Protein AF-0000000070920057 (afdb_homodimer)

Foldseek 3Di:
DLVVLLVVLLVLLLVLLLLQLVLLCLQVVDDLLVQLLVQQPDQVSLLQSLLVQLQRRVALLLLLLSLLVCVVVVSHDLLSSLSSSLSSLLNVLVVLLVLLDLCLVCLVVLLVCLCCQLVPPDRRNSNSVSSNSNSVSSNSVSLVSLLVSLQVCLPPPVVLVVLVVCVVVLVVLLQVLLVVLLVSLHLSSSLSSVSSNVSSVSDFLLSSLSSLLSNQNSNLVSQCVSQVVPLSSNLSSVLSCVLSVVLSVVVNVVSVPDDSVVLPPQDDDSSNSSSVSNSVSSVSSSVCSVVSVVSVVVSCVVRPDDPCPDVLVQLPQRLSLLSQLVSLLVSLLVNVVVLLVLLLVLQVVLLVCLVVLHDDPVNLVVLVSSLVSSLVSLVVSLVSLVSRDLVSDDPLSNLLSVLSNLCSVCSNVSSCLSGPVSNVLSVCCSVVPVVCSVVLSVVLVVLSVLLNVLSVLLSVVSVVDDLVSLVVLLVSLVVLVVVLVVVCVVCVPHDPSSVVNSVSSNVSSVSSNVSSCSSCVVPVVVVVSVD/DLVVLLVVLLVLLLVLLLLQLVLLCLQVVDDLLVQLLVQQPDQVSLLQSLLVQLQRRVALLLLLLSLLVSVVVVSHDLLSSLSSSLSSLLNVLVVLLVLLDLCLVCLVVLLVCLCCQLVPPDRRNSNSVSSNSNSVSSNSVSLVSLLVSLQVCLPPPVVLVVLVVCVVVLVVLLQVLLVVLLVSLHLSSSLSSVSSNVSSVSDFLLSSLSSLLSNQNNNLVSQCVSQVVPLSSNLSSVLSCVLSVVLSVVVNVVSVPDDSVVLPPQDDDSSNSSSVSNSVSSVSSSVCSVVSVVSVVVSCVVRPDDPPPDVLVQLPQRLSLLSQLVSLLVSLLVNVVVLLVLLLVLQVVLLVCLVVLHDDPVNLVVLVSSLVSSLVSLVVSLVSLVSRDLVSDDPLSNLLSVLSNLCSVCSNVSSCLSGPVSNVLSVCCSVVPVPCSVVLSVVLVVLSVLLNVLSVLLSCVSVVNDLVSLVVLLVSLVVLVVVLVVVCVVCVPHDPSSVVNSVSSNVSSVSSNVSSCSSCVVPVVVVVSVD

Structure (mmCIF, N/CA/C/O backbone):
data_AF-0000000070920057-model_v1
#
loop_
_entity.id
_entity.type
_entity.pdbx_description
1 polymer 'Sodium:phosphate symporter'
#
loop_
_atom_site.group_PDB
_atom_site.id
_atom_site.type_symbol
_atom_site.label_atom_id
_atom_site.label_alt_id
_atom_site.label_comp_id
_atom_site.label_asym_id
_atom_site.label_entity_id
_atom_site.label_seq_id
_atom_site.pdbx_PDB_ins_code
_atom_site.Cartn_x
_atom_site.Cartn_y
_atom_site.Cartn_z
_atom_site.occupancy
_atom_site.B_iso_or_equiv
_atom_site.auth_seq_id
_atom_site.auth_comp_id
_atom_site.auth_asym_id
_atom_site.auth_atom_id
_atom_site.pdbx_PDB_model_num
ATOM 1 N N . MET A 1 1 ? 6 -17.719 -24.188 1 81.56 1 MET A N 1
ATOM 2 C CA . MET A 1 1 ? 5.301 -17.578 -22.906 1 81.56 1 MET A CA 1
ATOM 3 C C . MET A 1 1 ? 6.23 -17.906 -21.75 1 81.56 1 MET A C 1
ATOM 5 O O . MET A 1 1 ? 6.188 -17.234 -20.719 1 81.56 1 MET A O 1
ATOM 9 N N . GLU A 1 2 ? 7.281 -18.688 -22.031 1 87.62 2 GLU A N 1
ATOM 10 C CA . GLU A 1 2 ? 8.164 -19.094 -20.938 1 87.62 2 GLU A CA 1
ATOM 11 C C . GLU A 1 2 ? 9.125 -17.969 -20.562 1 87.62 2 GLU A C 1
ATOM 13 O O . GLU A 1 2 ? 9.445 -17.781 -19.391 1 87.62 2 GLU A O 1
ATOM 18 N N . THR A 1 3 ? 9.539 -17.219 -21.578 1 89.19 3 THR A N 1
ATOM 19 C CA . THR A 1 3 ? 10.414 -16.094 -21.297 1 89.19 3 THR A CA 1
ATOM 20 C C . THR A 1 3 ? 9.68 -15.031 -20.484 1 89.19 3 THR A C 1
ATOM 22 O O . THR A 1 3 ? 10.258 -14.445 -19.562 1 89.19 3 THR A O 1
ATOM 25 N N . ILE A 1 4 ? 8.414 -14.906 -20.766 1 92.31 4 ILE A N 1
ATOM 26 C CA . ILE A 1 4 ? 7.605 -13.938 -20.031 1 92.31 4 ILE A CA 1
ATOM 27 C C . ILE A 1 4 ? 7.418 -14.414 -18.594 1 92.31 4 ILE A C 1
ATOM 29 O O . ILE A 1 4 ? 7.461 -13.617 -17.656 1 92.31 4 ILE A O 1
ATOM 33 N N . ASN A 1 5 ? 7.305 -15.695 -18.422 1 92.31 5 ASN A N 1
ATOM 34 C CA . ASN A 1 5 ? 7.137 -16.25 -17.078 1 92.31 5 ASN A CA 1
ATOM 35 C C . ASN A 1 5 ? 8.406 -16.109 -16.25 1 92.31 5 ASN A C 1
ATOM 37 O O . ASN A 1 5 ? 8.328 -15.938 -15.023 1 92.31 5 ASN A O 1
ATOM 41 N N . LEU A 1 6 ? 9.555 -16.172 -17 1 92.5 6 LEU A N 1
ATOM 42 C CA . LEU A 1 6 ? 10.812 -15.922 -16.281 1 92.5 6 LEU A CA 1
ATOM 43 C C . LEU A 1 6 ? 10.859 -14.5 -15.742 1 92.5 6 LEU A C 1
ATOM 45 O O . LEU A 1 6 ? 11.211 -14.297 -14.578 1 92.5 6 LEU A O 1
ATOM 49 N N . VAL A 1 7 ? 10.438 -13.578 -16.594 1 94.06 7 VAL A N 1
ATOM 50 C CA . VAL A 1 7 ? 10.438 -12.18 -16.188 1 94.06 7 VAL A CA 1
ATOM 51 C C . VAL A 1 7 ? 9.414 -11.961 -15.086 1 94.06 7 VAL A C 1
ATOM 53 O O . VAL A 1 7 ? 9.688 -11.258 -14.109 1 94.06 7 VAL A O 1
ATOM 56 N N . ALA A 1 8 ? 8.258 -12.602 -15.219 1 95.81 8 ALA A N 1
ATOM 57 C CA . ALA A 1 8 ? 7.195 -12.484 -14.227 1 95.81 8 ALA A CA 1
ATOM 58 C C . ALA A 1 8 ? 7.656 -13 -12.867 1 95.81 8 ALA A C 1
ATOM 60 O O . ALA A 1 8 ? 7.371 -12.383 -11.836 1 95.81 8 ALA A O 1
ATOM 61 N N . GLY A 1 9 ? 8.359 -14.109 -12.875 1 95.88 9 GLY A N 1
ATOM 62 C CA . GLY A 1 9 ? 8.859 -14.664 -11.625 1 95.88 9 GLY A CA 1
ATOM 63 C C . GLY A 1 9 ? 9.828 -13.742 -10.906 1 95.88 9 GLY A C 1
ATOM 64 O O . GLY A 1 9 ? 9.711 -13.539 -9.695 1 95.88 9 GLY A O 1
ATOM 65 N N . VAL A 1 10 ? 10.734 -13.164 -11.68 1 94.81 10 VAL A N 1
ATOM 66 C CA . VAL A 1 10 ? 11.719 -12.258 -11.102 1 94.81 10 VAL A CA 1
ATOM 67 C C . VAL A 1 10 ? 11.016 -11.039 -10.516 1 94.81 10 VAL A C 1
ATOM 69 O O . VAL A 1 10 ? 11.289 -10.641 -9.375 1 94.81 10 VAL A O 1
ATOM 72 N N . LEU A 1 11 ? 10.117 -10.516 -11.289 1 95.94 11 LEU A N 1
ATOM 73 C CA . LEU A 1 11 ? 9.445 -9.289 -10.867 1 95.94 11 LEU A CA 1
ATOM 74 C C . LEU A 1 11 ? 8.531 -9.555 -9.672 1 95.94 11 LEU A C 1
ATOM 76 O O . LEU A 1 11 ? 8.359 -8.695 -8.812 1 95.94 11 LEU A O 1
ATOM 80 N N . LEU A 1 12 ? 7.957 -10.742 -9.617 1 96.5 12 LEU A N 1
ATOM 81 C CA . LEU A 1 12 ? 7.121 -11.086 -8.477 1 96.5 12 LEU A CA 1
ATOM 82 C C . LEU A 1 12 ? 7.961 -11.227 -7.211 1 96.5 12 LEU A C 1
ATOM 84 O O . LEU A 1 12 ? 7.523 -10.852 -6.125 1 96.5 12 LEU A O 1
ATOM 88 N N . ILE A 1 13 ? 9.141 -11.758 -7.348 1 95 13 ILE A N 1
ATOM 89 C CA . ILE A 1 13 ? 10.062 -11.852 -6.219 1 95 13 ILE A CA 1
ATOM 90 C C . ILE A 1 13 ? 10.438 -10.453 -5.738 1 95 13 ILE A C 1
ATOM 92 O O . ILE A 1 13 ? 10.422 -10.18 -4.535 1 95 13 ILE A O 1
ATOM 96 N N . LEU A 1 14 ? 10.742 -9.602 -6.711 1 93.88 14 LEU A N 1
ATOM 97 C CA . LEU A 1 14 ? 11.094 -8.227 -6.371 1 93.88 14 LEU A CA 1
ATOM 98 C C . LEU A 1 14 ? 9.938 -7.523 -5.668 1 93.88 14 LEU A C 1
ATOM 100 O O . LEU A 1 14 ? 10.141 -6.797 -4.695 1 93.88 14 LEU A O 1
ATOM 104 N N . PHE A 1 15 ? 8.75 -7.777 -6.137 1 94.19 15 PHE A N 1
ATOM 105 C CA . PHE A 1 15 ? 7.57 -7.234 -5.48 1 94.19 15 PHE A CA 1
ATOM 106 C C . PHE A 1 15 ? 7.449 -7.762 -4.055 1 94.19 15 PHE A C 1
ATOM 108 O O . PHE A 1 15 ? 7.176 -6.996 -3.127 1 94.19 15 PHE A O 1
ATOM 115 N N . GLY A 1 16 ? 7.566 -9.062 -3.949 1 94.81 16 GLY A N 1
ATOM 116 C CA . GLY A 1 16 ? 7.531 -9.672 -2.629 1 94.81 16 GLY A CA 1
ATOM 117 C C . GLY A 1 16 ? 8.547 -9.078 -1.671 1 94.81 16 GLY A C 1
ATOM 118 O O . GLY A 1 16 ? 8.234 -8.844 -0.5 1 94.81 16 GLY A O 1
ATOM 119 N N . LEU A 1 17 ? 9.719 -8.805 -2.135 1 91.5 17 LEU A N 1
ATOM 120 C CA . LEU A 1 17 ? 10.773 -8.227 -1.307 1 91.5 17 LEU A CA 1
ATOM 121 C C . LEU A 1 17 ? 10.383 -6.844 -0.808 1 91.5 17 LEU A C 1
ATOM 123 O O . LEU A 1 17 ? 10.555 -6.531 0.371 1 91.5 17 LEU A O 1
ATOM 127 N N . ARG A 1 18 ? 9.859 -6.082 -1.707 1 88.81 18 ARG A N 1
ATOM 128 C CA . ARG A 1 18 ? 9.414 -4.75 -1.309 1 88.81 18 ARG A CA 1
ATOM 129 C C . ARG A 1 18 ? 8.258 -4.832 -0.316 1 88.81 18 ARG A C 1
ATOM 131 O O . ARG A 1 18 ? 8.211 -4.07 0.653 1 88.81 18 ARG A O 1
ATOM 138 N N . PHE A 1 19 ? 7.379 -5.742 -0.635 1 91.62 19 PHE A N 1
ATOM 139 C CA . PHE A 1 19 ? 6.223 -5.938 0.236 1 91.62 19 PHE A CA 1
ATOM 140 C C . PHE A 1 19 ? 6.66 -6.434 1.609 1 91.62 19 PHE A C 1
ATOM 142 O O . PHE A 1 19 ? 6.062 -6.07 2.625 1 91.62 19 PHE A O 1
ATOM 149 N N . LEU A 1 20 ? 7.684 -7.246 1.655 1 91.56 20 LEU A N 1
ATOM 150 C CA . LEU A 1 20 ? 8.25 -7.766 2.896 1 91.56 20 LEU A CA 1
ATOM 151 C C . LEU A 1 20 ? 8.844 -6.641 3.736 1 91.56 20 LEU A C 1
ATOM 153 O O . LEU A 1 20 ? 8.609 -6.57 4.945 1 91.56 20 LEU A O 1
ATOM 157 N N . ARG A 1 21 ? 9.562 -5.801 3.086 1 84.94 21 ARG A N 1
ATOM 158 C CA . ARG A 1 21 ? 10.164 -4.664 3.775 1 84.94 21 ARG A CA 1
ATOM 159 C C . ARG A 1 21 ? 9.102 -3.789 4.43 1 84.94 21 ARG A C 1
ATOM 161 O O . ARG A 1 21 ? 9.258 -3.361 5.574 1 84.94 21 ARG A O 1
ATOM 168 N N . LYS A 1 22 ? 8 -3.609 3.717 1 83.12 22 LYS A N 1
ATOM 169 C CA . LYS A 1 22 ? 6.91 -2.807 4.258 1 83.12 22 LYS A CA 1
ATOM 170 C C . LYS A 1 22 ? 6.246 -3.506 5.441 1 83.12 22 LYS A C 1
ATOM 172 O O . LYS A 1 22 ? 5.855 -2.857 6.41 1 83.12 22 LYS A O 1
ATOM 177 N N . GLY A 1 23 ? 6.117 -4.801 5.301 1 86.88 23 GLY A N 1
ATOM 178 C CA . GLY A 1 23 ? 5.555 -5.566 6.402 1 86.88 23 GLY A CA 1
ATOM 179 C C . GLY A 1 23 ? 6.379 -5.477 7.676 1 86.88 23 GLY A C 1
ATOM 180 O O . GLY A 1 23 ? 5.832 -5.242 8.758 1 86.88 23 GLY A O 1
ATOM 181 N N . PHE A 1 24 ? 7.637 -5.582 7.531 1 84.38 24 PHE A N 1
ATOM 182 C CA . PHE A 1 24 ? 8.508 -5.516 8.695 1 84.38 24 PHE A CA 1
ATOM 183 C C . PHE A 1 24 ? 8.523 -4.109 9.281 1 84.38 24 PHE A C 1
ATOM 185 O O . PHE A 1 24 ? 8.578 -3.941 10.5 1 84.38 24 PHE A O 1
ATOM 192 N N . ALA A 1 25 ? 8.539 -3.145 8.391 1 76.38 25 ALA A N 1
ATOM 193 C CA . ALA A 1 25 ? 8.469 -1.766 8.867 1 76.38 25 ALA A CA 1
ATOM 194 C C . ALA A 1 25 ? 7.211 -1.535 9.695 1 76.38 25 ALA A C 1
ATOM 196 O O . ALA A 1 25 ? 7.254 -0.86 10.727 1 76.38 25 ALA A O 1
ATOM 197 N N . ARG A 1 26 ? 6.133 -2.188 9.266 1 76.56 26 ARG A N 1
ATOM 198 C CA . ARG A 1 26 ? 4.863 -2.066 9.969 1 76.56 26 ARG A CA 1
ATOM 199 C C . ARG A 1 26 ? 4.93 -2.74 11.336 1 76.56 26 ARG A C 1
ATOM 201 O O . ARG A 1 26 ? 4.371 -2.234 12.312 1 76.56 26 ARG A O 1
ATOM 208 N N . VAL A 1 27 ? 5.586 -3.803 11.414 1 80.5 27 VAL A N 1
ATOM 209 C CA . VAL A 1 27 ? 5.707 -4.562 12.656 1 80.5 27 VAL A CA 1
ATOM 210 C C . VAL A 1 27 ? 6.578 -3.799 13.648 1 80.5 27 VAL A C 1
ATOM 212 O O . VAL A 1 27 ? 6.277 -3.754 14.844 1 80.5 27 VAL A O 1
ATOM 215 N N . MET A 1 28 ? 7.59 -3.213 13.133 1 73.69 28 MET A N 1
ATOM 216 C CA . MET A 1 28 ? 8.555 -2.523 13.992 1 73.69 28 MET A CA 1
ATOM 217 C C . MET A 1 28 ? 8 -1.179 14.453 1 73.69 28 MET A C 1
ATOM 219 O O . MET A 1 28 ? 8.367 -0.689 15.523 1 73.69 28 MET A O 1
ATOM 223 N N . GLY A 1 29 ? 6.855 -0.653 13.805 1 58.72 29 GLY A N 1
ATOM 224 C CA . GLY A 1 29 ? 6.16 0.562 14.195 1 58.72 29 GLY A CA 1
ATOM 225 C C . GLY A 1 29 ? 7.047 1.793 14.172 1 58.72 29 GLY A C 1
ATOM 226 O O . GLY A 1 29 ? 6.582 2.904 14.438 1 58.72 29 GLY A O 1
ATOM 227 N N . GLY A 1 30 ? 8.391 1.616 14.023 1 53.91 30 GLY A N 1
ATOM 228 C CA . GLY A 1 30 ? 9.242 2.773 14.234 1 53.91 30 GLY A CA 1
ATOM 229 C C . GLY A 1 30 ? 10.195 3.033 13.086 1 53.91 30 GLY A C 1
ATOM 230 O O . GLY A 1 30 ? 10.086 2.404 12.031 1 53.91 30 GLY A O 1
ATOM 231 N N . ASP A 1 31 ? 10.914 4.145 13.344 1 55.25 31 ASP A N 1
ATOM 232 C CA . ASP A 1 31 ? 11.961 4.57 12.422 1 55.25 31 ASP A CA 1
ATOM 233 C C . ASP A 1 31 ? 13.141 3.6 12.445 1 55.25 31 ASP A C 1
ATOM 235 O O . ASP A 1 31 ? 13.758 3.391 13.492 1 55.25 31 ASP A O 1
ATOM 239 N N . LEU A 1 32 ? 13.219 2.838 11.375 1 63.78 32 LEU A N 1
ATOM 240 C CA . LEU A 1 32 ? 14.312 1.884 11.219 1 63.78 32 LEU A CA 1
ATOM 241 C C . LEU A 1 32 ? 15.648 2.529 11.555 1 63.78 32 LEU A C 1
ATOM 243 O O . LEU A 1 32 ? 16.531 1.882 12.133 1 63.78 32 LEU A O 1
ATOM 247 N N . ILE A 1 33 ? 15.766 3.777 11.305 1 62.44 33 ILE A N 1
ATOM 248 C CA . ILE A 1 33 ? 17.016 4.492 11.562 1 62.44 33 ILE A CA 1
ATOM 249 C C . ILE A 1 33 ? 17.25 4.566 13.07 1 62.44 33 ILE A C 1
ATOM 251 O O . ILE A 1 33 ? 18.375 4.336 13.539 1 62.44 33 ILE A O 1
ATOM 255 N N . ASP A 1 34 ? 16.156 4.836 13.734 1 64.44 34 ASP A N 1
ATOM 256 C CA . ASP A 1 34 ? 16.297 4.941 15.188 1 64.44 34 ASP A CA 1
ATOM 257 C C . ASP A 1 34 ? 16.625 3.584 15.805 1 64.44 34 ASP A C 1
ATOM 259 O O . ASP A 1 34 ? 17.438 3.498 16.734 1 64.44 34 ASP A O 1
ATOM 263 N N . TRP A 1 35 ? 16.047 2.676 15.289 1 73.12 35 TRP A N 1
ATOM 264 C CA . TRP A 1 35 ? 16.281 1.323 15.781 1 73.12 35 TRP A CA 1
ATOM 265 C C . TRP A 1 35 ? 17.734 0.902 15.531 1 73.12 35 TRP A C 1
ATOM 267 O O . TRP A 1 35 ? 18.391 0.353 16.422 1 73.12 35 TRP A O 1
ATOM 277 N N . LEU A 1 36 ? 18.25 1.227 14.406 1 75.75 36 LEU A N 1
ATOM 278 C CA . LEU A 1 36 ? 19.609 0.854 14.023 1 75.75 36 LEU A CA 1
ATOM 279 C C . LEU A 1 36 ? 20.625 1.679 14.789 1 75.75 36 LEU A C 1
ATOM 281 O O . LEU A 1 36 ? 21.703 1.172 15.148 1 75.75 36 LEU A O 1
ATOM 285 N N . GLN A 1 37 ? 20.312 2.896 15.047 1 72.88 37 GLN A N 1
ATOM 286 C CA . GLN A 1 37 ? 21.219 3.793 15.742 1 72.88 37 GLN A CA 1
ATOM 287 C C . GLN A 1 37 ? 21.531 3.285 17.156 1 72.88 37 GLN A C 1
ATOM 289 O O . GLN A 1 37 ? 22.625 3.504 17.672 1 72.88 37 GLN A O 1
ATOM 294 N N . ASP A 1 38 ? 20.609 2.605 17.656 1 76.81 38 ASP A N 1
ATOM 295 C CA . ASP A 1 38 ? 20.812 2.064 19 1 76.81 38 ASP A CA 1
ATOM 296 C C . ASP A 1 38 ? 21.922 1.021 19.016 1 76.81 38 ASP A C 1
ATOM 298 O O . ASP A 1 38 ? 22.516 0.757 20.062 1 76.81 38 ASP A O 1
ATOM 302 N N . PHE A 1 39 ? 22.266 0.567 17.891 1 79.81 39 PHE A N 1
ATOM 303 C CA . PHE A 1 39 ? 23.266 -0.49 17.797 1 79.81 39 PHE A CA 1
ATOM 304 C C . PHE A 1 39 ? 24.609 0.078 17.375 1 79.81 39 PHE A C 1
ATOM 306 O O . PHE A 1 39 ? 25.594 -0.658 17.266 1 79.81 39 PHE A O 1
ATOM 313 N N . THR A 1 40 ? 24.719 1.38 17.203 1 79.81 40 THR A N 1
ATOM 314 C CA . THR A 1 40 ? 25.891 1.899 16.516 1 79.81 40 THR A CA 1
ATOM 315 C C . THR A 1 40 ? 26.891 2.463 17.531 1 79.81 40 THR A C 1
ATOM 317 O O . THR A 1 40 ? 27.828 3.17 17.141 1 79.81 40 THR A O 1
ATOM 320 N N . ARG A 1 41 ? 26.828 2.148 18.75 1 81.19 41 ARG A N 1
ATOM 321 C CA . ARG A 1 41 ? 27.703 2.691 19.781 1 81.19 41 ARG A CA 1
ATOM 322 C C . ARG A 1 41 ? 29.094 2.062 19.703 1 81.19 41 ARG A C 1
ATOM 324 O O . ARG A 1 41 ? 30.094 2.732 19.938 1 81.19 41 ARG A O 1
ATOM 331 N N . THR A 1 42 ? 29.109 0.697 19.438 1 87.75 42 THR A N 1
ATOM 332 C CA . THR A 1 42 ? 30.359 -0.028 19.281 1 87.75 42 THR A CA 1
ATOM 333 C C . THR A 1 42 ? 30.344 -0.818 17.969 1 87.75 42 THR A C 1
ATOM 335 O O . THR A 1 42 ? 29.297 -1.047 17.375 1 87.75 42 THR A O 1
ATOM 338 N N . ARG A 1 43 ? 31.547 -1.258 17.672 1 91.44 43 ARG A N 1
ATOM 339 C CA . ARG A 1 43 ? 31.688 -1.917 16.391 1 91.44 43 ARG A CA 1
ATOM 340 C C . ARG A 1 43 ? 30.969 -3.256 16.375 1 91.44 43 ARG A C 1
ATOM 342 O O . ARG A 1 43 ? 30.188 -3.537 15.453 1 91.44 43 ARG A O 1
ATOM 349 N N . PRO A 1 44 ? 31.078 -4.086 17.359 1 92.38 44 PRO A N 1
ATOM 350 C CA . PRO A 1 44 ? 30.344 -5.355 17.328 1 92.38 44 PRO A CA 1
ATOM 351 C C . PRO A 1 44 ? 28.828 -5.168 17.406 1 92.38 44 PRO A C 1
ATOM 353 O O . PRO A 1 44 ? 28.078 -5.895 16.75 1 92.38 44 PRO A O 1
ATOM 356 N N . ARG A 1 45 ? 28.438 -4.211 18.156 1 92.62 45 ARG A N 1
ATOM 357 C CA . ARG A 1 45 ? 27.016 -3.922 18.25 1 92.62 45 ARG A CA 1
ATOM 358 C C . ARG A 1 45 ? 26.469 -3.408 16.922 1 92.62 45 ARG A C 1
ATOM 360 O O . ARG A 1 45 ? 25.344 -3.738 16.531 1 92.62 45 ARG A O 1
ATOM 367 N N . ALA A 1 46 ? 27.266 -2.584 16.312 1 91.88 46 ALA A N 1
ATOM 368 C CA . ALA A 1 46 ? 26.875 -2.068 15 1 91.88 46 ALA A CA 1
ATOM 369 C C . ALA A 1 46 ? 26.734 -3.197 13.977 1 91.88 46 ALA A C 1
ATOM 371 O O . ALA A 1 46 ? 25.797 -3.213 13.18 1 91.88 46 ALA A O 1
ATOM 372 N N . TRP A 1 47 ? 27.656 -4.117 14.086 1 94.44 47 TRP A N 1
ATOM 373 C CA . TRP A 1 47 ? 27.625 -5.27 13.195 1 94.44 47 TRP A CA 1
ATOM 374 C C . TRP A 1 47 ? 26.375 -6.109 13.445 1 94.44 47 TRP A C 1
ATOM 376 O O . TRP A 1 47 ? 25.688 -6.504 12.5 1 94.44 47 TRP A O 1
ATOM 386 N N . ILE A 1 48 ? 26.031 -6.375 14.672 1 94.81 48 ILE A N 1
ATOM 387 C CA . ILE A 1 48 ? 24.859 -7.156 15.031 1 94.81 48 ILE A CA 1
ATOM 388 C C . ILE A 1 48 ? 23.594 -6.426 14.578 1 94.81 48 ILE A C 1
ATOM 390 O O . ILE A 1 48 ? 22.656 -7.043 14.055 1 94.81 48 ILE A O 1
ATOM 394 N N . GLY A 1 49 ? 23.609 -5.105 14.867 1 90.19 49 GLY A N 1
ATOM 395 C CA . GLY A 1 49 ? 22.5 -4.309 14.375 1 90.19 49 GLY A CA 1
ATOM 396 C C . GLY A 1 49 ? 22.328 -4.371 12.867 1 90.19 49 GLY A C 1
ATOM 397 O O . GLY A 1 49 ? 21.203 -4.445 12.367 1 90.19 49 GLY A O 1
ATOM 398 N N . GLY A 1 50 ? 23.406 -4.352 12.18 1 91.25 50 GLY A N 1
ATOM 399 C CA . GLY A 1 50 ? 23.375 -4.488 10.727 1 91.25 50 GLY A CA 1
ATOM 400 C C . GLY A 1 50 ? 22.812 -5.828 10.273 1 91.25 50 GLY A C 1
ATOM 401 O O . GLY A 1 50 ? 21.984 -5.879 9.367 1 91.25 50 GLY A O 1
ATOM 402 N N . VAL A 1 51 ? 23.281 -6.883 10.953 1 93.94 51 VAL A N 1
ATOM 403 C CA . VAL A 1 51 ? 22.812 -8.219 10.617 1 93.94 51 VAL A CA 1
ATOM 404 C C . VAL A 1 51 ? 21.297 -8.305 10.836 1 93.94 51 VAL A C 1
ATOM 406 O O . VAL A 1 51 ? 20.562 -8.758 9.953 1 93.94 51 VAL A O 1
ATOM 409 N N . ALA A 1 52 ? 20.906 -7.801 11.93 1 91 52 ALA A N 1
ATOM 410 C CA . ALA A 1 52 ? 19.484 -7.809 12.242 1 91 52 ALA A CA 1
ATOM 411 C C . ALA A 1 52 ? 18.688 -6.953 11.25 1 91 52 ALA A C 1
ATOM 413 O O . ALA A 1 52 ? 17.609 -7.34 10.812 1 91 52 ALA A O 1
ATOM 414 N N . GLY A 1 53 ? 19.25 -5.828 10.93 1 86.88 53 GLY A N 1
ATOM 415 C CA . GLY A 1 53 ? 18.609 -4.961 9.945 1 86.88 53 GLY A CA 1
ATOM 416 C C . GLY A 1 53 ? 18.5 -5.598 8.57 1 86.88 53 GLY A C 1
ATOM 417 O O . GLY A 1 53 ? 17.484 -5.453 7.898 1 86.88 53 GLY A O 1
ATOM 418 N N . GLY A 1 54 ? 19.531 -6.332 8.164 1 89.94 54 GLY A N 1
ATOM 419 C CA . GLY A 1 54 ? 19.531 -7.012 6.879 1 89.94 54 GLY A CA 1
ATOM 420 C C . GLY A 1 54 ? 18.516 -8.133 6.797 1 89.94 54 GLY A C 1
ATOM 421 O O . GLY A 1 54 ? 17.984 -8.414 5.723 1 89.94 54 GLY A O 1
ATOM 422 N N . VAL A 1 55 ? 18.266 -8.711 7.934 1 88.62 55 VAL A N 1
ATOM 423 C CA . VAL A 1 55 ? 17.281 -9.789 7.969 1 88.62 55 VAL A CA 1
ATOM 424 C C . VAL A 1 55 ? 15.883 -9.203 7.82 1 88.62 55 VAL A C 1
ATOM 426 O O . VAL A 1 55 ? 15.055 -9.742 7.078 1 88.62 55 VAL A O 1
ATOM 429 N N . VAL A 1 56 ? 15.688 -8.062 8.367 1 83.25 56 VAL A N 1
ATOM 430 C CA . VAL A 1 56 ? 14.359 -7.473 8.438 1 83.25 56 VAL A CA 1
ATOM 431 C C . VAL A 1 56 ? 14.094 -6.641 7.18 1 83.25 56 VAL A C 1
ATOM 433 O O . VAL A 1 56 ? 12.977 -6.609 6.668 1 83.25 56 VAL A O 1
ATOM 436 N N . MET A 1 57 ? 15.125 -6.023 6.758 1 78.81 57 MET A N 1
ATOM 437 C CA . MET A 1 57 ? 15.016 -5.184 5.566 1 78.81 57 MET A CA 1
ATOM 438 C C . MET A 1 57 ? 16.078 -5.559 4.543 1 78.81 57 MET A C 1
ATOM 440 O O . MET A 1 57 ? 17.062 -4.828 4.367 1 78.81 57 MET A O 1
ATOM 444 N N . PRO A 1 58 ? 15.742 -6.551 3.881 1 79.12 58 PRO A N 1
ATOM 445 C CA . PRO A 1 58 ? 16.75 -7.066 2.957 1 79.12 58 PRO A CA 1
ATOM 446 C C . PRO A 1 58 ? 17.047 -6.105 1.803 1 79.12 58 PRO A C 1
ATOM 448 O O . PRO A 1 58 ? 16.719 -6.406 0.651 1 79.12 58 PRO A O 1
ATOM 451 N N . SER A 1 59 ? 17.547 -4.965 2.053 1 76.5 59 SER A N 1
ATOM 452 C CA . SER A 1 59 ? 18 -3.984 1.074 1 76.5 59 SER A CA 1
ATOM 453 C C . SER A 1 59 ? 19.344 -3.381 1.479 1 76.5 59 SER A C 1
ATOM 455 O O . SER A 1 59 ? 19.391 -2.488 2.328 1 76.5 59 SER A O 1
ATOM 457 N N . SER A 1 60 ? 20.25 -3.852 0.812 1 73.19 60 SER A N 1
ATOM 458 C CA . SER A 1 60 ? 21.594 -3.352 1.104 1 73.19 60 SER A CA 1
ATOM 459 C C . SER A 1 60 ? 21.719 -1.88 0.724 1 73.19 60 SER A C 1
ATOM 461 O O . SER A 1 60 ? 22.453 -1.128 1.381 1 73.19 60 SER A O 1
ATOM 463 N N . THR A 1 61 ? 21.031 -1.602 -0.319 1 71.69 61 THR A N 1
ATOM 464 C CA . THR A 1 61 ? 21.062 -0.211 -0.757 1 71.69 61 THR A CA 1
ATOM 465 C C . THR A 1 61 ? 20.422 0.701 0.29 1 71.69 61 THR A C 1
ATOM 467 O O . THR A 1 61 ? 20.953 1.773 0.588 1 71.69 61 THR A O 1
ATOM 470 N N . ALA A 1 62 ? 19.375 0.24 0.839 1 71.62 62 ALA A N 1
ATOM 471 C CA . ALA A 1 62 ? 18.719 1.01 1.897 1 71.62 62 ALA A CA 1
ATOM 472 C C . ALA A 1 62 ? 19.609 1.109 3.131 1 71.62 62 ALA A C 1
ATOM 474 O O . ALA A 1 62 ? 19.734 2.176 3.738 1 71.62 62 ALA A O 1
ATOM 475 N N . ALA A 1 63 ? 20.234 0.02 3.438 1 73.38 63 ALA A N 1
ATOM 476 C CA . ALA A 1 63 ? 21.141 0.016 4.582 1 73.38 63 ALA A CA 1
ATOM 477 C C . ALA A 1 63 ? 22.297 0.983 4.367 1 73.38 63 ALA A C 1
ATOM 479 O O . ALA A 1 63 ? 22.719 1.671 5.297 1 73.38 63 ALA A O 1
ATOM 480 N N . ALA A 1 64 ? 22.75 1.025 3.166 1 73.81 64 ALA A N 1
ATOM 481 C CA . ALA A 1 64 ? 23.844 1.935 2.838 1 73.81 64 ALA A CA 1
ATOM 482 C C . ALA A 1 64 ? 23.406 3.391 2.977 1 73.81 64 ALA A C 1
ATOM 484 O O . ALA A 1 64 ? 24.125 4.203 3.562 1 73.81 64 ALA A O 1
ATOM 485 N N . LEU A 1 65 ? 22.281 3.625 2.498 1 71.38 65 LEU A N 1
ATOM 486 C CA . LEU A 1 65 ? 21.781 4.996 2.551 1 71.38 65 LEU A CA 1
ATOM 487 C C . LEU A 1 65 ? 21.5 5.414 3.99 1 71.38 65 LEU A C 1
ATOM 489 O O . LEU A 1 65 ? 21.781 6.551 4.375 1 71.38 65 LEU A O 1
ATOM 493 N N . LEU A 1 66 ? 21.047 4.445 4.66 1 70.19 66 LEU A N 1
ATOM 494 C CA . LEU A 1 66 ? 20.797 4.711 6.074 1 70.19 66 LEU A CA 1
ATOM 495 C C . LEU A 1 66 ? 22.109 4.93 6.824 1 70.19 66 LEU A C 1
ATOM 497 O O . LEU A 1 66 ? 22.203 5.797 7.695 1 70.19 66 LEU A O 1
ATOM 501 N N . SER A 1 67 ? 23.062 4.211 6.438 1 69.06 67 SER A N 1
ATOM 502 C CA . SER A 1 67 ? 24.375 4.324 7.051 1 69.06 67 SER A CA 1
ATOM 503 C C . SER A 1 67 ? 25 5.688 6.777 1 69.06 67 SER A C 1
ATOM 505 O O . SER A 1 67 ? 25.609 6.293 7.668 1 69.06 67 SER A O 1
ATOM 507 N N . VAL A 1 68 ? 24.797 6.062 5.594 1 68.12 68 VAL A N 1
ATOM 508 C CA . VAL A 1 68 ? 25.312 7.379 5.215 1 68.12 68 VAL A CA 1
ATOM 509 C C . VAL A 1 68 ? 24.594 8.461 6.02 1 68.12 68 VAL A C 1
ATOM 511 O O . VAL A 1 68 ? 25.219 9.422 6.473 1 68.12 68 VAL A O 1
ATOM 514 N N . GLN A 1 69 ? 23.375 8.18 6.246 1 66.81 69 GLN A N 1
ATOM 515 C CA . GLN A 1 69 ? 22.578 9.141 6.996 1 66.81 69 GLN A CA 1
ATOM 516 C C . GLN A 1 69 ? 23.016 9.195 8.461 1 66.81 69 GLN A C 1
ATOM 518 O O . GLN A 1 69 ? 23.031 10.266 9.07 1 66.81 69 GLN A O 1
ATOM 523 N N . MET A 1 70 ? 23.406 8.094 8.938 1 69.81 70 MET A N 1
ATOM 524 C CA . MET A 1 70 ? 23.859 7.996 10.328 1 69.81 70 MET A CA 1
ATOM 525 C C . MET A 1 70 ? 25.156 8.758 10.531 1 69.81 70 MET A C 1
ATOM 527 O O . MET A 1 70 ? 25.375 9.352 11.586 1 69.81 70 MET A O 1
ATOM 531 N N . THR A 1 71 ? 26.031 8.75 9.586 1 66.12 71 THR A N 1
ATOM 532 C CA . THR A 1 71 ? 27.297 9.469 9.672 1 66.12 71 THR A CA 1
ATOM 533 C C . THR A 1 71 ? 27.062 10.977 9.617 1 66.12 71 THR A C 1
ATOM 535 O O . THR A 1 71 ? 27.734 11.742 10.312 1 66.12 71 THR A O 1
ATOM 538 N N . ARG A 1 72 ? 26.125 11.273 8.906 1 61.03 72 ARG A N 1
ATOM 539 C CA . ARG A 1 72 ? 25.844 12.695 8.727 1 61.03 72 ARG A CA 1
ATOM 540 C C . ARG A 1 72 ? 25.266 13.297 10 1 61.03 72 ARG A C 1
ATOM 542 O O . ARG A 1 72 ? 25.547 14.453 10.328 1 61.03 72 ARG A O 1
ATOM 549 N N . ARG A 1 73 ? 24.516 12.492 10.586 1 55.34 73 ARG A N 1
ATOM 550 C CA . ARG A 1 73 ? 23.922 12.977 11.828 1 55.34 73 ARG A CA 1
ATOM 551 C C . ARG A 1 73 ? 24.984 13.117 12.914 1 55.34 73 ARG A C 1
ATOM 553 O O . ARG A 1 73 ? 24.719 13.711 13.969 1 55.34 73 ARG A O 1
ATOM 560 N N . GLY A 1 74 ? 26.234 12.844 12.461 1 58.44 74 GLY A N 1
ATOM 561 C CA . GLY A 1 74 ? 27.375 13.039 13.328 1 58.44 74 GLY A CA 1
ATOM 562 C C . GLY A 1 74 ? 27.406 12.086 14.508 1 58.44 74 GLY A C 1
ATOM 563 O O . GLY A 1 74 ? 28.25 12.219 15.398 1 58.44 74 GLY A O 1
ATOM 564 N N . ASN A 1 75 ? 26.547 11.148 14.547 1 61.69 75 ASN A N 1
ATOM 565 C CA . ASN A 1 75 ? 26.406 10.383 15.781 1 61.69 75 ASN A CA 1
ATOM 566 C C . ASN A 1 75 ? 27.141 9.047 15.688 1 61.69 75 ASN A C 1
ATOM 568 O O . ASN A 1 75 ? 27.344 8.375 16.703 1 61.69 75 ASN A O 1
ATOM 572 N N . VAL A 1 76 ? 27.594 8.711 14.469 1 77.38 76 VAL A N 1
ATOM 573 C CA . VAL A 1 76 ? 28.125 7.355 14.383 1 77.38 76 VAL A C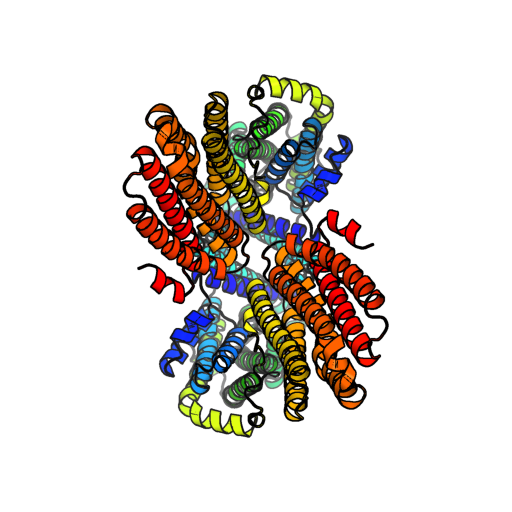A 1
ATOM 574 C C . VAL A 1 76 ? 29.453 7.371 13.641 1 77.38 76 VAL A C 1
ATOM 576 O O . VAL A 1 76 ? 29.594 8.031 12.609 1 77.38 76 VAL A O 1
ATOM 579 N N . ALA A 1 77 ? 30.422 6.824 14.219 1 83.31 77 ALA A N 1
ATOM 580 C CA . ALA A 1 77 ? 31.734 6.715 13.609 1 83.31 77 ALA A CA 1
ATOM 581 C C . ALA A 1 77 ? 31.672 5.953 12.289 1 83.31 77 ALA A C 1
ATOM 583 O O . ALA A 1 77 ? 30.891 5.008 12.148 1 83.31 77 ALA A O 1
ATOM 584 N N . TRP A 1 78 ? 32.469 6.371 11.398 1 84.19 78 TRP A N 1
ATOM 585 C CA . TRP A 1 78 ? 32.5 5.777 10.062 1 84.19 78 TRP A CA 1
ATOM 586 C C . TRP A 1 78 ? 32.719 4.273 10.133 1 84.19 78 TRP A C 1
ATOM 588 O O . TRP A 1 78 ? 32.156 3.506 9.367 1 84.19 78 TRP A O 1
ATOM 598 N N . GLU A 1 79 ? 33.594 3.865 11.062 1 89.75 79 GLU A N 1
ATOM 599 C CA . GLU A 1 79 ? 33.938 2.451 11.227 1 89.75 79 GLU A CA 1
ATOM 600 C C . GLU A 1 79 ? 32.688 1.646 11.625 1 89.75 79 GLU A C 1
ATOM 602 O O . GLU A 1 79 ? 32.531 0.506 11.188 1 89.75 79 GLU A O 1
ATOM 607 N N . ASN A 1 80 ? 31.891 2.285 12.438 1 90.44 80 ASN A N 1
ATOM 608 C CA . ASN A 1 80 ? 30.672 1.618 12.875 1 90.44 80 ASN A CA 1
ATOM 609 C C . ASN A 1 80 ? 29.625 1.564 11.766 1 90.44 80 ASN A C 1
ATOM 611 O O . ASN A 1 80 ? 28.875 0.6 11.664 1 90.44 80 ASN A O 1
ATOM 615 N N . VAL A 1 81 ? 29.656 2.559 10.93 1 87.25 81 VAL A N 1
ATOM 616 C CA . VAL A 1 81 ? 28.734 2.592 9.797 1 87.25 81 VAL A CA 1
ATOM 617 C C . VAL A 1 81 ? 29.109 1.495 8.797 1 87.25 81 VAL A C 1
ATOM 619 O O . VAL A 1 81 ? 28.234 0.835 8.234 1 87.25 81 VAL A O 1
ATOM 622 N N . LEU A 1 82 ? 30.375 1.337 8.625 1 90.69 82 LEU A N 1
ATOM 623 C CA . LEU A 1 82 ? 30.859 0.257 7.762 1 90.69 82 LEU A CA 1
ATOM 624 C C . LEU A 1 82 ? 30.438 -1.102 8.32 1 90.69 82 LEU A C 1
ATOM 626 O O . LEU A 1 82 ? 30.047 -1.992 7.562 1 90.69 82 LEU A O 1
ATOM 630 N N . ALA A 1 83 ? 30.547 -1.263 9.617 1 93.31 83 ALA A N 1
ATOM 631 C CA . ALA A 1 83 ? 30.156 -2.508 10.273 1 93.31 83 ALA A CA 1
ATOM 632 C C . ALA A 1 83 ? 28.656 -2.783 10.062 1 93.31 83 ALA A C 1
ATOM 634 O O . ALA A 1 83 ? 28.266 -3.93 9.844 1 93.31 83 ALA A O 1
ATOM 635 N N . VAL A 1 84 ? 27.844 -1.729 10.141 1 90.44 84 VAL A N 1
ATOM 636 C CA . VAL A 1 84 ? 26.422 -1.867 9.906 1 90.44 84 VAL A CA 1
ATOM 637 C C . VAL A 1 84 ? 26.172 -2.324 8.469 1 90.44 84 VAL A C 1
ATOM 639 O O . VAL A 1 84 ? 25.359 -3.225 8.234 1 90.44 84 VAL A O 1
ATOM 642 N N . LEU A 1 85 ? 26.844 -1.75 7.516 1 90.69 85 LEU A N 1
ATOM 643 C CA . LEU A 1 85 ? 26.641 -2.064 6.105 1 90.69 85 LEU A CA 1
ATOM 644 C C . LEU A 1 85 ? 27.016 -3.514 5.812 1 90.69 85 LEU A C 1
ATOM 646 O O . LEU A 1 85 ? 26.234 -4.246 5.195 1 90.69 85 LEU A O 1
ATOM 650 N N . LEU A 1 86 ? 28.203 -3.92 6.258 1 94.25 86 LEU A N 1
ATOM 651 C CA . LEU A 1 86 ? 28.656 -5.289 6.031 1 94.25 86 LEU A CA 1
ATOM 652 C C . LEU A 1 86 ? 27.766 -6.281 6.77 1 94.25 86 LEU A C 1
ATOM 654 O O . LEU A 1 86 ? 27.469 -7.363 6.254 1 94.25 86 LEU A O 1
ATOM 658 N N . GLY A 1 87 ? 27.375 -5.891 7.945 1 94.12 87 GLY A N 1
ATOM 659 C CA . GLY A 1 87 ? 26.438 -6.715 8.68 1 94.12 87 GLY A CA 1
ATOM 660 C C . GLY A 1 87 ? 25.094 -6.871 7.969 1 94.12 87 GLY A C 1
ATOM 661 O O . GLY A 1 87 ? 24.547 -7.969 7.906 1 94.12 87 GLY A O 1
ATOM 662 N N . ALA A 1 88 ? 24.609 -5.758 7.465 1 92.38 88 ALA A N 1
ATOM 663 C CA . ALA A 1 88 ? 23.344 -5.789 6.734 1 92.38 88 ALA A CA 1
ATOM 664 C C . ALA A 1 88 ? 23.438 -6.715 5.527 1 92.38 88 ALA A C 1
ATOM 666 O O . ALA A 1 88 ? 22.484 -7.453 5.23 1 92.38 88 ALA A O 1
ATOM 667 N N . GLN A 1 89 ? 24.516 -6.695 4.836 1 94.38 89 GLN A N 1
ATOM 668 C CA . GLN A 1 89 ? 24.703 -7.551 3.67 1 94.38 89 GLN A CA 1
ATOM 669 C C . GLN A 1 89 ? 24.766 -9.023 4.074 1 94.38 89 GLN A C 1
ATOM 671 O O . GLN A 1 89 ? 24.281 -9.891 3.342 1 94.38 89 GLN A O 1
ATOM 676 N N . LEU A 1 90 ? 25.312 -9.273 5.223 1 95.38 90 LEU A N 1
ATOM 677 C CA . LEU A 1 90 ? 25.297 -10.633 5.754 1 95.38 90 LEU A CA 1
ATOM 678 C C . LEU A 1 90 ? 23.875 -11.039 6.145 1 95.38 90 LEU A C 1
ATOM 680 O O . LEU A 1 90 ? 23.453 -12.172 5.875 1 95.38 90 LEU A O 1
ATOM 684 N N . GLY A 1 91 ? 23.203 -10.164 6.723 1 94.5 91 GLY A N 1
ATOM 685 C CA . GLY A 1 91 ? 21.828 -10.438 7.137 1 94.5 91 GLY A CA 1
ATOM 686 C C . GLY A 1 91 ? 20.922 -10.789 5.977 1 94.5 91 GLY A C 1
ATOM 687 O O . GLY A 1 91 ? 20.062 -11.664 6.105 1 94.5 91 GLY A O 1
ATOM 688 N N . THR A 1 92 ? 21.078 -10.156 4.84 1 91.88 92 THR A N 1
ATOM 689 C CA . THR A 1 92 ? 20.219 -10.375 3.68 1 91.88 92 THR A CA 1
ATOM 690 C C . THR A 1 92 ? 20.359 -11.805 3.162 1 91.88 92 THR A C 1
ATOM 692 O O . THR A 1 92 ? 19.484 -12.289 2.432 1 91.88 92 THR A O 1
ATOM 695 N N . THR A 1 93 ? 21.469 -12.492 3.561 1 95.12 93 THR A N 1
ATOM 696 C CA . THR A 1 93 ? 21.688 -13.852 3.082 1 95.12 93 THR A CA 1
ATOM 697 C C . THR A 1 93 ? 20.703 -14.82 3.742 1 95.12 93 THR A C 1
ATOM 699 O O . THR A 1 93 ? 20.5 -15.93 3.254 1 95.12 93 THR A O 1
ATOM 702 N N . ALA A 1 94 ? 20.141 -14.375 4.871 1 94.69 94 ALA A N 1
ATOM 703 C CA . ALA A 1 94 ? 19.203 -15.234 5.578 1 94.69 94 ALA A CA 1
ATOM 704 C C . ALA A 1 94 ? 18 -15.578 4.699 1 94.69 94 ALA A C 1
ATOM 706 O O . ALA A 1 94 ? 17.516 -16.703 4.715 1 94.69 94 ALA A O 1
ATOM 707 N N . LEU A 1 95 ? 17.547 -14.617 3.965 1 93.62 95 LEU A N 1
ATOM 708 C CA . LEU A 1 95 ? 16.391 -14.844 3.105 1 93.62 95 LEU A CA 1
ATOM 709 C C . LEU A 1 95 ? 16.719 -15.852 2.006 1 93.62 95 LEU A C 1
ATOM 711 O O . LEU A 1 95 ? 15.883 -16.688 1.653 1 93.62 95 LEU A O 1
ATOM 715 N N . ILE A 1 96 ? 17.906 -15.766 1.472 1 94.31 96 ILE A N 1
ATOM 716 C CA . ILE A 1 96 ? 18.328 -16.703 0.43 1 94.31 96 ILE A CA 1
ATOM 717 C C . ILE A 1 96 ? 18.438 -18.109 1.009 1 94.31 96 ILE A C 1
ATOM 719 O O . ILE A 1 96 ? 18.109 -19.094 0.333 1 94.31 96 ILE A O 1
ATOM 723 N N . GLN A 1 97 ? 18.891 -18.219 2.246 1 94.69 97 GLN A N 1
ATOM 724 C CA . GLN A 1 97 ? 18.938 -19.516 2.914 1 94.69 97 GLN A CA 1
ATOM 725 C C . GLN A 1 97 ? 17.547 -20.125 2.988 1 94.69 97 GLN A C 1
ATOM 727 O O . GLN A 1 97 ? 17.359 -21.312 2.697 1 94.69 97 GLN A O 1
ATOM 732 N N . VAL A 1 98 ? 16.609 -19.359 3.26 1 93.44 98 VAL A N 1
ATOM 733 C CA . VAL A 1 98 ? 15.234 -19.844 3.375 1 93.44 98 VAL A CA 1
ATOM 734 C C . VAL A 1 98 ? 14.711 -20.234 1.995 1 93.44 98 VAL A C 1
ATOM 736 O O . VAL A 1 98 ? 14.094 -21.281 1.833 1 93.44 98 VAL A O 1
ATOM 739 N N . LEU A 1 99 ? 14.984 -19.422 0.968 1 92.81 99 LEU A N 1
ATOM 740 C CA . LEU A 1 99 ? 14.477 -19.641 -0.38 1 92.81 99 LEU A CA 1
ATOM 741 C C . LEU A 1 99 ? 15.164 -20.828 -1.039 1 92.81 99 LEU A C 1
ATOM 743 O O . LEU A 1 99 ? 14.672 -21.359 -2.043 1 92.81 99 LEU A O 1
ATOM 747 N N . SER A 1 100 ? 16.344 -21.219 -0.483 1 94.12 100 SER A N 1
ATOM 748 C CA . SER A 1 100 ? 17.078 -22.328 -1.078 1 94.12 100 SER A CA 1
ATOM 749 C C . SER A 1 100 ? 16.438 -23.672 -0.743 1 94.12 100 SER A C 1
ATOM 751 O O . SER A 1 100 ? 16.703 -24.672 -1.394 1 94.12 100 SER A O 1
ATOM 753 N N . PHE A 1 101 ? 15.562 -23.578 0.269 1 92 101 PHE A N 1
ATOM 754 C CA . PHE A 1 101 ? 14.781 -24.781 0.572 1 92 101 PHE A CA 1
ATOM 755 C C . PHE A 1 101 ? 13.602 -24.922 -0.385 1 92 101 PHE A C 1
ATOM 757 O O . PHE A 1 101 ? 13.109 -23.922 -0.918 1 92 101 PHE A O 1
ATOM 764 N N . ASP A 1 102 ? 13.281 -26.094 -0.712 1 88.62 102 ASP A N 1
ATOM 765 C CA . ASP A 1 102 ? 12.117 -26.312 -1.569 1 88.62 102 ASP A CA 1
ATOM 766 C C . ASP A 1 102 ? 10.82 -26.109 -0.796 1 88.62 102 ASP A C 1
ATOM 768 O O . ASP A 1 102 ? 10.188 -27.078 -0.358 1 88.62 102 ASP A O 1
ATOM 772 N N . LEU A 1 103 ? 10.445 -24.828 -0.655 1 90.25 103 LEU A N 1
ATOM 773 C CA . LEU A 1 103 ? 9.281 -24.5 0.153 1 90.25 103 LEU A CA 1
ATOM 774 C C . LEU A 1 103 ? 8.086 -24.172 -0.732 1 90.25 103 LEU A C 1
ATOM 776 O O . LEU A 1 103 ? 7.098 -23.594 -0.264 1 90.25 103 LEU A O 1
ATOM 780 N N . GLN A 1 104 ? 8.172 -24.5 -1.968 1 86.56 104 GLN A N 1
ATOM 781 C CA . GLN A 1 104 ? 7.117 -24.141 -2.914 1 86.56 104 GLN A CA 1
ATOM 782 C C . GLN A 1 104 ? 5.785 -24.766 -2.518 1 86.56 104 GLN A C 1
ATOM 784 O O . GLN A 1 104 ? 4.727 -24.172 -2.732 1 86.56 104 GLN A O 1
ATOM 789 N N . ALA A 1 105 ? 5.875 -26 -1.923 1 86.62 105 ALA A N 1
ATOM 790 C CA . ALA A 1 105 ? 4.668 -26.703 -1.504 1 86.62 105 ALA A CA 1
ATOM 791 C C . ALA A 1 105 ? 3.943 -25.953 -0.397 1 86.62 105 ALA A C 1
ATOM 793 O O . ALA A 1 105 ? 2.74 -26.125 -0.195 1 86.62 105 ALA A O 1
ATOM 794 N N . PHE A 1 106 ? 4.684 -25 0.211 1 91.44 106 PHE A N 1
ATOM 795 C CA . PHE A 1 106 ? 4.098 -24.297 1.343 1 91.44 106 PHE A CA 1
ATOM 796 C C . PHE A 1 106 ? 3.674 -22.891 0.94 1 91.44 106 PHE A C 1
ATOM 798 O O . PHE A 1 106 ? 3.242 -22.094 1.782 1 91.44 106 PHE A O 1
ATOM 805 N N . ALA A 1 107 ? 3.791 -22.531 -0.333 1 93.44 107 ALA A N 1
ATOM 806 C CA . ALA A 1 107 ? 3.422 -21.203 -0.798 1 93.44 107 ALA A CA 1
ATOM 807 C C . ALA A 1 107 ? 1.979 -20.875 -0.427 1 93.44 107 ALA A C 1
ATOM 809 O O . ALA A 1 107 ? 1.69 -19.766 0.057 1 93.44 107 ALA A O 1
ATOM 810 N N . GLY A 1 108 ? 1.071 -21.859 -0.549 1 94.38 108 GLY A N 1
ATOM 811 C CA . GLY A 1 108 ? -0.331 -21.656 -0.224 1 94.38 108 GLY A CA 1
ATOM 812 C C . GLY A 1 108 ? -0.563 -21.312 1.237 1 94.38 108 GLY A C 1
ATOM 813 O O . GLY A 1 108 ? -1.399 -20.469 1.562 1 94.38 108 GLY A O 1
ATOM 814 N N . ALA A 1 109 ? 0.204 -21.984 2.105 1 95.88 109 ALA A N 1
ATOM 815 C CA . ALA A 1 109 ? 0.058 -21.75 3.541 1 95.88 109 ALA A CA 1
ATOM 816 C C . ALA A 1 109 ? 0.467 -20.328 3.912 1 95.88 109 ALA A C 1
ATOM 818 O O . ALA A 1 109 ? -0.199 -19.672 4.719 1 95.88 109 ALA A O 1
ATOM 819 N N . PHE A 1 110 ? 1.535 -19.875 3.314 1 96.5 110 PHE A N 1
ATOM 820 C CA . PHE A 1 110 ? 1.996 -18.516 3.586 1 96.5 110 PHE A CA 1
ATOM 821 C C . PHE A 1 110 ? 1.009 -17.5 3.045 1 96.5 110 PHE A C 1
ATOM 823 O O . PHE A 1 110 ? 0.716 -16.5 3.707 1 96.5 110 PHE A O 1
ATOM 830 N N . ILE A 1 111 ? 0.472 -17.781 1.853 1 96.94 111 ILE A N 1
ATOM 831 C CA . ILE A 1 111 ? -0.489 -16.859 1.243 1 96.94 111 ILE A CA 1
ATOM 832 C C . ILE A 1 111 ? -1.768 -16.828 2.076 1 96.94 111 ILE A C 1
ATOM 834 O O . ILE A 1 111 ? -2.295 -15.75 2.371 1 96.94 111 ILE A O 1
ATOM 838 N N . ALA A 1 112 ? -2.238 -18 2.543 1 96.62 112 ALA A N 1
ATOM 839 C CA . ALA A 1 112 ? -3.473 -18.078 3.32 1 96.62 112 ALA A CA 1
ATOM 840 C C . ALA A 1 112 ? -3.334 -17.344 4.645 1 96.62 112 ALA A C 1
ATOM 842 O O . ALA A 1 112 ? -4.145 -16.469 4.961 1 96.62 112 ALA A O 1
ATOM 843 N N . ALA A 1 113 ? -2.277 -17.656 5.328 1 96.56 113 ALA A N 1
ATOM 844 C CA . ALA A 1 113 ? -2.07 -17.031 6.633 1 96.56 113 ALA A CA 1
ATOM 845 C C . ALA A 1 113 ? -1.789 -15.531 6.488 1 96.56 113 ALA A C 1
ATOM 847 O O . ALA A 1 113 ? -2.326 -14.719 7.242 1 96.56 113 ALA A O 1
ATOM 848 N N . GLY A 1 114 ? -0.924 -15.219 5.539 1 96.94 114 GLY A N 1
ATOM 849 C CA . GLY A 1 114 ? -0.564 -13.828 5.32 1 96.94 114 GLY A CA 1
ATOM 850 C C . GLY A 1 114 ? -1.735 -12.969 4.875 1 96.94 114 GLY A C 1
ATOM 851 O O . GLY A 1 114 ? -1.982 -11.906 5.445 1 96.94 114 GLY A O 1
ATOM 852 N N . ALA A 1 115 ? -2.463 -13.461 3.869 1 95.94 115 ALA A N 1
ATOM 853 C CA . ALA A 1 115 ? -3.594 -12.695 3.348 1 95.94 115 ALA A CA 1
ATOM 854 C C . ALA A 1 115 ? -4.695 -12.562 4.395 1 95.94 115 ALA A C 1
ATOM 856 O O . ALA A 1 115 ? -5.309 -11.5 4.523 1 95.94 115 ALA A O 1
ATOM 857 N N . ALA A 1 116 ? -4.941 -13.609 5.168 1 94.81 116 ALA A N 1
ATOM 858 C CA . ALA A 1 116 ? -5.965 -13.562 6.207 1 94.81 116 ALA A CA 1
ATOM 859 C C . ALA A 1 116 ? -5.656 -12.477 7.23 1 94.81 116 ALA A C 1
ATOM 861 O O . ALA A 1 116 ? -6.52 -11.656 7.559 1 94.81 116 ALA A O 1
ATOM 862 N N . LEU A 1 117 ? -4.453 -12.422 7.645 1 93.06 117 LEU A N 1
ATOM 863 C CA . LEU A 1 117 ? -4.055 -11.43 8.641 1 93.06 117 LEU A CA 1
ATOM 864 C C . LEU A 1 117 ? -4.02 -10.031 8.031 1 93.06 117 LEU A C 1
ATOM 866 O O . LEU A 1 117 ? -4.484 -9.07 8.641 1 93.06 117 LEU A O 1
ATOM 870 N N . PHE A 1 118 ? -3.533 -9.977 6.855 1 92.62 118 PHE A N 1
ATOM 871 C CA . PHE A 1 118 ? -3.332 -8.688 6.211 1 92.62 118 PHE A CA 1
ATOM 872 C C . PHE A 1 118 ? -4.668 -8.047 5.844 1 92.62 118 PHE A C 1
ATOM 874 O O . PHE A 1 118 ? -4.832 -6.832 5.957 1 92.62 118 PHE A O 1
ATOM 881 N N . LEU A 1 119 ? -5.602 -8.852 5.441 1 89.25 119 LEU A N 1
ATOM 882 C CA . LEU A 1 119 ? -6.863 -8.328 4.922 1 89.25 119 LEU A CA 1
ATOM 883 C C . LEU A 1 119 ? -7.855 -8.086 6.055 1 89.25 119 LEU A C 1
ATOM 885 O O . LEU A 1 119 ? -8.688 -7.176 5.969 1 89.25 119 LEU A O 1
ATOM 889 N N . TYR A 1 120 ? -7.754 -8.852 7.129 1 87.12 120 TYR A N 1
ATOM 890 C CA . TYR A 1 120 ? -8.875 -8.836 8.062 1 87.12 120 TYR A CA 1
ATOM 891 C C . TYR A 1 120 ? -8.445 -8.289 9.422 1 87.12 120 TYR A C 1
ATOM 893 O O . TYR A 1 120 ? -9.289 -8.016 10.273 1 87.12 120 TYR A O 1
ATOM 901 N N . VAL A 1 121 ? -7.164 -8.227 9.617 1 81.12 121 VAL A N 1
ATOM 902 C CA . VAL A 1 121 ? -6.699 -7.688 10.891 1 81.12 121 VAL A CA 1
ATOM 903 C C . VAL A 1 121 ? -6.246 -6.238 10.703 1 81.12 121 VAL A C 1
ATOM 905 O O . VAL A 1 121 ? -5.484 -5.934 9.781 1 81.12 121 VAL A O 1
ATOM 908 N N . GLU A 1 122 ? -6.594 -5.461 11.586 1 69.12 122 GLU A N 1
ATOM 909 C CA . GLU A 1 122 ? -6.324 -4.035 11.414 1 69.12 122 GLU A CA 1
ATOM 910 C C . GLU A 1 122 ? -5.145 -3.59 12.273 1 69.12 122 GLU A C 1
ATOM 912 O O . GLU A 1 122 ? -4.48 -2.6 11.953 1 69.12 122 GLU A O 1
ATOM 917 N N . ALA A 1 123 ? -4.914 -4.289 13.328 1 70.44 123 ALA A N 1
ATOM 918 C CA . ALA A 1 123 ? -3.799 -3.93 14.203 1 70.44 123 ALA A CA 1
ATOM 919 C C . ALA A 1 123 ? -2.479 -3.93 13.438 1 70.44 123 ALA A C 1
ATOM 921 O O . ALA A 1 123 ? -2.219 -4.836 12.641 1 70.44 123 ALA A O 1
ATOM 922 N N . PRO A 1 124 ? -1.677 -2.957 13.641 1 70.88 124 PRO A N 1
ATOM 923 C CA . PRO A 1 124 ? -0.482 -2.77 12.812 1 70.88 124 PRO A CA 1
ATOM 924 C C . PRO A 1 124 ? 0.478 -3.955 12.891 1 70.88 124 PRO A C 1
ATOM 926 O O . PRO A 1 124 ? 0.984 -4.41 11.859 1 70.88 124 PRO A O 1
ATOM 929 N N . ARG A 1 125 ? 0.753 -4.41 14.094 1 85.38 125 ARG A N 1
ATOM 930 C CA . ARG A 1 125 ? 1.762 -5.457 14.211 1 85.38 125 ARG A CA 1
ATOM 931 C C . ARG A 1 125 ? 1.289 -6.75 13.555 1 85.38 125 ARG A C 1
ATOM 933 O O . ARG A 1 125 ? 1.979 -7.305 12.703 1 85.38 125 ARG A O 1
ATOM 940 N N . PRO A 1 126 ? 0.034 -7.207 13.898 1 88.25 126 PRO A N 1
ATOM 941 C CA . PRO A 1 126 ? -0.417 -8.422 13.211 1 88.25 126 PRO A CA 1
ATOM 942 C C . PRO A 1 126 ? -0.595 -8.211 11.711 1 88.25 126 PRO A C 1
ATOM 944 O O . PRO A 1 126 ? -0.331 -9.125 10.922 1 88.25 126 PRO A O 1
ATOM 947 N N . ARG A 1 127 ? -1.009 -7.102 11.305 1 89.94 127 ARG A N 1
ATOM 948 C CA . ARG A 1 127 ? -1.139 -6.82 9.883 1 89.94 127 ARG A CA 1
ATOM 949 C C . ARG A 1 127 ? 0.222 -6.844 9.195 1 89.94 127 ARG A C 1
ATOM 951 O O . ARG A 1 127 ? 0.343 -7.332 8.062 1 89.94 127 ARG A O 1
ATOM 958 N N . GLY A 1 128 ? 1.183 -6.289 9.938 1 90.06 128 GLY A N 1
ATOM 959 C CA . GLY A 1 128 ? 2.541 -6.336 9.414 1 90.06 128 GLY A CA 1
ATOM 960 C C . GLY A 1 128 ? 3.074 -7.746 9.258 1 90.06 128 GLY A C 1
ATOM 961 O O . GLY A 1 128 ? 3.742 -8.055 8.273 1 90.06 128 GLY A O 1
ATOM 962 N N . ILE A 1 129 ? 2.754 -8.57 10.18 1 93.56 129 ILE A N 1
ATOM 963 C CA . ILE A 1 129 ? 3.143 -9.977 10.102 1 93.56 129 ILE A CA 1
ATOM 964 C C . ILE A 1 129 ? 2.451 -10.633 8.906 1 93.56 129 ILE A C 1
ATOM 966 O O . ILE A 1 129 ? 3.076 -11.391 8.156 1 93.56 129 ILE A O 1
ATOM 970 N N . GLY A 1 130 ? 1.181 -10.32 8.781 1 95.94 130 GLY A N 1
ATOM 971 C CA . GLY A 1 130 ? 0.46 -10.828 7.625 1 95.94 130 GLY A CA 1
ATOM 972 C C . GLY A 1 130 ? 1.063 -10.391 6.301 1 95.94 130 GLY A C 1
ATOM 973 O O . GLY A 1 130 ? 1.199 -11.195 5.379 1 95.94 130 GLY A O 1
ATOM 974 N N . GLN A 1 131 ? 1.446 -9.156 6.262 1 94.44 131 GLN A N 1
ATOM 975 C CA . GLN A 1 131 ? 2.07 -8.617 5.059 1 94.44 131 GLN A CA 1
ATOM 976 C C . GLN A 1 131 ? 3.391 -9.32 4.758 1 94.44 131 GLN A C 1
ATOM 978 O O . GLN A 1 131 ? 3.684 -9.633 3.604 1 94.44 131 GLN A O 1
ATOM 983 N N . ALA A 1 132 ? 4.164 -9.578 5.789 1 94.62 132 ALA A N 1
ATOM 984 C CA . ALA A 1 132 ? 5.441 -10.273 5.629 1 94.62 132 ALA A CA 1
ATOM 985 C C . ALA A 1 132 ? 5.23 -11.703 5.148 1 94.62 132 ALA A C 1
ATOM 987 O O . ALA A 1 132 ? 5.93 -12.172 4.25 1 94.62 132 ALA A O 1
ATOM 988 N N . LEU A 1 133 ? 4.27 -12.367 5.699 1 96.38 133 LEU A N 1
ATOM 989 C CA . LEU A 1 133 ? 3.969 -13.734 5.297 1 96.38 133 LEU A CA 1
ATOM 990 C C . LEU A 1 133 ? 3.482 -13.781 3.854 1 96.38 133 LEU A C 1
ATOM 992 O O . LEU A 1 133 ? 3.889 -14.656 3.084 1 96.38 133 LEU A O 1
ATOM 996 N N . LEU A 1 134 ? 2.604 -12.852 3.555 1 97.06 134 LEU A N 1
ATOM 997 C CA . LEU A 1 134 ? 2.094 -12.766 2.189 1 97.06 134 LEU A CA 1
ATOM 998 C C . LEU A 1 134 ? 3.225 -12.492 1.203 1 97.06 134 LEU A C 1
ATOM 1000 O O . LEU A 1 134 ? 3.26 -13.078 0.117 1 97.06 134 LEU A O 1
ATOM 1004 N N . ALA A 1 135 ? 4.117 -11.602 1.621 1 96.19 135 ALA A N 1
ATOM 1005 C CA . ALA A 1 135 ? 5.285 -11.289 0.8 1 96.19 135 ALA A CA 1
ATOM 1006 C C . ALA A 1 135 ? 6.113 -12.547 0.535 1 96.19 135 ALA A C 1
ATOM 1008 O O . ALA A 1 135 ? 6.543 -12.781 -0.597 1 96.19 135 ALA A O 1
ATOM 1009 N N . PHE A 1 136 ? 6.285 -13.305 1.562 1 95.44 136 PHE A N 1
ATOM 1010 C CA . PHE A 1 136 ? 7.012 -14.562 1.408 1 95.44 136 PHE A CA 1
ATOM 1011 C C . PHE A 1 136 ? 6.273 -15.5 0.458 1 95.44 136 PHE A C 1
ATOM 1013 O O . PHE A 1 136 ? 6.898 -16.172 -0.361 1 95.44 136 PHE A O 1
ATOM 1020 N N . GLY A 1 137 ? 5.016 -15.531 0.589 1 96.38 137 GLY A N 1
ATOM 1021 C CA . GLY A 1 137 ? 4.211 -16.312 -0.341 1 96.38 137 GLY A CA 1
ATOM 1022 C C . GLY A 1 137 ? 4.383 -15.875 -1.784 1 96.38 137 GLY A C 1
ATOM 1023 O O . GLY A 1 137 ? 4.5 -16.703 -2.682 1 96.38 137 GLY A O 1
ATOM 1024 N N . PHE A 1 138 ? 4.434 -14.57 -2.004 1 96.81 138 PHE A N 1
ATOM 1025 C CA . PHE A 1 138 ? 4.641 -14.047 -3.348 1 96.81 138 PHE A CA 1
ATOM 1026 C C . PHE A 1 138 ? 6 -14.477 -3.893 1 96.81 138 PHE A C 1
ATOM 1028 O O . PHE A 1 138 ? 6.117 -14.836 -5.062 1 96.81 138 PHE A O 1
ATOM 1035 N N . MET A 1 139 ? 7 -14.445 -3.043 1 95.75 139 MET A N 1
ATOM 1036 C CA . MET A 1 139 ? 8.336 -14.844 -3.477 1 95.75 139 MET A CA 1
ATOM 1037 C C . MET A 1 139 ? 8.367 -16.328 -3.852 1 95.75 139 MET A C 1
ATOM 1039 O O . MET A 1 139 ? 8.969 -16.703 -4.859 1 95.75 139 MET A O 1
ATOM 1043 N N . LEU A 1 140 ? 7.652 -17.078 -3.043 1 95.31 140 LEU A N 1
ATOM 1044 C CA . LEU A 1 140 ? 7.613 -18.5 -3.342 1 95.31 140 LEU A CA 1
ATOM 1045 C C . LEU A 1 140 ? 6.855 -18.766 -4.641 1 95.31 140 LEU A C 1
ATOM 1047 O O . LEU A 1 140 ? 7.254 -19.625 -5.43 1 95.31 140 LEU A O 1
ATOM 1051 N N . LEU A 1 141 ? 5.758 -18.016 -4.836 1 94.62 141 LEU A N 1
ATOM 1052 C CA . LEU A 1 141 ? 5.047 -18.141 -6.102 1 94.62 141 LEU A CA 1
ATOM 1053 C C . LEU A 1 141 ? 5.93 -17.703 -7.27 1 94.62 141 LEU A C 1
ATOM 1055 O O . LEU A 1 141 ? 5.898 -18.328 -8.336 1 94.62 141 LEU A O 1
ATOM 1059 N N . GLY A 1 142 ? 6.684 -16.672 -7.055 1 95 142 GLY A N 1
ATOM 1060 C CA . GLY A 1 142 ? 7.641 -16.25 -8.062 1 95 142 GLY A CA 1
ATOM 1061 C C . GLY A 1 142 ? 8.68 -17.297 -8.383 1 95 142 GLY A C 1
ATOM 1062 O O . GLY A 1 142 ? 8.984 -17.547 -9.547 1 95 142 GLY A O 1
ATOM 1063 N N . MET A 1 143 ? 9.172 -17.969 -7.297 1 93.31 143 MET A N 1
ATOM 1064 C CA . MET A 1 143 ? 10.125 -19.062 -7.473 1 93.31 143 MET A CA 1
ATOM 1065 C C . MET A 1 143 ? 9.5 -20.203 -8.273 1 93.31 143 MET A C 1
ATOM 1067 O O . MET A 1 143 ? 10.18 -20.828 -9.078 1 93.31 143 MET A O 1
ATOM 1071 N N . GLY A 1 144 ? 8.266 -20.422 -8.023 1 92 144 GLY A N 1
ATOM 1072 C CA . GLY A 1 144 ? 7.562 -21.453 -8.781 1 92 144 GLY A CA 1
ATOM 1073 C C . GLY A 1 144 ? 7.449 -21.125 -10.258 1 92 144 GLY A C 1
ATOM 1074 O O . GLY A 1 144 ? 7.707 -21.984 -11.102 1 92 144 GLY A O 1
ATOM 1075 N N . LEU A 1 145 ? 7.098 -19.906 -10.57 1 92.44 145 LEU A N 1
ATOM 1076 C CA . LEU A 1 145 ? 7.016 -19.469 -11.961 1 92.44 145 LEU A CA 1
ATOM 1077 C C . LEU A 1 145 ? 8.367 -19.609 -12.656 1 92.44 145 LEU A C 1
ATOM 1079 O O . LEU A 1 145 ? 8.445 -20.078 -13.789 1 92.44 145 LEU A O 1
ATOM 1083 N N . LEU A 1 146 ? 9.414 -19.266 -11.914 1 93.81 146 LEU A N 1
ATOM 1084 C CA . LEU A 1 146 ? 10.766 -19.359 -12.453 1 93.81 146 LEU A CA 1
ATOM 1085 C C . LEU A 1 146 ? 11.156 -20.812 -12.695 1 93.81 146 LEU A C 1
ATOM 1087 O O . LEU A 1 146 ? 11.688 -21.141 -13.758 1 93.81 146 LEU A O 1
ATOM 1091 N N . GLY A 1 147 ? 10.891 -21.609 -11.68 1 92.56 147 GLY A N 1
ATOM 1092 C CA . GLY A 1 147 ? 11.211 -23.016 -11.805 1 92.56 147 GLY A CA 1
ATOM 1093 C C . GLY A 1 147 ? 10.5 -23.688 -12.953 1 92.56 147 GLY A C 1
ATOM 1094 O O . GLY A 1 147 ? 11.109 -24.453 -13.719 1 92.56 147 GLY A O 1
ATOM 1095 N N . ASP A 1 148 ? 9.195 -23.422 -13.141 1 90.94 148 ASP A N 1
ATOM 1096 C CA . ASP A 1 148 ? 8.406 -24 -14.219 1 90.94 148 ASP A CA 1
ATOM 1097 C C . ASP A 1 148 ? 8.93 -23.547 -15.586 1 90.94 148 ASP A C 1
ATOM 1099 O O . ASP A 1 148 ? 9.047 -24.344 -16.516 1 90.94 148 ASP A O 1
ATOM 1103 N N . ALA A 1 149 ? 9.219 -22.312 -15.656 1 92.5 149 ALA A N 1
ATOM 1104 C CA . ALA A 1 149 ? 9.758 -21.781 -16.906 1 92.5 149 ALA A CA 1
ATOM 1105 C C . ALA A 1 149 ? 11.133 -22.375 -17.203 1 92.5 149 ALA A C 1
ATOM 1107 O O . ALA A 1 149 ? 11.422 -22.703 -18.359 1 92.5 149 ALA A O 1
ATOM 1108 N N . ALA A 1 150 ? 11.961 -22.531 -16.172 1 92.94 150 ALA A N 1
ATOM 1109 C CA . ALA A 1 150 ? 13.289 -23.109 -16.328 1 92.94 150 ALA A CA 1
ATOM 1110 C C . ALA A 1 150 ? 13.203 -24.547 -16.812 1 92.94 150 ALA A C 1
ATOM 1112 O O . ALA A 1 150 ? 13.961 -24.953 -17.703 1 92.94 150 ALA A O 1
ATOM 1113 N N . ARG A 1 151 ? 12.32 -25.297 -16.266 1 93 151 ARG A N 1
ATOM 1114 C CA . ARG A 1 151 ? 12.141 -26.688 -16.688 1 93 151 ARG A CA 1
ATOM 1115 C C . ARG A 1 151 ? 11.719 -26.781 -18.141 1 93 151 ARG A C 1
ATOM 1117 O O . ARG A 1 151 ? 12.227 -27.625 -18.891 1 93 151 ARG A O 1
ATOM 1124 N N . ALA A 1 152 ? 10.805 -25.875 -18.516 1 91.81 152 ALA A N 1
ATOM 1125 C CA . ALA A 1 152 ? 10.297 -25.875 -19.891 1 91.81 152 ALA A CA 1
ATOM 1126 C C . ALA A 1 152 ? 11.391 -25.453 -20.875 1 91.81 152 ALA A C 1
ATOM 1128 O O . ALA A 1 152 ? 11.523 -26.047 -21.953 1 91.81 152 ALA A O 1
ATOM 1129 N N . LEU A 1 153 ? 12.203 -24.547 -20.438 1 90.75 153 LEU A N 1
ATOM 1130 C CA . LEU A 1 153 ? 13.25 -24.016 -21.312 1 90.75 153 LEU A CA 1
ATOM 1131 C C . LEU A 1 153 ? 14.477 -24.922 -21.297 1 90.75 153 LEU A C 1
ATOM 1133 O O . LEU A 1 153 ? 15.289 -24.891 -22.234 1 90.75 153 LEU A O 1
ATOM 1137 N N . GLY A 1 154 ? 14.641 -25.656 -20.172 1 91.06 154 GLY A N 1
ATOM 1138 C CA . GLY A 1 154 ? 15.805 -26.5 -20 1 91.06 154 GLY A CA 1
ATOM 1139 C C . GLY A 1 154 ? 15.914 -27.594 -21.062 1 91.06 154 GLY A C 1
ATOM 1140 O O . GLY A 1 154 ? 17 -28.109 -21.312 1 91.06 154 GLY A O 1
ATOM 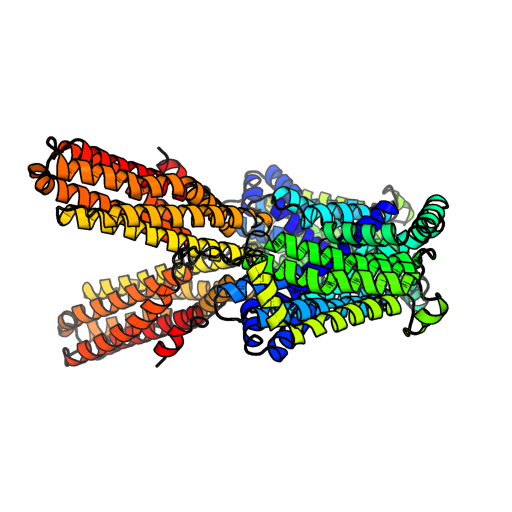1141 N N . ASN A 1 155 ? 14.797 -27.859 -21.703 1 90 155 ASN A N 1
ATOM 1142 C CA . ASN A 1 155 ? 14.797 -28.906 -22.719 1 90 155 ASN A CA 1
ATOM 1143 C C . ASN A 1 155 ? 14.914 -28.328 -24.125 1 90 155 ASN A C 1
ATOM 1145 O O . ASN A 1 155 ? 14.992 -29.078 -25.094 1 90 155 ASN A O 1
ATOM 1149 N N . ASP A 1 156 ? 15.016 -27.062 -24.203 1 91.81 156 ASP A N 1
ATOM 1150 C CA . ASP A 1 156 ? 15.195 -26.375 -25.484 1 91.81 156 ASP A CA 1
ATOM 1151 C C . ASP A 1 156 ? 16.656 -26.375 -25.906 1 91.81 156 ASP A C 1
ATOM 1153 O O . ASP A 1 156 ? 17.531 -25.953 -25.156 1 91.81 156 ASP A O 1
ATOM 1157 N N . PRO A 1 157 ? 16.953 -26.859 -27.078 1 92.75 157 PRO A N 1
ATOM 1158 C CA . PRO A 1 157 ? 18.328 -26.938 -27.547 1 92.75 157 PRO A CA 1
ATOM 1159 C C . PRO A 1 157 ? 19.047 -25.594 -27.516 1 92.75 157 PRO A C 1
ATOM 1161 O O . PRO A 1 157 ? 20.25 -25.531 -27.234 1 92.75 157 PRO A O 1
ATOM 1164 N N . ALA A 1 158 ? 18.312 -24.547 -27.859 1 90.94 158 ALA A N 1
ATOM 1165 C CA . ALA A 1 158 ? 18.906 -23.219 -27.828 1 90.94 158 ALA A CA 1
ATOM 1166 C C . ALA A 1 158 ? 19.375 -22.859 -26.422 1 90.94 158 ALA A C 1
ATOM 1168 O O . ALA A 1 158 ? 20.453 -22.281 -26.234 1 90.94 158 ALA A O 1
ATOM 1169 N N . VAL A 1 159 ? 18.641 -23.234 -25.484 1 89.5 159 VAL A N 1
ATOM 1170 C CA . VAL A 1 159 ? 18.953 -22.922 -24.078 1 89.5 159 VAL A CA 1
ATOM 1171 C C . VAL A 1 159 ? 20.078 -23.828 -23.594 1 89.5 159 VAL A C 1
ATOM 1173 O O . VAL A 1 159 ? 20.984 -23.375 -22.906 1 89.5 159 VAL A O 1
ATOM 1176 N N . ILE A 1 160 ? 20.047 -25.062 -23.984 1 90.38 160 ILE A N 1
ATOM 1177 C CA . ILE A 1 160 ? 21.094 -26 -23.625 1 90.38 160 ILE A CA 1
ATOM 1178 C C . ILE A 1 160 ? 22.438 -25.5 -24.172 1 90.38 160 ILE A C 1
ATOM 1180 O O . ILE A 1 160 ? 23.438 -25.453 -23.453 1 90.38 160 ILE A O 1
ATOM 1184 N N . ASN A 1 161 ? 22.406 -25.031 -25.375 1 91.31 161 ASN A N 1
ATOM 1185 C CA . ASN A 1 161 ? 23.625 -24.531 -26 1 91.31 161 ASN A CA 1
ATOM 1186 C C . ASN A 1 161 ? 24.109 -23.25 -25.344 1 91.31 161 ASN A C 1
ATOM 1188 O O . ASN A 1 161 ? 25.312 -23.016 -25.219 1 91.31 161 ASN A O 1
ATOM 1192 N N . LEU A 1 162 ? 23.203 -22.422 -24.984 1 88.5 162 LEU A N 1
ATOM 1193 C CA . LEU A 1 162 ? 23.547 -21.172 -24.328 1 88.5 162 LEU A CA 1
ATOM 1194 C C . LEU A 1 162 ? 24.266 -21.438 -23 1 88.5 162 LEU A C 1
ATOM 1196 O O . LEU A 1 162 ? 25.312 -20.859 -22.734 1 88.5 162 LEU A O 1
ATOM 1200 N N . PHE A 1 163 ? 23.734 -22.359 -22.266 1 87.38 163 PHE A N 1
ATOM 1201 C CA . PHE A 1 163 ? 24.328 -22.641 -20.953 1 87.38 163 PHE A CA 1
ATOM 1202 C C . PHE A 1 163 ? 25.641 -23.391 -21.109 1 87.38 163 PHE A C 1
ATOM 1204 O O . PHE A 1 163 ? 26.562 -23.203 -20.312 1 87.38 163 PHE A O 1
ATOM 1211 N N . ALA A 1 164 ? 25.703 -24.156 -22.125 1 88.81 164 ALA A N 1
ATOM 1212 C CA . ALA A 1 164 ? 26.969 -24.812 -22.422 1 88.81 164 ALA A CA 1
ATOM 1213 C C . ALA A 1 164 ? 28.047 -23.797 -22.781 1 88.81 164 ALA A C 1
ATOM 1215 O O . ALA A 1 164 ? 29.188 -23.906 -22.328 1 88.81 164 ALA A O 1
ATOM 1216 N N . ALA A 1 165 ? 27.672 -22.828 -23.531 1 90.06 165 ALA A N 1
ATOM 1217 C CA . ALA A 1 165 ? 28.594 -21.766 -23.922 1 90.06 165 ALA A CA 1
ATOM 1218 C C . ALA A 1 165 ? 29.016 -20.922 -22.719 1 90.06 165 ALA A C 1
ATOM 1220 O O . ALA A 1 165 ? 30.188 -20.578 -22.562 1 90.06 165 ALA A O 1
ATOM 1221 N N . LEU A 1 166 ? 28.062 -20.672 -21.906 1 87.88 166 LEU A N 1
ATOM 1222 C CA . LEU A 1 166 ? 28.328 -19.859 -20.719 1 87.88 166 LEU A CA 1
ATOM 1223 C C . LEU A 1 166 ? 29.188 -20.625 -19.719 1 87.88 166 LEU A C 1
ATOM 1225 O O . LEU A 1 166 ? 29.984 -20.031 -18.984 1 87.88 166 LEU A O 1
ATOM 1229 N N . GLY A 1 167 ? 29.016 -21.922 -19.766 1 86.5 167 GLY A N 1
ATOM 1230 C CA . GLY A 1 167 ? 29.859 -22.766 -18.922 1 86.5 167 GLY A CA 1
ATOM 1231 C C . GLY A 1 167 ? 31.328 -22.703 -19.297 1 86.5 167 GLY A C 1
ATOM 1232 O O . GLY A 1 167 ? 32.188 -22.859 -18.438 1 86.5 167 GLY A O 1
ATOM 1233 N N . GLN A 1 168 ? 31.547 -22.359 -20.562 1 89.94 168 GLN A N 1
ATOM 1234 C CA . GLN A 1 168 ? 32.906 -22.297 -21.062 1 89.94 168 GLN A CA 1
ATOM 1235 C C . GLN A 1 168 ? 33.5 -20.906 -20.859 1 89.94 168 GLN A C 1
ATOM 1237 O O . GLN A 1 168 ? 34.719 -20.703 -21 1 89.94 168 GLN A O 1
ATOM 1242 N N . LEU A 1 169 ? 32.656 -19.984 -20.516 1 92.94 169 LEU A N 1
ATOM 1243 C CA . LEU A 1 169 ? 33.094 -18.609 -20.281 1 92.94 169 LEU A CA 1
ATOM 1244 C C . LEU A 1 169 ? 32.688 -18.156 -18.891 1 92.94 169 LEU A C 1
ATOM 1246 O O . LEU A 1 169 ? 31.859 -17.25 -18.734 1 92.94 169 LEU A O 1
ATOM 1250 N N . PRO A 1 170 ? 33.375 -18.688 -17.906 1 92.06 170 PRO A N 1
ATOM 1251 C CA . PRO A 1 170 ? 32.969 -18.438 -16.516 1 92.06 170 PRO A CA 1
ATOM 1252 C C . PRO A 1 170 ? 33.031 -16.969 -16.125 1 92.06 170 PRO A C 1
ATOM 1254 O O . PRO A 1 170 ? 32.188 -16.484 -15.359 1 92.06 170 PRO A O 1
ATOM 1257 N N . VAL A 1 171 ? 34 -16.25 -16.625 1 93.06 171 VAL A N 1
ATOM 1258 C CA . VAL A 1 171 ? 34.125 -14.836 -16.281 1 93.06 171 VAL A CA 1
ATOM 1259 C C . VAL A 1 171 ? 32.969 -14.031 -16.875 1 93.06 171 VAL A C 1
ATOM 1261 O O . VAL A 1 171 ? 32.469 -13.125 -16.219 1 93.06 171 VAL A O 1
ATOM 1264 N N . LEU A 1 172 ? 32.625 -14.383 -18.047 1 93.5 172 LEU A N 1
ATOM 1265 C CA . LEU A 1 172 ? 31.5 -13.711 -18.672 1 93.5 172 LEU A CA 1
ATOM 1266 C C . LEU A 1 172 ? 30.203 -14.008 -17.906 1 93.5 172 LEU A C 1
ATOM 1268 O O . LEU A 1 172 ? 29.344 -13.133 -17.781 1 93.5 172 LEU A O 1
ATOM 1272 N N . PHE A 1 173 ? 30.109 -15.234 -17.453 1 94.75 173 PHE A N 1
ATOM 1273 C CA . PHE A 1 173 ? 28.953 -15.625 -16.672 1 94.75 173 PHE A CA 1
ATOM 1274 C C . PHE A 1 173 ? 28.891 -14.805 -15.383 1 94.75 173 PHE A C 1
ATOM 1276 O O . PHE A 1 173 ? 27.812 -14.312 -15.008 1 94.75 173 PHE A O 1
ATOM 1283 N N . LEU A 1 174 ? 30 -14.625 -14.734 1 96.5 174 LEU A N 1
ATOM 1284 C CA . LEU A 1 174 ? 30.094 -13.828 -13.516 1 96.5 174 LEU A CA 1
ATOM 1285 C C . LEU A 1 174 ? 29.719 -12.375 -13.789 1 96.5 174 LEU A C 1
ATOM 1287 O O . LEU A 1 174 ? 28.953 -11.773 -13.031 1 96.5 174 LEU A O 1
ATOM 1291 N N . ILE A 1 175 ? 30.188 -11.797 -14.867 1 96.31 175 ILE A N 1
ATOM 1292 C CA . ILE A 1 175 ? 29.906 -10.414 -15.234 1 96.31 175 ILE A CA 1
ATOM 1293 C C . ILE A 1 175 ? 28.422 -10.266 -15.57 1 96.31 175 ILE A C 1
ATOM 1295 O O . ILE A 1 175 ? 27.797 -9.266 -15.203 1 96.31 175 ILE A O 1
ATOM 1299 N N . GLY A 1 176 ? 27.922 -11.266 -16.312 1 95.5 176 GLY A N 1
ATOM 1300 C CA . GLY A 1 176 ? 26.5 -11.25 -16.594 1 95.5 176 GLY A CA 1
ATOM 1301 C C . GLY A 1 176 ? 25.641 -11.211 -15.336 1 95.5 176 GLY A C 1
ATOM 1302 O O . GLY A 1 176 ? 24.656 -10.461 -15.273 1 95.5 176 GLY A O 1
ATOM 1303 N N . ALA A 1 177 ? 26.016 -12.039 -14.352 1 96.56 177 ALA A N 1
ATOM 1304 C CA . ALA A 1 177 ? 25.297 -12.062 -13.078 1 96.56 177 ALA A CA 1
ATOM 1305 C C . ALA A 1 177 ? 25.391 -10.711 -12.375 1 96.56 177 ALA A C 1
ATOM 1307 O O . ALA A 1 177 ? 24.406 -10.234 -11.789 1 96.56 177 ALA A O 1
ATOM 1308 N N . ALA A 1 178 ? 26.562 -10.094 -12.445 1 96.94 178 ALA A N 1
ATOM 1309 C CA . ALA A 1 178 ? 26.75 -8.781 -11.828 1 96.94 178 ALA A CA 1
ATOM 1310 C C . ALA A 1 178 ? 25.875 -7.727 -12.484 1 96.94 178 ALA A C 1
ATOM 1312 O O . ALA A 1 178 ? 25.219 -6.938 -11.797 1 96.94 178 ALA A O 1
ATOM 1313 N N . LEU A 1 179 ? 25.812 -7.742 -13.781 1 96 179 LEU A N 1
ATOM 1314 C CA . LEU A 1 179 ? 25.031 -6.77 -14.531 1 96 179 LEU A CA 1
ATOM 1315 C C . LEU A 1 179 ? 23.547 -6.965 -14.281 1 96 179 LEU A C 1
ATOM 1317 O O . LEU A 1 179 ? 22.797 -5.992 -14.156 1 96 179 LEU A O 1
ATOM 1321 N N . LEU A 1 180 ? 23.172 -8.227 -14.242 1 94.62 180 LEU A N 1
ATOM 1322 C CA . LEU A 1 180 ? 21.766 -8.516 -13.961 1 94.62 180 LEU A CA 1
ATOM 1323 C C . LEU A 1 180 ? 21.375 -8.023 -12.57 1 94.62 180 LEU A C 1
ATOM 1325 O O . LEU A 1 180 ? 20.297 -7.465 -12.391 1 94.62 180 LEU A O 1
ATOM 1329 N N . THR A 1 181 ? 22.234 -8.242 -11.633 1 94.25 181 THR A N 1
ATOM 1330 C CA . THR A 1 181 ? 21.984 -7.785 -10.273 1 94.25 181 THR A CA 1
ATOM 1331 C C . THR A 1 181 ? 21.922 -6.262 -10.219 1 94.25 181 THR A C 1
ATOM 1333 O O . THR A 1 181 ? 21.078 -5.695 -9.516 1 94.25 181 THR A O 1
ATOM 1336 N N . LEU A 1 182 ? 22.812 -5.609 -10.961 1 91.19 182 LEU A N 1
ATOM 1337 C CA . LEU A 1 182 ? 22.812 -4.152 -11.039 1 91.19 182 LEU A CA 1
ATOM 1338 C C . LEU A 1 182 ? 21.484 -3.648 -11.609 1 91.19 182 LEU A C 1
ATOM 1340 O O . LEU A 1 182 ? 20.953 -2.643 -11.148 1 91.19 182 LEU A O 1
ATOM 1344 N N . LEU A 1 183 ? 20.969 -4.352 -12.539 1 88.69 183 LEU A N 1
ATOM 1345 C CA . LEU A 1 183 ? 19.719 -3.979 -13.164 1 88.69 183 LEU A CA 1
ATOM 1346 C C . LEU A 1 183 ? 18.547 -4.176 -12.211 1 88.69 183 LEU A C 1
ATOM 1348 O O . LEU A 1 183 ? 17.656 -3.33 -12.133 1 88.69 183 LEU A O 1
ATOM 1352 N N . MET A 1 184 ? 18.594 -5.281 -11.461 1 88.62 184 MET A N 1
ATOM 1353 C CA . MET A 1 184 ? 17.516 -5.609 -10.531 1 88.62 184 MET A CA 1
ATOM 1354 C C . MET A 1 184 ? 17.672 -4.824 -9.227 1 88.62 184 MET A C 1
ATOM 1356 O O . MET A 1 184 ? 16.734 -4.75 -8.438 1 88.62 184 MET A O 1
ATOM 1360 N N . GLN A 1 185 ? 18.859 -4.355 -8.984 1 86.5 185 GLN A N 1
ATOM 1361 C CA . GLN A 1 185 ? 19.203 -3.633 -7.766 1 86.5 185 GLN A CA 1
ATOM 1362 C C . GLN A 1 185 ? 18.906 -4.473 -6.527 1 86.5 185 GLN A C 1
ATOM 1364 O O . GLN A 1 185 ? 18.438 -3.951 -5.516 1 86.5 185 GLN A O 1
ATOM 1369 N N . SER A 1 186 ? 19.062 -5.781 -6.668 1 89.06 186 SER A N 1
ATOM 1370 C CA . SER A 1 186 ? 18.828 -6.723 -5.574 1 89.06 186 SER A CA 1
ATOM 1371 C C . SER A 1 186 ? 19.625 -8.008 -5.781 1 89.06 186 SER A C 1
ATOM 1373 O O . SER A 1 186 ? 19.344 -8.773 -6.711 1 89.06 186 SER A O 1
ATOM 1375 N N . ALA A 1 187 ? 20.516 -8.242 -4.883 1 92.69 187 ALA A N 1
ATOM 1376 C CA . ALA A 1 187 ? 21.266 -9.5 -4.961 1 92.69 187 ALA A CA 1
ATOM 1377 C C . ALA A 1 187 ? 20.359 -10.68 -4.625 1 92.69 187 ALA A C 1
ATOM 1379 O O . ALA A 1 187 ? 20.516 -11.766 -5.188 1 92.69 187 ALA A O 1
ATOM 1380 N N . THR A 1 188 ? 19.422 -10.414 -3.729 1 90.56 188 THR A N 1
ATOM 1381 C CA . THR A 1 188 ? 18.5 -11.469 -3.309 1 90.56 188 THR A CA 1
ATOM 1382 C C . THR A 1 188 ? 17.656 -11.953 -4.484 1 90.56 188 THR A C 1
ATOM 1384 O O . THR A 1 188 ? 17.547 -13.156 -4.727 1 90.56 188 THR A O 1
ATOM 1387 N N . ALA A 1 189 ? 17.062 -11.008 -5.227 1 91.75 189 ALA A N 1
ATOM 1388 C CA . ALA A 1 189 ? 16.266 -11.375 -6.387 1 91.75 189 ALA A CA 1
ATOM 1389 C C . ALA A 1 189 ? 17.109 -12.062 -7.449 1 91.75 189 ALA A C 1
ATOM 1391 O O . ALA A 1 189 ? 16.672 -13.039 -8.062 1 91.75 189 ALA A O 1
ATOM 1392 N N . SER A 1 190 ? 18.312 -11.586 -7.609 1 94.62 190 SER A N 1
ATOM 1393 C CA . SER A 1 190 ? 19.203 -12.148 -8.609 1 94.62 190 SER A CA 1
ATOM 1394 C C . SER A 1 190 ? 19.594 -13.578 -8.258 1 94.62 190 SER A C 1
ATOM 1396 O O . SER A 1 190 ? 19.516 -14.477 -9.109 1 94.62 190 SER A O 1
ATOM 1398 N N . ILE A 1 191 ? 19.953 -13.789 -7.059 1 95.31 191 ILE A N 1
ATOM 1399 C CA . ILE A 1 191 ? 20.391 -15.125 -6.637 1 95.31 191 ILE A CA 1
ATOM 1400 C C . ILE A 1 191 ? 19.188 -16.062 -6.613 1 95.31 191 ILE A C 1
ATOM 1402 O O . ILE A 1 191 ? 19.297 -17.234 -6.98 1 95.31 191 ILE A O 1
ATOM 1406 N N . ALA A 1 192 ? 18.031 -15.547 -6.223 1 92.69 192 ALA A N 1
ATOM 1407 C CA . ALA A 1 192 ? 16.828 -16.359 -6.273 1 92.69 192 ALA A CA 1
ATOM 1408 C C . ALA A 1 192 ? 16.547 -16.859 -7.691 1 92.69 192 ALA A C 1
ATOM 1410 O O . ALA A 1 192 ? 16.156 -18.016 -7.891 1 92.69 192 ALA A O 1
ATOM 1411 N N . LEU A 1 193 ? 16.766 -15.992 -8.648 1 93.69 193 LEU A N 1
ATOM 1412 C CA . LEU A 1 193 ? 16.641 -16.375 -10.047 1 93.69 193 LEU A CA 1
ATOM 1413 C C . LEU A 1 193 ? 17.594 -17.516 -10.391 1 93.69 193 LEU A C 1
ATOM 1415 O O . LEU A 1 193 ? 17.203 -18.5 -11.023 1 93.69 193 LEU A O 1
ATOM 1419 N N . ALA A 1 194 ? 18.781 -17.422 -9.945 1 94.94 194 ALA A N 1
ATOM 1420 C CA . ALA A 1 194 ? 19.781 -18.438 -10.211 1 94.94 194 ALA A CA 1
ATOM 1421 C C . ALA A 1 194 ? 19.391 -19.781 -9.586 1 94.94 194 ALA A C 1
ATOM 1423 O O . ALA A 1 194 ? 19.547 -20.828 -10.203 1 94.94 194 ALA A O 1
ATOM 1424 N N . LEU A 1 195 ? 18.891 -19.703 -8.359 1 94.5 195 LEU A N 1
ATOM 1425 C CA . LEU A 1 195 ? 18.453 -20.906 -7.672 1 94.5 195 LEU A CA 1
ATOM 1426 C C . LEU A 1 195 ? 17.328 -21.594 -8.438 1 94.5 195 LEU A C 1
ATOM 1428 O O . LEU A 1 195 ? 17.297 -22.828 -8.555 1 94.5 195 LEU A O 1
ATOM 1432 N N . ALA A 1 196 ? 16.422 -20.781 -8.969 1 91 196 ALA A N 1
ATOM 1433 C CA . ALA A 1 196 ? 15.273 -21.328 -9.688 1 91 196 ALA A CA 1
ATOM 1434 C C . ALA A 1 196 ? 15.703 -21.969 -11.008 1 91 196 ALA A C 1
ATOM 1436 O O . ALA A 1 196 ? 15.094 -22.938 -11.453 1 91 196 ALA A O 1
ATOM 1437 N N . LEU A 1 197 ? 16.797 -21.469 -11.609 1 91.81 197 LEU A N 1
ATOM 1438 C CA . LEU A 1 197 ? 17.266 -21.953 -12.898 1 91.81 197 LEU A CA 1
ATOM 1439 C C . LEU A 1 197 ? 17.906 -23.328 -12.766 1 91.81 197 LEU A C 1
ATOM 1441 O O . LEU A 1 197 ? 18.109 -24.016 -13.773 1 91.81 197 LEU A O 1
ATOM 1445 N N . VAL A 1 198 ? 18.203 -23.781 -11.531 1 91.81 198 VAL A N 1
ATOM 1446 C CA . VAL A 1 198 ? 18.719 -25.125 -11.297 1 91.81 198 VAL A CA 1
ATOM 1447 C C . VAL A 1 198 ? 17.734 -26.156 -11.82 1 91.81 198 VAL A C 1
ATOM 1449 O O . VAL A 1 198 ? 18.125 -27.219 -12.289 1 91.81 198 VAL A O 1
ATOM 1452 N N . ALA A 1 199 ? 16.422 -25.781 -11.844 1 89.56 199 ALA A N 1
ATOM 1453 C CA . ALA A 1 199 ? 15.367 -26.688 -12.281 1 89.56 199 ALA A CA 1
ATOM 1454 C C . ALA A 1 199 ? 15.5 -27 -13.773 1 89.56 199 ALA A C 1
ATOM 1456 O O . ALA A 1 199 ? 14.922 -27.969 -14.258 1 89.56 199 ALA A O 1
ATOM 1457 N N . SER A 1 200 ? 16.219 -26.141 -14.5 1 89.56 200 SER A N 1
ATOM 1458 C CA . SER A 1 200 ? 16.422 -26.391 -15.922 1 89.56 200 SER A CA 1
ATOM 1459 C C . SER A 1 200 ? 17.281 -27.625 -16.141 1 89.56 200 SER A C 1
ATOM 1461 O O . SER A 1 200 ? 17.266 -28.219 -17.234 1 89.56 200 SER A O 1
ATOM 1463 N N . GLY A 1 201 ? 18.125 -27.938 -15.133 1 91.31 201 GLY A N 1
ATOM 1464 C CA . GLY A 1 201 ? 19.062 -29.047 -15.234 1 91.31 201 GLY A CA 1
ATOM 1465 C C . GLY A 1 201 ? 20.375 -28.672 -15.898 1 91.31 201 GLY A C 1
ATOM 1466 O O . GLY A 1 201 ? 21.281 -29.5 -16.016 1 91.31 201 GLY A O 1
ATOM 1467 N N . GLN A 1 202 ? 20.547 -27.422 -16.266 1 90.94 202 GLN A N 1
ATOM 1468 C CA . GLN A 1 202 ? 21.703 -27 -17.047 1 90.94 202 GLN A CA 1
ATOM 1469 C C . GLN A 1 202 ? 22.688 -26.203 -16.188 1 90.94 202 GLN A C 1
ATOM 1471 O O . GLN A 1 202 ? 23.766 -25.828 -16.672 1 90.94 202 GLN A O 1
ATOM 1476 N N . VAL A 1 203 ? 22.344 -25.969 -14.984 1 91.5 203 VAL A N 1
ATOM 1477 C CA . VAL A 1 203 ? 23.156 -25.141 -14.109 1 91.5 203 VAL A CA 1
ATOM 1478 C C . VAL A 1 203 ? 23.906 -26.016 -13.117 1 91.5 203 VAL A C 1
ATOM 1480 O O . VAL A 1 203 ? 23.297 -26.828 -12.406 1 91.5 203 VAL A O 1
ATOM 1483 N N . ASN A 1 204 ? 25.203 -25.922 -13.094 1 89.44 204 ASN A N 1
ATOM 1484 C CA . ASN A 1 204 ? 26 -26.688 -12.133 1 89.44 204 ASN A CA 1
ATOM 1485 C C . ASN A 1 204 ? 26.453 -25.812 -10.977 1 89.44 204 ASN A C 1
ATOM 1487 O O . ASN A 1 204 ? 26.156 -24.609 -10.938 1 89.44 204 ASN A O 1
ATOM 1491 N N . LEU A 1 205 ? 27.125 -26.375 -10.039 1 90.19 205 LEU A N 1
ATOM 1492 C CA . LEU A 1 205 ? 27.5 -25.688 -8.805 1 90.19 205 LEU A CA 1
ATOM 1493 C C . LEU A 1 205 ? 28.453 -24.531 -9.086 1 90.19 205 LEU A C 1
ATOM 1495 O O . LEU A 1 205 ? 28.312 -23.453 -8.5 1 90.19 205 LEU A O 1
ATOM 1499 N N . THR A 1 206 ? 29.453 -24.766 -9.961 1 90.25 206 THR A N 1
ATOM 1500 C CA . THR A 1 206 ? 30.422 -23.719 -10.297 1 90.25 206 THR A CA 1
ATOM 1501 C C . THR A 1 206 ? 29.719 -22.484 -10.859 1 90.25 206 THR A C 1
ATOM 1503 O O . THR A 1 206 ? 30.031 -21.359 -10.469 1 90.25 206 THR A O 1
ATOM 1506 N N . MET A 1 207 ? 28.766 -22.734 -11.727 1 91.38 207 MET A N 1
ATOM 1507 C CA . MET A 1 207 ? 28 -21.641 -12.312 1 91.38 207 MET A CA 1
ATOM 1508 C C . MET A 1 207 ? 27.219 -20.891 -11.234 1 91.38 207 MET A C 1
ATOM 1510 O O . MET A 1 207 ? 27.188 -19.656 -11.227 1 91.38 207 MET A O 1
ATOM 1514 N N . LEU A 1 208 ? 26.625 -21.609 -10.336 1 93.75 208 LEU A N 1
ATOM 1515 C CA . LEU A 1 208 ? 25.812 -21 -9.281 1 93.75 208 LEU A CA 1
ATOM 1516 C C . LEU A 1 208 ? 26.672 -20.141 -8.367 1 93.75 208 LEU A C 1
ATOM 1518 O O . LEU A 1 208 ? 26.281 -19.031 -7.996 1 93.75 208 LEU A O 1
ATOM 1522 N N . LEU A 1 209 ? 27.812 -20.672 -8.016 1 93.88 209 LEU A N 1
ATOM 1523 C CA . LEU A 1 209 ? 28.703 -19.938 -7.117 1 93.88 209 LEU A CA 1
ATOM 1524 C C . LEU A 1 209 ? 29.266 -18.703 -7.812 1 93.88 209 LEU A C 1
ATOM 1526 O O . LEU A 1 209 ? 29.453 -17.656 -7.184 1 93.88 209 LEU A O 1
ATOM 1530 N N . LEU A 1 210 ? 29.578 -18.828 -9.086 1 95 210 LEU A N 1
ATOM 1531 C CA . LEU A 1 210 ? 30.016 -17.672 -9.852 1 95 210 LEU A CA 1
ATOM 1532 C C . LEU A 1 210 ? 28.922 -16.609 -9.922 1 95 210 LEU A C 1
ATOM 1534 O O . LEU A 1 210 ? 29.203 -15.414 -9.883 1 95 210 LEU A O 1
ATOM 1538 N N . TRP A 1 211 ? 27.688 -17.078 -10.07 1 96.62 211 TRP A N 1
ATOM 1539 C CA . TRP A 1 211 ? 26.547 -16.172 -10.062 1 96.62 211 TRP A CA 1
ATOM 1540 C C . TRP A 1 211 ? 26.469 -15.422 -8.734 1 96.62 211 TRP A C 1
ATOM 1542 O O . TRP A 1 211 ? 26.25 -14.203 -8.711 1 96.62 211 TRP A O 1
ATOM 1552 N N . VAL A 1 212 ? 26.625 -16.156 -7.66 1 97 212 VAL A N 1
ATOM 1553 C CA . VAL A 1 212 ? 26.578 -15.555 -6.328 1 97 212 VAL A CA 1
ATOM 1554 C C . VAL A 1 212 ? 27.656 -14.477 -6.203 1 97 212 VAL A C 1
ATOM 1556 O O . VAL A 1 212 ? 27.375 -13.383 -5.707 1 97 212 VAL A O 1
ATOM 1559 N N . LEU A 1 213 ? 28.859 -14.789 -6.66 1 97.38 213 LEU A N 1
ATOM 1560 C CA . LEU A 1 213 ? 29.953 -13.82 -6.629 1 97.38 213 LEU A CA 1
ATOM 1561 C C . LEU A 1 213 ? 29.609 -12.594 -7.469 1 97.38 213 LEU A C 1
ATOM 1563 O O . LEU A 1 213 ? 29.812 -11.453 -7.031 1 97.38 213 LEU A O 1
ATOM 1567 N N . GLY A 1 214 ? 29.094 -12.836 -8.641 1 97.5 214 GLY A N 1
ATOM 1568 C CA . GLY A 1 214 ? 28.672 -11.734 -9.492 1 97.5 214 GLY A CA 1
ATOM 1569 C C . GLY A 1 214 ? 27.594 -10.875 -8.859 1 97.5 214 GLY A C 1
ATOM 1570 O O . GLY A 1 214 ? 27.625 -9.648 -8.969 1 97.5 214 GLY A O 1
ATOM 1571 N N . ALA A 1 215 ? 26.641 -11.531 -8.227 1 96.81 215 ALA A N 1
ATOM 1572 C CA . ALA A 1 215 ? 25.547 -10.828 -7.574 1 96.81 215 ALA A CA 1
ATOM 1573 C C . ALA A 1 215 ? 26.062 -9.906 -6.473 1 96.81 215 ALA A C 1
ATOM 1575 O O . ALA A 1 215 ? 25.562 -8.789 -6.297 1 96.81 215 ALA A O 1
ATOM 1576 N N . ASN A 1 216 ? 27.062 -10.336 -5.773 1 95.81 216 ASN A N 1
ATOM 1577 C CA . ASN A 1 216 ? 27.641 -9.516 -4.719 1 95.81 216 ASN A CA 1
ATOM 1578 C C . ASN A 1 216 ? 28.328 -8.281 -5.293 1 95.81 216 ASN A C 1
ATOM 1580 O O . ASN A 1 216 ? 28.234 -7.188 -4.73 1 95.81 216 ASN A O 1
ATOM 1584 N N . ILE A 1 217 ? 28.969 -8.445 -6.395 1 95.44 217 ILE A N 1
ATOM 1585 C CA . ILE A 1 217 ? 29.609 -7.309 -7.051 1 95.44 217 ILE A CA 1
ATOM 1586 C C . ILE A 1 217 ? 28.531 -6.332 -7.539 1 95.44 217 ILE A C 1
ATOM 1588 O O . ILE A 1 217 ? 28.688 -5.117 -7.414 1 95.44 217 ILE A O 1
ATOM 1592 N N . GLY A 1 218 ? 27.562 -6.91 -8.188 1 94.62 218 GLY A N 1
ATOM 1593 C CA . GLY A 1 218 ? 26.469 -6.062 -8.641 1 94.62 218 GLY A CA 1
ATOM 1594 C C . GLY A 1 218 ? 25.875 -5.211 -7.531 1 94.62 218 GLY A C 1
ATOM 1595 O O . GLY A 1 218 ? 25.609 -4.023 -7.73 1 94.62 218 GLY A O 1
ATOM 1596 N N . LEU A 1 219 ? 25.688 -5.82 -6.43 1 91.25 219 LEU A N 1
ATOM 1597 C CA . LEU A 1 219 ? 25.094 -5.125 -5.289 1 91.25 219 LEU A CA 1
ATOM 1598 C C . LEU A 1 219 ? 26.031 -4.016 -4.797 1 91.25 219 LEU A C 1
ATOM 1600 O O . LEU A 1 219 ? 25.562 -2.928 -4.445 1 91.25 219 LEU A O 1
ATOM 1604 N N . VAL A 1 220 ? 27.281 -4.273 -4.727 1 92.56 220 VAL A N 1
ATOM 1605 C CA . VAL A 1 220 ? 28.281 -3.283 -4.312 1 92.56 220 VAL A CA 1
ATOM 1606 C C . VAL A 1 220 ? 28.234 -2.084 -5.258 1 92.56 220 VAL A C 1
ATOM 1608 O O . VAL A 1 220 ? 28.312 -0.935 -4.812 1 92.56 220 VAL A O 1
ATOM 1611 N N . LEU A 1 221 ? 28.094 -2.373 -6.48 1 92.31 221 LEU A N 1
ATOM 1612 C CA . LEU A 1 221 ? 28.016 -1.301 -7.469 1 92.31 221 LEU A CA 1
ATOM 1613 C C . LEU A 1 221 ? 26.75 -0.464 -7.27 1 92.31 221 LEU A C 1
ATOM 1615 O O . LEU A 1 221 ? 26.781 0.757 -7.441 1 92.31 221 LEU A O 1
ATOM 1619 N N . THR A 1 222 ? 25.719 -1.138 -6.898 1 88.25 222 THR A N 1
ATOM 1620 C CA . THR A 1 222 ? 24.484 -0.41 -6.637 1 88.25 222 THR A CA 1
ATOM 1621 C C . THR A 1 222 ? 24.656 0.54 -5.453 1 88.25 222 THR A C 1
ATOM 1623 O O . THR A 1 222 ? 24.188 1.676 -5.488 1 88.25 222 THR A O 1
ATOM 1626 N N . VAL A 1 223 ? 25.312 0.094 -4.414 1 86.31 223 VAL A N 1
ATOM 1627 C CA . VAL A 1 223 ? 25.562 0.909 -3.232 1 86.31 223 VAL A CA 1
ATOM 1628 C C . VAL A 1 223 ? 26.453 2.092 -3.605 1 86.31 223 VAL A C 1
ATOM 1630 O O . VAL A 1 223 ? 26.203 3.223 -3.18 1 86.31 223 VAL A O 1
ATOM 1633 N N . LEU A 1 224 ? 27.453 1.814 -4.387 1 88.25 224 LEU A N 1
ATOM 1634 C CA . LEU A 1 224 ? 28.375 2.854 -4.82 1 88.25 224 LEU A CA 1
ATOM 1635 C C . LEU A 1 224 ? 27.656 3.914 -5.645 1 88.25 224 LEU A C 1
ATOM 1637 O O . LEU A 1 224 ? 27.859 5.113 -5.434 1 88.25 224 LEU A O 1
ATOM 1641 N N . LEU A 1 225 ? 26.828 3.471 -6.5 1 85.69 225 LEU A N 1
ATOM 1642 C CA . LEU A 1 225 ? 26.094 4.391 -7.355 1 85.69 225 LEU A CA 1
ATOM 1643 C C . LEU A 1 225 ? 25.109 5.219 -6.535 1 85.69 225 LEU A C 1
ATOM 1645 O O . LEU A 1 225 ? 24.969 6.426 -6.754 1 85.69 225 LEU A O 1
ATOM 1649 N N . ALA A 1 226 ? 24.469 4.613 -5.613 1 77.06 226 ALA A N 1
ATOM 1650 C CA . ALA A 1 226 ? 23.484 5.293 -4.777 1 77.06 226 ALA A CA 1
ATOM 1651 C C . ALA A 1 226 ? 24.141 6.344 -3.889 1 77.06 226 ALA A C 1
ATOM 1653 O O . ALA A 1 226 ? 23.547 7.383 -3.594 1 77.06 226 ALA A O 1
ATOM 1654 N N . GLY A 1 227 ? 25.375 6.113 -3.492 1 75.81 227 GLY A N 1
ATOM 1655 C CA . GLY A 1 227 ? 26.094 7.012 -2.59 1 75.81 227 GLY A CA 1
ATOM 1656 C C . GLY A 1 227 ? 27.047 7.949 -3.305 1 75.81 227 GLY A C 1
ATOM 1657 O O . GLY A 1 227 ? 27.703 8.773 -2.67 1 75.81 227 GLY A O 1
ATOM 1658 N N . TRP A 1 228 ? 27.109 7.875 -4.59 1 79.19 228 TRP A N 1
ATOM 1659 C CA . TRP A 1 228 ? 28.156 8.555 -5.348 1 79.19 228 TRP A CA 1
ATOM 1660 C C . TRP A 1 228 ? 28.062 10.062 -5.16 1 79.19 228 TRP A C 1
ATOM 1662 O O . TRP A 1 228 ? 29.094 10.758 -5.172 1 79.19 228 TRP A O 1
ATOM 1672 N N . GLY A 1 229 ? 26.891 10.57 -4.891 1 71.88 229 GLY A N 1
ATOM 1673 C CA . GLY A 1 229 ? 26.688 12.008 -4.777 1 71.88 229 GLY A CA 1
ATOM 1674 C C . GLY A 1 229 ? 27.156 12.57 -3.449 1 71.88 229 GLY A C 1
ATOM 1675 O O . GLY A 1 229 ? 27.375 13.773 -3.322 1 71.88 229 GLY A O 1
ATOM 1676 N N . ASP A 1 230 ? 27.359 11.742 -2.502 1 68.62 230 ASP A N 1
ATOM 1677 C CA . ASP A 1 230 ? 27.781 12.125 -1.157 1 68.62 230 ASP A CA 1
ATOM 1678 C C . ASP A 1 230 ? 29.156 11.555 -0.827 1 68.62 230 ASP A C 1
ATOM 1680 O O . ASP A 1 230 ? 29.422 10.375 -1.062 1 68.62 230 ASP A O 1
ATOM 1684 N N . PRO A 1 231 ? 30.016 12.484 -0.38 1 77 231 PRO A N 1
ATOM 1685 C CA . PRO A 1 231 ? 31.375 12.008 -0.078 1 77 231 PRO A CA 1
ATOM 1686 C C . PRO A 1 231 ? 31.375 10.82 0.886 1 77 231 PRO A C 1
ATOM 1688 O O . PRO A 1 231 ? 32.156 9.891 0.723 1 77 231 PRO A O 1
ATOM 1691 N N . GLN A 1 232 ? 30.516 10.883 1.903 1 77.5 232 GLN A N 1
ATOM 1692 C CA . GLN A 1 232 ? 30.453 9.773 2.852 1 77.5 232 GLN A CA 1
ATOM 1693 C C . GLN A 1 232 ? 29.906 8.516 2.191 1 77.5 232 GLN A C 1
ATOM 1695 O O . GLN A 1 232 ? 30.344 7.406 2.49 1 77.5 232 GLN A O 1
ATOM 1700 N N . GLY A 1 233 ? 28.938 8.75 1.328 1 82.5 233 GLY A N 1
ATOM 1701 C CA . GLY A 1 233 ? 28.391 7.629 0.574 1 82.5 233 GLY A CA 1
ATOM 1702 C C . GLY A 1 233 ? 29.391 7.016 -0.391 1 82.5 233 GLY A C 1
ATOM 1703 O O . GLY A 1 233 ? 29.469 5.793 -0.521 1 82.5 233 GLY A O 1
ATOM 1704 N N . ARG A 1 234 ? 30.172 7.887 -0.985 1 87.19 234 ARG A N 1
ATOM 1705 C CA . ARG A 1 234 ? 31.188 7.414 -1.908 1 87.19 234 ARG A CA 1
ATOM 1706 C C . ARG A 1 234 ? 32.25 6.617 -1.173 1 87.19 234 ARG A C 1
ATOM 1708 O O . ARG A 1 234 ? 32.75 5.598 -1.677 1 87.19 234 ARG A O 1
ATOM 1715 N N . ARG A 1 235 ? 32.594 7.137 0.001 1 88.56 235 ARG A N 1
ATOM 1716 C CA . ARG A 1 235 ? 33.594 6.434 0.802 1 88.56 235 ARG A CA 1
ATOM 1717 C C . ARG A 1 235 ? 33.094 5.051 1.208 1 88.56 235 ARG A C 1
ATOM 1719 O O . ARG A 1 235 ? 33.844 4.074 1.157 1 88.56 235 ARG A O 1
ATOM 1726 N N . LEU A 1 236 ? 31.859 5.004 1.585 1 88.19 236 LEU A N 1
ATOM 1727 C CA . LEU A 1 236 ? 31.281 3.732 2.012 1 88.19 236 LEU A CA 1
ATOM 1728 C C . LEU A 1 236 ? 31.172 2.76 0.841 1 88.19 236 LEU A C 1
ATOM 1730 O O . LEU A 1 236 ? 31.469 1.571 0.989 1 88.19 236 LEU A O 1
ATOM 1734 N N . GLY A 1 237 ? 30.734 3.26 -0.325 1 90.81 237 GLY A N 1
ATOM 1735 C CA . GLY A 1 237 ? 30.656 2.428 -1.516 1 90.81 237 GLY A CA 1
ATOM 1736 C C . GLY A 1 237 ? 32 1.899 -1.97 1 90.81 237 GLY A C 1
ATOM 1737 O O . GLY A 1 237 ? 32.125 0.718 -2.301 1 90.81 237 GLY A O 1
ATOM 1738 N N . LEU A 1 238 ? 32.938 2.789 -1.927 1 92.88 238 LEU A N 1
ATOM 1739 C CA . LEU A 1 238 ? 34.281 2.398 -2.342 1 92.88 238 LEU A CA 1
ATOM 1740 C C . LEU A 1 238 ? 34.906 1.409 -1.353 1 92.88 238 LEU A C 1
ATOM 1742 O O . LEU A 1 238 ? 35.625 0.492 -1.749 1 92.88 238 LEU A O 1
ATOM 1746 N N . ALA A 1 239 ? 34.656 1.679 -0.11 1 93.06 239 ALA A N 1
ATOM 1747 C CA . ALA A 1 239 ? 35.125 0.737 0.901 1 93.06 239 ALA A CA 1
ATOM 1748 C C . ALA A 1 239 ? 34.5 -0.646 0.69 1 93.06 239 ALA A C 1
ATOM 1750 O O . ALA A 1 239 ? 35.219 -1.66 0.797 1 93.06 239 ALA A O 1
ATOM 1751 N N . ASN A 1 240 ? 33.219 -0.696 0.426 1 94.06 240 ASN A N 1
ATOM 1752 C CA . ASN A 1 240 ? 32.531 -1.953 0.145 1 94.06 240 ASN A CA 1
ATOM 1753 C C . ASN A 1 240 ? 33.156 -2.67 -1.055 1 94.06 240 ASN A C 1
ATOM 1755 O O . ASN A 1 240 ? 33.344 -3.889 -1.031 1 94.06 240 ASN A O 1
ATOM 1759 N N . LEU A 1 241 ? 33.5 -1.888 -2.049 1 95.25 241 LEU A N 1
ATOM 1760 C CA . LEU A 1 241 ? 34.094 -2.441 -3.252 1 95.25 241 LEU A CA 1
ATOM 1761 C C . LEU A 1 241 ? 35.5 -2.973 -2.959 1 95.25 241 LEU A C 1
ATOM 1763 O O . LEU A 1 241 ? 35.906 -4.02 -3.48 1 95.25 241 LEU A O 1
ATOM 1767 N N . LEU A 1 242 ? 36.219 -2.238 -2.186 1 95.69 242 LEU A N 1
ATOM 1768 C CA . LEU A 1 242 ? 37.594 -2.631 -1.858 1 95.69 242 LEU A CA 1
ATOM 1769 C C . LEU A 1 242 ? 37.594 -3.91 -1.026 1 95.69 242 LEU A C 1
ATOM 1771 O O . LEU A 1 242 ? 38.531 -4.688 -1.092 1 95.69 242 LEU A O 1
ATOM 1775 N N . VAL A 1 243 ? 36.594 -4.102 -0.23 1 95.69 243 VAL A N 1
ATOM 1776 C CA . VAL A 1 243 ? 36.5 -5.285 0.615 1 95.69 243 VAL A CA 1
ATOM 1777 C C . VAL A 1 243 ? 36.031 -6.477 -0.214 1 95.69 243 VAL A C 1
ATOM 1779 O O . VAL A 1 243 ? 36.656 -7.539 -0.2 1 95.69 243 VAL A O 1
ATOM 1782 N N . LYS A 1 244 ? 35.031 -6.34 -1.042 1 96.94 244 LYS A N 1
ATOM 1783 C CA . LYS A 1 244 ? 34.375 -7.469 -1.704 1 96.94 244 LYS A CA 1
ATOM 1784 C C . LYS A 1 244 ? 34.969 -7.727 -3.078 1 96.94 244 LYS A C 1
ATOM 1786 O O . LYS A 1 244 ? 35 -8.859 -3.557 1 96.94 244 LYS A O 1
ATOM 1791 N N . GLY A 1 245 ? 35.531 -6.695 -3.68 1 96.5 245 GLY A N 1
ATOM 1792 C CA . GLY A 1 245 ? 36.156 -6.859 -4.992 1 96.5 245 GLY A CA 1
ATOM 1793 C C . GLY A 1 245 ? 37.25 -7.891 -5.012 1 96.5 245 GLY A C 1
ATOM 1794 O O . GLY A 1 245 ? 37.156 -8.898 -5.719 1 96.5 245 GLY A O 1
ATOM 1795 N N . PRO A 1 246 ? 38.281 -7.652 -4.195 1 96.38 246 PRO A N 1
ATOM 1796 C CA . PRO A 1 246 ? 39.375 -8.633 -4.145 1 96.38 246 PRO A CA 1
ATOM 1797 C C . PRO A 1 246 ? 38.906 -10.016 -3.703 1 96.38 246 PRO A C 1
ATOM 1799 O O . PRO A 1 246 ? 39.438 -11.031 -4.172 1 96.38 246 PRO A O 1
ATOM 1802 N N . LEU A 1 247 ? 37.938 -10.039 -2.807 1 96.44 247 LEU A N 1
ATOM 1803 C CA . LEU A 1 247 ? 37.438 -11.312 -2.336 1 96.44 247 LEU A CA 1
ATOM 1804 C C . LEU A 1 247 ? 36.781 -12.086 -3.477 1 96.44 247 LEU A C 1
ATOM 1806 O O . LEU A 1 247 ? 36.938 -13.305 -3.582 1 96.44 247 LEU A O 1
ATOM 1810 N N . VAL A 1 248 ? 36 -11.43 -4.363 1 97.38 248 VAL A N 1
ATOM 1811 C CA . VAL A 1 248 ? 35.344 -12.047 -5.512 1 97.38 248 VAL A CA 1
ATOM 1812 C C . VAL A 1 248 ? 36.406 -12.578 -6.484 1 97.38 248 VAL A C 1
ATOM 1814 O O . VAL A 1 248 ? 36.281 -13.695 -6.992 1 97.38 248 VAL A O 1
ATOM 1817 N N . ILE A 1 249 ? 37.438 -11.773 -6.699 1 96.31 249 ILE A N 1
ATOM 1818 C CA . ILE A 1 249 ? 38.5 -12.172 -7.621 1 96.31 249 ILE A CA 1
ATOM 1819 C C . ILE A 1 249 ? 39.219 -13.406 -7.078 1 96.31 249 ILE A C 1
ATOM 1821 O O . ILE A 1 249 ? 39.438 -14.375 -7.812 1 96.31 249 ILE A O 1
ATOM 1825 N N . ALA A 1 250 ? 39.5 -13.406 -5.797 1 95.12 250 ALA A N 1
ATOM 1826 C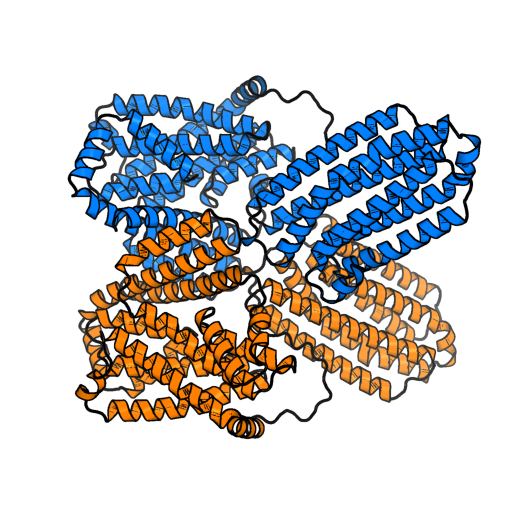 CA . ALA A 1 250 ? 40.219 -14.516 -5.168 1 95.12 250 ALA A CA 1
ATOM 1827 C C . ALA A 1 250 ? 39.375 -15.797 -5.199 1 95.12 250 ALA A C 1
ATOM 1829 O O . ALA A 1 250 ? 39.875 -16.859 -5.562 1 95.12 250 ALA A O 1
ATOM 1830 N N . LEU A 1 251 ? 38.125 -15.688 -4.824 1 93.88 251 LEU A N 1
ATOM 1831 C CA . LEU A 1 251 ? 37.25 -16.859 -4.75 1 93.88 251 LEU A CA 1
ATOM 1832 C C . LEU A 1 251 ? 36.938 -17.375 -6.148 1 93.88 251 LEU A C 1
ATOM 1834 O O . LEU A 1 251 ? 36.781 -18.594 -6.352 1 93.88 251 LEU A O 1
ATOM 1838 N N . ALA A 1 252 ? 36.719 -16.453 -7.121 1 94.31 252 ALA A N 1
ATOM 1839 C CA . ALA A 1 252 ? 36.5 -16.875 -8.5 1 94.31 252 ALA A CA 1
ATOM 1840 C C . ALA A 1 252 ? 37.688 -17.656 -9.039 1 94.31 252 ALA A C 1
ATOM 1842 O O . ALA A 1 252 ? 37.531 -18.688 -9.695 1 94.31 252 ALA A O 1
ATOM 1843 N N . ALA A 1 253 ? 38.906 -17.156 -8.727 1 93.25 253 ALA A N 1
ATOM 1844 C CA . ALA A 1 253 ? 40.125 -17.844 -9.156 1 93.25 253 ALA A CA 1
ATOM 1845 C C . ALA A 1 253 ? 40.219 -19.219 -8.516 1 93.25 253 ALA A C 1
ATOM 1847 O O . ALA A 1 253 ? 40.625 -20.188 -9.172 1 93.25 253 ALA A O 1
ATOM 1848 N N . LEU A 1 254 ? 39.844 -19.266 -7.277 1 89.94 254 LEU A N 1
ATOM 1849 C CA . LEU A 1 254 ? 39.906 -20.531 -6.566 1 89.94 254 LEU A CA 1
ATOM 1850 C C . LEU A 1 254 ? 38.906 -21.516 -7.148 1 89.94 254 LEU A C 1
ATOM 1852 O O . LEU A 1 254 ? 39.188 -22.703 -7.312 1 89.94 254 LEU A O 1
ATOM 1856 N N . LEU A 1 255 ? 37.688 -21.062 -7.473 1 88.69 255 LEU A N 1
ATOM 1857 C CA . LEU A 1 255 ? 36.625 -21.906 -8.016 1 88.69 255 LEU A CA 1
ATOM 1858 C C . LEU A 1 255 ? 37.031 -22.453 -9.391 1 88.69 255 LEU A C 1
ATOM 1860 O O . LEU A 1 255 ? 36.688 -23.578 -9.734 1 88.69 255 LEU A O 1
ATOM 1864 N N . LEU A 1 256 ? 37.688 -21.656 -10.156 1 88 256 LEU A N 1
ATOM 1865 C CA . LEU A 1 256 ? 38.031 -22.031 -11.516 1 88 256 LEU A CA 1
ATOM 1866 C C . LEU A 1 256 ? 39.281 -22.938 -11.523 1 88 256 LEU A C 1
ATOM 1868 O O . LEU A 1 256 ? 39.5 -23.672 -12.484 1 88 256 LEU A O 1
ATOM 1872 N N . SER A 1 257 ? 40.031 -22.906 -10.391 1 86 257 SER A N 1
ATOM 1873 C CA . SER A 1 257 ? 41.25 -23.703 -10.312 1 86 257 SER A CA 1
ATOM 1874 C C . SER A 1 257 ? 41 -25.031 -9.602 1 86 257 SER A C 1
ATOM 1876 O O . SER A 1 257 ? 41.75 -26 -9.781 1 86 257 SER A O 1
ATOM 1878 N N . LEU A 1 258 ? 40 -24.969 -8.688 1 75.94 258 LEU A N 1
ATOM 1879 C CA . LEU A 1 258 ? 39.719 -26.156 -7.887 1 75.94 258 LEU A CA 1
ATOM 1880 C C . LEU A 1 25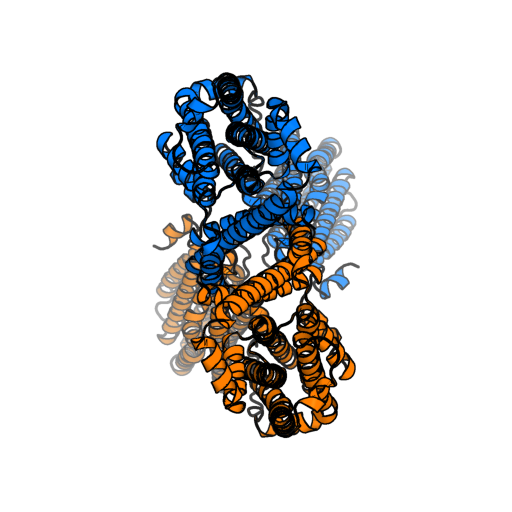8 ? 38.875 -27.156 -8.672 1 75.94 258 LEU A C 1
ATOM 1882 O O . LEU A 1 258 ? 37.969 -26.781 -9.383 1 75.94 258 LEU A O 1
ATOM 1886 N N . PRO A 1 259 ? 39.312 -28.469 -8.609 1 66.81 259 PRO A N 1
ATOM 1887 C CA . PRO A 1 259 ? 38.5 -29.5 -9.234 1 66.81 259 PRO A CA 1
ATOM 1888 C C . PRO A 1 259 ? 37.094 -29.562 -8.633 1 66.81 259 PRO A C 1
ATOM 1890 O O . PRO A 1 259 ? 36.906 -29.234 -7.465 1 66.81 259 PRO A O 1
ATOM 1893 N N . LEU A 1 260 ? 35.969 -29.734 -9.391 1 60.12 260 LEU A N 1
ATOM 1894 C CA . LEU A 1 260 ? 34.531 -29.766 -9.062 1 60.12 260 LEU A CA 1
ATOM 1895 C C . LEU A 1 260 ? 34.281 -30.594 -7.816 1 60.12 260 LEU A C 1
ATOM 1897 O O . LEU A 1 260 ? 33.406 -30.266 -7.012 1 60.12 260 LEU A O 1
ATOM 1901 N N . ALA A 1 261 ? 35 -31.734 -7.586 1 57.78 261 ALA A N 1
ATOM 1902 C CA . ALA A 1 261 ? 34.812 -32.688 -6.484 1 57.78 261 ALA A CA 1
ATOM 1903 C C . ALA A 1 261 ? 34.969 -31.969 -5.137 1 57.78 261 ALA A C 1
ATOM 1905 O O . ALA A 1 261 ? 34.344 -32.344 -4.148 1 57.78 261 ALA A O 1
ATOM 1906 N N . SER A 1 262 ? 35.688 -30.953 -5.039 1 56.28 262 SER A N 1
ATOM 1907 C CA . SER A 1 262 ? 36.031 -30.25 -3.805 1 56.28 262 SER A CA 1
ATOM 1908 C C . SER A 1 262 ? 34.875 -29.344 -3.359 1 56.28 262 SER A C 1
ATOM 1910 O O . SER A 1 262 ? 34.688 -29.125 -2.162 1 56.28 262 SER A O 1
ATOM 1912 N N . LEU A 1 263 ? 34 -28.969 -4.273 1 59.69 263 LEU A N 1
ATOM 1913 C CA . LEU A 1 263 ? 32.938 -28.031 -3.953 1 59.69 263 LEU A CA 1
ATOM 1914 C C . LEU A 1 263 ? 31.734 -28.766 -3.369 1 59.69 263 LEU A C 1
ATOM 1916 O O . LEU A 1 263 ? 30.844 -28.141 -2.785 1 59.69 263 LEU A O 1
ATOM 1920 N N . GLU A 1 264 ? 31.828 -30.141 -3.461 1 64.25 264 GLU A N 1
ATOM 1921 C CA . GLU A 1 264 ? 30.75 -30.953 -2.9 1 64.25 264 GLU A CA 1
ATOM 1922 C C . GLU A 1 264 ? 30.812 -30.969 -1.376 1 64.25 264 GLU A C 1
ATOM 1924 O O . GLU A 1 264 ? 30.016 -31.641 -0.727 1 64.25 264 GLU A O 1
ATOM 1929 N N . MET A 1 265 ? 31.688 -30.141 -0.896 1 68.19 265 MET A N 1
ATOM 1930 C CA . MET A 1 265 ? 31.844 -30.109 0.555 1 68.19 265 MET A CA 1
ATOM 1931 C C . MET A 1 265 ? 30.719 -29.328 1.22 1 68.19 265 MET A C 1
ATOM 1933 O O . MET A 1 265 ? 30.516 -29.438 2.43 1 68.19 265 MET A O 1
ATOM 1937 N N . LEU A 1 266 ? 30.016 -28.562 0.458 1 78 266 LEU A N 1
ATOM 1938 C CA . LEU A 1 266 ? 28.906 -27.844 1.068 1 78 266 LEU A CA 1
ATOM 1939 C C . LEU A 1 266 ? 27.672 -28.734 1.139 1 78 266 LEU A C 1
ATOM 1941 O O . LEU A 1 266 ? 27.297 -29.375 0.151 1 78 266 LEU A O 1
ATOM 1945 N N . PRO A 1 267 ? 27.188 -28.891 2.271 1 84.25 267 PRO A N 1
ATOM 1946 C CA . PRO A 1 267 ? 26.062 -29.828 2.465 1 84.25 267 PRO A CA 1
ATOM 1947 C C . PRO A 1 267 ? 24.781 -29.375 1.768 1 84.25 267 PRO A C 1
ATOM 1949 O O . PRO A 1 267 ? 24.594 -28.172 1.553 1 84.25 267 PRO A O 1
ATOM 1952 N N . GLY A 1 268 ? 24 -30.344 1.297 1 89.06 268 GLY A N 1
ATOM 1953 C CA . GLY A 1 268 ? 22.656 -30.078 0.812 1 89.06 268 GLY A CA 1
ATOM 1954 C C . GLY A 1 268 ? 22.547 -30.109 -0.702 1 89.06 268 GLY A C 1
ATOM 1955 O O . GLY A 1 268 ? 23.453 -30.594 -1.384 1 89.06 268 GLY A O 1
ATOM 1956 N N . THR A 1 269 ? 21.422 -29.641 -1.18 1 91.62 269 THR A N 1
ATOM 1957 C CA . THR A 1 269 ? 21.156 -29.594 -2.611 1 91.62 269 THR A CA 1
ATOM 1958 C C . THR A 1 269 ? 21.922 -28.453 -3.268 1 91.62 269 THR A C 1
ATOM 1960 O O . THR A 1 269 ? 22.531 -27.641 -2.578 1 91.62 269 THR A O 1
ATOM 1963 N N . LEU A 1 270 ? 21.953 -28.422 -4.52 1 92.19 270 LEU A N 1
ATOM 1964 C CA . LEU A 1 270 ? 22.688 -27.422 -5.27 1 92.19 270 LEU A CA 1
ATOM 1965 C C . LEU A 1 270 ? 22.281 -26.016 -4.844 1 92.19 270 LEU A C 1
ATOM 1967 O O . LEU A 1 270 ? 23.125 -25.172 -4.551 1 92.19 270 LEU A O 1
ATOM 1971 N N . PRO A 1 271 ? 20.938 -25.688 -4.73 1 93.69 271 PRO A N 1
ATOM 1972 C CA . PRO A 1 271 ? 20.531 -24.359 -4.277 1 93.69 271 PRO A CA 1
ATOM 1973 C C . PRO A 1 271 ? 21.016 -24.047 -2.865 1 93.69 271 PRO A C 1
ATOM 1975 O O . PRO A 1 271 ? 21.422 -22.906 -2.586 1 93.69 271 PRO A O 1
ATOM 1978 N N . GLN A 1 272 ? 21.047 -25.047 -2.023 1 94.19 272 GLN A N 1
ATOM 1979 C CA . GLN A 1 272 ? 21.5 -24.828 -0.649 1 94.19 272 GLN A CA 1
ATOM 1980 C C . GLN A 1 272 ? 22.984 -24.547 -0.598 1 94.19 272 GLN A C 1
ATOM 1982 O O . GLN A 1 272 ? 23.453 -23.734 0.203 1 94.19 272 GLN A O 1
ATOM 1987 N N . GLN A 1 273 ? 23.719 -25.266 -1.418 1 93.5 273 GLN A N 1
ATOM 1988 C CA . GLN A 1 273 ? 25.156 -25.031 -1.477 1 93.5 273 GLN A CA 1
ATOM 1989 C C . GLN A 1 273 ? 25.469 -23.609 -1.932 1 93.5 273 GLN A C 1
ATOM 1991 O O . GLN A 1 273 ? 26.391 -22.984 -1.409 1 93.5 273 GLN A O 1
ATOM 1996 N N . ALA A 1 274 ? 24.719 -23.125 -2.881 1 93.81 274 ALA A N 1
ATOM 1997 C CA . ALA A 1 274 ? 24.875 -21.75 -3.332 1 93.81 274 ALA A CA 1
ATOM 1998 C C . ALA A 1 274 ? 24.562 -20.75 -2.215 1 93.81 274 ALA A C 1
ATOM 2000 O O . ALA A 1 274 ? 25.234 -19.734 -2.059 1 93.81 274 ALA A O 1
ATOM 2001 N N . ALA A 1 275 ? 23.484 -21.062 -1.459 1 95.25 275 ALA A N 1
ATOM 2002 C CA . ALA A 1 275 ? 23.094 -20.203 -0.34 1 95.25 275 ALA A CA 1
ATOM 2003 C C . ALA A 1 275 ? 24.203 -20.141 0.713 1 95.25 275 ALA A C 1
ATOM 2005 O O . ALA A 1 275 ? 24.5 -19.062 1.235 1 95.25 275 ALA A O 1
ATOM 2006 N N . TRP A 1 276 ? 24.828 -21.281 0.948 1 94.31 276 TRP A N 1
ATOM 2007 C CA . TRP A 1 276 ? 25.938 -21.312 1.887 1 94.31 276 TRP A CA 1
ATOM 2008 C C . TRP A 1 276 ? 27.125 -20.5 1.36 1 94.31 276 TRP A C 1
ATOM 2010 O O . TRP A 1 276 ? 27.797 -19.812 2.127 1 94.31 276 TRP A O 1
ATOM 2020 N N . GLY A 1 277 ? 27.375 -20.656 0.092 1 94.12 277 GLY A N 1
ATOM 2021 C CA . GLY A 1 277 ? 28.422 -19.844 -0.512 1 94.12 277 GLY A CA 1
ATOM 2022 C C . GLY A 1 277 ? 28.188 -18.344 -0.352 1 94.12 277 GLY A C 1
ATOM 2023 O O . GLY A 1 277 ? 29.125 -17.594 -0.06 1 94.12 277 GLY A O 1
ATOM 2024 N N . HIS A 1 278 ? 26.938 -18 -0.562 1 95.62 278 HIS A N 1
ATOM 2025 C CA . HIS A 1 278 ? 26.547 -16.594 -0.413 1 95.62 278 HIS A CA 1
ATOM 2026 C C . HIS A 1 278 ? 26.781 -16.109 1.017 1 95.62 278 HIS A C 1
ATOM 2028 O O . HIS A 1 278 ? 27.344 -15.031 1.23 1 95.62 278 HIS A O 1
ATOM 2034 N N . THR A 1 279 ? 26.375 -16.922 1.983 1 96.12 279 THR A N 1
ATOM 2035 C CA . THR A 1 279 ? 26.5 -16.578 3.395 1 96.12 279 THR A CA 1
ATOM 2036 C C . THR A 1 279 ? 27.969 -16.516 3.801 1 96.12 279 THR A C 1
ATOM 2038 O O . THR A 1 279 ? 28.406 -15.586 4.477 1 96.12 279 THR A O 1
ATOM 2041 N N . LEU A 1 280 ? 28.734 -17.484 3.375 1 95.12 280 LEU A N 1
ATOM 2042 C CA . LEU A 1 280 ? 30.141 -17.547 3.723 1 95.12 280 LEU A CA 1
ATOM 2043 C C . LEU A 1 280 ? 30.906 -16.375 3.125 1 95.12 280 LEU A C 1
ATOM 2045 O O . LEU A 1 280 ? 31.781 -15.797 3.777 1 95.12 280 LEU A O 1
ATOM 2049 N N . PHE A 1 281 ? 30.609 -16.047 1.904 1 96.31 281 PHE A N 1
ATOM 2050 C CA . PHE A 1 281 ? 31.234 -14.898 1.257 1 96.31 281 PHE A CA 1
ATOM 2051 C C . PHE A 1 281 ? 31.031 -13.641 2.092 1 96.31 281 PHE A C 1
ATOM 2053 O O . PHE A 1 281 ? 32 -12.914 2.363 1 96.31 281 PHE A O 1
ATOM 2060 N N . ASN A 1 282 ? 29.797 -13.422 2.482 1 96.75 282 ASN A N 1
ATOM 2061 C CA . ASN A 1 282 ? 29.5 -12.195 3.221 1 96.75 282 ASN A CA 1
ATOM 2062 C C . ASN A 1 282 ? 30.031 -12.258 4.648 1 96.75 282 ASN A C 1
ATOM 2064 O O . ASN A 1 282 ? 30.406 -11.234 5.219 1 96.75 282 ASN A O 1
ATOM 2068 N N . LEU A 1 283 ? 30.109 -13.445 5.188 1 96.81 283 LEU A N 1
ATOM 2069 C CA . LEU A 1 283 ? 30.703 -13.602 6.508 1 96.81 283 LEU A CA 1
ATOM 2070 C C . LEU A 1 283 ? 32.188 -13.25 6.477 1 96.81 283 LEU A C 1
ATOM 2072 O O . LEU A 1 283 ? 32.688 -12.555 7.363 1 96.81 283 LEU A O 1
ATOM 2076 N N . VAL A 1 284 ? 32.906 -13.719 5.465 1 96.88 284 VAL A N 1
ATOM 2077 C CA . VAL A 1 284 ? 34.312 -13.414 5.301 1 96.88 284 VAL A CA 1
ATOM 2078 C C . VAL A 1 284 ? 34.5 -11.914 5.066 1 96.88 284 VAL A C 1
ATOM 2080 O O . VAL A 1 284 ? 35.438 -11.297 5.602 1 96.88 284 VAL A O 1
ATOM 2083 N N . ALA A 1 285 ? 33.625 -11.367 4.27 1 96.75 285 ALA A N 1
ATOM 2084 C CA . ALA A 1 285 ? 33.688 -9.93 4.008 1 96.75 285 ALA A CA 1
ATOM 2085 C C . ALA A 1 285 ? 33.562 -9.133 5.301 1 96.75 285 ALA A C 1
ATOM 2087 O O . ALA A 1 285 ? 34.125 -8.055 5.434 1 96.75 285 ALA A O 1
ATOM 2088 N N . CYS A 1 286 ? 32.781 -9.664 6.254 1 96.44 286 CYS A N 1
ATOM 2089 C CA . CYS A 1 286 ? 32.594 -9 7.543 1 96.44 286 CYS A CA 1
ATOM 2090 C C . CYS A 1 286 ? 33.938 -8.961 8.312 1 96.44 286 CYS A C 1
ATOM 2092 O O . CYS A 1 286 ? 34.094 -8.133 9.211 1 96.44 286 CYS A O 1
ATOM 2094 N N . GLY A 1 287 ? 34.875 -9.812 8.008 1 95.81 287 GLY A N 1
ATOM 2095 C CA . GLY A 1 287 ? 36.188 -9.766 8.617 1 95.81 287 GLY A CA 1
ATOM 2096 C C . GLY A 1 287 ? 36.906 -8.445 8.414 1 95.81 287 GLY A C 1
ATOM 2097 O O . GLY A 1 287 ? 37.781 -8.062 9.203 1 95.81 287 GLY A O 1
ATOM 2098 N N . ALA A 1 288 ? 36.531 -7.699 7.422 1 94.44 288 ALA A N 1
ATOM 2099 C CA . ALA A 1 288 ? 37.125 -6.402 7.117 1 94.44 288 ALA A CA 1
ATOM 2100 C C . ALA A 1 288 ? 36.844 -5.395 8.227 1 94.44 288 ALA A C 1
ATOM 2102 O O . ALA A 1 288 ? 37.5 -4.371 8.328 1 94.44 288 ALA A O 1
ATOM 2103 N N . ILE A 1 289 ? 35.812 -5.711 9.016 1 94.5 289 ILE A N 1
ATOM 2104 C CA . ILE A 1 289 ? 35.469 -4.828 10.125 1 94.5 289 ILE A CA 1
ATOM 2105 C C . ILE A 1 289 ? 36.688 -4.699 11.07 1 94.5 289 ILE A C 1
ATOM 2107 O O . ILE A 1 289 ? 36.906 -3.631 11.641 1 94.5 289 ILE A O 1
ATOM 2111 N N . LEU A 1 290 ? 37.469 -5.773 11.195 1 92.94 290 LEU A N 1
ATOM 2112 C CA . LEU A 1 290 ? 38.656 -5.773 12.047 1 92.94 290 LEU A CA 1
ATOM 2113 C C . LEU A 1 290 ? 39.688 -4.766 11.539 1 92.94 290 LEU A C 1
ATOM 2115 O O . LEU A 1 290 ? 40.531 -4.289 12.312 1 92.94 290 LEU A O 1
ATOM 2119 N N . PHE A 1 291 ? 39.625 -4.375 10.25 1 93.12 291 PHE A N 1
ATOM 2120 C CA . PHE A 1 291 ? 40.562 -3.445 9.633 1 93.12 291 PHE A CA 1
ATOM 2121 C C . PHE A 1 291 ? 39.875 -2.15 9.242 1 93.12 291 PHE A C 1
ATOM 2123 O O . PHE A 1 291 ? 40.281 -1.459 8.312 1 93.12 291 PHE A O 1
ATOM 2130 N N . ALA A 1 292 ? 38.781 -1.898 9.883 1 92.44 292 ALA A N 1
ATOM 2131 C CA . ALA A 1 292 ? 37.938 -0.76 9.516 1 92.44 292 ALA A CA 1
ATOM 2132 C C . ALA A 1 292 ? 38.719 0.55 9.625 1 92.44 292 ALA A C 1
ATOM 2134 O O . ALA A 1 292 ? 38.531 1.458 8.812 1 92.44 292 ALA A O 1
ATOM 2135 N N . ALA A 1 293 ? 39.562 0.689 10.602 1 90.06 293 ALA A N 1
ATOM 2136 C CA . ALA A 1 293 ? 40.312 1.917 10.812 1 90.06 293 ALA A CA 1
ATOM 2137 C C . ALA A 1 293 ? 41.281 2.184 9.648 1 90.06 293 ALA A C 1
ATOM 2139 O O . ALA A 1 293 ? 41.406 3.324 9.195 1 90.06 293 ALA A O 1
ATOM 2140 N N . VAL A 1 294 ? 41.938 1.146 9.195 1 92.69 294 VAL A N 1
ATOM 2141 C CA . VAL A 1 294 ? 42.844 1.26 8.078 1 92.69 294 VAL A CA 1
ATOM 2142 C C . VAL A 1 294 ? 42.094 1.61 6.805 1 92.69 294 VAL A C 1
ATOM 2144 O O . VAL A 1 294 ? 42.531 2.465 6.027 1 92.69 294 VAL A O 1
ATOM 2147 N N . LEU A 1 295 ? 40.969 0.956 6.605 1 93.56 295 LEU A N 1
ATOM 2148 C CA . LEU A 1 295 ? 40.125 1.231 5.445 1 93.56 295 LEU A CA 1
ATOM 2149 C C . LEU A 1 295 ? 39.656 2.676 5.457 1 93.56 295 LEU A C 1
ATOM 2151 O O . LEU A 1 295 ? 39.594 3.322 4.41 1 93.56 295 LEU A O 1
ATOM 2155 N N . GLY A 1 296 ? 39.312 3.105 6.641 1 89.75 296 GLY A N 1
ATOM 2156 C CA . GLY A 1 296 ? 38.875 4.488 6.781 1 89.75 296 GLY A CA 1
ATOM 2157 C C . GLY A 1 296 ? 39.938 5.488 6.359 1 89.75 296 GLY A C 1
ATOM 2158 O O . GLY A 1 296 ? 39.625 6.469 5.676 1 89.75 296 GLY A O 1
ATOM 2159 N N . ARG A 1 297 ? 41.125 5.246 6.758 1 89.25 297 ARG A N 1
ATOM 2160 C CA . ARG A 1 297 ? 42.219 6.121 6.383 1 89.25 297 ARG A CA 1
ATOM 2161 C C . ARG A 1 297 ? 42.438 6.125 4.875 1 89.25 297 ARG A C 1
ATOM 2163 O O . ARG A 1 297 ? 42.656 7.176 4.273 1 89.25 297 ARG A O 1
ATOM 2170 N N . TRP A 1 298 ? 42.375 4.957 4.301 1 92.44 298 TRP A N 1
ATOM 2171 C CA . TRP A 1 298 ? 42.531 4.84 2.855 1 92.44 298 TRP A CA 1
ATOM 2172 C C . TRP A 1 298 ? 41.438 5.602 2.123 1 92.44 298 TRP A C 1
ATOM 2174 O O . TRP A 1 298 ? 41.688 6.234 1.096 1 92.44 298 TRP A O 1
ATOM 2184 N N . MET A 1 299 ? 40.188 5.512 2.674 1 91 299 MET A N 1
ATOM 2185 C CA . MET A 1 299 ? 39.062 6.156 2.025 1 91 299 MET A CA 1
ATOM 2186 C C . MET A 1 299 ? 39.156 7.676 2.125 1 91 299 MET A C 1
ATOM 2188 O O . MET A 1 299 ? 38.75 8.391 1.215 1 91 299 MET A O 1
ATOM 2192 N N . ARG A 1 300 ? 39.688 8.133 3.197 1 85.88 300 ARG A N 1
ATOM 2193 C CA . ARG A 1 300 ? 39.875 9.57 3.352 1 85.88 300 ARG A CA 1
ATOM 2194 C C . ARG A 1 300 ? 40.875 10.102 2.332 1 85.88 300 ARG A C 1
ATOM 2196 O O . ARG A 1 300 ? 40.781 11.242 1.879 1 85.88 300 ARG A O 1
ATOM 2203 N N . ILE A 1 301 ? 41.812 9.273 2.02 1 89.94 301 ILE A N 1
ATOM 2204 C CA . ILE A 1 301 ? 42.812 9.648 1.035 1 89.94 301 ILE A CA 1
ATOM 2205 C C . ILE A 1 301 ? 42.188 9.625 -0.364 1 89.94 301 ILE A C 1
ATOM 2207 O O . ILE A 1 301 ? 42.438 10.523 -1.172 1 89.94 301 ILE A O 1
ATOM 2211 N N . LEU A 1 302 ? 41.469 8.633 -0.627 1 90.62 302 LEU A N 1
ATOM 2212 C CA . LEU A 1 302 ? 40.875 8.445 -1.952 1 90.62 302 LEU A CA 1
ATOM 2213 C C . LEU A 1 302 ? 39.75 9.461 -2.201 1 90.62 302 LEU A C 1
ATOM 2215 O O . LEU A 1 302 ? 39.562 9.914 -3.332 1 90.62 302 LEU A O 1
ATOM 2219 N N . VAL A 1 303 ? 38.969 9.633 -1.168 1 88.31 303 VAL A N 1
ATOM 2220 C CA . VAL A 1 303 ? 37.906 10.609 -1.245 1 88.31 303 VAL A CA 1
ATOM 2221 C C . VAL A 1 303 ? 38.094 11.688 -0.182 1 88.31 303 VAL A C 1
ATOM 2223 O O . VAL A 1 303 ? 37.531 11.602 0.913 1 88.31 303 VAL A O 1
ATOM 2226 N N . PRO A 1 304 ? 38.938 12.609 -0.513 1 76.5 304 PRO A N 1
ATOM 2227 C CA . PRO A 1 304 ? 39.281 13.648 0.472 1 76.5 304 PRO A CA 1
ATOM 2228 C C . PRO A 1 304 ? 38.062 14.492 0.847 1 76.5 304 PRO A C 1
ATOM 2230 O O . PRO A 1 304 ? 37.094 14.609 0.062 1 76.5 304 PRO A O 1
ATOM 2233 N N . GLU A 1 305 ? 37.969 14.555 2.199 1 60.31 305 GLU A N 1
ATOM 2234 C CA . GLU A 1 305 ? 36.938 15.445 2.695 1 60.31 305 GLU A CA 1
ATOM 2235 C C . GLU A 1 305 ? 37 16.828 2.041 1 60.31 305 GLU A C 1
ATOM 2237 O O . GLU A 1 305 ? 38.094 17.359 1.877 1 60.31 305 GLU A O 1
ATOM 2242 N N . PRO A 1 306 ? 36.062 17.094 1.232 1 48.22 306 PRO A N 1
ATOM 2243 C CA . PRO A 1 306 ? 36.219 18.469 0.758 1 48.22 306 PRO A CA 1
ATOM 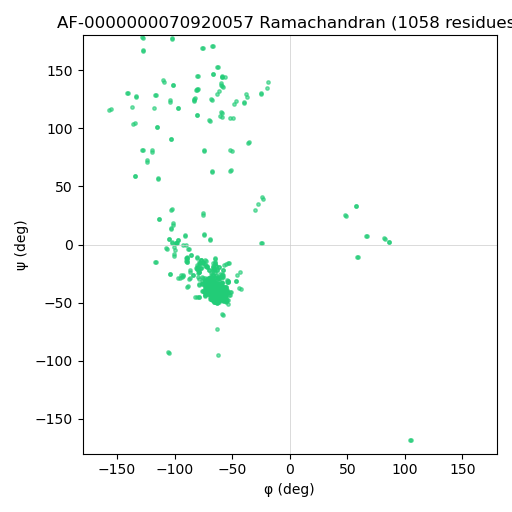2244 C C . PRO A 1 306 ? 36.656 19.438 1.858 1 48.22 306 PRO A C 1
ATOM 2246 O O . PRO A 1 306 ? 36.375 19.203 3.037 1 48.22 306 PRO A O 1
ATOM 2249 N N . ALA A 1 307 ? 37.781 20.141 1.729 1 42.88 307 ALA A N 1
ATOM 2250 C CA . ALA A 1 307 ? 38.219 21.156 2.674 1 42.88 307 ALA A CA 1
ATOM 2251 C C . ALA A 1 307 ? 37.062 21.641 3.551 1 42.88 307 ALA A C 1
ATOM 2253 O O . ALA A 1 307 ? 35.906 21.609 3.137 1 42.88 307 ALA A O 1
ATOM 2254 N N . ALA A 1 308 ? 37.406 21.844 4.859 1 39.72 308 ALA A N 1
ATOM 2255 C CA . ALA A 1 308 ? 36.5 22.359 5.879 1 39.72 308 ALA A CA 1
ATOM 2256 C C . ALA A 1 308 ? 35.469 23.281 5.266 1 39.72 308 ALA A C 1
ATOM 2258 O O . ALA A 1 308 ? 35.719 24.469 5.051 1 39.72 308 ALA A O 1
ATOM 2259 N N . ALA A 1 309 ? 35 23.25 4.152 1 36.28 309 ALA A N 1
ATOM 2260 C CA . ALA A 1 309 ? 34 24.297 4.066 1 36.28 309 ALA A CA 1
ATOM 2261 C C . ALA A 1 309 ? 33.219 24.438 5.383 1 36.28 309 ALA A C 1
ATOM 2263 O O . ALA A 1 309 ? 33.125 23.484 6.152 1 36.28 309 ALA A O 1
ATOM 2264 N N . GLU A 1 310 ? 33.125 25.578 5.969 1 32.88 310 GLU A N 1
ATOM 2265 C CA . GLU A 1 310 ? 32.281 25.922 7.105 1 32.88 310 GLU A CA 1
ATOM 2266 C C . GLU A 1 310 ? 31.062 25 7.184 1 32.88 310 GLU A C 1
ATOM 2268 O O . GLU A 1 310 ? 30.609 24.484 6.164 1 32.88 310 GLU A O 1
ATOM 2273 N N . PRO A 1 311 ? 30.797 24.422 8.375 1 34.66 311 PRO A N 1
ATOM 2274 C CA . PRO A 1 311 ? 29.594 23.641 8.648 1 34.66 311 PRO A CA 1
ATOM 2275 C C . PRO A 1 311 ? 28.438 24 7.734 1 34.66 311 PRO A C 1
ATOM 2277 O O . PRO A 1 311 ? 27.906 25.109 7.82 1 34.66 311 PRO A O 1
ATOM 2280 N N . SER A 1 312 ? 28.625 24.234 6.453 1 34.72 312 SER A N 1
ATOM 2281 C CA . SER A 1 312 ? 27.438 24.562 5.652 1 34.72 312 SER A CA 1
ATOM 2282 C C . SER A 1 312 ? 26.219 23.766 6.121 1 34.72 312 SER A C 1
ATOM 2284 O O . SER A 1 312 ? 26.297 22.562 6.301 1 34.72 312 SER A O 1
ATOM 2286 N N . GLY A 1 313 ? 25.516 24.234 7.043 1 36.53 313 GLY A N 1
ATOM 2287 C CA . GLY A 1 313 ? 24.219 23.891 7.586 1 36.53 313 GLY A CA 1
ATOM 2288 C C . GLY A 1 313 ? 23.328 23.172 6.582 1 36.53 313 GLY A C 1
ATOM 2289 O O . GLY A 1 313 ? 22.109 23.312 6.637 1 36.53 313 GLY A O 1
ATOM 2290 N N . ALA A 1 314 ? 23.797 22.953 5.504 1 39.19 314 ALA A N 1
ATOM 2291 C CA . ALA A 1 314 ? 22.938 22.375 4.469 1 39.19 314 ALA A CA 1
ATOM 2292 C C . ALA A 1 314 ? 22.141 21.203 5.012 1 39.19 314 ALA A C 1
ATOM 2294 O O . ALA A 1 314 ? 22.641 20.438 5.855 1 39.19 314 ALA A O 1
ATOM 2295 N N . THR A 1 315 ? 20.812 21.266 4.91 1 45.16 315 THR A N 1
ATOM 2296 C CA . THR A 1 315 ? 19.703 20.406 5.285 1 45.16 315 THR A CA 1
ATOM 2297 C C . THR A 1 315 ? 19.906 18.984 4.746 1 45.16 315 THR A C 1
ATOM 2299 O O . THR A 1 315 ? 20.016 18.797 3.535 1 45.16 315 THR A O 1
ATOM 2302 N N . SER A 1 316 ? 20.891 18.312 5.156 1 48.03 316 SER A N 1
ATOM 2303 C CA . SER A 1 316 ? 21.125 16.953 4.664 1 48.03 316 SER A CA 1
ATOM 2304 C C . SER A 1 316 ? 19.859 16.109 4.77 1 48.03 316 SER A C 1
ATOM 2306 O O . SER A 1 316 ? 19.469 15.711 5.867 1 48.03 316 SER A O 1
ATOM 2308 N N . LEU A 1 317 ? 18.984 16.266 3.834 1 52.47 317 LEU A N 1
ATOM 2309 C CA . LEU A 1 317 ? 17.844 15.352 3.799 1 52.47 317 LEU A CA 1
ATOM 2310 C C . LEU A 1 317 ? 18.312 13.906 3.645 1 52.47 317 LEU A C 1
ATOM 2312 O O . LEU A 1 317 ? 19.156 13.609 2.789 1 52.47 317 LEU A O 1
ATOM 2316 N N . ASP A 1 318 ? 18.125 13.125 4.543 1 48.72 318 ASP A N 1
ATOM 2317 C CA . ASP A 1 318 ? 18.469 11.703 4.57 1 48.72 318 ASP A CA 1
ATOM 2318 C C . ASP A 1 318 ? 17.75 10.953 3.453 1 48.72 318 ASP A C 1
ATOM 2320 O O . ASP A 1 318 ? 16.516 10.969 3.375 1 48.72 318 ASP A O 1
ATOM 2324 N N . PRO A 1 319 ? 18.422 10.5 2.471 1 51.62 319 PRO A N 1
ATOM 2325 C CA . PRO A 1 319 ? 17.781 9.766 1.379 1 51.62 319 PRO A CA 1
ATOM 2326 C C . PRO A 1 319 ? 16.938 8.594 1.873 1 51.62 319 PRO A C 1
ATOM 2328 O O . PRO A 1 319 ? 16.016 8.156 1.183 1 51.62 319 PRO A O 1
ATOM 2331 N N . LEU A 1 320 ? 17.109 8.188 3.064 1 46.22 320 LEU A N 1
ATOM 2332 C CA . LEU A 1 320 ? 16.344 7.074 3.604 1 46.22 320 LEU A CA 1
ATOM 2333 C C . LEU A 1 320 ? 14.883 7.465 3.807 1 46.22 320 LEU A C 1
ATOM 2335 O O . LEU A 1 320 ? 14 6.605 3.832 1 46.22 320 LEU A O 1
ATOM 2339 N N . LEU A 1 321 ? 14.797 8.734 3.887 1 56.22 321 LEU A N 1
ATOM 2340 C CA . LEU A 1 321 ? 13.438 9.227 4.09 1 56.22 321 LEU A CA 1
ATOM 2341 C C . LEU A 1 321 ? 12.562 8.922 2.881 1 56.22 321 LEU A C 1
ATOM 2343 O O . LEU A 1 321 ? 11.336 8.898 2.988 1 56.22 321 LEU A O 1
ATOM 2347 N N . LEU A 1 322 ? 13.25 8.531 1.841 1 54.44 322 LEU A N 1
ATOM 2348 C CA . LEU A 1 322 ? 12.516 8.312 0.599 1 54.44 322 LEU A CA 1
ATOM 2349 C C . LEU A 1 322 ? 11.758 6.988 0.643 1 54.44 322 LEU A C 1
ATOM 2351 O O . LEU A 1 322 ? 10.82 6.781 -0.129 1 54.44 322 LEU A O 1
ATOM 2355 N N . GLN A 1 323 ? 12.133 6.133 1.458 1 51.91 323 GLN A N 1
ATOM 2356 C CA . GLN A 1 323 ? 11.438 4.855 1.582 1 51.91 323 GLN A CA 1
ATOM 2357 C C . GLN A 1 323 ? 10.016 5.055 2.094 1 51.91 323 GLN A C 1
ATOM 2359 O O . GLN A 1 323 ? 9.141 4.219 1.848 1 51.91 323 GLN A O 1
ATOM 2364 N N . ASN A 1 324 ? 9.859 6.094 2.842 1 49.94 324 ASN A N 1
ATOM 2365 C CA . ASN A 1 324 ? 8.547 6.562 3.268 1 49.94 324 ASN A CA 1
ATOM 2366 C C . ASN A 1 324 ? 8.234 7.941 2.688 1 49.94 324 ASN A C 1
ATOM 2368 O O . ASN A 1 324 ? 8.727 8.953 3.178 1 49.94 324 ASN A O 1
ATOM 2372 N N . PRO A 1 325 ? 7.48 7.785 1.722 1 62.06 325 PRO A N 1
ATOM 2373 C CA . PRO A 1 325 ? 7.23 9.031 0.995 1 62.06 325 PRO A CA 1
ATOM 2374 C C . PRO A 1 325 ? 6.719 10.148 1.9 1 62.06 325 PRO A C 1
ATOM 2376 O O . PRO A 1 325 ? 7.09 11.312 1.723 1 62.06 325 PRO A O 1
ATOM 2379 N N . THR A 1 326 ? 6.027 9.844 2.855 1 59.91 326 THR A N 1
ATOM 2380 C CA . THR A 1 326 ? 5.492 10.859 3.756 1 59.91 326 THR A CA 1
ATOM 2381 C C . THR A 1 326 ? 6.598 11.445 4.633 1 59.91 326 THR A C 1
ATOM 2383 O O . THR A 1 326 ? 6.676 12.664 4.816 1 59.91 326 THR A O 1
ATOM 2386 N N . LEU A 1 327 ? 7.469 10.641 4.988 1 57.97 327 LEU A N 1
ATOM 2387 C CA . LEU A 1 327 ? 8.594 11.117 5.785 1 57.97 327 LEU A CA 1
ATOM 2388 C C . LEU A 1 327 ? 9.562 11.922 4.93 1 57.97 327 LEU A C 1
ATOM 2390 O O . LEU A 1 327 ? 10.117 12.922 5.395 1 57.97 327 LEU A O 1
ATOM 2394 N N . ALA A 1 328 ? 9.672 11.359 3.871 1 67.88 328 ALA A N 1
ATOM 2395 C CA . ALA A 1 328 ? 10.539 12.078 2.934 1 67.88 328 ALA A CA 1
ATOM 2396 C C . ALA A 1 328 ? 10.016 13.484 2.676 1 67.88 328 ALA A C 1
ATOM 2398 O O . ALA A 1 328 ? 10.781 14.453 2.695 1 67.88 328 ALA A O 1
ATOM 2399 N N . LEU A 1 329 ? 8.758 13.547 2.568 1 72.88 329 LEU A N 1
ATOM 2400 C CA . LEU A 1 329 ? 8.125 14.836 2.32 1 72.88 329 LEU A CA 1
ATOM 2401 C C . LEU A 1 329 ? 8.242 15.75 3.537 1 72.88 329 LEU A C 1
ATOM 2403 O O . LEU A 1 329 ? 8.492 16.953 3.4 1 72.88 329 LEU A O 1
ATOM 2407 N N . ASN A 1 330 ? 8.188 15.203 4.629 1 65.69 330 ASN A N 1
ATOM 2408 C CA . ASN A 1 330 ? 8.328 15.977 5.859 1 65.69 330 ASN A CA 1
ATOM 2409 C C . ASN A 1 330 ? 9.758 16.469 6.055 1 65.69 330 ASN A C 1
ATOM 2411 O O . ASN A 1 330 ? 9.969 17.578 6.562 1 65.69 330 ASN A O 1
ATOM 2415 N N . ALA A 1 331 ? 10.594 15.688 5.641 1 68.44 331 ALA A N 1
ATOM 2416 C CA . ALA A 1 331 ? 11.984 16.109 5.715 1 68.44 331 ALA A CA 1
ATOM 2417 C C . ALA A 1 331 ? 12.258 17.281 4.789 1 68.44 331 ALA A C 1
ATOM 2419 O O . ALA A 1 331 ? 12.945 18.234 5.164 1 68.44 331 ALA A O 1
ATOM 2420 N N . VAL A 1 332 ? 11.672 17.094 3.701 1 77.94 332 VAL A N 1
ATOM 2421 C CA . VAL A 1 332 ? 11.797 18.188 2.748 1 77.94 332 VAL A CA 1
ATOM 2422 C C . VAL A 1 332 ? 11.148 19.453 3.32 1 77.94 332 VAL A C 1
ATOM 2424 O O . VAL A 1 332 ? 11.703 20.547 3.203 1 77.94 332 VAL A O 1
ATOM 2427 N N . LEU A 1 333 ? 10.062 19.234 3.936 1 75.69 333 LEU A N 1
ATOM 2428 C CA . LEU A 1 333 ? 9.352 20.359 4.559 1 75.69 333 LEU A CA 1
ATOM 2429 C C . LEU A 1 333 ? 10.211 21 5.637 1 75.69 333 LEU A C 1
ATOM 2431 O O . LEU A 1 333 ? 10.32 22.234 5.691 1 75.69 333 LEU A O 1
ATOM 2435 N N . ARG A 1 334 ? 10.805 20.234 6.379 1 70.25 334 ARG A N 1
ATOM 2436 C CA . ARG A 1 334 ? 11.656 20.75 7.449 1 70.25 334 ARG A CA 1
ATOM 2437 C C . ARG A 1 334 ? 12.828 21.547 6.887 1 70.25 334 ARG A C 1
ATOM 2439 O O . ARG A 1 334 ? 13.156 22.609 7.398 1 70.25 334 ARG A O 1
ATOM 2446 N N . GLU A 1 335 ? 13.375 20.922 5.965 1 73.94 335 GLU A N 1
ATOM 2447 C CA . GLU A 1 335 ? 14.492 21.625 5.336 1 73.94 335 GLU A CA 1
ATOM 2448 C C . GLU A 1 335 ? 14.031 22.922 4.672 1 73.94 335 GLU A C 1
ATOM 2450 O O . GLU A 1 335 ? 14.75 23.922 4.688 1 73.94 335 GLU A O 1
ATOM 2455 N N . THR A 1 336 ? 12.836 22.781 4.156 1 81.06 336 THR A N 1
ATOM 2456 C CA . THR A 1 336 ? 12.266 23.969 3.539 1 81.06 336 THR A CA 1
ATOM 2457 C C . THR A 1 336 ? 12.031 25.062 4.582 1 81.06 336 THR A C 1
ATOM 2459 O O . THR A 1 336 ? 12.289 26.234 4.324 1 81.06 336 THR A O 1
ATOM 2462 N N . LEU A 1 337 ? 11.664 24.688 5.711 1 74.31 337 LEU A N 1
ATOM 2463 C CA . LEU A 1 337 ? 11.438 25.656 6.773 1 74.31 337 LEU A CA 1
ATOM 2464 C C . LEU A 1 337 ? 12.75 26.266 7.246 1 74.31 337 LEU A C 1
ATOM 2466 O O . LEU A 1 337 ? 12.805 27.453 7.594 1 74.31 337 LEU A O 1
ATOM 2470 N N . GLN A 1 338 ? 13.758 25.484 7.195 1 75.56 338 GLN A N 1
ATOM 2471 C CA . GLN A 1 338 ? 15.078 26.031 7.496 1 75.56 338 GLN A CA 1
ATOM 2472 C C . GLN A 1 338 ? 15.508 27.062 6.457 1 75.56 338 GLN A C 1
ATOM 2474 O O . GLN A 1 338 ? 16.125 28.062 6.793 1 75.56 338 GLN A O 1
ATOM 2479 N N . VAL A 1 339 ? 15.188 26.703 5.281 1 81.44 339 VAL A N 1
ATOM 2480 C CA . VAL A 1 339 ? 15.453 27.656 4.211 1 81.44 339 VAL A CA 1
ATOM 2481 C C . VAL A 1 339 ? 14.742 28.969 4.5 1 81.44 339 VAL A C 1
ATOM 2483 O O . VAL A 1 339 ? 15.312 30.047 4.324 1 81.44 339 VAL A O 1
ATOM 2486 N N . PHE A 1 340 ? 13.5 28.859 5.02 1 81.19 340 PHE A N 1
ATOM 2487 C CA . PHE A 1 340 ? 12.758 30.047 5.387 1 81.19 340 PHE A CA 1
ATOM 2488 C C . PHE A 1 340 ? 13.492 30.844 6.465 1 81.19 340 PHE A C 1
ATOM 2490 O O . PHE A 1 340 ? 13.523 32.062 6.43 1 81.19 340 PHE A O 1
ATOM 2497 N N . ASP A 1 341 ? 14.078 30.172 7.32 1 77.44 341 ASP A N 1
ATOM 2498 C CA . ASP A 1 341 ? 14.836 30.828 8.383 1 77.44 341 ASP A CA 1
ATOM 2499 C C . ASP A 1 341 ? 16.016 31.609 7.805 1 77.44 341 ASP A C 1
ATOM 2501 O O . ASP A 1 341 ? 16.281 32.75 8.219 1 77.44 341 ASP A O 1
ATOM 2505 N N . HIS A 1 342 ? 16.641 30.969 6.941 1 79.94 342 HIS A N 1
ATOM 2506 C CA . HIS A 1 342 ? 17.781 31.641 6.305 1 79.94 342 HIS A CA 1
ATOM 2507 C C . HIS A 1 342 ? 17.328 32.875 5.527 1 79.94 342 HIS A C 1
ATOM 2509 O O . HIS A 1 342 ? 18 33.906 5.551 1 79.94 342 HIS A O 1
ATOM 2515 N N . LEU A 1 343 ? 16.203 32.688 4.914 1 85.25 343 LEU A N 1
ATOM 2516 C CA . LEU A 1 343 ? 15.664 33.812 4.168 1 85.25 343 LEU A CA 1
ATOM 2517 C C . LEU A 1 343 ? 15.32 34.969 5.105 1 85.25 343 LEU A C 1
ATOM 2519 O O . LEU A 1 343 ? 15.609 36.156 4.797 1 85.25 343 LEU A O 1
ATOM 2523 N N . HIS A 1 344 ? 14.758 34.656 6.238 1 82.06 344 HIS A N 1
ATOM 2524 C CA . HIS A 1 344 ? 14.445 35.656 7.246 1 82.06 344 HIS A CA 1
ATOM 2525 C C . HIS A 1 344 ? 15.703 36.344 7.746 1 82.06 344 HIS A C 1
ATOM 2527 O O . HIS A 1 344 ? 15.719 37.594 7.898 1 82.06 344 HIS A O 1
ATOM 2533 N N . LEU A 1 345 ? 16.656 35.625 7.93 1 80.62 345 LEU A N 1
ATOM 2534 C CA . LEU A 1 345 ? 17.906 36.156 8.438 1 80.62 345 LEU A CA 1
ATOM 2535 C C . LEU A 1 345 ? 18.562 37.094 7.418 1 80.62 345 LEU A C 1
ATOM 2537 O O . LEU A 1 345 ? 19.078 38.156 7.773 1 80.62 345 LEU A O 1
ATOM 2541 N N . MET A 1 346 ? 18.547 36.688 6.227 1 81.88 346 MET A N 1
ATOM 2542 C CA . MET A 1 346 ? 19.109 37.531 5.164 1 81.88 346 MET A CA 1
ATOM 2543 C C . MET A 1 346 ? 18.406 38.875 5.094 1 81.88 346 MET A C 1
ATOM 2545 O O . MET A 1 346 ? 19.062 39.906 5.051 1 81.88 346 MET A O 1
ATOM 2549 N N . ARG A 1 347 ? 17.141 38.719 5.113 1 83.06 347 ARG A N 1
ATOM 2550 C CA . ARG A 1 347 ? 16.328 39.938 5.09 1 83.06 347 ARG A CA 1
ATOM 2551 C C . ARG A 1 347 ? 16.609 40.812 6.312 1 83.06 347 ARG A C 1
ATOM 2553 O O . ARG A 1 347 ? 16.828 42.031 6.191 1 83.06 347 ARG A O 1
ATOM 2560 N N . GLU A 1 348 ? 16.656 40.281 7.453 1 80.69 348 GLU A N 1
ATOM 2561 C CA . GLU A 1 348 ? 16.797 40.969 8.719 1 80.69 348 GLU A CA 1
ATOM 2562 C C . GLU A 1 348 ? 18.172 41.656 8.82 1 80.69 348 GLU A C 1
ATOM 2564 O O . GLU A 1 348 ? 18.266 42.812 9.234 1 80.69 348 GLU A O 1
ATOM 2569 N N . LYS A 1 349 ? 19.141 41 8.438 1 82.06 349 LYS A N 1
ATOM 2570 C CA . LYS A 1 349 ? 20.484 41.562 8.531 1 82.06 349 LYS A CA 1
ATOM 2571 C C . LYS A 1 349 ? 20.672 42.75 7.594 1 82.06 349 LYS A C 1
ATOM 2573 O O . LYS A 1 349 ? 21.297 43.75 7.957 1 82.06 349 LYS A O 1
ATOM 2578 N N . THR A 1 350 ? 20.156 42.594 6.461 1 84.5 350 THR A N 1
ATOM 2579 C CA . THR A 1 350 ? 20.25 43.688 5.512 1 84.5 350 THR A CA 1
ATOM 2580 C C . THR A 1 350 ? 19.453 44.906 6.004 1 84.5 350 THR A C 1
ATOM 2582 O O . THR A 1 350 ? 19.922 46.031 5.934 1 84.5 350 THR A O 1
ATOM 2585 N N . MET A 1 351 ? 18.281 44.625 6.574 1 82.12 351 MET A N 1
ATOM 2586 C CA . MET A 1 351 ? 17.422 45.688 7.07 1 82.12 351 MET A CA 1
ATOM 2587 C C . MET A 1 351 ? 18.047 46.344 8.297 1 82.12 351 MET A C 1
ATOM 2589 O O . MET A 1 351 ? 17.969 47.562 8.453 1 82.12 351 MET A O 1
ATOM 2593 N N . LEU A 1 352 ? 18.672 45.594 9.086 1 81 352 LEU A N 1
ATOM 2594 C CA . LEU A 1 352 ? 19.359 46.125 10.258 1 81 352 LEU A CA 1
ATOM 2595 C C . LEU A 1 352 ? 20.547 46.969 9.836 1 81 352 LEU A C 1
ATOM 2597 O O . LEU A 1 352 ? 20.781 48.062 10.398 1 81 352 LEU A O 1
ATOM 2601 N N . ALA A 1 353 ? 21.25 46.531 8.922 1 82.12 353 ALA A N 1
ATOM 2602 C CA . ALA A 1 353 ? 22.375 47.281 8.414 1 82.12 353 ALA A CA 1
ATOM 2603 C C . ALA A 1 353 ? 21.922 48.625 7.812 1 82.12 353 ALA A C 1
ATOM 2605 O O . ALA A 1 353 ? 22.594 49.656 7.984 1 82.12 353 ALA A O 1
ATOM 2606 N N . LEU A 1 354 ? 20.828 48.594 7.145 1 81.94 354 LEU A N 1
ATOM 2607 C CA . LEU A 1 354 ? 20.25 49.812 6.574 1 81.94 354 LEU A CA 1
ATOM 2608 C C . LEU A 1 354 ? 19.844 50.781 7.672 1 81.94 354 LEU A C 1
ATOM 2610 O O . LEU A 1 354 ? 20.031 51.969 7.539 1 81.94 354 LEU A O 1
ATOM 2614 N N . SER A 1 355 ? 19.297 50.188 8.719 1 78.75 355 SER A N 1
ATOM 2615 C CA . SER A 1 355 ? 18.875 51.031 9.852 1 78.75 355 SER A CA 1
ATOM 2616 C C . SER A 1 355 ? 20.078 51.625 10.562 1 78.75 355 SER A C 1
ATOM 2618 O O . SER A 1 355 ? 20 52.75 11.047 1 78.75 355 SER A O 1
ATOM 2620 N N . ASP A 1 356 ? 21.156 50.906 10.57 1 79.06 356 ASP A N 1
ATOM 2621 C CA . ASP A 1 356 ? 22.375 51.375 11.227 1 79.06 356 ASP A CA 1
ATOM 2622 C C . ASP A 1 356 ? 23.125 52.344 10.344 1 79.06 356 ASP A C 1
ATOM 2624 O O . ASP A 1 356 ? 24.062 53.031 10.805 1 79.06 356 ASP A O 1
ATOM 2628 N N . GLY A 1 357 ? 22.75 52.438 9.117 1 79.06 357 GLY A N 1
ATOM 2629 C CA . GLY A 1 357 ? 23.328 53.406 8.203 1 79.06 357 GLY A CA 1
ATOM 2630 C C . GLY A 1 357 ? 24.641 52.969 7.594 1 79.06 357 GLY A C 1
ATOM 2631 O O . GLY A 1 357 ? 25.359 53.75 6.98 1 79.06 357 GLY A O 1
ATOM 2632 N N . ALA A 1 358 ? 25.062 51.719 7.867 1 81.69 358 ALA A N 1
ATOM 2633 C CA . ALA A 1 358 ? 26.312 51.219 7.301 1 81.69 358 ALA A CA 1
ATOM 2634 C C . ALA A 1 358 ? 26.156 49.75 6.902 1 81.69 358 ALA A C 1
ATOM 2636 O O . ALA A 1 358 ? 25.516 48.969 7.617 1 81.69 358 ALA A O 1
ATOM 2637 N N . LEU A 1 359 ? 26.578 49.5 5.676 1 82.19 359 LEU A N 1
ATOM 2638 C CA . LEU A 1 359 ? 26.578 48.125 5.18 1 82.19 359 LEU A CA 1
ATOM 2639 C C . LEU A 1 359 ? 28 47.531 5.191 1 82.19 359 LEU A C 1
ATOM 2641 O O . LEU A 1 359 ? 28.766 47.781 4.262 1 82.19 359 LEU A O 1
ATOM 2645 N N . PRO A 1 360 ? 28.359 46.906 6.266 1 80.44 360 PRO A N 1
ATOM 2646 C CA . PRO A 1 360 ? 29.719 46.312 6.336 1 80.44 360 PRO A CA 1
ATOM 2647 C C . PRO A 1 360 ? 29.984 45.344 5.211 1 80.44 360 PRO A C 1
ATOM 2649 O O . PRO A 1 360 ? 29.078 44.656 4.746 1 80.44 360 PRO A O 1
ATOM 2652 N N . ALA A 1 361 ? 31.156 45.281 4.707 1 80.5 361 ALA A N 1
ATOM 2653 C CA . ALA A 1 361 ? 31.609 44.375 3.656 1 80.5 361 ALA A CA 1
ATOM 2654 C C . ALA A 1 361 ? 31.438 42.938 4.086 1 80.5 361 ALA A C 1
ATOM 2656 O O . ALA A 1 361 ? 31.188 42.062 3.254 1 80.5 361 ALA A O 1
ATOM 2657 N N . GLU A 1 362 ? 31.469 42.719 5.355 1 82.12 362 GLU A N 1
ATOM 2658 C CA . GLU A 1 362 ? 31.312 41.375 5.891 1 82.12 362 GLU A CA 1
ATOM 2659 C C . GLU A 1 362 ? 29.891 40.844 5.645 1 82.12 362 GLU A C 1
ATOM 2661 O O . GLU A 1 362 ? 29.703 39.625 5.469 1 82.12 362 GLU A O 1
ATOM 2666 N N . LEU A 1 363 ? 29.016 41.75 5.625 1 85.25 363 LEU A N 1
ATOM 2667 C CA . LEU A 1 363 ? 27.625 41.375 5.398 1 85.25 363 LEU A CA 1
ATOM 2668 C C . LEU A 1 363 ? 27.438 40.844 3.98 1 85.25 363 LEU A C 1
ATOM 2670 O O . LEU A 1 363 ? 26.688 39.906 3.764 1 85.25 363 LEU A O 1
ATOM 2674 N N . LYS A 1 364 ? 28.094 41.438 3.031 1 83 364 LYS A N 1
ATOM 2675 C CA . LYS A 1 364 ? 28.016 41 1.647 1 83 364 LYS A CA 1
ATOM 2676 C C . LYS A 1 364 ? 28.516 39.562 1.521 1 83 364 LYS A C 1
ATOM 2678 O O . LYS A 1 364 ? 27.875 38.719 0.861 1 83 364 LYS A O 1
ATOM 2683 N N . ALA A 1 365 ? 29.578 39.344 2.117 1 82.62 365 ALA A N 1
ATOM 2684 C CA . ALA A 1 365 ? 30.156 38 2.08 1 82.62 365 ALA A CA 1
ATOM 2685 C C . ALA A 1 365 ? 29.25 37 2.76 1 82.62 365 ALA A C 1
ATOM 2687 O O . ALA A 1 365 ? 29.078 35.875 2.277 1 82.62 365 ALA A O 1
ATOM 2688 N N . GLU A 1 366 ? 28.719 37.406 3.793 1 81.25 366 GLU A N 1
ATOM 2689 C CA . GLU A 1 366 ? 27.797 36.531 4.52 1 81.25 366 GLU A CA 1
ATOM 2690 C C . GLU A 1 366 ? 26.547 36.25 3.689 1 81.25 366 GLU A C 1
ATOM 2692 O O . GLU A 1 366 ? 26.062 35.094 3.682 1 81.25 366 GLU A O 1
ATOM 2697 N N . MET A 1 367 ? 26.031 37.25 3.059 1 82.38 367 MET A N 1
ATOM 2698 C CA . MET A 1 367 ? 24.859 37.094 2.213 1 82.38 367 MET A CA 1
ATOM 2699 C C . MET A 1 367 ? 25.141 36.125 1.067 1 82.38 367 MET A C 1
ATOM 2701 O O . MET A 1 367 ? 24.312 35.281 0.738 1 82.38 367 MET A O 1
ATOM 2705 N N . GLU A 1 368 ? 26.281 36.219 0.546 1 81.81 368 GLU A N 1
ATOM 2706 C CA . GLU A 1 368 ? 26.672 35.344 -0.549 1 81.81 368 GLU A CA 1
ATOM 2707 C C . GLU A 1 368 ? 26.844 33.906 -0.062 1 81.81 368 GLU A C 1
ATOM 2709 O O . GLU A 1 368 ? 26.453 32.969 -0.749 1 81.81 368 GLU A O 1
ATOM 2714 N N . ARG A 1 369 ? 27.375 33.812 1.062 1 80 369 ARG A N 1
ATOM 2715 C CA . ARG A 1 369 ? 27.516 32.469 1.649 1 80 369 ARG A CA 1
ATOM 2716 C C . ARG A 1 369 ? 26.156 31.828 1.896 1 80 369 ARG A C 1
ATOM 2718 O O . ARG A 1 369 ? 25.953 30.656 1.568 1 80 369 ARG A O 1
ATOM 2725 N N . ARG A 1 370 ? 25.328 32.594 2.443 1 80.5 370 ARG A N 1
ATOM 2726 C CA . ARG A 1 370 ? 24 32.062 2.742 1 80.5 370 ARG A CA 1
ATOM 2727 C C . ARG A 1 370 ? 23.219 31.766 1.461 1 80.5 370 ARG A C 1
ATOM 2729 O O . ARG A 1 370 ? 22.484 30.781 1.396 1 80.5 370 ARG A O 1
ATOM 2736 N N . ARG A 1 371 ? 23.344 32.625 0.539 1 84.5 371 ARG A N 1
ATOM 2737 C CA . ARG A 1 371 ? 22.734 32.406 -0.764 1 84.5 371 ARG A CA 1
ATOM 2738 C C . ARG A 1 371 ? 23.203 31.062 -1.351 1 84.5 371 ARG A C 1
ATOM 2740 O O . ARG A 1 371 ? 22.391 30.266 -1.811 1 84.5 371 ARG A O 1
ATOM 2747 N N . ARG A 1 372 ? 24.438 30.875 -1.317 1 79.31 372 ARG A N 1
ATOM 2748 C CA . ARG A 1 372 ? 25 29.625 -1.842 1 79.31 372 ARG A CA 1
ATOM 2749 C C . ARG A 1 372 ? 24.469 28.422 -1.06 1 79.31 372 ARG A C 1
ATOM 2751 O O . ARG A 1 372 ? 24.125 27.406 -1.647 1 79.31 372 ARG A O 1
ATOM 2758 N N . HIS A 1 373 ? 24.391 28.656 0.176 1 78.31 373 HIS A N 1
ATOM 2759 C CA . HIS A 1 373 ? 23.875 27.594 1.032 1 78.31 373 HIS A CA 1
ATOM 2760 C C . HIS A 1 373 ? 22.438 27.25 0.664 1 78.31 373 HIS A C 1
ATOM 2762 O O . HIS A 1 373 ? 22.094 26.078 0.552 1 78.31 373 HIS A O 1
ATOM 2768 N N . ILE A 1 374 ? 21.625 28.203 0.528 1 82.56 374 ILE A N 1
ATOM 2769 C CA . ILE A 1 374 ? 20.219 28.016 0.214 1 82.56 374 ILE A CA 1
ATOM 2770 C C . ILE A 1 374 ? 20.078 27.391 -1.166 1 82.56 374 ILE A C 1
ATOM 2772 O O . ILE A 1 374 ? 19.25 26.484 -1.355 1 82.56 374 ILE A O 1
ATOM 2776 N N . LEU A 1 375 ? 20.859 27.828 -2.113 1 80.19 375 LEU A N 1
ATOM 2777 C CA . LEU A 1 375 ? 20.781 27.281 -3.463 1 80.19 375 LEU A CA 1
ATOM 2778 C C . LEU A 1 375 ? 21.219 25.828 -3.484 1 80.19 375 LEU A C 1
ATOM 2780 O O . LEU A 1 375 ? 20.625 25 -4.176 1 80.19 375 LEU A O 1
ATOM 2784 N N . ASP A 1 376 ? 22.125 25.562 -2.691 1 76.19 376 ASP A N 1
ATOM 2785 C CA . ASP A 1 376 ? 22.547 24.172 -2.561 1 76.19 376 ASP A CA 1
ATOM 2786 C C . ASP A 1 376 ? 21.453 23.328 -1.942 1 76.19 376 ASP A C 1
ATOM 2788 O O . ASP A 1 376 ? 21.172 22.219 -2.412 1 76.19 376 ASP A O 1
ATOM 2792 N N . ALA A 1 377 ? 20.953 23.891 -0.894 1 76.5 377 ALA A N 1
ATOM 2793 C CA . ALA A 1 377 ? 19.828 23.203 -0.25 1 76.5 377 ALA A CA 1
ATOM 2794 C C . ALA A 1 377 ? 18.672 23.016 -1.219 1 76.5 377 ALA A C 1
ATOM 2796 O O . ALA A 1 377 ? 18.031 21.969 -1.234 1 76.5 377 ALA A O 1
ATOM 2797 N N . CYS A 1 378 ? 18.344 24.031 -1.974 1 80.06 378 CYS A N 1
ATOM 2798 C CA . CYS A 1 378 ? 17.281 23.969 -2.971 1 80.06 378 CYS A CA 1
ATOM 2799 C C . CYS A 1 378 ? 17.516 22.844 -3.961 1 80.06 378 CYS A C 1
ATOM 2801 O O . CYS A 1 378 ? 16.609 22.047 -4.227 1 80.06 378 CYS A O 1
ATOM 2803 N N . ASP A 1 379 ? 18.719 22.75 -4.43 1 75.31 379 ASP A N 1
ATOM 2804 C CA . ASP A 1 379 ? 19.062 21.703 -5.387 1 75.31 379 ASP A CA 1
ATOM 2805 C C . ASP A 1 379 ? 18.891 20.312 -4.773 1 75.31 379 ASP A C 1
ATOM 2807 O O . ASP A 1 379 ? 18.328 19.422 -5.406 1 75.31 379 ASP A O 1
ATOM 2811 N N . GLU A 1 380 ? 19.266 20.234 -3.604 1 72.31 380 GLU A N 1
ATOM 2812 C CA . GLU A 1 380 ? 19.125 18.969 -2.9 1 72.31 380 GLU A CA 1
ATOM 2813 C C . GLU A 1 380 ? 17.656 18.609 -2.672 1 72.31 380 GLU A C 1
ATOM 2815 O O . GLU A 1 380 ? 17.25 17.469 -2.828 1 72.31 380 GLU A O 1
ATOM 2820 N N . LEU A 1 381 ? 16.922 19.578 -2.262 1 78.44 381 LEU A N 1
ATOM 2821 C CA . LEU A 1 381 ? 15.516 19.359 -1.965 1 78.44 381 LEU A CA 1
ATOM 2822 C C . LEU A 1 381 ? 14.742 19 -3.229 1 78.44 381 LEU A C 1
ATOM 2824 O O . LEU A 1 381 ? 13.883 18.109 -3.201 1 78.44 381 LEU A O 1
ATOM 2828 N N . VAL A 1 382 ? 15.055 19.703 -4.324 1 73.88 382 VAL A N 1
ATOM 2829 C CA . VAL A 1 382 ? 14.406 19.406 -5.598 1 73.88 382 VAL A CA 1
ATOM 2830 C C . VAL A 1 382 ? 14.727 17.969 -6.02 1 73.88 382 VAL A C 1
ATOM 2832 O O . VAL A 1 382 ? 13.836 17.219 -6.418 1 73.88 382 VAL A O 1
ATOM 2835 N N . GLU A 1 383 ? 15.945 17.656 -5.848 1 67.31 383 GLU A N 1
ATOM 2836 C CA . GLU A 1 383 ? 16.359 16.297 -6.184 1 67.31 383 GLU A CA 1
ATOM 2837 C C . GLU A 1 383 ? 15.656 15.266 -5.309 1 67.31 383 GLU A C 1
ATOM 2839 O O . GLU A 1 383 ? 15.188 14.234 -5.805 1 67.31 383 GLU A O 1
ATOM 2844 N N . PHE A 1 384 ? 15.617 15.547 -4.074 1 71.5 384 PHE A N 1
ATOM 2845 C CA . PHE A 1 384 ? 14.977 14.648 -3.123 1 71.5 384 PHE A CA 1
ATOM 2846 C C . PHE A 1 384 ? 13.492 14.5 -3.436 1 71.5 384 PHE A C 1
ATOM 2848 O O . PHE A 1 384 ? 12.945 13.398 -3.396 1 71.5 384 PHE A O 1
ATOM 2855 N N . LEU A 1 385 ? 12.844 15.594 -3.723 1 75.12 385 LEU A N 1
ATOM 2856 C CA . LEU A 1 385 ? 11.43 15.594 -4.059 1 75.12 385 LEU A CA 1
ATOM 2857 C C . LEU A 1 385 ? 11.164 14.766 -5.312 1 75.12 385 LEU A C 1
ATOM 2859 O O . LEU A 1 385 ? 10.156 14.062 -5.395 1 75.12 385 LEU A O 1
ATOM 2863 N N . ASP A 1 386 ? 12.078 14.812 -6.203 1 66 386 ASP A N 1
ATOM 2864 C CA . ASP A 1 386 ? 11.953 14.078 -7.457 1 66 386 ASP A CA 1
ATOM 2865 C C . ASP A 1 386 ? 11.992 12.57 -7.219 1 66 386 ASP A C 1
ATOM 2867 O O . ASP A 1 386 ? 11.438 11.797 -8 1 66 386 ASP A O 1
ATOM 2871 N N . TRP A 1 387 ? 12.555 12.234 -6.113 1 61.62 387 TRP A N 1
ATOM 2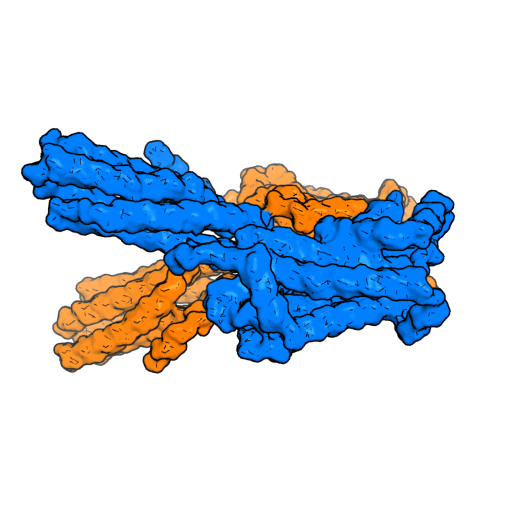872 C CA . TRP A 1 387 ? 12.711 10.82 -5.801 1 61.62 387 TRP A CA 1
ATOM 2873 C C . TRP A 1 387 ? 11.484 10.289 -5.059 1 61.62 387 TRP A C 1
ATOM 2875 O O . TRP A 1 387 ? 11.352 9.078 -4.844 1 61.62 387 TRP A O 1
ATOM 2885 N N . ILE A 1 388 ? 10.75 11.195 -4.613 1 64.69 388 ILE A N 1
ATOM 2886 C CA . ILE A 1 388 ? 9.531 10.758 -3.939 1 64.69 388 ILE A CA 1
ATOM 2887 C C . ILE A 1 388 ? 8.461 10.43 -4.977 1 64.69 388 ILE A C 1
ATOM 2889 O O . ILE A 1 388 ? 7.98 11.312 -5.684 1 64.69 388 ILE A O 1
ATOM 2893 N N . PRO A 1 389 ? 8.164 9.227 -5.078 1 52.59 389 PRO A N 1
ATOM 2894 C CA . PRO A 1 389 ? 7.164 8.883 -6.09 1 52.59 389 PRO A CA 1
ATOM 2895 C C . PRO A 1 389 ? 5.777 9.422 -5.758 1 52.59 389 PRO A C 1
ATOM 2897 O O . PRO A 1 389 ? 5.332 9.32 -4.609 1 52.59 389 PRO A O 1
ATOM 2900 N N . ASP A 1 390 ? 5.184 10.203 -6.691 1 57.62 390 ASP A N 1
ATOM 2901 C CA . ASP A 1 390 ? 3.871 10.82 -6.504 1 57.62 390 ASP A CA 1
ATOM 2902 C C . ASP A 1 390 ? 2.822 9.766 -6.141 1 57.62 390 ASP A C 1
ATOM 2904 O O . ASP A 1 390 ? 1.92 10.039 -5.344 1 57.62 390 ASP A O 1
ATOM 2908 N N . ASP A 1 391 ? 3.059 8.625 -6.645 1 48.56 391 ASP A N 1
ATOM 2909 C CA . ASP A 1 391 ? 2.066 7.57 -6.48 1 48.56 391 ASP A CA 1
ATOM 2910 C C . ASP A 1 391 ? 2.119 6.98 -5.07 1 48.56 391 ASP A C 1
ATOM 2912 O O . ASP A 1 391 ? 1.193 6.285 -4.648 1 48.56 391 ASP A O 1
ATOM 2916 N N . ALA A 1 392 ? 3.113 7.258 -4.336 1 49.25 392 ALA A N 1
ATOM 2917 C CA . ALA A 1 392 ? 3.271 6.77 -2.969 1 49.25 392 ALA A CA 1
ATOM 2918 C C . ALA A 1 392 ? 2.713 7.766 -1.958 1 49.25 392 ALA A C 1
ATOM 2920 O O . ALA A 1 392 ? 2.689 7.496 -0.755 1 49.25 392 ALA A O 1
ATOM 2921 N N . LEU A 1 393 ? 2.242 8.789 -2.527 1 56.41 393 LEU A N 1
ATOM 2922 C CA . LEU A 1 393 ? 1.787 9.859 -1.648 1 56.41 393 LEU A CA 1
ATOM 2923 C C . LEU A 1 393 ? 0.266 9.977 -1.674 1 56.41 393 LEU A C 1
ATOM 2925 O O . LEU A 1 393 ? -0.367 9.68 -2.689 1 56.41 393 LEU A O 1
ATOM 2929 N N . ASP A 1 394 ? -0.264 10.219 -0.602 1 53.31 394 ASP A N 1
ATOM 2930 C CA . ASP A 1 394 ? -1.683 10.562 -0.603 1 53.31 394 ASP A CA 1
ATOM 2931 C C . ASP A 1 394 ? -1.919 11.906 -1.281 1 53.31 394 ASP A C 1
ATOM 2933 O O . ASP A 1 394 ? -0.967 12.617 -1.613 1 53.31 394 ASP A O 1
ATOM 2937 N N . ASP A 1 395 ? -3.125 12.266 -1.529 1 55.31 395 ASP A N 1
ATOM 2938 C CA . ASP A 1 395 ? -3.484 13.477 -2.262 1 55.31 395 ASP A CA 1
ATOM 2939 C C . ASP A 1 395 ? -2.916 14.719 -1.582 1 55.31 395 ASP A C 1
ATOM 2941 O O . ASP A 1 395 ? -2.387 15.609 -2.248 1 55.31 395 ASP A O 1
ATOM 2945 N N . GLU A 1 396 ? -2.92 14.75 -0.397 1 59.28 396 GLU A N 1
ATOM 2946 C CA . GLU A 1 396 ? -2.441 15.914 0.342 1 59.28 396 GLU A CA 1
ATOM 2947 C C . GLU A 1 396 ? -0.923 16.047 0.249 1 59.28 396 GLU A C 1
ATOM 2949 O O . GLU A 1 396 ? -0.396 17.141 0.074 1 59.28 396 GLU A O 1
ATOM 2954 N N . ASP A 1 397 ? -0.333 14.852 0.258 1 65.62 397 ASP A N 1
ATOM 2955 C CA . ASP A 1 397 ? 1.123 14.867 0.167 1 65.62 397 ASP A CA 1
ATOM 2956 C C . ASP A 1 397 ? 1.581 15.18 -1.255 1 65.62 397 ASP A C 1
ATOM 2958 O O . ASP A 1 397 ? 2.635 15.789 -1.454 1 65.62 397 ASP A O 1
ATOM 2962 N N . GLU A 1 398 ? 0.721 14.773 -1.998 1 66.25 398 GLU A N 1
ATOM 2963 C CA . GLU A 1 398 ? 1.049 15.078 -3.387 1 66.25 398 GLU A CA 1
ATOM 2964 C C . GLU A 1 398 ? 0.966 16.578 -3.654 1 66.25 398 GLU A C 1
ATOM 2966 O O . GLU A 1 398 ? 1.835 17.141 -4.32 1 66.25 398 GLU A O 1
ATOM 2971 N N . ILE A 1 399 ? -0.078 17.188 -3.109 1 69 399 ILE A N 1
ATOM 2972 C CA . ILE A 1 399 ? -0.233 18.625 -3.24 1 69 399 ILE A CA 1
ATOM 2973 C C . ILE A 1 399 ? 0.928 19.344 -2.545 1 69 399 ILE A C 1
ATOM 2975 O O . ILE A 1 399 ? 1.474 20.312 -3.072 1 69 399 ILE A O 1
ATOM 2979 N N . LEU A 1 400 ? 1.292 18.906 -1.458 1 73.12 400 LEU A N 1
ATOM 2980 C CA . LEU A 1 400 ? 2.416 19.484 -0.736 1 73.12 400 LEU A CA 1
ATOM 2981 C C . LEU A 1 400 ? 3.711 19.328 -1.524 1 73.12 400 LEU A C 1
ATOM 2983 O O . LEU A 1 400 ? 4.512 20.266 -1.604 1 73.12 400 LEU A O 1
ATOM 2987 N N . LYS A 1 401 ? 3.797 18.172 -2.008 1 77.06 401 LYS A N 1
ATOM 2988 C CA . LYS A 1 401 ? 4.984 17.938 -2.824 1 77.06 401 LYS A CA 1
ATOM 2989 C C . LYS A 1 401 ? 5.047 18.922 -3.994 1 77.06 401 LYS A C 1
ATOM 2991 O O . LYS A 1 401 ? 6.094 19.5 -4.266 1 77.06 401 LYS A O 1
ATOM 2996 N N . GLU A 1 402 ? 3.871 18.953 -4.602 1 74.88 402 GLU A N 1
ATOM 2997 C CA . GLU A 1 402 ? 3.795 19.875 -5.73 1 74.88 402 GLU A CA 1
ATOM 2998 C C . GLU A 1 402 ? 4.07 21.312 -5.289 1 74.88 402 GLU A C 1
ATOM 3000 O O . GLU A 1 402 ? 4.742 22.062 -5.992 1 74.88 402 GLU A O 1
ATOM 3005 N N . THR A 1 403 ? 3.529 21.703 -4.195 1 77.56 403 THR A N 1
ATOM 3006 C CA . THR A 1 403 ? 3.725 23.047 -3.65 1 77.56 403 THR A CA 1
ATOM 3007 C C . THR A 1 403 ? 5.191 23.281 -3.297 1 77.56 403 THR A C 1
ATOM 3009 O O . THR A 1 403 ? 5.742 24.344 -3.578 1 77.56 403 THR A O 1
ATOM 3012 N N . LEU A 1 404 ? 5.762 22.266 -2.74 1 81 404 LEU A N 1
ATOM 3013 C CA . LEU A 1 404 ? 7.176 22.359 -2.385 1 81 404 LEU A CA 1
ATOM 3014 C C . LEU A 1 404 ? 8.047 22.469 -3.635 1 81 404 LEU A C 1
ATOM 3016 O O . LEU A 1 404 ? 9 23.234 -3.668 1 81 404 LEU A O 1
ATOM 3020 N N . ASP A 1 405 ? 7.617 21.688 -4.559 1 77.81 405 ASP A N 1
ATOM 3021 C CA . ASP A 1 405 ? 8.32 21.766 -5.836 1 77.81 405 ASP A CA 1
ATOM 3022 C C . ASP A 1 405 ? 8.242 23.156 -6.434 1 77.81 405 ASP A C 1
ATOM 3024 O O . ASP A 1 405 ? 9.242 23.688 -6.922 1 77.81 405 ASP A O 1
ATOM 3028 N N . ASP A 1 406 ? 7.016 23.703 -6.387 1 77.69 406 ASP A N 1
ATOM 3029 C CA . ASP A 1 406 ? 6.809 25.062 -6.906 1 77.69 406 ASP A CA 1
ATOM 3030 C C . ASP A 1 406 ? 7.625 26.078 -6.121 1 77.69 406 ASP A C 1
ATOM 3032 O O . ASP A 1 406 ? 8.211 27 -6.703 1 77.69 406 ASP A O 1
ATOM 3036 N N . PHE A 1 407 ? 7.703 25.906 -4.855 1 85.25 407 PHE A N 1
ATOM 3037 C CA . PHE A 1 407 ? 8.477 26.812 -4.016 1 85.25 407 PHE A CA 1
ATOM 3038 C C . PHE A 1 407 ? 9.961 26.719 -4.344 1 85.25 407 PHE A C 1
ATOM 3040 O O . PHE A 1 407 ? 10.656 27.734 -4.441 1 85.25 407 PHE A O 1
ATOM 3047 N N . MET A 1 408 ? 10.414 25.516 -4.562 1 80.25 408 MET A N 1
ATOM 3048 C CA . MET A 1 408 ? 11.828 25.312 -4.863 1 80.25 408 MET A CA 1
ATOM 3049 C C . MET A 1 408 ? 12.195 25.953 -6.191 1 80.25 408 MET A C 1
ATOM 3051 O O . MET A 1 408 ? 13.312 26.453 -6.359 1 80.25 408 MET A O 1
ATOM 3055 N N . ARG A 1 409 ? 11.273 25.953 -7.066 1 75.94 409 ARG A N 1
ATOM 3056 C CA . ARG A 1 409 ? 11.516 26.562 -8.367 1 75.94 409 ARG A CA 1
ATOM 3057 C C . ARG A 1 409 ? 11.625 28.078 -8.25 1 75.94 409 ARG A C 1
ATOM 3059 O O . ARG A 1 409 ? 12.352 28.719 -9.016 1 75.94 409 ARG A O 1
ATOM 3066 N N . GLU A 1 410 ? 10.945 28.672 -7.293 1 79.94 410 GLU A N 1
ATOM 3067 C CA . GLU A 1 410 ? 10.945 30.109 -7.098 1 79.94 410 GLU A CA 1
ATOM 3068 C C . GLU A 1 410 ? 12.078 30.547 -6.172 1 79.94 410 GLU A C 1
ATOM 3070 O O . GLU A 1 410 ? 12.453 31.719 -6.148 1 79.94 410 GLU A O 1
ATOM 3075 N N . LEU A 1 411 ? 12.664 29.594 -5.5 1 84.88 411 LEU A N 1
ATOM 3076 C CA . LEU A 1 411 ? 13.594 29.875 -4.418 1 84.88 411 LEU A CA 1
ATOM 3077 C C . LEU A 1 411 ? 14.836 30.578 -4.941 1 84.88 411 LEU A C 1
ATOM 3079 O O . LEU A 1 411 ? 15.328 31.531 -4.316 1 84.88 411 LEU A O 1
ATOM 3083 N N . PRO A 1 412 ? 15.398 30.203 -6.113 1 80.06 412 PRO A N 1
ATOM 3084 C CA . PRO A 1 412 ? 16.578 30.906 -6.598 1 80.06 412 PRO A CA 1
ATOM 3085 C C . PRO A 1 412 ? 16.344 32.406 -6.805 1 80.06 412 PRO A C 1
ATOM 3087 O O . PRO A 1 412 ? 17.203 33.219 -6.477 1 80.06 412 PRO A O 1
ATOM 3090 N N . ILE A 1 413 ? 15.156 32.719 -7.34 1 78.88 413 ILE A N 1
ATOM 3091 C CA . ILE A 1 413 ? 14.82 34.125 -7.559 1 78.88 413 ILE A CA 1
ATOM 3092 C C . ILE A 1 413 ? 14.609 34.812 -6.215 1 78.88 413 ILE A C 1
ATOM 3094 O O . ILE A 1 413 ? 15.023 35.969 -6.031 1 78.88 413 ILE A O 1
ATOM 3098 N N . ILE A 1 414 ? 14.047 34.156 -5.285 1 85.56 414 ILE A N 1
ATOM 3099 C CA . ILE A 1 414 ? 13.773 34.719 -3.969 1 85.56 414 ILE A CA 1
ATOM 3100 C C . ILE A 1 414 ? 15.086 35 -3.248 1 85.56 414 ILE A C 1
ATOM 3102 O O . ILE A 1 414 ? 15.273 36.094 -2.699 1 85.56 414 ILE A O 1
ATOM 3106 N N . VAL A 1 415 ? 15.992 34.094 -3.303 1 86.88 415 VAL A N 1
ATOM 3107 C CA . VAL A 1 415 ? 17.266 34.25 -2.605 1 86.88 415 VAL A CA 1
ATOM 3108 C C . VAL A 1 415 ? 18.109 35.312 -3.273 1 86.88 415 VAL A C 1
ATOM 3110 O O . VAL A 1 415 ? 18.797 36.094 -2.596 1 86.88 415 VAL A O 1
ATOM 3113 N N . ARG A 1 416 ? 18.031 35.344 -4.547 1 82.25 416 ARG A N 1
ATOM 3114 C CA . ARG A 1 416 ? 18.766 36.406 -5.27 1 82.25 416 ARG A CA 1
ATOM 3115 C C . ARG A 1 416 ? 18.234 37.781 -4.898 1 82.25 416 ARG A C 1
ATOM 3117 O O . ARG A 1 416 ? 19.031 38.719 -4.672 1 82.25 416 ARG A O 1
ATOM 3124 N N . THR A 1 417 ? 16.938 37.875 -4.84 1 83.75 417 THR A N 1
ATOM 3125 C CA . THR A 1 417 ? 16.297 39.156 -4.539 1 83.75 417 THR A CA 1
ATOM 3126 C C . THR A 1 417 ? 16.594 39.562 -3.105 1 83.75 417 THR A C 1
ATOM 3128 O O . THR A 1 417 ? 16.922 40.75 -2.855 1 83.75 417 THR A O 1
ATOM 3131 N N . LEU A 1 418 ? 16.656 38.656 -2.154 1 86.56 418 LEU A N 1
ATOM 3132 C CA . LEU A 1 418 ? 16.844 38.969 -0.741 1 86.56 418 LEU A CA 1
ATOM 3133 C C . LEU A 1 418 ? 18.312 39.031 -0.389 1 86.56 418 LEU A C 1
ATOM 3135 O O . LEU A 1 418 ? 18.688 39.594 0.654 1 86.56 418 LEU A O 1
ATOM 3139 N N . GLY A 1 419 ? 19.156 38.594 -1.283 1 84.81 419 GLY A N 1
ATOM 3140 C CA . GLY A 1 419 ? 20.594 38.594 -1.016 1 84.81 419 GLY A CA 1
ATOM 3141 C C . GLY A 1 419 ? 21.344 39.688 -1.745 1 84.81 419 GLY A C 1
ATOM 3142 O O . GLY A 1 419 ? 21.438 40.812 -1.261 1 84.81 419 GLY A O 1
ATOM 3143 N N . PRO A 1 420 ? 21.844 39.312 -2.914 1 81.44 420 PRO A N 1
ATOM 3144 C CA . PRO A 1 420 ? 22.703 40.281 -3.613 1 81.44 420 PRO A CA 1
ATOM 3145 C C . PRO A 1 420 ? 21.922 41.531 -4.09 1 81.44 420 PRO A C 1
ATOM 3147 O O . PRO A 1 420 ? 22.438 42.625 -4.043 1 81.44 420 PRO A O 1
ATOM 3150 N N . ASP A 1 421 ? 20.703 41.344 -4.547 1 83.44 421 ASP A N 1
ATOM 3151 C CA . ASP A 1 421 ? 19.953 42.469 -5.078 1 83.44 421 ASP A CA 1
ATOM 3152 C C . ASP A 1 421 ? 19.594 43.469 -3.969 1 83.44 421 ASP A C 1
ATOM 3154 O O . ASP A 1 421 ? 19.797 44.656 -4.113 1 83.44 421 ASP A O 1
ATOM 3158 N N . LEU A 1 422 ? 19.109 42.938 -2.902 1 86.81 422 LEU A N 1
ATOM 3159 C CA . LEU A 1 422 ? 18.734 43.781 -1.778 1 86.81 422 LEU A CA 1
ATOM 3160 C C . LEU A 1 422 ? 19.969 44.469 -1.19 1 86.81 422 LEU A C 1
ATOM 3162 O O . LEU A 1 422 ? 19.906 45.656 -0.864 1 86.81 422 LEU A O 1
ATOM 3166 N N . TYR A 1 423 ? 21.016 43.812 -1.103 1 86.12 423 TYR A N 1
ATOM 3167 C CA . TYR A 1 423 ? 22.266 44.375 -0.604 1 86.12 423 TYR A CA 1
ATOM 3168 C C . TYR A 1 423 ? 22.75 45.5 -1.521 1 86.12 423 TYR A C 1
ATOM 3170 O O . TYR A 1 423 ? 23.125 46.562 -1.055 1 86.12 423 TYR A O 1
ATOM 3178 N N . GLY A 1 424 ? 22.781 45.188 -2.771 1 86.06 424 GLY A N 1
ATOM 3179 C CA . GLY A 1 424 ? 23.234 46.156 -3.742 1 86.06 424 GLY A CA 1
ATOM 3180 C C . GLY A 1 424 ? 22.391 47.438 -3.73 1 86.06 424 GLY A C 1
ATOM 3181 O O . GLY A 1 424 ? 22.922 48.531 -3.791 1 86.06 424 GLY A O 1
ATOM 3182 N N . GLU A 1 425 ? 21.109 47.219 -3.67 1 86.62 425 GLU A N 1
ATOM 3183 C CA . GLU A 1 425 ? 20.203 48.375 -3.645 1 86.62 425 GLU A CA 1
ATOM 3184 C C . GLU A 1 425 ? 20.344 49.156 -2.35 1 86.62 425 GLU A C 1
ATOM 3186 O O . GLU A 1 425 ? 20.312 50.406 -2.363 1 86.62 425 GLU A O 1
ATOM 3191 N N . ALA A 1 426 ? 20.547 48.5 -1.252 1 88.06 426 ALA A N 1
ATOM 3192 C CA . ALA A 1 426 ? 20.766 49.156 0.036 1 88.06 426 ALA A CA 1
ATOM 3193 C C . ALA A 1 426 ? 22.078 49.906 0.041 1 88.06 426 ALA A C 1
ATOM 3195 O O . ALA A 1 426 ? 22.156 51.031 0.577 1 88.06 426 ALA A O 1
ATOM 3196 N N . GLU A 1 427 ? 23.031 49.344 -0.586 1 87.56 427 GLU A N 1
ATOM 3197 C CA . GLU A 1 427 ? 24.328 50 -0.697 1 87.56 427 GLU A CA 1
ATOM 3198 C C . GLU A 1 427 ? 24.234 51.281 -1.521 1 87.56 427 GLU A C 1
ATOM 3200 O O . GLU A 1 427 ? 24.797 52.312 -1.137 1 87.56 427 GLU A O 1
ATOM 3205 N N . ARG A 1 428 ? 23.516 51.219 -2.625 1 84.94 428 ARG A N 1
ATOM 3206 C CA . ARG A 1 428 ? 23.328 52.375 -3.486 1 84.94 428 ARG A CA 1
ATOM 3207 C C . ARG A 1 428 ? 22.547 53.469 -2.771 1 84.94 428 ARG A C 1
ATOM 3209 O O . ARG A 1 428 ? 22.859 54.656 -2.908 1 84.94 428 ARG A O 1
ATOM 3216 N N . LEU A 1 429 ? 21.562 53 -1.94 1 87.81 429 LEU A N 1
ATOM 3217 C CA . LEU A 1 429 ? 20.734 53.969 -1.192 1 87.81 429 LEU A CA 1
ATOM 3218 C C . LEU A 1 429 ? 21.578 54.688 -0.157 1 87.81 429 LEU A C 1
ATOM 3220 O O . LEU A 1 429 ? 21.484 55.938 -0.039 1 87.81 429 LEU A O 1
ATOM 3224 N N . LEU A 1 430 ? 22.453 54.031 0.517 1 87.81 430 LEU A N 1
ATOM 3225 C CA . LEU A 1 430 ? 23.281 54.625 1.567 1 87.81 430 LEU A CA 1
ATOM 3226 C C . LEU A 1 430 ? 24.406 55.469 0.97 1 87.81 430 LEU A C 1
ATOM 3228 O O . LEU A 1 430 ? 24.766 56.5 1.529 1 87.81 430 LEU A O 1
ATOM 3232 N N . ARG A 1 431 ? 24.891 55.062 -0.161 1 86.62 431 ARG A N 1
ATOM 3233 C CA . ARG A 1 431 ? 26.016 55.75 -0.802 1 86.62 431 ARG A CA 1
ATOM 3234 C C . ARG A 1 431 ? 25.547 57 -1.547 1 86.62 431 ARG A C 1
ATOM 3236 O O . ARG A 1 431 ? 26.109 58.062 -1.388 1 86.62 431 ARG A O 1
ATOM 3243 N N . ASP A 1 432 ? 24.422 56.812 -2.305 1 85 432 ASP A N 1
ATOM 3244 C CA . ASP A 1 432 ? 24.031 57.875 -3.236 1 85 432 ASP A CA 1
ATOM 3245 C C . ASP A 1 432 ? 23.031 58.844 -2.588 1 85 432 ASP A C 1
ATOM 3247 O O . ASP A 1 432 ? 22.953 60 -2.98 1 85 432 ASP A O 1
ATOM 3251 N N . TYR A 1 433 ? 22.266 58.344 -1.61 1 84.06 433 TYR A N 1
ATOM 3252 C CA . TYR A 1 433 ? 21.234 59.188 -1.021 1 84.06 433 TYR A CA 1
ATOM 3253 C C . TYR A 1 433 ? 21.25 59.094 0.5 1 84.06 433 TYR A C 1
ATOM 3255 O O . TYR A 1 433 ? 20.234 58.75 1.121 1 84.06 433 TYR A O 1
ATOM 3263 N N . PRO A 1 434 ? 22.297 59.406 1.189 1 82.81 434 PRO A N 1
ATOM 3264 C CA . PRO A 1 434 ? 22.391 59.25 2.641 1 82.81 434 PRO A CA 1
ATOM 3265 C C . PRO A 1 434 ? 21.359 60.094 3.402 1 82.81 434 PRO A C 1
ATOM 3267 O O . PRO A 1 434 ? 20.859 59.656 4.445 1 82.81 434 PRO A O 1
ATOM 3270 N N . ASP A 1 435 ? 20.938 61.25 2.871 1 82.88 435 ASP A N 1
ATOM 3271 C CA . ASP A 1 435 ? 20.031 62.188 3.551 1 82.88 435 ASP A CA 1
ATOM 3272 C C . ASP A 1 435 ? 18.594 61.688 3.461 1 82.88 435 ASP A C 1
ATOM 3274 O O . ASP A 1 435 ? 17.75 62.094 4.277 1 82.88 435 ASP A O 1
ATOM 3278 N N . LYS A 1 436 ? 18.328 60.781 2.477 1 82.12 436 LYS A N 1
ATOM 3279 C CA . LYS A 1 436 ? 16.969 60.344 2.238 1 82.12 436 LYS A CA 1
ATOM 3280 C C . LYS A 1 436 ? 16.719 58.969 2.873 1 82.12 436 LYS A C 1
ATOM 3282 O O . LYS A 1 436 ? 15.594 58.469 2.836 1 82.12 436 LYS A O 1
ATOM 3287 N N . VAL A 1 437 ? 17.766 58.438 3.455 1 83.25 437 VAL A N 1
ATOM 3288 C CA . VAL A 1 437 ? 17.641 57.094 4.066 1 83.25 437 VAL A CA 1
ATOM 3289 C C . VAL A 1 437 ? 16.688 57.156 5.246 1 83.25 437 VAL A C 1
ATOM 3291 O O . VAL A 1 437 ? 15.859 56.281 5.434 1 83.25 437 VAL A O 1
ATOM 3294 N N . ALA A 1 438 ? 16.734 58.219 5.973 1 80.94 438 ALA A N 1
ATOM 3295 C CA . ALA A 1 438 ? 15.891 58.375 7.16 1 80.94 438 ALA A CA 1
ATOM 3296 C C . ALA A 1 438 ? 14.414 58.469 6.781 1 80.94 438 ALA A C 1
ATOM 3298 O O . ALA A 1 438 ? 13.555 57.938 7.484 1 80.94 438 ALA A O 1
ATOM 3299 N N . SER A 1 439 ? 14.156 59.094 5.641 1 81 439 SER A N 1
ATOM 3300 C CA . SER A 1 439 ? 12.781 59.281 5.191 1 81 439 SER A CA 1
ATOM 3301 C C . SER A 1 439 ? 12.234 58 4.57 1 81 439 SER A C 1
ATOM 3303 O O . SER A 1 439 ? 11.047 57.688 4.672 1 81 439 SER A O 1
ATOM 3305 N N . ALA A 1 440 ? 13.156 57.25 4.008 1 83.75 440 ALA A N 1
ATOM 3306 C CA . ALA A 1 440 ? 12.75 56.031 3.311 1 83.75 440 ALA A CA 1
ATOM 3307 C C . ALA A 1 440 ? 12.656 54.844 4.273 1 83.75 440 ALA A C 1
ATOM 3309 O O . ALA A 1 440 ? 11.93 53.875 4.012 1 83.75 440 ALA A O 1
ATOM 3310 N N . ARG A 1 441 ? 13.312 54.938 5.336 1 83.19 441 ARG A N 1
ATOM 3311 C CA . ARG A 1 441 ? 13.516 53.812 6.254 1 83.19 441 ARG A CA 1
ATOM 3312 C C . ARG A 1 441 ? 12.18 53.281 6.77 1 83.19 441 ARG A C 1
ATOM 3314 O O . ARG A 1 441 ? 11.945 52.062 6.754 1 83.19 441 ARG A O 1
ATOM 3321 N N . PRO A 1 442 ? 11.297 54.125 7.172 1 82.56 442 PRO A N 1
ATOM 3322 C CA . PRO A 1 442 ? 10.039 53.594 7.703 1 82.56 442 PRO A CA 1
ATOM 3323 C C . PRO A 1 442 ? 9.258 52.781 6.668 1 82.56 442 PRO A C 1
ATOM 3325 O O . PRO A 1 442 ? 8.648 51.781 7.008 1 82.56 442 PRO A O 1
ATOM 3328 N N . LEU A 1 443 ? 9.328 53.156 5.453 1 84.94 443 LEU A N 1
ATOM 3329 C CA . LEU A 1 443 ? 8.617 52.469 4.383 1 84.94 443 LEU A CA 1
ATOM 3330 C C . LEU A 1 443 ? 9.281 51.156 4.062 1 84.94 443 LEU A C 1
ATOM 3332 O O . LEU A 1 443 ? 8.602 50.125 3.859 1 84.94 443 LEU A O 1
ATOM 3336 N N . LEU A 1 444 ? 10.539 51.188 4.027 1 86.38 444 LEU A N 1
ATOM 3337 C CA . LEU A 1 444 ? 11.289 49.969 3.723 1 86.38 444 LEU A CA 1
ATOM 3338 C C . LEU A 1 444 ? 11.133 48.938 4.832 1 86.38 444 LEU A C 1
ATOM 3340 O O . LEU A 1 444 ? 10.977 47.75 4.562 1 86.38 444 LEU A O 1
ATOM 3344 N N . VAL A 1 445 ? 11.102 49.375 6.016 1 82.88 445 VAL A N 1
ATOM 3345 C CA . VAL A 1 445 ? 10.953 48.5 7.164 1 82.88 445 VAL A CA 1
ATOM 3346 C C . VAL A 1 445 ? 9.555 47.875 7.164 1 82.88 445 VAL A C 1
ATOM 3348 O O . VAL A 1 445 ? 9.391 46.688 7.441 1 82.88 445 VAL A O 1
ATOM 3351 N N . GLU A 1 446 ? 8.594 48.656 6.859 1 85.44 446 GLU A N 1
ATOM 3352 C CA . GLU A 1 446 ? 7.23 48.156 6.781 1 85.44 446 GLU A CA 1
ATOM 3353 C C . GLU A 1 446 ? 7.086 47.125 5.668 1 85.44 446 GLU A C 1
ATOM 3355 O O . GLU A 1 446 ? 6.43 46.094 5.844 1 85.44 446 GLU A O 1
ATOM 3360 N N . ALA A 1 447 ? 7.633 47.406 4.539 1 85.44 447 ALA A N 1
ATOM 3361 C CA . ALA A 1 447 ? 7.586 46.469 3.422 1 85.44 447 ALA A CA 1
ATOM 3362 C C . ALA A 1 447 ? 8.266 45.156 3.785 1 85.44 447 ALA A C 1
ATOM 3364 O O . ALA A 1 447 ? 7.754 44.094 3.461 1 85.44 447 ALA A O 1
ATOM 3365 N N . ALA A 1 448 ? 9.375 45.312 4.418 1 84.75 448 ALA A N 1
ATOM 3366 C CA . ALA A 1 448 ? 10.094 44.125 4.863 1 84.75 448 ALA A CA 1
ATOM 3367 C C . ALA A 1 448 ? 9.266 43.312 5.859 1 84.75 448 ALA A C 1
ATOM 3369 O O . ALA A 1 448 ? 9.266 42.094 5.82 1 84.75 448 ALA A O 1
ATOM 3370 N N . ALA A 1 449 ? 8.633 44 6.703 1 81.94 449 ALA A N 1
ATOM 3371 C CA . ALA A 1 449 ? 7.781 43.344 7.699 1 81.94 449 ALA A CA 1
ATOM 3372 C C . ALA A 1 449 ? 6.625 42.594 7.035 1 81.94 449 ALA A C 1
ATOM 3374 O O . ALA A 1 449 ? 6.281 41.5 7.438 1 81.94 449 ALA A O 1
ATOM 3375 N N . ARG A 1 450 ? 6.059 43.188 6.098 1 82.25 450 ARG A N 1
ATOM 3376 C CA . ARG A 1 450 ? 4.965 42.562 5.359 1 82.25 450 ARG A CA 1
ATOM 3377 C C . ARG A 1 450 ? 5.445 41.312 4.625 1 82.25 450 ARG A C 1
ATOM 3379 O O . ARG A 1 450 ? 4.734 40.312 4.566 1 82.25 450 ARG A O 1
ATOM 3386 N N . LEU A 1 451 ? 6.555 41.438 4.031 1 85.56 451 LEU A N 1
ATOM 3387 C CA . LEU A 1 451 ? 7.148 40.25 3.385 1 85.56 451 LEU A CA 1
ATOM 3388 C C . LEU A 1 451 ? 7.387 39.156 4.391 1 85.56 451 LEU A C 1
ATOM 3390 O O . LEU A 1 451 ? 7.109 37.969 4.102 1 85.56 451 LEU A O 1
ATOM 3394 N N . SER A 1 452 ? 7.906 39.5 5.516 1 82.06 452 SER A N 1
ATOM 3395 C CA . SER A 1 452 ? 8.133 38.531 6.574 1 82.06 452 SER A CA 1
ATOM 3396 C C . SER A 1 452 ? 6.836 37.812 6.973 1 82.06 452 SER A C 1
ATOM 3398 O O . SER A 1 452 ? 6.812 36.625 7.176 1 82.06 452 SER A O 1
ATOM 3400 N N . GLN A 1 453 ? 5.875 38.594 7.039 1 81.31 453 GLN A N 1
ATOM 3401 C CA . GLN A 1 453 ? 4.57 38.031 7.379 1 81.31 453 GLN A CA 1
ATOM 3402 C C . GLN A 1 453 ? 4.094 37.062 6.309 1 81.31 453 GLN A C 1
ATOM 3404 O O . GLN A 1 453 ? 3.549 36 6.629 1 81.31 453 GLN A O 1
ATOM 3409 N N . GLN A 1 454 ? 4.234 37.406 5.145 1 82.06 454 GLN A N 1
ATOM 3410 C CA . GLN A 1 454 ? 3.842 36.531 4.039 1 82.06 454 GLN A CA 1
ATOM 3411 C C . GLN A 1 454 ? 4.648 35.25 4.047 1 82.06 454 GLN A C 1
ATOM 3413 O O . GLN A 1 454 ? 4.094 34.156 3.857 1 82.06 454 GLN A O 1
ATOM 3418 N N . MET A 1 455 ? 5.918 35.406 4.199 1 80.94 455 MET A N 1
ATOM 3419 C CA . MET A 1 455 ? 6.797 34.25 4.254 1 80.94 455 MET A CA 1
ATOM 3420 C C . MET A 1 455 ? 6.395 33.312 5.387 1 80.94 455 MET A C 1
ATOM 3422 O O . MET A 1 455 ? 6.367 32.094 5.211 1 80.94 455 MET A O 1
ATOM 3426 N N . ASN A 1 456 ? 6.086 33.875 6.445 1 76.81 456 ASN A N 1
ATOM 3427 C CA . ASN A 1 456 ? 5.652 33.094 7.602 1 76.81 456 ASN A CA 1
ATOM 3428 C C . ASN A 1 456 ? 4.348 32.375 7.32 1 76.81 456 ASN A C 1
ATOM 3430 O O . ASN A 1 456 ? 4.184 31.203 7.715 1 76.81 456 ASN A O 1
ATOM 3434 N N . THR A 1 457 ? 3.521 33.031 6.68 1 78.12 457 THR A N 1
ATOM 3435 C CA . THR A 1 457 ? 2.24 32.406 6.344 1 78.12 457 THR A CA 1
ATOM 3436 C C . THR A 1 457 ? 2.432 31.266 5.359 1 78.12 457 THR A C 1
ATOM 3438 O O . THR A 1 457 ? 1.771 30.234 5.473 1 78.12 457 THR A O 1
ATOM 3441 N N . VAL A 1 458 ? 3.256 31.438 4.406 1 79.75 458 VAL A N 1
ATOM 3442 C CA . VAL A 1 458 ? 3.555 30.375 3.455 1 79.75 458 VAL A CA 1
ATOM 3443 C C . VAL A 1 458 ? 4.172 29.188 4.188 1 79.75 458 VAL A C 1
ATOM 3445 O O . VAL A 1 458 ? 3.809 28.031 3.934 1 79.75 458 VAL A O 1
ATOM 3448 N N . ALA A 1 459 ? 5.145 29.5 5.023 1 74.88 459 ALA A N 1
ATOM 3449 C CA . ALA A 1 459 ? 5.777 28.438 5.812 1 74.88 459 ALA A CA 1
ATOM 3450 C C . ALA A 1 459 ? 4.738 27.672 6.621 1 74.88 459 ALA A C 1
ATOM 3452 O O . ALA A 1 459 ? 4.785 26.438 6.688 1 74.88 459 ALA A O 1
ATOM 3453 N N . ARG A 1 460 ? 3.852 28.406 7.027 1 66.44 460 ARG A N 1
ATOM 3454 C CA . ARG A 1 460 ? 2.783 27.797 7.812 1 66.44 460 ARG A CA 1
ATOM 3455 C C . ARG A 1 460 ? 1.869 26.953 6.93 1 66.44 460 ARG A C 1
ATOM 3457 O O . ARG A 1 460 ? 1.385 25.906 7.355 1 66.44 460 ARG A O 1
ATOM 3464 N N . MET A 1 461 ? 1.584 27.469 5.844 1 72.69 461 MET A N 1
ATOM 3465 C CA . MET A 1 461 ? 0.79 26.719 4.871 1 72.69 461 MET A CA 1
ATOM 3466 C C . MET A 1 461 ? 1.458 25.391 4.531 1 72.69 461 MET A C 1
ATOM 3468 O O . MET A 1 461 ? 0.798 24.359 4.484 1 72.69 461 MET A O 1
ATOM 3472 N N . LEU A 1 462 ? 2.697 25.422 4.25 1 73.44 462 LEU A N 1
ATOM 3473 C CA . LEU A 1 462 ? 3.457 24.219 3.9 1 73.44 462 LEU A CA 1
ATOM 3474 C C . LEU A 1 462 ? 3.441 23.203 5.043 1 73.44 462 LEU A C 1
ATOM 3476 O O . LEU A 1 462 ? 3.457 22 4.812 1 73.44 462 LEU A O 1
ATOM 3480 N N . MET A 1 463 ? 3.486 23.688 6.094 1 57.56 463 MET A N 1
ATOM 3481 C CA . MET A 1 463 ? 3.463 22.828 7.277 1 57.56 463 MET A CA 1
ATOM 3482 C C . MET A 1 463 ? 2.062 22.281 7.527 1 57.56 463 MET A C 1
ATOM 3484 O O . MET A 1 463 ? 1.82 21.625 8.539 1 57.56 463 MET A O 1
ATOM 3488 N N . ARG A 1 464 ? 1.231 22.172 6.277 1 54.59 464 ARG A N 1
ATOM 3489 C CA . ARG A 1 464 ? -0.104 21.594 6.164 1 54.59 464 ARG A CA 1
ATOM 3490 C C . ARG A 1 464 ? -1.024 22.125 7.258 1 54.59 464 ARG A C 1
ATOM 3492 O O . ARG A 1 464 ? -1.934 21.422 7.707 1 54.59 464 ARG A O 1
ATOM 3499 N N . GLU A 1 465 ? -0.794 23.172 7.742 1 43.88 465 GLU A N 1
ATOM 3500 C CA . GLU A 1 465 ? -1.715 23.656 8.766 1 43.88 465 GLU A CA 1
ATOM 3501 C C . GLU A 1 465 ? -3.119 23.859 8.195 1 43.88 465 GLU A C 1
ATOM 3503 O O . GLU A 1 465 ? -3.801 22.891 7.871 1 43.88 465 GLU A O 1
ATOM 3508 N N . ARG A 1 466 ? -3.65 25.141 7.691 1 45.09 466 ARG A N 1
ATOM 3509 C CA . ARG A 1 466 ? -4.984 25.547 7.266 1 45.09 466 ARG A CA 1
ATOM 3510 C C . ARG A 1 466 ? -4.988 25.953 5.793 1 45.09 466 ARG A C 1
ATOM 3512 O O . ARG A 1 466 ? -4.121 26.719 5.352 1 45.09 466 ARG A O 1
ATOM 3519 N N . PRO A 1 467 ? -5.797 25.141 5.035 1 49.56 467 PRO A N 1
ATOM 3520 C CA . PRO A 1 467 ? -6 25.703 3.695 1 49.56 467 PRO A CA 1
ATOM 3521 C C . PRO A 1 467 ? -6.258 27.203 3.717 1 49.56 467 PRO A C 1
ATOM 3523 O O . PRO A 1 467 ? -6.047 27.891 2.709 1 49.56 467 PRO A O 1
ATOM 3526 N N . GLU A 1 468 ? -6.719 27.688 4.805 1 57.03 468 GLU A N 1
ATOM 3527 C CA . GLU A 1 468 ? -7.016 29.109 4.957 1 57.03 468 GLU A CA 1
ATOM 3528 C C . GLU A 1 468 ? -5.762 29.969 4.754 1 57.03 468 GLU A C 1
ATOM 3530 O O . GLU A 1 468 ? -5.848 31.109 4.324 1 57.03 468 GLU A O 1
ATOM 3535 N N . PHE A 1 469 ? -4.648 29.312 5.012 1 61.06 469 PHE A N 1
ATOM 3536 C CA . PHE A 1 469 ? -3.436 30.109 4.84 1 61.06 469 PHE A CA 1
ATOM 3537 C C . PHE A 1 469 ? -3.191 30.422 3.367 1 61.06 469 PHE A C 1
ATOM 3539 O O . PHE A 1 469 ? -2.666 31.484 3.025 1 61.06 469 PHE A O 1
ATOM 3546 N N . GLY A 1 470 ? -3.742 29.438 2.684 1 64.56 470 GLY A N 1
ATOM 3547 C CA . GLY A 1 470 ? -3.65 29.766 1.267 1 64.56 470 GLY A CA 1
ATOM 3548 C C . GLY A 1 470 ? -4.461 30.984 0.875 1 64.56 470 GLY A C 1
ATOM 3549 O O . GLY A 1 470 ? -3.979 31.844 0.134 1 64.56 470 GLY A O 1
ATOM 3550 N N . ARG A 1 471 ? -5.559 31.078 1.456 1 64.94 471 ARG A N 1
ATOM 3551 C CA . ARG A 1 471 ? -6.422 32.219 1.207 1 64.94 471 ARG A CA 1
ATOM 3552 C C . ARG A 1 471 ? -5.816 33.5 1.787 1 64.94 471 ARG A C 1
ATOM 3554 O O . ARG A 1 471 ? -5.855 34.562 1.152 1 64.94 471 ARG A O 1
ATOM 3561 N N . LYS A 1 472 ? -5.352 33.531 2.926 1 71.31 472 LYS A N 1
ATOM 3562 C CA . LYS A 1 472 ? -4.742 34.688 3.568 1 71.31 472 LYS A CA 1
ATOM 3563 C C . LYS A 1 472 ? -3.562 35.219 2.754 1 71.31 472 LYS A C 1
ATOM 3565 O O . LYS A 1 472 ? -3.373 36.438 2.633 1 71.31 472 LYS A O 1
ATOM 3570 N N . ILE A 1 473 ? -2.967 34.219 2.283 1 74.19 473 ILE A N 1
ATOM 3571 C CA . ILE A 1 473 ? -1.812 34.594 1.471 1 74.19 473 ILE A CA 1
ATOM 3572 C C . ILE A 1 473 ? -2.277 35.344 0.232 1 74.19 473 ILE A C 1
ATOM 3574 O O . ILE A 1 473 ? -1.699 36.375 -0.126 1 74.19 473 ILE A O 1
ATOM 3578 N N . LEU A 1 474 ? -3.385 34.875 -0.298 1 71.62 474 LEU A N 1
ATOM 3579 C CA . LEU A 1 474 ? -3.883 35.5 -1.518 1 71.62 474 LEU A CA 1
ATOM 3580 C C . LEU A 1 474 ? -4.535 36.844 -1.213 1 71.62 474 LEU A C 1
ATOM 3582 O O . LEU A 1 474 ? -4.395 37.781 -1.985 1 71.62 474 LEU A O 1
ATOM 3586 N N . GLU A 1 475 ? -5.152 37 -0.136 1 74.12 475 GLU A N 1
ATOM 3587 C CA . GLU A 1 475 ? -5.723 38.281 0.289 1 74.12 475 GLU A CA 1
ATOM 3588 C C . GLU A 1 475 ? -4.629 39.281 0.607 1 74.12 475 GLU A C 1
ATOM 3590 O O . GLU A 1 475 ? -4.734 40.469 0.23 1 74.12 475 GLU A O 1
ATOM 3595 N N . ARG A 1 476 ? -3.627 38.844 1.24 1 76.38 476 ARG A N 1
ATOM 3596 C CA . ARG A 1 476 ? -2.527 39.75 1.592 1 76.38 476 ARG A CA 1
ATOM 3597 C C . ARG A 1 476 ? -1.785 40.219 0.347 1 76.38 476 ARG A C 1
ATOM 3599 O O . ARG A 1 476 ? -1.234 41.312 0.328 1 76.38 476 ARG A O 1
ATOM 3606 N N . LYS A 1 477 ? -1.879 39.312 -0.535 1 76.94 477 LYS A N 1
ATOM 3607 C CA . LYS A 1 477 ? -1.275 39.688 -1.802 1 76.94 477 LYS A CA 1
ATOM 3608 C C . LYS A 1 477 ? -1.892 41 -2.316 1 76.94 477 LYS A C 1
ATOM 3610 O O . LYS A 1 477 ? -1.173 41.938 -2.678 1 76.94 477 LYS A O 1
ATOM 3615 N N . HIS A 1 478 ? -3.205 41.031 -2.193 1 72.94 478 HIS A N 1
ATOM 3616 C CA . HIS A 1 478 ? -3.912 42.188 -2.691 1 72.94 478 HIS A CA 1
ATOM 3617 C C . HIS A 1 478 ? -3.709 43.406 -1.771 1 72.94 478 HIS A C 1
ATOM 3619 O O . HIS A 1 478 ? -3.492 44.5 -2.238 1 72.94 478 HIS A O 1
ATOM 3625 N N . GLU A 1 479 ? -3.664 43.219 -0.596 1 78.62 479 GLU A N 1
ATOM 3626 C CA . GLU A 1 479 ? -3.467 44.281 0.376 1 78.62 479 GLU A CA 1
ATOM 3627 C C . GLU A 1 479 ? -2.066 44.875 0.267 1 78.62 479 GLU A C 1
ATOM 3629 O O . GLU A 1 479 ? -1.896 46.094 0.331 1 78.62 479 GLU A O 1
ATOM 3634 N N . ASN A 1 480 ? -1.161 44 0.116 1 79.5 480 ASN A N 1
ATOM 3635 C CA . ASN A 1 480 ? 0.216 44.469 0.003 1 79.5 480 ASN A CA 1
ATOM 3636 C C . ASN A 1 480 ? 0.43 45.25 -1.272 1 79.5 480 ASN A C 1
ATOM 3638 O O . ASN A 1 480 ? 1.15 46.25 -1.264 1 79.5 480 ASN A O 1
ATOM 3642 N N . SER A 1 481 ? -0.253 44.812 -2.289 1 76.12 481 SER A N 1
ATOM 3643 C CA . SER A 1 481 ? -0.154 45.531 -3.543 1 76.12 481 SER A CA 1
ATOM 3644 C C . SER A 1 481 ? -0.776 46.938 -3.418 1 76.12 481 SER A C 1
ATOM 3646 O O . SER A 1 481 ? -0.198 47.906 -3.873 1 76.12 481 SER A O 1
ATOM 3648 N N . ARG A 1 482 ? -1.89 47.031 -2.773 1 76.12 482 ARG A N 1
ATOM 3649 C CA . ARG A 1 482 ? -2.561 48.281 -2.557 1 76.12 482 ARG A CA 1
ATOM 3650 C C . ARG A 1 482 ? -1.729 49.219 -1.657 1 76.12 482 ARG A C 1
ATOM 3652 O O . ARG A 1 482 ? -1.6 50.406 -1.924 1 76.12 482 ARG A O 1
ATOM 3659 N N . TRP A 1 483 ? -1.23 48.656 -0.662 1 80.75 483 TRP A N 1
ATOM 3660 C CA . TRP A 1 483 ? -0.401 49.406 0.268 1 80.75 483 TRP A CA 1
ATOM 3661 C C . TRP A 1 483 ? 0.812 50 -0.442 1 80.75 483 TRP A C 1
ATOM 3663 O O . TRP A 1 483 ? 1.16 51.156 -0.229 1 80.75 483 TRP A O 1
ATOM 3673 N N . LEU A 1 484 ? 1.358 49.219 -1.268 1 76.06 484 LEU A N 1
ATOM 3674 C CA . LEU A 1 484 ? 2.564 49.656 -1.956 1 76.06 484 LEU A CA 1
ATOM 3675 C C . LEU A 1 484 ? 2.25 50.812 -2.902 1 76.06 484 LEU A C 1
ATOM 3677 O O . LEU A 1 484 ? 3.021 51.781 -3 1 76.06 484 LEU A O 1
ATOM 3681 N N . ILE A 1 485 ? 1.119 50.688 -3.533 1 71.81 485 ILE A N 1
ATOM 3682 C CA . ILE A 1 485 ? 0.702 51.719 -4.453 1 71.81 485 ILE A CA 1
ATOM 3683 C C . ILE A 1 485 ? 0.457 53.031 -3.682 1 71.81 485 ILE A C 1
ATOM 3685 O O . ILE A 1 485 ? 0.914 54.094 -4.09 1 71.81 485 ILE A O 1
ATOM 3689 N N . GLN A 1 486 ? -0.146 52.938 -2.572 1 77.06 486 GLN A N 1
ATOM 3690 C CA . GLN A 1 486 ? -0.435 54.125 -1.746 1 77.06 486 GLN A CA 1
ATOM 3691 C C . GLN A 1 486 ? 0.842 54.688 -1.143 1 77.06 486 GLN A C 1
ATOM 3693 O O . GLN A 1 486 ? 1.007 55.906 -1.075 1 77.06 486 GLN A O 1
ATOM 3698 N N . ALA A 1 487 ? 1.72 53.781 -0.706 1 76.31 487 ALA A N 1
ATOM 3699 C C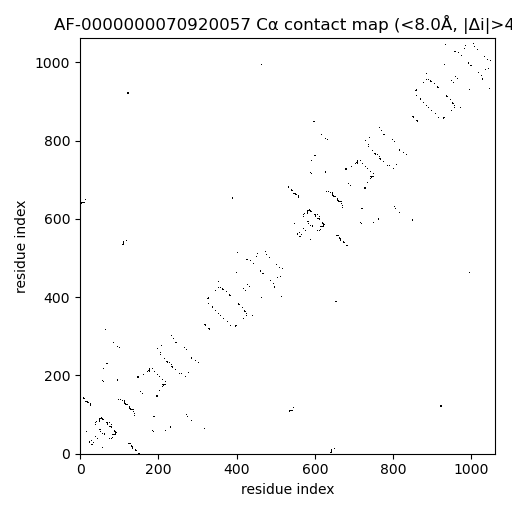A . ALA A 1 487 ? 2.984 54.219 -0.114 1 76.31 487 ALA A CA 1
ATOM 3700 C C . ALA A 1 487 ? 3.844 54.969 -1.135 1 76.31 487 ALA A C 1
ATOM 3702 O O . ALA A 1 487 ? 4.469 55.969 -0.812 1 76.31 487 ALA A O 1
ATOM 3703 N N . LYS A 1 488 ? 3.803 54.531 -2.314 1 69.75 488 LYS A N 1
ATOM 3704 C CA . LYS A 1 488 ? 4.566 55.156 -3.387 1 69.75 488 LYS A CA 1
ATOM 3705 C C . LYS A 1 488 ? 4.004 56.531 -3.73 1 69.75 488 LYS A C 1
ATOM 3707 O O . LYS A 1 488 ? 4.758 57.469 -4.027 1 69.75 488 LYS A O 1
ATOM 3712 N N . ARG A 1 489 ? 2.701 56.625 -3.623 1 68.88 489 ARG A N 1
ATOM 3713 C CA . ARG A 1 489 ? 2.045 57.906 -3.932 1 68.88 489 ARG A CA 1
ATOM 3714 C C . ARG A 1 489 ? 2.309 58.938 -2.842 1 68.88 489 ARG A C 1
ATOM 3716 O O . ARG A 1 489 ? 2.514 60.125 -3.133 1 68.88 489 ARG A O 1
ATOM 3723 N N . ASN A 1 490 ? 2.312 58.5 -1.615 1 74.81 490 ASN A N 1
ATOM 3724 C CA . ASN A 1 490 ? 2.467 59.406 -0.482 1 74.81 490 ASN A CA 1
ATOM 3725 C C . ASN A 1 490 ? 3.924 59.812 -0.288 1 74.81 490 ASN A C 1
ATOM 3727 O O . ASN A 1 490 ? 4.207 60.812 0.385 1 74.81 490 ASN A O 1
ATOM 3731 N N . HIS A 1 491 ? 4.801 59.031 -0.754 1 72.56 491 HIS A N 1
ATOM 3732 C CA . HIS A 1 491 ? 6.223 59.312 -0.614 1 72.56 491 HIS A CA 1
ATOM 3733 C C . HIS A 1 491 ? 6.871 59.562 -1.972 1 72.56 491 HIS A C 1
ATOM 3735 O O . HIS A 1 491 ? 7.723 58.781 -2.41 1 72.56 491 HIS A O 1
ATOM 3741 N N . SER A 1 492 ? 6.383 60.5 -2.732 1 62.81 492 SER A N 1
ATOM 3742 C CA . SER A 1 492 ? 6.805 60.812 -4.094 1 62.81 492 SER A CA 1
ATOM 3743 C C . SER A 1 492 ? 8.297 61.125 -4.148 1 62.81 492 SER A C 1
ATOM 3745 O O . SER A 1 492 ? 8.938 60.938 -5.184 1 62.81 492 SER A O 1
ATOM 3747 N N . GLY A 1 493 ? 9.055 61.438 -3.098 1 69.94 493 GLY A N 1
ATOM 3748 C CA . GLY A 1 493 ? 10.453 61.812 -3.158 1 69.94 493 GLY A CA 1
ATOM 3749 C C . GLY A 1 493 ? 11.391 60.688 -2.754 1 69.94 493 GLY A C 1
ATOM 3750 O O . GLY A 1 493 ? 12.516 60.938 -2.328 1 69.94 493 GLY A O 1
ATOM 3751 N N . LEU A 1 494 ? 11.039 59.438 -2.979 1 77.69 494 LEU A N 1
ATOM 3752 C CA . LEU A 1 494 ? 11.867 58.281 -2.607 1 77.69 494 LEU A CA 1
ATOM 3753 C C . LEU A 1 494 ? 12.961 58.062 -3.646 1 77.69 494 LEU A C 1
ATOM 3755 O O . LEU A 1 494 ? 12.703 58.125 -4.852 1 77.69 494 LEU A O 1
ATOM 3759 N N . PRO A 1 495 ? 14.094 57.875 -3.246 1 80.31 495 PRO A N 1
ATOM 3760 C CA . PRO A 1 495 ? 15.18 57.594 -4.184 1 80.31 495 PRO A CA 1
ATOM 3761 C C . PRO A 1 495 ? 14.953 56.281 -4.953 1 80.31 495 PRO A C 1
ATOM 3763 O O . PRO A 1 495 ? 14.258 55.406 -4.473 1 80.31 495 PRO A O 1
ATOM 3766 N N . TYR A 1 496 ? 15.5 56.188 -6.133 1 78 496 TYR A N 1
ATOM 3767 C CA . TYR A 1 496 ? 15.297 55.062 -7.047 1 78 496 TYR A CA 1
ATOM 3768 C C . TYR A 1 496 ? 15.648 53.75 -6.379 1 78 496 TYR A C 1
ATOM 3770 O O . TYR A 1 496 ? 14.883 52.781 -6.441 1 78 496 TYR A O 1
ATOM 3778 N N . PRO A 1 497 ? 16.812 53.75 -5.652 1 82.5 497 PRO A N 1
ATOM 3779 C CA . PRO A 1 497 ? 17.125 52.469 -5.023 1 82.5 497 PRO A CA 1
ATOM 3780 C C . PRO A 1 497 ? 16.078 52 -4.004 1 82.5 497 PRO A C 1
ATOM 3782 O O . PRO A 1 497 ? 15.82 50.812 -3.857 1 82.5 497 PRO A O 1
ATOM 3785 N N . ALA A 1 498 ? 15.484 52.875 -3.312 1 86.19 498 ALA A N 1
ATOM 3786 C CA . ALA A 1 498 ? 14.422 52.562 -2.363 1 86.19 498 ALA A CA 1
ATOM 3787 C C . ALA A 1 498 ? 13.188 52.031 -3.084 1 86.19 498 ALA A C 1
ATOM 3789 O O . ALA A 1 498 ? 12.539 51.094 -2.607 1 86.19 498 ALA A O 1
ATOM 3790 N N . TRP A 1 499 ? 12.945 52.562 -4.234 1 79.88 499 TRP A N 1
ATOM 3791 C CA . TRP A 1 499 ? 11.852 52.094 -5.074 1 79.88 499 TRP A CA 1
ATOM 3792 C C . TRP A 1 499 ? 12.109 50.656 -5.551 1 79.88 499 TRP A C 1
ATOM 3794 O O . TRP A 1 499 ? 11.188 49.844 -5.586 1 79.88 499 TRP A O 1
ATOM 3804 N N . GLU A 1 500 ? 13.281 50.438 -5.895 1 80.31 500 GLU A N 1
ATOM 3805 C CA . GLU A 1 500 ? 13.648 49.094 -6.359 1 80.31 500 GLU A CA 1
ATOM 3806 C C . GLU A 1 500 ? 13.477 48.062 -5.258 1 80.31 500 GLU A C 1
ATOM 3808 O O . GLU A 1 500 ? 12.992 46.938 -5.512 1 80.31 500 GLU A O 1
ATOM 3813 N N . ILE A 1 501 ? 13.836 48.438 -4.066 1 86.5 501 ILE A N 1
ATOM 3814 C CA . ILE A 1 501 ? 13.695 47.531 -2.936 1 86.5 501 ILE A CA 1
ATOM 3815 C C . ILE A 1 501 ? 12.211 47.25 -2.701 1 86.5 501 ILE A C 1
ATOM 3817 O O . ILE A 1 501 ? 11.828 46.094 -2.504 1 86.5 501 ILE A O 1
ATOM 3821 N N . LEU A 1 502 ? 11.391 48.25 -2.727 1 84.19 502 LEU A N 1
ATOM 3822 C CA . LEU A 1 502 ? 9.953 48.094 -2.545 1 84.19 502 LEU A CA 1
ATOM 3823 C C . LEU A 1 502 ? 9.367 47.219 -3.641 1 84.19 502 LEU A C 1
ATOM 3825 O O . LEU A 1 502 ? 8.531 46.375 -3.365 1 84.19 502 LEU A O 1
ATOM 3829 N N . ASP A 1 503 ? 9.805 47.344 -4.84 1 79.06 503 ASP A N 1
ATOM 3830 C CA . ASP A 1 503 ? 9.344 46.531 -5.961 1 79.06 503 ASP A CA 1
ATOM 3831 C C . ASP A 1 503 ? 9.766 45.094 -5.797 1 79.06 503 ASP A C 1
ATOM 3833 O O . ASP A 1 503 ? 9 44.156 -6.109 1 79.06 503 ASP A O 1
ATOM 3837 N N . ASP A 1 504 ? 10.938 44.969 -5.367 1 82.75 504 ASP A N 1
ATOM 3838 C CA . ASP A 1 504 ? 11.438 43.625 -5.137 1 82.75 504 ASP A CA 1
ATOM 3839 C C . ASP A 1 504 ? 10.609 42.906 -4.082 1 82.75 504 ASP A C 1
ATOM 3841 O O . ASP A 1 504 ? 10.266 41.719 -4.25 1 82.75 504 ASP A O 1
ATOM 3845 N N . PHE A 1 505 ? 10.336 43.656 -3.023 1 86.06 505 PHE A N 1
ATOM 3846 C CA . PHE A 1 505 ? 9.523 43.031 -1.976 1 86.06 505 PHE A CA 1
ATOM 3847 C C . PHE A 1 505 ? 8.125 42.688 -2.494 1 86.06 505 PHE A C 1
ATOM 3849 O O . PHE A 1 505 ? 7.551 41.688 -2.129 1 86.06 505 PHE A O 1
ATOM 3856 N N . GLN A 1 506 ? 7.645 43.469 -3.355 1 80.31 506 GLN A N 1
ATOM 3857 C CA . GLN A 1 506 ? 6.355 43.188 -3.984 1 80.31 506 GLN A CA 1
ATOM 3858 C C . GLN A 1 506 ? 6.43 41.969 -4.879 1 80.31 506 GLN A C 1
ATOM 3860 O O . GLN A 1 506 ? 5.523 41.125 -4.871 1 80.31 506 GLN A O 1
ATOM 3865 N N . GLN A 1 507 ? 7.418 41.906 -5.641 1 79.19 507 GLN A N 1
ATOM 3866 C CA . GLN A 1 507 ? 7.609 40.75 -6.512 1 79.19 507 GLN A CA 1
ATOM 3867 C C . GLN A 1 507 ? 7.738 39.469 -5.699 1 79.19 507 GLN A C 1
ATOM 3869 O O . GLN A 1 507 ? 7.195 38.438 -6.082 1 79.19 507 GLN A O 1
ATOM 3874 N N . LEU A 1 508 ? 8.438 39.625 -4.656 1 85.19 508 LEU A N 1
ATOM 3875 C CA . LEU A 1 508 ? 8.594 38.469 -3.787 1 85.19 508 LEU A CA 1
ATOM 3876 C C . LEU A 1 508 ? 7.254 38.031 -3.197 1 85.19 508 LEU A C 1
ATOM 3878 O O . LEU A 1 508 ? 6.953 36.844 -3.123 1 85.19 508 LEU A O 1
ATOM 3882 N N . ASN A 1 509 ? 6.469 39 -2.797 1 81.94 509 ASN A N 1
ATOM 3883 C CA . ASN A 1 509 ? 5.125 38.688 -2.295 1 81.94 509 ASN A CA 1
ATOM 3884 C C . ASN A 1 509 ? 4.27 38 -3.352 1 81.94 509 ASN A C 1
ATOM 3886 O O . ASN A 1 509 ? 3.516 37.094 -3.037 1 81.94 509 ASN A O 1
ATOM 3890 N N . ARG A 1 510 ? 4.398 38.375 -4.539 1 76.19 510 ARG A N 1
ATOM 3891 C CA . ARG A 1 510 ? 3.666 37.781 -5.641 1 76.19 510 ARG A CA 1
ATOM 3892 C C . ARG A 1 510 ? 4.117 36.344 -5.867 1 76.19 510 ARG A C 1
ATOM 3894 O O . ARG A 1 510 ? 3.287 35.438 -6.078 1 76.19 510 ARG A O 1
ATOM 3901 N N . ARG A 1 511 ? 5.312 36.188 -5.84 1 77.94 511 ARG A N 1
ATOM 3902 C CA . ARG A 1 511 ? 5.859 34.844 -6.078 1 77.94 511 ARG A CA 1
ATOM 3903 C C . ARG A 1 511 ? 5.465 33.906 -4.961 1 77.94 511 ARG A C 1
ATOM 3905 O O . ARG A 1 511 ? 5.113 32.75 -5.223 1 77.94 511 ARG A O 1
ATOM 3912 N N . LEU A 1 512 ? 5.535 34.375 -3.764 1 81.88 512 LEU A N 1
ATOM 3913 C CA . LEU A 1 512 ? 5.121 33.562 -2.623 1 81.88 512 LEU A CA 1
ATOM 3914 C C . LEU A 1 512 ? 3.631 33.25 -2.699 1 81.88 512 LEU A C 1
ATOM 3916 O O . LEU A 1 512 ? 3.211 32.156 -2.336 1 81.88 512 LEU A O 1
ATOM 3920 N N . SER A 1 513 ? 2.852 34.156 -3.178 1 76.88 513 SER A N 1
ATOM 3921 C CA . SER A 1 513 ? 1.423 33.938 -3.367 1 76.88 513 SER A CA 1
ATOM 3922 C C . SER A 1 513 ? 1.165 32.906 -4.461 1 76.88 513 SER A C 1
ATOM 3924 O O . SER A 1 513 ? 0.179 32.156 -4.406 1 76.88 513 SER A O 1
ATOM 3926 N N . GLY A 1 514 ? 1.975 32.812 -5.457 1 72.94 514 GLY A N 1
ATOM 3927 C CA . GLY A 1 514 ? 1.877 31.797 -6.504 1 72.94 514 GLY A CA 1
ATOM 3928 C C . GLY A 1 514 ? 2.01 30.375 -5.98 1 72.94 514 GLY A C 1
ATOM 3929 O O . GLY A 1 514 ? 1.285 29.484 -6.414 1 72.94 514 GLY A O 1
ATOM 3930 N N . VAL A 1 515 ? 2.877 30.203 -5.074 1 73.88 515 VAL A N 1
ATOM 3931 C CA . VAL A 1 515 ? 3.094 28.906 -4.461 1 73.88 515 VAL A CA 1
ATOM 3932 C C . VAL A 1 515 ? 1.847 28.484 -3.689 1 73.88 515 VAL A C 1
ATOM 3934 O O . VAL A 1 515 ? 1.472 27.297 -3.695 1 73.88 515 VAL A O 1
ATOM 3937 N N . ALA A 1 516 ? 1.255 29.406 -3.094 1 71.25 516 ALA A N 1
ATOM 3938 C CA . ALA A 1 516 ? 0.032 29.141 -2.342 1 71.25 516 ALA A CA 1
ATOM 3939 C C . ALA A 1 516 ? -1.103 28.719 -3.271 1 71.25 516 ALA A C 1
ATOM 3941 O O . ALA A 1 516 ? -1.961 27.922 -2.891 1 71.25 516 ALA A O 1
ATOM 3942 N N . TYR A 1 517 ? -1.117 29.203 -4.492 1 62.16 517 TYR A N 1
ATOM 3943 C CA . TYR A 1 517 ? -2.133 28.859 -5.48 1 62.16 517 TYR A CA 1
ATOM 3944 C C . TYR A 1 517 ? -2.08 27.375 -5.816 1 62.16 517 TYR A C 1
ATOM 3946 O O . TYR A 1 517 ? -3.119 26.719 -5.965 1 62.16 517 TYR A O 1
ATOM 3954 N N . VAL A 1 518 ? -0.935 26.859 -5.922 1 62.53 518 VAL A N 1
ATOM 3955 C CA . VAL A 1 518 ? -0.759 25.453 -6.25 1 62.53 518 VAL A CA 1
ATOM 3956 C C . VAL A 1 518 ? -1.325 24.578 -5.129 1 62.53 518 VAL A C 1
ATOM 3958 O O . VAL A 1 518 ? -1.958 23.547 -5.387 1 62.53 518 VAL A O 1
ATOM 3961 N N . TYR A 1 519 ? -1.135 25.062 -4.027 1 64.62 519 TYR A N 1
ATOM 3962 C CA . TYR A 1 519 ? -1.601 24.328 -2.859 1 64.62 519 TYR A CA 1
ATOM 3963 C C . TYR A 1 519 ? -3.121 24.359 -2.764 1 64.62 519 TYR A C 1
ATOM 3965 O O . TYR A 1 519 ? -3.744 23.375 -2.352 1 64.62 519 TYR A O 1
ATOM 3973 N N . CYS A 1 520 ? -3.707 25.516 -3.191 1 59.72 520 CYS A N 1
ATOM 3974 C CA . CYS A 1 520 ? -5.145 25.734 -3.053 1 59.72 520 CYS A CA 1
ATOM 3975 C C . CYS A 1 520 ? -5.871 25.391 -4.348 1 59.72 520 CYS A C 1
ATOM 3977 O O . CYS A 1 520 ? -7.031 25.766 -4.531 1 59.72 520 CYS A O 1
ATOM 3979 N N . ARG A 1 521 ? -5.242 24.922 -5.297 1 55.81 521 ARG A N 1
ATOM 3980 C CA . ARG A 1 521 ? -5.805 24.75 -6.633 1 55.81 521 ARG A CA 1
ATOM 3981 C C . ARG A 1 521 ? -7.105 23.953 -6.586 1 55.81 521 ARG A C 1
ATOM 3983 O O . ARG A 1 521 ? -8.008 24.188 -7.391 1 55.81 521 ARG A O 1
ATOM 3990 N N . ASN A 1 522 ? -7.195 23.094 -5.715 1 50.81 522 ASN A N 1
ATOM 3991 C CA . ASN A 1 522 ? -8.398 22.281 -5.75 1 50.81 522 ASN A CA 1
ATOM 3992 C C . ASN A 1 522 ? -9.516 22.875 -4.906 1 50.81 522 ASN A C 1
ATOM 3994 O O . ASN A 1 522 ? -10.578 22.281 -4.746 1 50.81 522 ASN A O 1
ATOM 3998 N N . GLU A 1 523 ? -9.273 24.109 -4.434 1 48.91 523 GLU A N 1
ATOM 3999 C CA . GLU A 1 523 ? -10.336 24.781 -3.688 1 48.91 523 GLU A CA 1
ATOM 4000 C C . GLU A 1 523 ? -11.125 25.719 -4.582 1 48.91 523 GLU A C 1
ATOM 4002 O O . GLU A 1 523 ? -10.539 26.547 -5.289 1 48.91 523 GLU A O 1
ATOM 4007 N N . PRO A 1 524 ? -12.336 25.562 -4.805 1 46.75 524 PRO A N 1
ATOM 4008 C CA . PRO A 1 524 ? -13.164 26.344 -5.719 1 46.75 524 PRO A CA 1
ATOM 4009 C C . PRO A 1 524 ? -13.047 27.859 -5.477 1 46.75 524 PRO A C 1
ATOM 4011 O O . PRO A 1 524 ? -13.094 28.641 -6.422 1 46.75 524 PRO A O 1
ATOM 4014 N N . GLU A 1 525 ? -13 28.344 -4.348 1 46.66 525 GLU A N 1
ATOM 4015 C CA . GLU A 1 525 ? -13.062 29.781 -4.121 1 46.66 525 GLU A CA 1
ATOM 4016 C C . GLU A 1 525 ? -11.758 30.453 -4.516 1 46.66 525 GLU A C 1
ATOM 4018 O O . GLU A 1 525 ? -11.719 31.672 -4.715 1 46.66 525 GLU A O 1
ATOM 4023 N N . VAL A 1 526 ? -10.82 29.844 -4.652 1 49.22 526 VAL A N 1
ATOM 4024 C CA . VAL A 1 526 ? -9.523 30.453 -4.926 1 49.22 526 VAL A CA 1
ATOM 4025 C C . VAL A 1 526 ? -9.422 30.812 -6.406 1 49.22 526 VAL A C 1
ATOM 4027 O O . VAL A 1 526 ? -8.617 31.672 -6.789 1 49.22 526 VAL A O 1
ATOM 4030 N N . GLU A 1 527 ? -10.148 30.156 -7.215 1 46.56 527 GLU A N 1
ATOM 4031 C CA . GLU A 1 527 ? -10.102 30.609 -8.609 1 46.56 527 GLU A CA 1
ATOM 4032 C C . GLU A 1 527 ? -10.461 32.094 -8.727 1 46.56 527 GLU A C 1
ATOM 4034 O O . GLU A 1 527 ? -9.922 32.781 -9.586 1 46.56 527 GLU A O 1
ATOM 4039 N N . ALA A 1 528 ? -11.336 32.625 -7.988 1 44.66 528 ALA A N 1
ATOM 4040 C CA . ALA A 1 528 ? -11.781 34 -8.094 1 44.66 528 ALA A CA 1
ATOM 4041 C C . ALA A 1 528 ? -10.672 34.969 -7.68 1 44.66 528 ALA A C 1
ATOM 4043 O O . ALA A 1 528 ? -10.711 36.156 -8.016 1 44.66 528 ALA A O 1
ATOM 4044 N N . LEU A 1 529 ? -9.805 34.594 -6.945 1 40.03 529 LEU A N 1
ATOM 4045 C CA . LEU A 1 529 ? -8.758 35.469 -6.461 1 40.03 529 LEU A CA 1
ATOM 4046 C C . LEU A 1 529 ? -7.574 35.5 -7.422 1 40.03 529 LEU A C 1
ATOM 4048 O O . LEU A 1 529 ? -6.57 36.156 -7.156 1 40.03 529 LEU A O 1
ATOM 4052 N N . GLN A 1 530 ? -7.621 34.719 -8.438 1 39.62 530 GLN A N 1
ATOM 4053 C CA . GLN A 1 530 ? -6.586 34.75 -9.469 1 39.62 530 GLN A CA 1
ATOM 4054 C C . GLN A 1 530 ? -6.574 36.125 -10.18 1 39.62 530 GLN A C 1
ATOM 4056 O O . GLN A 1 530 ? -5.613 36.438 -10.875 1 39.62 530 GLN A O 1
ATOM 4061 N N . GLY A 1 531 ? -7.758 36.75 -10.305 1 32.53 531 GLY A N 1
ATOM 4062 C CA . GLY A 1 531 ? -7.734 38 -11.07 1 32.53 531 GLY A CA 1
ATOM 4063 C C . GLY A 1 531 ? -6.984 39.125 -10.375 1 32.53 531 GLY A C 1
ATOM 4064 O O . GLY A 1 531 ? -6.934 39.188 -9.148 1 32.53 531 GLY A O 1
ATOM 4065 N N . MET B 1 1 ? -2.848 -30.281 2.459 1 81.81 1 MET B N 1
ATOM 4066 C CA . MET B 1 1 ? -2.225 -29.156 1.749 1 81.81 1 MET B CA 1
ATOM 4067 C C . MET B 1 1 ? -3.174 -28.578 0.703 1 81.81 1 MET B C 1
ATOM 4069 O O . MET B 1 1 ? -3.234 -27.359 0.518 1 81.81 1 MET B O 1
ATOM 4073 N N . GLU B 1 2 ? -4.133 -29.422 0.261 1 87.75 2 GLU B N 1
ATOM 4074 C CA . GLU B 1 2 ? -5.02 -28.953 -0.8 1 87.75 2 GLU B CA 1
ATOM 4075 C C . GLU B 1 2 ? -6.102 -28.031 -0.249 1 87.75 2 GLU B C 1
ATOM 4077 O O . GLU B 1 2 ? -6.48 -27.047 -0.898 1 87.75 2 GLU B O 1
ATOM 4082 N N . THR B 1 3 ? -6.531 -28.328 0.972 1 89.38 3 THR B N 1
ATOM 4083 C CA . THR B 1 3 ? -7.52 -27.469 1.594 1 89.38 3 THR B CA 1
ATOM 4084 C C . THR B 1 3 ? -6.93 -26.078 1.869 1 89.38 3 THR B C 1
ATOM 4086 O O . THR B 1 3 ? -7.598 -25.062 1.681 1 89.38 3 THR B O 1
ATOM 4089 N N . ILE B 1 4 ? -5.668 -26.094 2.201 1 92.44 4 ILE B N 1
ATOM 4090 C CA . ILE B 1 4 ? -4.984 -24.844 2.469 1 92.44 4 ILE B CA 1
ATOM 4091 C C . ILE B 1 4 ? -4.812 -24.062 1.167 1 92.44 4 ILE B C 1
ATOM 4093 O O . ILE B 1 4 ? -4.973 -22.828 1.145 1 92.44 4 ILE B O 1
ATOM 4097 N N . ASN B 1 5 ? -4.586 -24.75 0.107 1 92.31 5 ASN B N 1
ATOM 4098 C CA . ASN B 1 5 ? -4.426 -24.109 -1.192 1 92.31 5 ASN B CA 1
ATOM 4099 C C . ASN B 1 5 ? -5.738 -23.5 -1.684 1 92.31 5 ASN B C 1
ATOM 4101 O O . ASN B 1 5 ? -5.734 -22.469 -2.359 1 92.31 5 ASN B O 1
ATOM 4105 N N . LEU B 1 6 ? -6.852 -24.203 -1.28 1 92.5 6 LEU B N 1
ATOM 4106 C CA . LEU B 1 6 ? -8.156 -23.641 -1.618 1 92.5 6 LEU B CA 1
ATOM 4107 C C . LEU B 1 6 ? -8.359 -22.297 -0.918 1 92.5 6 LEU B C 1
ATOM 4109 O O . LEU B 1 6 ? -8.773 -21.328 -1.547 1 92.5 6 LEU B O 1
ATOM 4113 N N . VAL B 1 7 ? -7.992 -22.297 0.355 1 94.12 7 VAL B N 1
ATOM 4114 C CA . VAL B 1 7 ? -8.148 -21.078 1.138 1 94.12 7 VAL B CA 1
ATOM 4115 C C . VAL B 1 7 ? -7.195 -20.016 0.617 1 94.12 7 VAL B C 1
ATOM 4117 O O . VAL B 1 7 ? -7.578 -18.844 0.479 1 94.12 7 VAL B O 1
ATOM 4120 N N . ALA B 1 8 ? -5.977 -20.422 0.275 1 95.88 8 ALA B N 1
ATOM 4121 C CA . ALA B 1 8 ? -4.969 -19.5 -0.252 1 95.88 8 ALA B CA 1
ATOM 4122 C C . ALA B 1 8 ? -5.441 -18.859 -1.556 1 95.88 8 ALA B C 1
ATOM 4124 O O . ALA B 1 8 ? -5.262 -17.656 -1.765 1 95.88 8 ALA B O 1
ATOM 4125 N N . GLY B 1 9 ? -6.047 -19.672 -2.412 1 95.94 9 GLY B N 1
ATOM 4126 C CA . GLY B 1 9 ? -6.543 -19.141 -3.676 1 95.94 9 GLY B CA 1
ATOM 4127 C C . GLY B 1 9 ? -7.625 -18.094 -3.504 1 95.94 9 GLY B C 1
ATOM 4128 O O . GLY B 1 9 ? -7.578 -17.047 -4.141 1 95.94 9 GLY B O 1
ATOM 4129 N N . VAL B 1 10 ? -8.539 -18.375 -2.602 1 94.88 10 VAL B N 1
ATOM 4130 C CA . VAL B 1 10 ? -9.633 -17.438 -2.342 1 94.88 10 VAL B CA 1
ATOM 4131 C C . VAL B 1 10 ? -9.07 -16.125 -1.788 1 94.88 10 VAL B C 1
ATOM 4133 O O . VAL B 1 10 ? -9.43 -15.047 -2.256 1 94.88 10 VAL B O 1
ATOM 4136 N N . LEU B 1 11 ? -8.203 -16.281 -0.842 1 96 11 LEU B N 1
ATOM 4137 C CA . LEU B 1 11 ? -7.668 -15.102 -0.178 1 96 11 LEU B CA 1
ATOM 4138 C C . LEU B 1 11 ? -6.781 -14.297 -1.126 1 96 11 LEU B C 1
ATOM 4140 O O . LEU B 1 11 ? -6.734 -13.07 -1.047 1 96 11 LEU B O 1
ATOM 4144 N N . LEU B 1 12 ? -6.098 -14.977 -2.027 1 96.5 12 LEU B N 1
ATOM 4145 C CA . LEU B 1 12 ? -5.281 -14.266 -3.008 1 96.5 12 LEU B CA 1
ATOM 4146 C C . LEU B 1 12 ? -6.156 -13.492 -3.988 1 96.5 12 LEU B C 1
ATOM 4148 O O . LEU B 1 12 ? -5.805 -12.391 -4.406 1 96.5 12 LEU B O 1
ATOM 4152 N N . ILE B 1 13 ? -7.277 -14.055 -4.344 1 95.06 13 ILE B N 1
ATOM 4153 C CA . ILE B 1 13 ? -8.234 -13.359 -5.203 1 95.06 13 ILE B CA 1
ATOM 4154 C C . ILE B 1 13 ? -8.766 -12.117 -4.484 1 95.06 13 ILE B C 1
ATOM 4156 O O . ILE B 1 13 ? -8.828 -11.039 -5.07 1 95.06 13 ILE B O 1
ATOM 4160 N N . LEU B 1 14 ? -9.094 -12.312 -3.221 1 93.94 14 LEU B N 1
ATOM 4161 C CA . LEU B 1 14 ? -9.594 -11.195 -2.432 1 93.94 14 LEU B CA 1
ATOM 4162 C C . LEU B 1 14 ? -8.539 -10.094 -2.32 1 93.94 14 LEU B C 1
ATOM 4164 O O . LEU B 1 14 ? -8.859 -8.906 -2.428 1 93.94 14 LEU B O 1
ATOM 4168 N N . PHE B 1 15 ? -7.316 -10.508 -2.145 1 94.19 15 PHE B N 1
ATOM 4169 C CA . PHE B 1 15 ? -6.219 -9.547 -2.121 1 94.19 15 PHE B CA 1
ATOM 4170 C C . PHE B 1 15 ? -6.113 -8.812 -3.451 1 94.19 15 PHE B C 1
ATOM 4172 O O . PHE B 1 15 ? -5.953 -7.59 -3.48 1 94.19 15 PHE B O 1
ATOM 4179 N N . GLY B 1 16 ? -6.113 -9.594 -4.504 1 94.81 16 GLY B N 1
ATOM 4180 C CA . GLY B 1 16 ? -6.074 -9 -5.832 1 94.81 16 GLY B CA 1
ATOM 4181 C C . GLY B 1 16 ? -7.184 -7.984 -6.062 1 94.81 16 GLY B C 1
ATOM 4182 O O . GLY B 1 16 ? -6.949 -6.926 -6.648 1 94.81 16 GLY B O 1
ATOM 4183 N N . LEU B 1 17 ? -8.359 -8.273 -5.602 1 91.5 17 LEU B N 1
ATOM 4184 C CA . LEU B 1 17 ? -9.5 -7.375 -5.766 1 91.5 17 LEU B CA 1
ATOM 4185 C C . LEU B 1 17 ? -9.266 -6.059 -5.039 1 91.5 17 LEU B C 1
ATOM 4187 O O . LEU B 1 17 ? -9.516 -4.984 -5.594 1 91.5 17 LEU B O 1
ATOM 4191 N N . ARG B 1 18 ? -8.773 -6.18 -3.855 1 88.94 18 ARG B N 1
ATOM 4192 C CA . ARG B 1 18 ? -8.477 -4.965 -3.102 1 88.94 18 ARG B CA 1
ATOM 4193 C C . ARG B 1 18 ? -7.367 -4.168 -3.768 1 88.94 18 ARG B C 1
ATOM 4195 O O . ARG B 1 18 ? -7.434 -2.938 -3.836 1 88.94 18 ARG B O 1
ATOM 4202 N N . PHE B 1 19 ? -6.379 -4.914 -4.199 1 91.69 19 PHE B N 1
ATOM 4203 C CA . PHE B 1 19 ? -5.254 -4.281 -4.871 1 91.69 19 PHE B CA 1
ATOM 4204 C C . PHE B 1 19 ? -5.699 -3.619 -6.168 1 91.69 19 PHE B C 1
ATOM 4206 O O . PHE B 1 19 ? -5.188 -2.561 -6.539 1 91.69 19 PHE B O 1
ATOM 4213 N N . LEU B 1 20 ? -6.641 -4.215 -6.852 1 91.56 20 LEU B N 1
ATOM 4214 C CA . LEU B 1 20 ? -7.211 -3.682 -8.086 1 91.56 20 LEU B CA 1
ATOM 4215 C C . LEU B 1 20 ? -7.945 -2.371 -7.824 1 91.56 20 LEU B C 1
ATOM 4217 O O . LEU B 1 20 ? -7.77 -1.399 -8.562 1 91.56 20 LEU B O 1
ATOM 4221 N N . ARG B 1 21 ? -8.703 -2.375 -6.801 1 84.94 21 ARG B N 1
ATOM 4222 C CA . ARG B 1 21 ? -9.445 -1.173 -6.438 1 84.94 21 ARG B CA 1
ATOM 4223 C C . ARG B 1 21 ? -8.5 -0.008 -6.164 1 84.94 21 ARG B C 1
ATOM 4225 O O . ARG B 1 21 ? -8.75 1.114 -6.609 1 84.94 21 ARG B O 1
ATOM 4232 N N . LYS B 1 22 ? -7.398 -0.314 -5.508 1 83.19 22 LYS B N 1
ATOM 4233 C CA . LYS B 1 22 ? -6.41 0.72 -5.215 1 83.19 22 LYS B CA 1
ATOM 4234 C C . LYS B 1 22 ? -5.734 1.211 -6.492 1 83.19 22 LYS B C 1
ATOM 4236 O O . LYS B 1 22 ? -5.445 2.4 -6.629 1 83.19 22 LYS B O 1
ATOM 4241 N N . GLY B 1 23 ? -5.48 0.263 -7.359 1 87.12 23 GLY B N 1
ATOM 4242 C CA . GLY B 1 23 ? -4.895 0.639 -8.633 1 87.12 23 GLY B CA 1
ATOM 4243 C C . GLY B 1 23 ? -5.773 1.575 -9.445 1 87.12 23 GLY B C 1
ATOM 4244 O O . GLY B 1 23 ? -5.297 2.59 -9.961 1 87.12 23 GLY B O 1
ATOM 4245 N N . PHE B 1 24 ? -7 1.292 -9.484 1 84.5 24 PHE B N 1
ATOM 4246 C CA . PHE B 1 24 ? -7.926 2.125 -10.242 1 84.5 24 PHE B CA 1
ATOM 4247 C C . PHE B 1 24 ? -8.102 3.486 -9.578 1 84.5 24 PHE B C 1
ATOM 4249 O O . PHE B 1 24 ? -8.219 4.504 -10.266 1 84.5 24 PHE B O 1
ATOM 4256 N N . ALA B 1 25 ? -8.172 3.445 -8.266 1 76.44 25 ALA B N 1
ATOM 4257 C CA . ALA B 1 25 ? -8.258 4.715 -7.551 1 76.44 25 ALA B CA 1
ATOM 4258 C C . ALA B 1 25 ? -7.059 5.609 -7.871 1 76.44 25 ALA B C 1
ATOM 4260 O O . ALA B 1 25 ? -7.211 6.82 -8.047 1 76.44 25 ALA B O 1
ATOM 4261 N N . ARG B 1 26 ? -5.91 4.961 -8.023 1 76.62 26 ARG B N 1
ATOM 4262 C CA . ARG B 1 26 ? -4.688 5.691 -8.344 1 76.62 26 ARG B CA 1
ATOM 4263 C C . ARG B 1 26 ? -4.754 6.27 -9.758 1 76.62 26 ARG B C 1
ATOM 4265 O O . ARG B 1 26 ? -4.285 7.383 -10 1 76.62 26 ARG B O 1
ATOM 4272 N N . VAL B 1 27 ? -5.301 5.566 -10.641 1 80.5 27 VAL B N 1
ATOM 4273 C CA . VAL B 1 27 ? -5.402 5.98 -12.039 1 80.5 27 VAL B CA 1
ATOM 4274 C C . VAL B 1 27 ? -6.387 7.145 -12.156 1 80.5 27 VAL B C 1
ATOM 4276 O O . VAL B 1 27 ? -6.141 8.094 -12.906 1 80.5 27 VAL B O 1
ATOM 4279 N N . MET B 1 28 ? -7.418 7.047 -11.422 1 73.69 28 MET B N 1
ATOM 4280 C CA . MET B 1 28 ? -8.477 8.047 -11.516 1 73.69 28 MET B CA 1
ATOM 4281 C C . MET B 1 28 ? -8.078 9.328 -10.789 1 73.69 28 MET B C 1
ATOM 4283 O O . MET B 1 28 ? -8.539 10.414 -11.141 1 73.69 28 MET B O 1
ATOM 4287 N N . GLY B 1 29 ? -6.957 9.305 -9.914 1 58.91 29 GLY B N 1
ATOM 4288 C CA . GLY B 1 29 ? -6.398 10.461 -9.234 1 58.91 29 GLY B CA 1
ATOM 4289 C C . GLY B 1 29 ? -7.395 11.156 -8.328 1 58.91 29 GLY B C 1
ATOM 4290 O O . GLY B 1 29 ? -7.051 12.125 -7.648 1 58.91 29 GLY B O 1
ATOM 4291 N N . GLY B 1 30 ? -8.703 10.781 -8.414 1 54.06 30 GLY B N 1
ATOM 4292 C CA . GLY B 1 30 ? -9.672 11.617 -7.723 1 54.06 30 GLY B CA 1
ATOM 4293 C C . GLY B 1 30 ? -10.586 10.828 -6.805 1 54.06 30 GLY B C 1
ATOM 4294 O O . GLY B 1 30 ? -10.375 9.641 -6.578 1 54.06 30 GLY B O 1
ATOM 4295 N N . ASP B 1 31 ? -11.43 11.695 -6.176 1 55.53 31 ASP B N 1
ATOM 4296 C CA . ASP B 1 31 ? -12.469 11.18 -5.289 1 55.53 31 ASP B CA 1
ATOM 4297 C C . ASP B 1 31 ? -13.555 10.453 -6.082 1 55.53 31 ASP B C 1
ATOM 4299 O O . ASP B 1 31 ? -14.195 11.039 -6.961 1 55.53 31 ASP B O 1
ATOM 4303 N N . LEU B 1 32 ? -13.523 9.141 -5.941 1 63.78 32 LEU B N 1
ATOM 4304 C CA . LEU B 1 32 ? -14.508 8.297 -6.598 1 63.78 32 LEU B CA 1
ATOM 4305 C C . LEU B 1 32 ? -15.914 8.852 -6.395 1 63.78 32 LEU B C 1
ATOM 4307 O O . LEU B 1 32 ? -16.75 8.773 -7.297 1 63.78 32 LEU B O 1
ATOM 4311 N N . ILE B 1 33 ? -16.141 9.477 -5.305 1 62.62 33 ILE B N 1
ATOM 4312 C CA . ILE B 1 33 ? -17.453 10.031 -4.992 1 62.62 33 ILE B CA 1
ATOM 4313 C C . ILE B 1 33 ? -17.766 11.18 -5.941 1 62.62 33 ILE B C 1
ATOM 4315 O O . ILE B 1 33 ? -18.875 11.273 -6.469 1 62.62 33 ILE B O 1
ATOM 4319 N N . ASP B 1 34 ? -16.734 11.961 -6.137 1 64.69 34 ASP B N 1
ATOM 4320 C CA . ASP B 1 34 ? -16.938 13.102 -7.023 1 64.69 34 ASP B CA 1
ATOM 4321 C C . ASP B 1 34 ? -17.156 12.641 -8.461 1 64.69 34 ASP B C 1
ATOM 4323 O O . ASP B 1 34 ? -18 13.195 -9.172 1 64.69 34 ASP B O 1
ATOM 4327 N N . TRP B 1 35 ? -16.469 11.711 -8.766 1 73.25 35 TRP B N 1
ATOM 4328 C CA . TRP B 1 35 ? -16.609 11.164 -10.117 1 73.25 35 TRP B CA 1
ATOM 4329 C C . TRP B 1 35 ? -18 10.57 -10.328 1 73.25 35 TRP B C 1
ATOM 4331 O O . TRP B 1 35 ? -18.625 10.812 -11.352 1 73.25 35 TRP B O 1
ATOM 4341 N N . LEU B 1 36 ? -18.484 9.891 -9.359 1 75.75 36 LEU B N 1
ATOM 4342 C CA . LEU B 1 36 ? -19.781 9.227 -9.445 1 75.75 36 LEU B CA 1
ATOM 4343 C C . LEU B 1 36 ? -20.922 10.25 -9.383 1 75.75 36 LEU B C 1
ATOM 4345 O O . LEU B 1 36 ? -21.938 10.086 -10.047 1 75.75 36 LEU B O 1
ATOM 4349 N N . GLN B 1 37 ? -20.734 11.266 -8.625 1 72.88 37 GLN B N 1
ATOM 4350 C CA . GLN B 1 37 ? -21.75 12.289 -8.453 1 72.88 37 GLN B CA 1
ATOM 4351 C C . GLN B 1 37 ? -22.062 12.984 -9.781 1 72.88 37 GLN B C 1
ATOM 4353 O O . GLN B 1 37 ? -23.188 13.414 -10.008 1 72.88 37 GLN B O 1
ATOM 4358 N N . ASP B 1 38 ? -21.109 13.016 -10.57 1 76.75 38 ASP B N 1
ATOM 4359 C CA . ASP B 1 38 ? -21.297 13.648 -11.875 1 76.75 38 ASP B CA 1
ATOM 4360 C C . ASP B 1 38 ? -22.312 12.867 -12.719 1 76.75 38 ASP B C 1
ATOM 4362 O O . ASP B 1 38 ? -22.922 13.422 -13.633 1 76.75 38 ASP B O 1
ATOM 4366 N N . PHE B 1 39 ? -22.562 11.695 -12.336 1 79.94 39 PHE B N 1
ATOM 4367 C CA . PHE B 1 39 ? -23.453 10.836 -13.109 1 79.94 39 PHE B CA 1
ATOM 4368 C C . PHE B 1 39 ? -24.828 10.766 -12.469 1 79.94 39 PHE B C 1
ATOM 4370 O O . PHE B 1 39 ? -25.734 10.125 -13 1 79.94 39 PHE B O 1
ATOM 4377 N N . THR B 1 40 ? -25.047 11.469 -11.375 1 79.75 40 THR B N 1
ATOM 4378 C CA . THR B 1 40 ? -26.25 11.188 -10.586 1 79.75 40 THR B CA 1
ATOM 4379 C C . THR B 1 40 ? -27.328 12.219 -10.867 1 79.75 40 THR B C 1
ATOM 4381 O O . THR B 1 40 ? -28.312 12.32 -10.125 1 79.75 40 THR B O 1
ATOM 4384 N N . ARG B 1 41 ? -27.234 12.938 -11.891 1 80.88 41 ARG B N 1
ATOM 4385 C CA . ARG B 1 41 ? -28.203 13.984 -12.203 1 80.88 41 ARG B CA 1
ATOM 4386 C C . ARG B 1 41 ? -29.516 13.383 -12.688 1 80.88 41 ARG B C 1
ATOM 4388 O O . ARG B 1 41 ? -30.594 13.914 -12.391 1 80.88 41 ARG B O 1
ATOM 4395 N N . THR B 1 42 ? -29.422 12.289 -13.547 1 87.75 42 THR B N 1
ATOM 4396 C CA . THR B 1 42 ? -30.609 11.57 -14.039 1 87.75 42 THR B CA 1
ATOM 4397 C C . THR B 1 42 ? -30.469 10.078 -13.773 1 87.75 42 THR B C 1
ATOM 4399 O O . THR B 1 42 ? -29.375 9.586 -13.508 1 87.75 42 THR B O 1
ATOM 4402 N N . ARG B 1 43 ? -31.609 9.469 -13.945 1 91.38 43 ARG B N 1
ATOM 4403 C CA . ARG B 1 43 ? -31.625 8.055 -13.594 1 91.38 43 ARG B CA 1
ATOM 4404 C C . ARG B 1 43 ? -30.781 7.234 -14.562 1 91.38 43 ARG B C 1
ATOM 4406 O O . ARG B 1 43 ? -29.938 6.438 -14.133 1 91.38 43 ARG B O 1
ATOM 4413 N N . PRO B 1 44 ? -30.859 7.434 -15.844 1 92.44 44 PRO B N 1
ATOM 4414 C CA . PRO B 1 44 ? -30.016 6.648 -16.75 1 92.44 44 PRO B CA 1
ATOM 4415 C C . PRO B 1 44 ? -28.531 6.961 -16.594 1 92.44 44 PRO B C 1
ATOM 4417 O O . PRO B 1 44 ? -27.703 6.059 -16.672 1 92.44 44 PRO B O 1
ATOM 4420 N N . ARG B 1 45 ? -28.25 8.188 -16.359 1 92.69 45 ARG B N 1
ATOM 4421 C CA . ARG B 1 45 ? -26.859 8.57 -16.141 1 92.69 45 ARG B CA 1
ATOM 4422 C C . ARG B 1 45 ? -26.312 7.957 -14.859 1 92.69 45 ARG B C 1
ATOM 4424 O O . ARG B 1 45 ? -25.156 7.547 -14.805 1 92.69 45 ARG B O 1
ATOM 4431 N N . ALA B 1 46 ? -27.156 7.969 -13.875 1 91.81 46 ALA B N 1
ATOM 4432 C CA . ALA B 1 46 ? -26.766 7.359 -12.602 1 91.81 46 ALA B CA 1
ATOM 4433 C C . ALA B 1 46 ? -26.484 5.871 -12.773 1 91.81 46 ALA B C 1
ATOM 4435 O O . ALA B 1 46 ? -25.516 5.348 -12.219 1 91.81 46 ALA B O 1
ATOM 4436 N N . TRP B 1 47 ? -27.312 5.262 -13.57 1 94.5 47 TRP B N 1
ATOM 4437 C CA . TRP B 1 47 ? -27.141 3.84 -13.844 1 94.5 47 TRP B CA 1
ATOM 4438 C C . TRP B 1 47 ? -25.828 3.592 -14.586 1 94.5 47 TRP B C 1
ATOM 4440 O O . TRP B 1 47 ? -25.062 2.688 -14.234 1 94.5 47 TRP B O 1
ATOM 4450 N N . ILE B 1 48 ? -25.516 4.367 -15.586 1 94.88 48 ILE B N 1
ATOM 4451 C CA . ILE B 1 48 ? -24.297 4.234 -16.359 1 94.88 48 ILE B CA 1
ATOM 4452 C C . ILE B 1 48 ? -23.078 4.492 -15.461 1 94.88 48 ILE B C 1
ATOM 4454 O O . ILE B 1 48 ? -22.078 3.779 -15.539 1 94.88 48 ILE B O 1
ATOM 4458 N N . GLY B 1 49 ? -23.234 5.57 -14.664 1 90.25 49 GLY B N 1
ATOM 4459 C CA . GLY B 1 49 ? -22.172 5.828 -13.695 1 90.25 49 GLY B CA 1
ATOM 4460 C C . GLY B 1 49 ? -21.953 4.672 -12.742 1 90.25 49 GLY B C 1
ATOM 4461 O O . GLY B 1 49 ? -20.797 4.348 -12.414 1 90.25 49 GLY B O 1
ATOM 4462 N N . GLY B 1 50 ? -22.984 4.066 -12.312 1 91.31 50 GLY B N 1
ATOM 4463 C CA . GLY B 1 50 ? -22.875 2.893 -11.453 1 91.31 50 GLY B CA 1
ATOM 4464 C C . GLY B 1 50 ? -22.188 1.725 -12.133 1 91.31 50 GLY B C 1
ATOM 4465 O O . GLY B 1 50 ? -21.312 1.093 -11.547 1 91.31 50 GLY B O 1
ATOM 4466 N N . VAL B 1 51 ? -22.578 1.497 -13.391 1 93.94 51 VAL B N 1
ATOM 4467 C CA . VAL B 1 51 ? -21.969 0.412 -14.148 1 93.94 51 VAL B CA 1
ATOM 4468 C C . VAL B 1 51 ? -20.469 0.663 -14.297 1 93.94 51 VAL B C 1
ATOM 4470 O O . VAL B 1 51 ? -19.656 -0.225 -14.023 1 93.94 51 VAL B O 1
ATOM 4473 N N . ALA B 1 52 ? -20.156 1.858 -14.625 1 91 52 ALA B N 1
ATOM 4474 C CA . ALA B 1 52 ? -18.75 2.223 -14.773 1 91 52 ALA B CA 1
ATOM 4475 C C . ALA B 1 52 ? -18.016 2.111 -13.445 1 91 52 ALA B C 1
ATOM 4477 O O . ALA B 1 52 ? -16.875 1.63 -13.406 1 91 52 ALA B O 1
ATOM 4478 N N . GLY B 1 53 ? -18.672 2.559 -12.406 1 86.88 53 GLY B N 1
ATOM 4479 C CA . GLY B 1 53 ? -18.078 2.447 -11.086 1 86.88 53 GLY B CA 1
ATOM 4480 C C . GLY B 1 53 ? -17.844 1.01 -10.656 1 86.88 53 GLY B C 1
ATOM 4481 O O . GLY B 1 53 ? -16.812 0.692 -10.062 1 86.88 53 GLY B O 1
ATOM 4482 N N . GLY B 1 54 ? -18.781 0.123 -10.984 1 89.94 54 GLY B N 1
ATOM 4483 C CA . GLY B 1 54 ? -18.656 -1.286 -10.648 1 89.94 54 GLY B CA 1
ATOM 4484 C C . GLY B 1 54 ? -17.531 -1.987 -11.391 1 89.94 54 GLY B C 1
ATOM 4485 O O . GLY B 1 54 ? -16.938 -2.926 -10.867 1 89.94 54 GLY B O 1
ATOM 4486 N N . VAL B 1 55 ? -17.281 -1.489 -12.555 1 88.69 55 VAL B N 1
ATOM 4487 C CA . VAL B 1 55 ? -16.203 -2.072 -13.352 1 88.69 55 VAL B CA 1
ATOM 4488 C C . VAL B 1 55 ? -14.859 -1.675 -12.75 1 88.69 55 VAL B C 1
ATOM 4490 O O . VAL B 1 55 ? -13.953 -2.508 -12.633 1 88.69 55 VAL B O 1
ATOM 4493 N N . VAL B 1 56 ? -14.805 -0.491 -12.258 1 83.31 56 VAL B N 1
ATOM 4494 C CA . VAL B 1 56 ? -13.531 0.067 -11.805 1 83.31 56 VAL B CA 1
ATOM 4495 C C . VAL B 1 56 ? -13.305 -0.301 -10.336 1 83.31 56 VAL B C 1
ATOM 4497 O O . VAL B 1 56 ? -12.172 -0.559 -9.93 1 83.31 56 VAL B O 1
ATOM 4500 N N . MET B 1 57 ? -14.367 -0.321 -9.633 1 78.81 57 MET B N 1
ATOM 4501 C CA . MET B 1 57 ? -14.297 -0.653 -8.211 1 78.81 57 MET B CA 1
ATOM 4502 C C . MET B 1 57 ? -15.281 -1.763 -7.863 1 78.81 57 MET B C 1
ATOM 4504 O O . MET B 1 57 ? -16.312 -1.507 -7.246 1 78.81 57 MET B O 1
ATOM 4508 N N . PRO B 1 58 ? -14.82 -2.881 -8.156 1 79.06 58 PRO B N 1
ATOM 4509 C CA . PRO B 1 58 ? -15.742 -4.004 -7.973 1 79.06 58 PRO B CA 1
ATOM 4510 C C . PRO B 1 58 ? -16.078 -4.266 -6.504 1 79.06 58 PRO B C 1
ATOM 4512 O O . PRO B 1 58 ? -15.672 -5.293 -5.953 1 79.06 58 PRO B O 1
ATOM 4515 N N . SER B 1 59 ? -16.672 -3.371 -5.844 1 76.5 59 SER B N 1
ATOM 4516 C CA . SER B 1 59 ? -17.188 -3.504 -4.48 1 76.5 59 SER B CA 1
ATOM 4517 C C . SER B 1 59 ? -18.594 -2.932 -4.352 1 76.5 59 SER B C 1
ATOM 4519 O O . SER B 1 59 ? -18.766 -1.716 -4.242 1 76.5 59 SER B O 1
ATOM 4521 N N . SER B 1 60 ? -19.438 -3.83 -4.297 1 73.19 60 SER B N 1
ATOM 4522 C CA . SER B 1 60 ? -20.828 -3.41 -4.172 1 73.19 60 SER B CA 1
ATOM 4523 C C . SER B 1 60 ? -21.078 -2.744 -2.824 1 73.19 60 SER B C 1
ATOM 4525 O O . SER B 1 60 ? -21.891 -1.819 -2.727 1 73.19 60 SER B O 1
ATOM 4527 N N . THR B 1 61 ? -20.359 -3.271 -1.897 1 71.69 61 THR B N 1
ATOM 4528 C CA . THR B 1 61 ? -20.5 -2.691 -0.567 1 71.69 61 THR B CA 1
ATOM 4529 C C . THR B 1 61 ? -20 -1.25 -0.548 1 71.69 61 THR B C 1
ATOM 4531 O O . THR B 1 61 ? -20.641 -0.371 0.035 1 71.69 61 THR B O 1
ATOM 4534 N N . ALA B 1 62 ? -18.922 -1.037 -1.22 1 71.5 62 ALA B N 1
ATOM 4535 C CA . ALA B 1 62 ? -18.391 0.32 -1.314 1 71.5 62 ALA B CA 1
ATOM 4536 C C . ALA B 1 62 ? -19.344 1.228 -2.092 1 71.5 62 ALA B C 1
ATOM 4538 O O . ALA B 1 62 ? -19.578 2.371 -1.697 1 71.5 62 ALA B O 1
ATOM 4539 N N . ALA B 1 63 ? -19.875 0.681 -3.129 1 73.31 63 ALA B N 1
ATOM 4540 C CA . ALA B 1 63 ? -20.828 1.452 -3.926 1 73.31 63 ALA B CA 1
ATOM 4541 C C . ALA B 1 63 ? -22.062 1.816 -3.107 1 73.31 63 ALA B C 1
ATOM 4543 O O . ALA B 1 63 ? -22.578 2.926 -3.225 1 73.31 63 ALA B O 1
ATOM 4544 N N . ALA B 1 64 ? -22.469 0.91 -2.297 1 73.69 64 ALA B N 1
ATOM 4545 C CA . ALA B 1 64 ? -23.625 1.158 -1.445 1 73.69 64 ALA B CA 1
ATOM 4546 C C . ALA B 1 64 ? -23.328 2.256 -0.426 1 73.69 64 ALA B C 1
ATOM 4548 O O . ALA B 1 64 ? -24.141 3.162 -0.232 1 73.69 64 ALA B O 1
ATOM 4549 N N . LEU B 1 65 ? -22.219 2.148 0.11 1 71.31 65 LEU B N 1
ATOM 4550 C CA . LEU B 1 65 ? -21.844 3.133 1.123 1 71.31 65 LEU B CA 1
ATOM 4551 C C . LEU B 1 65 ? -21.672 4.512 0.5 1 71.31 65 LEU B C 1
ATOM 4553 O O . LEU B 1 65 ? -22.062 5.523 1.087 1 71.31 65 LEU B O 1
ATOM 4557 N N . LEU B 1 66 ? -21.141 4.43 -0.646 1 70.06 66 LEU B N 1
ATOM 4558 C CA . LEU B 1 66 ? -20.984 5.688 -1.372 1 70.06 66 LEU B CA 1
ATOM 4559 C C . LEU B 1 66 ? -22.344 6.27 -1.76 1 70.06 66 LEU B C 1
ATOM 4561 O O . LEU B 1 66 ? -22.531 7.484 -1.689 1 70.06 66 LEU B O 1
ATOM 4565 N N . SER B 1 67 ? -23.203 5.414 -2.086 1 68.75 67 SER B N 1
ATOM 4566 C CA . SER B 1 67 ? -24.547 5.828 -2.463 1 68.75 67 SER B CA 1
ATOM 4567 C C . SER B 1 67 ? -25.281 6.457 -1.285 1 68.75 67 SER B C 1
ATOM 4569 O O . SER B 1 67 ? -25.969 7.469 -1.444 1 68.75 67 SER B O 1
ATOM 4571 N N . VAL B 1 68 ? -25.062 5.832 -0.208 1 68 68 VAL B N 1
ATOM 4572 C CA . VAL B 1 68 ? -25.672 6.363 1.005 1 68 68 VAL B CA 1
ATOM 4573 C C . VAL B 1 68 ? -25.094 7.742 1.314 1 68 68 VAL B C 1
ATOM 4575 O O . VAL B 1 68 ? -25.828 8.656 1.711 1 68 68 VAL B O 1
ATOM 4578 N N . GLN B 1 69 ? -23.859 7.848 1.007 1 66.75 69 GLN B N 1
ATOM 4579 C CA . GLN B 1 69 ? -23.188 9.117 1.26 1 66.75 69 GLN B CA 1
ATOM 4580 C C . GLN B 1 69 ? -23.688 10.203 0.315 1 66.75 69 GLN B C 1
ATOM 4582 O O . GLN B 1 69 ? -23.828 11.359 0.713 1 66.75 69 GLN B O 1
ATOM 4587 N N . MET B 1 70 ? -24 9.797 -0.85 1 69.69 70 MET B N 1
ATOM 4588 C CA . MET B 1 70 ? -24.5 10.727 -1.859 1 69.69 70 MET B CA 1
ATOM 4589 C C . MET B 1 70 ? -25.875 11.266 -1.478 1 69.69 70 MET B C 1
ATOM 4591 O O . MET B 1 70 ? -26.188 12.422 -1.744 1 69.69 70 MET B O 1
ATOM 4595 N N . THR B 1 71 ? -26.688 10.477 -0.896 1 66.06 71 THR B N 1
ATOM 4596 C CA . THR B 1 71 ? -28.016 10.891 -0.461 1 66.06 71 THR B CA 1
ATOM 4597 C C . THR B 1 71 ? -27.922 11.867 0.712 1 66.06 71 THR B C 1
ATOM 4599 O O . THR B 1 71 ? -28.688 12.82 0.797 1 66.06 71 THR B O 1
ATOM 4602 N N . ARG B 1 72 ? -26.984 11.625 1.448 1 60.97 72 ARG B N 1
ATOM 4603 C CA . ARG B 1 72 ? -26.828 12.453 2.639 1 60.97 72 ARG B CA 1
ATOM 4604 C C . ARG B 1 72 ? -26.359 13.859 2.27 1 60.97 72 ARG B C 1
ATOM 4606 O O . ARG B 1 72 ? -26.766 14.836 2.906 1 60.97 72 ARG B O 1
ATOM 4613 N N . ARG B 1 73 ? -25.562 13.836 1.298 1 55.19 73 ARG B N 1
ATOM 4614 C CA . ARG B 1 73 ? -25.078 15.141 0.863 1 55.19 73 ARG B CA 1
ATOM 4615 C C . ARG B 1 73 ? -26.188 15.953 0.206 1 55.19 73 ARG B C 1
ATOM 4617 O O . ARG B 1 73 ? -26.031 17.156 -0.033 1 55.19 73 ARG B O 1
ATOM 4624 N N . GLY B 1 74 ? -27.406 15.32 0.262 1 58.12 74 GLY B N 1
ATOM 4625 C CA . GLY B 1 74 ? -28.609 15.984 -0.2 1 58.12 74 GLY B CA 1
ATOM 4626 C C . GLY B 1 74 ? -28.609 16.234 -1.696 1 58.12 74 GLY B C 1
ATOM 4627 O O . GLY B 1 74 ? -29.531 16.891 -2.219 1 58.12 74 GLY B O 1
ATOM 4628 N N . ASN B 1 75 ? -27.656 15.734 -2.404 1 61.28 75 ASN B N 1
ATOM 4629 C CA . ASN B 1 75 ? -27.531 16.172 -3.791 1 61.28 75 ASN B CA 1
ATOM 4630 C C . ASN B 1 75 ? -28.109 15.148 -4.758 1 61.28 75 ASN B C 1
ATOM 4632 O O . ASN B 1 75 ? -28.312 15.438 -5.938 1 61.28 75 ASN B O 1
ATOM 4636 N N . VAL B 1 76 ? -28.469 13.969 -4.211 1 77.25 76 VAL B N 1
ATOM 4637 C CA . VAL B 1 76 ? -28.875 12.961 -5.191 1 77.25 76 VAL B CA 1
ATOM 4638 C C . VAL B 1 76 ? -30.172 12.289 -4.746 1 77.25 76 VAL B C 1
ATOM 4640 O O . VAL B 1 76 ? -30.312 11.93 -3.576 1 77.25 76 VAL B O 1
ATOM 4643 N N . ALA B 1 77 ? -31.078 12.281 -5.582 1 83.19 77 ALA B N 1
ATOM 4644 C CA . ALA B 1 77 ? -32.375 11.625 -5.32 1 83.19 77 ALA B CA 1
ATOM 4645 C C . ALA B 1 77 ? -32.156 10.141 -5.012 1 83.19 77 ALA B C 1
ATOM 4647 O O . ALA B 1 77 ? -31.297 9.492 -5.59 1 83.19 77 ALA B O 1
ATOM 4648 N N . TRP B 1 78 ? -32.969 9.664 -4.137 1 84.06 78 TRP B N 1
ATOM 4649 C CA . TRP B 1 78 ? -32.875 8.281 -3.699 1 84.06 78 TRP B CA 1
ATOM 4650 C C . TRP B 1 78 ? -32.969 7.324 -4.887 1 84.06 78 TRP B C 1
ATOM 4652 O O . TRP B 1 78 ? -32.281 6.301 -4.93 1 84.06 78 TRP B O 1
ATOM 4662 N N . GLU B 1 79 ? -33.844 7.664 -5.84 1 89.75 79 GLU B N 1
ATOM 4663 C CA . GLU B 1 79 ? -34.031 6.828 -7.02 1 89.75 79 GLU B CA 1
ATOM 4664 C C . GLU B 1 79 ? -32.75 6.715 -7.836 1 89.75 79 GLU B C 1
ATOM 4666 O O . GLU B 1 79 ? -32.438 5.656 -8.398 1 89.75 79 GLU B O 1
ATOM 4671 N N . ASN B 1 80 ? -32.062 7.82 -7.863 1 90.44 80 ASN B N 1
ATOM 4672 C CA . ASN B 1 80 ? -30.797 7.828 -8.602 1 90.44 80 ASN B CA 1
ATOM 4673 C C . ASN B 1 80 ? -29.703 7.055 -7.863 1 90.44 80 ASN B C 1
ATOM 4675 O O . ASN B 1 80 ? -28.859 6.414 -8.484 1 90.44 80 ASN B O 1
ATOM 4679 N N . VAL B 1 81 ? -29.781 7.078 -6.566 1 87.12 81 VAL B N 1
ATOM 4680 C CA . VAL B 1 81 ? -28.828 6.336 -5.754 1 87.12 81 VAL B CA 1
ATOM 4681 C C . VAL B 1 81 ? -29.047 4.836 -5.934 1 87.12 81 VAL B C 1
ATOM 4683 O O . VAL B 1 81 ? -28.094 4.062 -6.02 1 87.12 81 VAL B O 1
ATOM 4686 N N . LEU B 1 82 ? -30.297 4.48 -5.988 1 90.69 82 LEU B N 1
ATOM 4687 C CA . LEU B 1 82 ? -30.625 3.082 -6.246 1 90.69 82 LEU B CA 1
ATOM 4688 C C . LEU B 1 82 ? -30.125 2.648 -7.617 1 90.69 82 LEU B C 1
ATOM 4690 O O . LEU B 1 82 ? -29.609 1.536 -7.766 1 90.69 82 LEU B O 1
ATOM 4694 N N . ALA B 1 83 ? -30.266 3.512 -8.609 1 93.31 83 ALA B N 1
ATOM 4695 C CA . ALA B 1 83 ? -29.781 3.221 -9.953 1 93.31 83 ALA B CA 1
ATOM 4696 C C . ALA B 1 83 ? -28.266 3.021 -9.961 1 93.31 83 ALA B C 1
ATOM 4698 O O . ALA B 1 83 ? -27.766 2.141 -10.656 1 93.31 83 ALA B O 1
ATOM 4699 N N . VAL B 1 84 ? -27.562 3.844 -9.18 1 90.44 84 VAL B N 1
ATOM 4700 C CA . VAL B 1 84 ? -26.109 3.713 -9.07 1 90.44 84 VAL B CA 1
ATOM 4701 C C . VAL B 1 84 ? -25.766 2.359 -8.453 1 90.44 84 VAL B C 1
ATOM 4703 O O . VAL B 1 84 ? -24.859 1.666 -8.938 1 90.44 84 VAL B O 1
ATOM 4706 N N . LEU B 1 85 ? -26.438 1.955 -7.422 1 90.62 85 LEU B N 1
ATOM 4707 C CA . LEU B 1 85 ? -26.156 0.712 -6.719 1 90.62 85 LEU B CA 1
ATOM 4708 C C . LEU B 1 85 ? -26.375 -0.493 -7.625 1 90.62 85 LEU B C 1
ATOM 4710 O O . LEU B 1 85 ? -25.5 -1.362 -7.734 1 90.62 85 LEU B O 1
ATOM 4714 N N . LEU B 1 86 ? -27.547 -0.54 -8.273 1 94.25 86 LEU B N 1
ATOM 4715 C CA . LEU B 1 86 ? -27.859 -1.646 -9.172 1 94.25 86 LEU B CA 1
ATOM 4716 C C . LEU B 1 86 ? -26.906 -1.661 -10.367 1 94.25 86 LEU B C 1
ATOM 4718 O O . LEU B 1 86 ? -26.484 -2.729 -10.82 1 94.25 86 LEU B O 1
ATOM 4722 N N . GLY B 1 87 ? -26.609 -0.488 -10.828 1 94 87 GLY B N 1
ATOM 4723 C CA . GLY B 1 87 ? -25.625 -0.39 -11.891 1 94 87 GLY B CA 1
ATOM 4724 C C . GLY B 1 87 ? -24.25 -0.9 -11.484 1 94 87 GLY B C 1
ATOM 4725 O O . GLY B 1 87 ? -23.594 -1.616 -12.242 1 94 87 GLY B O 1
ATOM 4726 N N . ALA B 1 88 ? -23.844 -0.505 -10.297 1 92.31 88 ALA B N 1
ATOM 4727 C CA . ALA B 1 88 ? -22.547 -0.956 -9.789 1 92.31 88 ALA B CA 1
ATOM 4728 C C . ALA B 1 88 ? -22.5 -2.477 -9.688 1 92.31 88 ALA B C 1
ATOM 4730 O O . ALA B 1 88 ? -21.484 -3.094 -10.008 1 92.31 88 ALA B O 1
ATOM 4731 N N . GLN B 1 89 ? -23.547 -3.08 -9.25 1 94.44 89 GLN B N 1
ATOM 4732 C CA . GLN B 1 89 ? -23.609 -4.531 -9.141 1 94.44 89 GLN B CA 1
ATOM 4733 C C . GLN B 1 89 ? -23.562 -5.195 -10.508 1 94.44 89 GLN B C 1
ATOM 4735 O O . GLN B 1 89 ? -22.969 -6.273 -10.656 1 94.44 89 GLN B O 1
ATOM 4740 N N . LEU B 1 90 ? -24.125 -4.555 -11.484 1 95.38 90 LEU B N 1
ATOM 4741 C CA . LEU B 1 90 ? -24 -5.043 -12.852 1 95.38 90 LEU B CA 1
ATOM 4742 C C . LEU B 1 90 ? -22.578 -4.891 -13.359 1 95.38 90 LEU B C 1
ATOM 4744 O O . LEU B 1 90 ? -22.031 -5.793 -14.008 1 95.38 90 LEU B O 1
ATOM 4748 N N . GLY B 1 91 ? -22 -3.816 -13.055 1 94.44 91 GLY B N 1
ATOM 4749 C CA . GLY B 1 91 ? -20.625 -3.559 -13.477 1 94.44 91 GLY B CA 1
ATOM 4750 C C . GLY B 1 91 ? -19.641 -4.57 -12.938 1 94.44 91 GLY B C 1
ATOM 4751 O O . GLY B 1 91 ? -18.703 -4.969 -13.641 1 94.44 91 GLY B O 1
ATOM 4752 N N . THR B 1 92 ? -19.812 -5.023 -11.719 1 91.81 92 THR B N 1
ATOM 4753 C CA . THR B 1 92 ? -18.891 -5.953 -11.078 1 91.81 92 THR B CA 1
ATOM 4754 C C . THR B 1 92 ? -18.875 -7.289 -11.812 1 91.81 92 THR B C 1
ATOM 4756 O O . THR B 1 92 ? -17.938 -8.078 -11.656 1 91.81 92 THR B O 1
ATOM 4759 N N . THR B 1 93 ? -19.922 -7.551 -12.633 1 95.06 93 THR B N 1
ATOM 4760 C CA . THR B 1 93 ? -20 -8.82 -13.344 1 95.06 93 THR B CA 1
ATOM 4761 C C . THR B 1 93 ? -18.969 -8.875 -14.469 1 95.06 93 THR B C 1
ATOM 4763 O O . THR B 1 93 ? -18.641 -9.953 -14.969 1 95.06 93 THR B O 1
ATOM 4766 N N . ALA B 1 94 ? -18.5 -7.676 -14.859 1 94.62 94 ALA B N 1
ATOM 4767 C CA . ALA B 1 94 ? -17.516 -7.625 -15.93 1 94.62 94 ALA B CA 1
ATOM 4768 C C . ALA B 1 94 ? -16.25 -8.391 -15.555 1 94.62 94 ALA B C 1
ATOM 4770 O O . ALA B 1 94 ? -15.656 -9.078 -16.391 1 94.62 94 ALA B O 1
ATOM 4771 N N . LEU B 1 95 ? -15.852 -8.266 -14.328 1 93.56 95 LEU B N 1
ATOM 4772 C CA . LEU B 1 95 ? -14.648 -8.953 -13.883 1 93.56 95 LEU B CA 1
ATOM 4773 C C . LEU B 1 95 ? -14.828 -10.461 -13.914 1 93.56 95 LEU B C 1
ATOM 4775 O O . LEU B 1 95 ? -13.906 -11.195 -14.273 1 93.56 95 LEU B O 1
ATOM 4779 N N . ILE B 1 96 ? -16 -10.914 -13.555 1 94.31 96 ILE B N 1
ATOM 4780 C CA . ILE B 1 96 ? -16.281 -12.344 -13.578 1 94.31 96 ILE B CA 1
ATOM 4781 C C . ILE B 1 96 ? -16.281 -12.852 -15.016 1 94.31 96 ILE B C 1
ATOM 4783 O O . ILE B 1 96 ? -15.836 -13.969 -15.289 1 94.31 96 ILE B O 1
ATOM 4787 N N . GLN B 1 97 ? -16.781 -12.047 -15.938 1 94.62 97 GLN B N 1
ATOM 4788 C CA . GLN B 1 97 ? -16.719 -12.406 -17.359 1 94.62 97 GLN B CA 1
ATOM 4789 C C . GLN B 1 97 ? -15.281 -12.625 -17.812 1 94.62 97 GLN B C 1
ATOM 4791 O O . GLN B 1 97 ? -14.984 -13.602 -18.484 1 94.62 97 GLN B O 1
ATOM 4796 N N . VAL B 1 98 ? -14.438 -11.82 -17.375 1 93.44 98 VAL B N 1
ATOM 4797 C CA . VAL B 1 98 ? -13.031 -11.922 -17.75 1 93.44 98 VAL B CA 1
ATOM 4798 C C . VAL B 1 98 ? -12.406 -13.156 -17.109 1 93.44 98 VAL B C 1
ATOM 4800 O O . VAL B 1 98 ? -11.688 -13.914 -17.766 1 93.44 98 VAL B O 1
ATOM 4803 N N . LEU B 1 99 ? -12.727 -13.43 -15.836 1 92.75 99 LEU B N 1
ATOM 4804 C CA . LEU B 1 99 ? -12.133 -14.531 -15.078 1 92.75 99 LEU B CA 1
ATOM 4805 C C . LEU B 1 99 ? -12.68 -15.875 -15.562 1 92.75 99 LEU B C 1
ATOM 4807 O O . LEU B 1 99 ? -12.102 -16.922 -15.273 1 92.75 99 LEU B O 1
ATOM 4811 N N . SER B 1 100 ? -13.836 -15.82 -16.266 1 94.12 100 SER B N 1
ATOM 4812 C CA . SER B 1 100 ? -14.438 -17.062 -16.734 1 94.12 100 SER B CA 1
ATOM 4813 C C . SER B 1 100 ? -13.68 -17.641 -17.938 1 94.12 100 SER B C 1
ATOM 4815 O O . SER B 1 100 ? -13.828 -18.812 -18.266 1 94.12 100 SER B O 1
ATOM 4817 N N . PHE B 1 101 ? -12.859 -16.75 -18.516 1 92 101 PHE B N 1
ATOM 4818 C CA . PHE B 1 101 ? -11.984 -17.219 -19.578 1 92 101 PHE B CA 1
ATOM 4819 C C . PHE B 1 101 ? -10.758 -17.922 -18.984 1 92 101 PHE B C 1
ATOM 4821 O O . PHE B 1 101 ? -10.344 -17.625 -17.859 1 92 101 PHE B O 1
ATOM 4828 N N . ASP B 1 102 ? -10.305 -18.906 -19.641 1 88.62 102 ASP B N 1
ATOM 4829 C CA . ASP B 1 102 ? -9.086 -19.578 -19.188 1 88.62 102 ASP B CA 1
ATOM 4830 C C . ASP B 1 102 ? -7.852 -18.734 -19.484 1 88.62 102 ASP B C 1
ATOM 4832 O O . ASP B 1 102 ? -7.152 -18.984 -20.469 1 88.62 102 ASP B O 1
ATOM 4836 N N . LEU B 1 103 ? -7.617 -17.766 -18.609 1 90.31 103 LEU B N 1
ATOM 4837 C CA . LEU B 1 103 ? -6.523 -16.828 -18.844 1 90.31 103 LEU B CA 1
ATOM 4838 C C . LEU B 1 103 ? -5.32 -17.156 -17.969 1 90.31 103 LEU B C 1
ATOM 4840 O O . LEU B 1 103 ? -4.41 -16.344 -17.812 1 90.31 103 LEU B O 1
ATOM 4844 N N . GLN B 1 104 ? -5.324 -18.297 -17.391 1 86.75 104 GLN B N 1
ATOM 4845 C CA . GLN B 1 104 ? -4.27 -18.672 -16.453 1 86.75 104 GLN B CA 1
ATOM 4846 C C . GLN B 1 104 ? -2.902 -18.656 -17.125 1 86.75 104 GLN B C 1
ATOM 4848 O O . GLN B 1 104 ? -1.893 -18.344 -16.5 1 86.75 104 GLN B O 1
ATOM 4853 N N . ALA B 1 105 ? -2.904 -19.031 -18.453 1 86.75 105 ALA B N 1
ATOM 4854 C CA . ALA B 1 105 ? -1.657 -19.078 -19.203 1 86.75 105 ALA B CA 1
ATOM 4855 C C . ALA B 1 105 ? -1.054 -17.688 -19.344 1 86.75 105 ALA B C 1
ATOM 4857 O O . ALA B 1 105 ? 0.15 -17.531 -19.562 1 86.75 105 ALA B O 1
ATOM 4858 N N . PHE B 1 106 ? -1.904 -16.672 -19.062 1 91.5 106 PHE B N 1
ATOM 4859 C CA . PHE B 1 106 ? -1.436 -15.312 -19.266 1 91.5 106 PHE B CA 1
ATOM 4860 C C . PHE B 1 106 ? -1.126 -14.648 -17.922 1 91.5 106 PHE B C 1
ATOM 4862 O O . PHE B 1 106 ? -0.807 -13.461 -17.875 1 91.5 106 PHE B O 1
ATOM 4869 N N . ALA B 1 107 ? -1.216 -15.367 -16.812 1 93.56 107 ALA B N 1
ATOM 4870 C CA . ALA B 1 107 ? -0.956 -14.805 -15.5 1 93.56 107 ALA B CA 1
ATOM 4871 C C . ALA B 1 107 ? 0.431 -14.172 -15.438 1 93.56 107 ALA B C 1
ATOM 4873 O O . ALA B 1 107 ? 0.591 -13.062 -14.914 1 93.56 107 ALA B O 1
ATOM 4874 N N . GLY B 1 108 ? 1.434 -14.828 -16.062 1 94.44 108 GLY B N 1
ATOM 4875 C CA . GLY B 1 108 ? 2.795 -14.312 -16.062 1 94.44 108 GLY B CA 1
ATOM 4876 C C . GLY B 1 108 ? 2.928 -12.977 -16.766 1 94.44 108 GLY B C 1
ATOM 4877 O O . GLY B 1 108 ? 3.664 -12.102 -16.312 1 94.44 108 GLY B O 1
ATOM 4878 N N . ALA B 1 109 ? 2.186 -12.844 -17.875 1 95.94 109 ALA B N 1
ATOM 4879 C CA . ALA B 1 109 ? 2.244 -11.602 -18.641 1 95.94 109 ALA B CA 1
ATOM 4880 C C . ALA B 1 109 ? 1.686 -10.43 -17.844 1 95.94 109 ALA B C 1
ATOM 4882 O O . ALA B 1 109 ? 2.252 -9.336 -17.859 1 95.94 109 ALA B O 1
ATOM 4883 N N . PHE B 1 110 ? 0.604 -10.68 -17.141 1 96.56 110 PHE B N 1
ATOM 4884 C CA . PHE B 1 110 ? 0.006 -9.625 -16.328 1 96.56 110 PHE B CA 1
ATOM 4885 C C . PHE B 1 110 ? 0.913 -9.266 -15.164 1 96.56 110 PHE B C 1
ATOM 4887 O O . PHE B 1 110 ? 1.08 -8.094 -14.836 1 96.56 110 PHE B O 1
ATOM 4894 N N . ILE B 1 111 ? 1.517 -10.289 -14.562 1 96.94 111 ILE B N 1
ATOM 4895 C CA . ILE B 1 111 ? 2.41 -10.062 -13.43 1 96.94 111 ILE B CA 1
ATOM 4896 C C . ILE B 1 111 ? 3.645 -9.289 -13.898 1 96.94 111 ILE B C 1
ATOM 4898 O O . ILE B 1 111 ? 4.055 -8.312 -13.266 1 96.94 111 ILE B O 1
ATOM 4902 N N . ALA B 1 112 ? 4.211 -9.672 -15.078 1 96.69 112 ALA B N 1
ATOM 4903 C CA . ALA B 1 112 ? 5.414 -9.031 -15.594 1 96.69 112 ALA B CA 1
ATOM 4904 C C . ALA B 1 112 ? 5.148 -7.562 -15.922 1 96.69 112 ALA B C 1
ATOM 4906 O O . ALA B 1 112 ? 5.859 -6.676 -15.438 1 96.69 112 ALA B O 1
ATOM 4907 N N . ALA B 1 113 ? 4.102 -7.348 -16.641 1 96.62 113 ALA B N 1
ATOM 4908 C CA . ALA B 1 113 ? 3.781 -5.984 -17.047 1 96.62 113 ALA B CA 1
ATOM 4909 C C . ALA B 1 113 ? 3.363 -5.141 -15.852 1 96.62 113 ALA B C 1
ATOM 4911 O O . ALA B 1 113 ? 3.789 -3.99 -15.711 1 96.62 113 ALA B O 1
ATOM 4912 N N . GLY B 1 114 ? 2.516 -5.73 -15.023 1 97 114 GLY B N 1
ATOM 4913 C CA . GLY B 1 114 ? 2.033 -5.016 -13.852 1 97 114 GLY B CA 1
ATOM 4914 C C . GLY B 1 114 ? 3.133 -4.676 -12.867 1 97 114 GLY B C 1
ATOM 4915 O O . GLY B 1 114 ? 3.252 -3.527 -12.43 1 97 114 GLY B O 1
ATOM 4916 N N . ALA B 1 115 ? 3.943 -5.68 -12.531 1 96 115 ALA B N 1
ATOM 4917 C CA . ALA B 1 115 ? 5.016 -5.461 -11.562 1 96 115 ALA B CA 1
ATOM 4918 C C . ALA B 1 115 ? 6.051 -4.48 -12.102 1 96 115 ALA B C 1
ATOM 4920 O O . ALA B 1 115 ? 6.551 -3.627 -11.367 1 96 115 ALA B O 1
ATOM 4921 N N . ALA B 1 116 ? 6.367 -4.562 -13.398 1 94.81 116 ALA B N 1
ATOM 4922 C CA . ALA B 1 116 ? 7.336 -3.652 -14 1 94.81 116 ALA B CA 1
ATOM 4923 C C . ALA B 1 116 ? 6.875 -2.203 -13.875 1 94.81 116 ALA B C 1
ATOM 4925 O O . ALA B 1 116 ? 7.641 -1.338 -13.445 1 94.81 116 ALA B O 1
ATOM 4926 N N . LEU B 1 117 ? 5.656 -1.971 -14.164 1 93 117 LEU B N 1
ATOM 4927 C CA . LEU B 1 117 ? 5.125 -0.614 -14.094 1 93 117 LEU B CA 1
ATOM 4928 C C . LEU B 1 117 ? 4.98 -0.158 -12.648 1 93 117 LEU B C 1
ATOM 4930 O O . LEU B 1 117 ? 5.32 0.98 -12.312 1 93 117 LEU B O 1
ATOM 4934 N N . PHE B 1 118 ? 4.551 -1.049 -11.852 1 92.75 118 PHE B N 1
ATOM 4935 C CA . PHE B 1 118 ? 4.254 -0.702 -10.469 1 92.75 118 PHE B CA 1
ATOM 4936 C C . PHE B 1 118 ? 5.539 -0.431 -9.688 1 92.75 118 PHE B C 1
ATOM 4938 O O . PHE B 1 118 ? 5.586 0.469 -8.852 1 92.75 118 PHE B O 1
ATOM 4945 N N . LEU B 1 119 ? 6.562 -1.168 -9.984 1 89.19 119 LEU B N 1
ATOM 4946 C CA . LEU B 1 119 ? 7.789 -1.097 -9.195 1 89.19 119 LEU B CA 1
ATOM 4947 C C . LEU B 1 119 ? 8.703 0.005 -9.719 1 89.19 119 LEU B C 1
ATOM 4949 O O . LEU B 1 119 ? 9.453 0.616 -8.945 1 89.19 119 LEU B O 1
ATOM 4953 N N . TYR B 1 120 ? 8.633 0.289 -11.016 1 87.06 120 TYR B N 1
ATOM 4954 C CA . TYR B 1 120 ? 9.703 1.103 -11.578 1 87.06 120 TYR B CA 1
ATOM 4955 C C . TYR B 1 120 ? 9.172 2.439 -12.078 1 87.06 120 TYR B C 1
ATOM 4957 O O . TYR B 1 120 ? 9.945 3.342 -12.398 1 87.06 120 TYR B O 1
ATOM 4965 N N . VAL B 1 121 ? 7.879 2.514 -12.219 1 81.12 121 VAL B N 1
ATOM 4966 C CA . VAL B 1 121 ? 7.312 3.779 -12.68 1 81.12 121 VAL B CA 1
ATOM 4967 C C . VAL B 1 121 ? 6.734 4.547 -11.492 1 81.12 121 VAL B C 1
ATOM 4969 O O . VAL B 1 121 ? 5.988 3.984 -10.68 1 81.12 121 VAL B O 1
ATOM 4972 N N . GLU B 1 122 ? 6.973 5.762 -11.469 1 68.88 122 GLU B N 1
ATOM 4973 C CA . GLU B 1 122 ? 6.578 6.539 -10.297 1 68.88 122 GLU B CA 1
ATOM 4974 C C . GLU B 1 122 ? 5.324 7.363 -10.578 1 68.88 122 GLU B C 1
ATOM 4976 O O . GLU B 1 122 ? 4.586 7.715 -9.656 1 68.88 122 GLU B O 1
ATOM 4981 N N . ALA B 1 123 ? 5.109 7.668 -11.82 1 70.31 123 ALA B N 1
ATOM 4982 C CA . ALA B 1 123 ? 3.928 8.453 -12.172 1 70.31 123 ALA B CA 1
ATOM 4983 C C . ALA B 1 123 ? 2.65 7.75 -11.727 1 70.31 123 ALA B C 1
ATOM 4985 O O . ALA B 1 123 ? 2.512 6.535 -11.883 1 70.31 123 ALA B O 1
ATOM 4986 N N . PRO B 1 124 ? 1.75 8.461 -11.164 1 71.12 124 PRO B N 1
ATOM 4987 C CA . PRO B 1 124 ? 0.582 7.852 -10.523 1 71.12 124 PRO B CA 1
ATOM 4988 C C . PRO B 1 124 ? -0.265 7.039 -11.5 1 71.12 124 PRO B C 1
ATOM 4990 O O . PRO B 1 124 ? -0.683 5.922 -11.188 1 71.12 124 PRO B O 1
ATOM 4993 N N . ARG B 1 125 ? -0.55 7.617 -12.656 1 85.62 125 ARG B N 1
ATOM 4994 C CA . ARG B 1 125 ? -1.459 6.926 -13.562 1 85.62 125 ARG B CA 1
ATOM 4995 C C . ARG B 1 125 ? -0.838 5.629 -14.078 1 85.62 125 ARG B C 1
ATOM 4997 O O . ARG B 1 125 ? -1.436 4.559 -13.961 1 85.62 125 ARG B O 1
ATOM 5004 N N . PRO B 1 126 ? 0.433 5.699 -14.586 1 88.19 126 PRO B N 1
ATOM 5005 C CA . PRO B 1 126 ? 1.028 4.434 -15.016 1 88.19 126 PRO B CA 1
ATOM 5006 C C . PRO B 1 126 ? 1.25 3.457 -13.867 1 88.19 126 PRO B C 1
ATOM 5008 O O . PRO B 1 126 ? 1.106 2.244 -14.039 1 88.19 126 PRO B O 1
ATOM 5011 N N . ARG B 1 127 ? 1.578 3.93 -12.75 1 90 127 ARG B N 1
ATOM 5012 C CA . ARG B 1 127 ? 1.74 3.059 -11.586 1 90 127 ARG B CA 1
ATOM 5013 C C . ARG B 1 127 ? 0.419 2.396 -11.211 1 90 127 ARG B C 1
ATOM 5015 O O . ARG B 1 127 ? 0.392 1.224 -10.836 1 90 127 ARG B O 1
ATOM 5022 N N . GLY B 1 128 ? -0.625 3.227 -11.328 1 90.12 128 GLY B N 1
ATOM 5023 C CA . GLY B 1 128 ? -1.949 2.68 -11.078 1 90.12 128 GLY B CA 1
ATOM 5024 C C . GLY B 1 128 ? -2.34 1.59 -12.055 1 90.12 128 GLY B C 1
ATOM 5025 O O . GLY B 1 128 ? -2.934 0.582 -11.672 1 90.12 128 GLY B O 1
ATOM 5026 N N . ILE B 1 129 ? -1.987 1.763 -13.273 1 93.69 129 ILE B N 1
ATOM 5027 C CA . ILE B 1 129 ? -2.238 0.746 -14.289 1 93.69 129 ILE B CA 1
ATOM 5028 C C . ILE B 1 129 ? -1.438 -0.514 -13.961 1 93.69 129 ILE B C 1
ATOM 5030 O O . ILE B 1 129 ? -1.956 -1.629 -14.062 1 93.69 129 ILE B O 1
ATOM 5034 N N . GLY B 1 130 ? -0.191 -0.284 -13.586 1 96.06 130 GLY B N 1
ATOM 5035 C CA . GLY B 1 130 ? 0.623 -1.417 -13.172 1 96.06 130 GLY B CA 1
ATOM 5036 C C . GLY B 1 130 ? 0.037 -2.176 -12 1 96.06 130 GLY B C 1
ATOM 5037 O O . GLY B 1 130 ? 0.017 -3.408 -12 1 96.06 130 GLY B O 1
ATOM 5038 N N . GLN B 1 131 ? -0.458 -1.429 -11.062 1 94.56 131 GLN B N 1
ATOM 5039 C CA . GLN B 1 131 ? -1.08 -2.033 -9.891 1 94.56 131 GLN B CA 1
ATOM 5040 C C . GLN B 1 131 ? -2.314 -2.844 -10.273 1 94.56 131 GLN B C 1
ATOM 5042 O O . GLN B 1 131 ? -2.529 -3.941 -9.758 1 94.56 131 GLN B O 1
ATOM 5047 N N . ALA B 1 132 ? -3.105 -2.32 -11.188 1 94.69 132 ALA B N 1
ATOM 5048 C CA . ALA B 1 132 ? -4.301 -3.016 -11.656 1 94.69 132 ALA B CA 1
ATOM 5049 C C . ALA B 1 132 ? -3.932 -4.293 -12.406 1 94.69 132 ALA B C 1
ATOM 5051 O O . ALA B 1 132 ? -4.543 -5.344 -12.188 1 94.69 132 ALA B O 1
ATOM 5052 N N . LEU B 1 133 ? -2.943 -4.223 -13.219 1 96.44 133 LEU B N 1
ATOM 5053 C CA . LEU B 1 133 ? -2.494 -5.395 -13.961 1 96.44 133 LEU B CA 1
ATOM 5054 C C . LEU B 1 133 ? -1.944 -6.461 -13.023 1 96.44 133 LEU B C 1
ATOM 5056 O O . LEU B 1 133 ? -2.234 -7.648 -13.188 1 96.44 133 LEU B O 1
ATOM 5060 N N . LEU B 1 134 ? -1.145 -5.988 -12.094 1 97.06 134 LEU B N 1
ATOM 5061 C CA . LEU B 1 134 ? -0.586 -6.906 -11.109 1 97.06 134 LEU B CA 1
ATOM 5062 C C . LEU B 1 134 ? -1.693 -7.574 -10.297 1 97.06 134 LEU B C 1
ATOM 5064 O O . LEU B 1 134 ? -1.628 -8.773 -10.016 1 97.06 134 LEU B O 1
ATOM 5068 N N . ALA B 1 135 ? -2.68 -6.754 -9.945 1 96.19 135 ALA B N 1
ATOM 5069 C CA . ALA B 1 135 ? -3.836 -7.277 -9.219 1 96.19 135 ALA B CA 1
ATOM 5070 C C . ALA B 1 135 ? -4.531 -8.375 -10.016 1 96.19 135 ALA B C 1
ATOM 5072 O O . ALA B 1 135 ? -4.887 -9.422 -9.469 1 96.19 135 ALA B O 1
ATOM 5073 N N . PHE B 1 136 ? -4.676 -8.125 -11.273 1 95.5 136 PHE B N 1
ATOM 5074 C CA . PHE B 1 136 ? -5.273 -9.133 -12.148 1 95.5 136 PHE B CA 1
ATOM 5075 C C . PHE B 1 136 ? -4.41 -10.391 -12.188 1 95.5 136 PHE B C 1
ATOM 5077 O O . PHE B 1 136 ? -4.93 -11.508 -12.18 1 95.5 136 PHE B O 1
ATOM 5084 N N . GLY B 1 137 ? -3.148 -10.211 -12.25 1 96.38 137 GLY B N 1
ATOM 5085 C CA . GLY B 1 137 ? -2.234 -11.336 -12.172 1 96.38 137 GLY B CA 1
ATOM 5086 C C . GLY B 1 137 ? -2.387 -12.148 -10.898 1 96.38 137 GLY B C 1
ATOM 5087 O O . GLY B 1 137 ? -2.387 -13.375 -10.938 1 96.38 137 GLY B O 1
ATOM 5088 N N . PHE B 1 138 ? -2.553 -11.461 -9.789 1 96.81 138 PHE B N 1
ATOM 5089 C CA . PHE B 1 138 ? -2.754 -12.141 -8.516 1 96.81 138 PHE B CA 1
ATOM 5090 C C . PHE B 1 138 ? -4.043 -12.953 -8.531 1 96.81 138 PHE B C 1
ATOM 5092 O O . PHE B 1 138 ? -4.078 -14.086 -8.039 1 96.81 138 PHE B O 1
ATOM 5099 N N . MET B 1 139 ? -5.074 -12.398 -9.109 1 95.75 139 MET B N 1
ATOM 5100 C CA . MET B 1 139 ? -6.348 -13.109 -9.18 1 95.75 139 MET B CA 1
ATOM 5101 C C . MET B 1 139 ? -6.227 -14.359 -10.039 1 95.75 139 MET B C 1
ATOM 5103 O O . MET B 1 139 ? -6.75 -15.414 -9.688 1 95.75 139 MET B O 1
ATOM 5107 N N . LEU B 1 140 ? -5.473 -14.188 -11.102 1 95.31 140 LEU B N 1
ATOM 5108 C CA . LEU B 1 140 ? -5.285 -15.344 -11.969 1 95.31 140 LEU B CA 1
ATOM 5109 C C . LEU B 1 140 ? -4.453 -16.422 -11.273 1 95.31 140 LEU B C 1
ATOM 5111 O O . LEU B 1 140 ? -4.734 -17.609 -11.414 1 95.31 140 LEU B O 1
ATOM 5115 N N . LEU B 1 141 ? -3.422 -15.961 -10.531 1 94.62 141 LEU B N 1
ATOM 5116 C CA . LEU B 1 141 ? -2.648 -16.922 -9.758 1 94.62 141 LEU B CA 1
ATOM 5117 C C . LEU B 1 141 ? -3.521 -17.609 -8.703 1 94.62 141 LEU B C 1
ATOM 5119 O O . LEU B 1 141 ? -3.385 -18.797 -8.461 1 94.62 141 LEU B O 1
ATOM 5123 N N . GLY B 1 142 ? -4.383 -16.844 -8.102 1 95 142 GLY B N 1
ATOM 5124 C CA . GLY B 1 142 ? -5.336 -17.406 -7.156 1 95 142 GLY B CA 1
ATOM 5125 C C . GLY B 1 142 ? -6.258 -18.438 -7.785 1 95 142 GLY B C 1
ATOM 5126 O O . GLY B 1 142 ? -6.488 -19.5 -7.215 1 95 142 GLY B O 1
ATOM 5127 N N . MET B 1 143 ? -6.723 -18.094 -9.016 1 93.31 143 MET B N 1
ATOM 5128 C CA . MET B 1 143 ? -7.562 -19.031 -9.758 1 93.31 143 MET B CA 1
ATOM 5129 C C . MET B 1 143 ? -6.801 -20.328 -10.062 1 93.31 143 MET B C 1
ATOM 5131 O O . MET B 1 143 ? -7.379 -21.406 -10.031 1 93.31 143 MET B O 1
ATOM 5135 N N . GLY B 1 144 ? -5.559 -20.172 -10.344 1 92.06 144 GLY B N 1
ATOM 5136 C CA . GLY B 1 144 ? -4.727 -21.344 -10.586 1 92.06 144 GLY B CA 1
ATOM 5137 C C . GLY B 1 144 ? -4.582 -22.234 -9.359 1 92.06 144 GLY B C 1
ATOM 5138 O O . GLY B 1 144 ? -4.719 -23.453 -9.461 1 92.06 144 GLY B O 1
ATOM 5139 N N . LEU B 1 145 ? -4.34 -21.625 -8.219 1 92.44 145 LEU B N 1
ATOM 5140 C CA . LEU B 1 145 ? -4.242 -22.375 -6.973 1 92.44 145 LEU B CA 1
ATOM 5141 C C . LEU B 1 145 ? -5.547 -23.109 -6.676 1 92.44 145 LEU B C 1
ATOM 5143 O O . LEU B 1 145 ? -5.531 -24.281 -6.273 1 92.44 145 LEU B O 1
ATOM 5147 N N . LEU B 1 146 ? -6.656 -22.422 -6.949 1 93.81 146 LEU B N 1
ATOM 5148 C CA . LEU B 1 146 ? -7.969 -23.016 -6.723 1 93.81 146 LEU B CA 1
ATOM 5149 C C . LEU B 1 146 ? -8.203 -24.188 -7.664 1 93.81 146 LEU B C 1
ATOM 5151 O O . LEU B 1 146 ? -8.656 -25.25 -7.238 1 93.81 146 LEU B O 1
ATOM 5155 N N . GLY B 1 147 ? -7.906 -23.922 -8.922 1 92.69 147 GLY B N 1
ATOM 5156 C CA . GLY B 1 147 ? -8.086 -24.969 -9.914 1 92.69 147 GLY B CA 1
ATOM 5157 C C . GLY B 1 147 ? -7.262 -26.219 -9.625 1 92.69 147 GLY B C 1
ATOM 5158 O O . GLY B 1 147 ? -7.77 -27.344 -9.711 1 92.69 147 GLY B O 1
ATOM 5159 N N . ASP B 1 148 ? -5.98 -26.047 -9.242 1 90.94 148 ASP B N 1
ATOM 5160 C CA . ASP B 1 148 ? -5.102 -27.172 -8.922 1 90.94 148 ASP B CA 1
ATOM 5161 C C . ASP B 1 148 ? -5.605 -27.938 -7.699 1 90.94 148 ASP B C 1
ATOM 5163 O O . ASP B 1 148 ? -5.613 -29.172 -7.688 1 90.94 148 ASP B O 1
ATOM 5167 N N . ALA B 1 149 ? -6.012 -27.219 -6.742 1 92.5 149 ALA B N 1
ATOM 5168 C CA . ALA B 1 149 ? -6.547 -27.844 -5.535 1 92.5 149 ALA B CA 1
ATOM 5169 C C . ALA B 1 149 ? -7.84 -28.594 -5.836 1 92.5 149 ALA B C 1
ATOM 5171 O O . ALA B 1 149 ? -8.047 -29.703 -5.336 1 92.5 149 ALA B O 1
ATOM 5172 N N . ALA B 1 150 ? -8.703 -28 -6.672 1 93 150 ALA B N 1
ATOM 5173 C CA . ALA B 1 150 ? -9.961 -28.625 -7.055 1 93 150 ALA B CA 1
ATOM 5174 C C . ALA B 1 150 ? -9.719 -29.922 -7.809 1 93 150 ALA B C 1
ATOM 5176 O O . ALA B 1 150 ? -10.398 -30.938 -7.559 1 93 150 ALA B O 1
ATOM 5177 N N . ARG B 1 151 ? -8.789 -29.938 -8.695 1 93.12 151 ARG B N 1
ATOM 5178 C CA . ARG B 1 151 ? -8.461 -31.141 -9.453 1 93.12 151 ARG B CA 1
ATOM 5179 C C . ARG B 1 151 ? -7.973 -32.25 -8.531 1 93.12 151 ARG B C 1
ATOM 5181 O O . ARG B 1 151 ? -8.359 -33.406 -8.688 1 93.12 151 ARG B O 1
ATOM 5188 N N . ALA B 1 152 ? -7.121 -31.844 -7.57 1 91.81 152 ALA B N 1
ATOM 5189 C CA . ALA B 1 152 ? -6.562 -32.812 -6.637 1 91.81 152 ALA B CA 1
ATOM 5190 C C . ALA B 1 152 ? -7.645 -33.375 -5.719 1 91.81 152 ALA B C 1
ATOM 5192 O O . ALA B 1 152 ? -7.672 -34.594 -5.445 1 91.81 152 ALA B O 1
ATOM 5193 N N . LEU B 1 153 ? -8.57 -32.531 -5.359 1 90.81 153 LEU B N 1
ATOM 5194 C CA . LEU B 1 153 ? -9.617 -32.938 -4.43 1 90.81 153 LEU B CA 1
ATOM 5195 C C . LEU B 1 153 ? -10.758 -33.656 -5.168 1 90.81 153 LEU B C 1
ATOM 5197 O O . LEU B 1 153 ? -11.523 -34.406 -4.562 1 90.81 153 LEU B O 1
ATOM 5201 N N . GLY B 1 154 ? -10.891 -33.312 -6.465 1 91.12 154 GLY B N 1
ATOM 5202 C CA . GLY B 1 154 ? -11.984 -33.844 -7.266 1 91.12 154 GLY B CA 1
ATOM 5203 C C . GLY B 1 154 ? -11.938 -35.344 -7.387 1 91.12 154 GLY B C 1
ATOM 5204 O O . GLY B 1 154 ? -12.961 -36 -7.664 1 91.12 154 GLY B O 1
ATOM 5205 N N . ASN B 1 155 ? -10.766 -35.906 -7.133 1 90.06 155 ASN B N 1
ATOM 5206 C CA . ASN B 1 155 ? -10.625 -37.344 -7.246 1 90.06 155 ASN B CA 1
ATOM 5207 C C . ASN B 1 155 ? -10.734 -38.031 -5.887 1 90.06 155 ASN B C 1
ATOM 5209 O O . ASN B 1 155 ? -10.695 -39.25 -5.797 1 90.06 155 ASN B O 1
ATOM 5213 N N . ASP B 1 156 ? -10.953 -37.281 -4.871 1 91.88 156 ASP B N 1
ATOM 5214 C CA . ASP B 1 156 ? -11.133 -37.812 -3.521 1 91.88 156 ASP B CA 1
ATOM 5215 C C . ASP B 1 156 ? -12.57 -38.281 -3.303 1 91.88 156 ASP B C 1
ATOM 5217 O O . ASP B 1 156 ? -13.516 -37.5 -3.521 1 91.88 156 ASP B O 1
ATOM 5221 N N . PRO B 1 157 ? -12.773 -39.469 -2.902 1 92.69 157 PRO B N 1
ATOM 5222 C CA . PRO B 1 157 ? -14.125 -40 -2.715 1 92.69 157 PRO B CA 1
ATOM 5223 C C . PRO B 1 157 ? -14.961 -39.188 -1.753 1 92.69 157 PRO B C 1
ATOM 5225 O O . PRO B 1 157 ? -16.172 -39.031 -1.951 1 92.69 157 PRO B O 1
ATOM 5228 N N . ALA B 1 158 ? -14.312 -38.688 -0.716 1 91 158 ALA B N 1
ATOM 5229 C CA . ALA B 1 158 ? -15.039 -37.844 0.232 1 91 158 ALA B CA 1
ATOM 5230 C C . ALA B 1 158 ? -15.594 -36.594 -0.453 1 91 158 ALA B C 1
ATOM 5232 O O . ALA B 1 158 ? -16.719 -36.188 -0.184 1 91 158 ALA B O 1
ATOM 5233 N N . VAL B 1 159 ? -14.867 -36.062 -1.316 1 89.38 159 VAL B N 1
ATOM 5234 C CA . VAL B 1 159 ? -15.266 -34.844 -2.025 1 89.38 159 VAL B CA 1
ATOM 5235 C C . VAL B 1 159 ? -16.328 -35.188 -3.074 1 89.38 159 VAL B C 1
ATOM 5237 O O . VAL B 1 159 ? -17.297 -34.438 -3.232 1 89.38 159 VAL B O 1
ATOM 5240 N N . ILE B 1 160 ? -16.156 -36.281 -3.738 1 90.31 160 ILE B N 1
ATOM 5241 C CA . ILE B 1 160 ? -17.141 -36.719 -4.719 1 90.31 160 ILE B CA 1
ATOM 5242 C C . ILE B 1 160 ? -18.484 -36.938 -4.043 1 90.31 160 ILE B C 1
ATOM 5244 O O . ILE B 1 160 ? -19.516 -36.469 -4.531 1 90.31 160 ILE B O 1
ATOM 5248 N N . ASN B 1 161 ? -18.438 -37.5 -2.896 1 91.19 161 ASN B N 1
ATOM 5249 C CA . ASN B 1 161 ? -19.672 -37.781 -2.16 1 91.19 161 ASN B CA 1
ATOM 5250 C C . ASN B 1 161 ? -20.312 -36.5 -1.649 1 91.19 161 ASN B C 1
ATOM 5252 O O . ASN B 1 161 ? -21.531 -36.375 -1.616 1 91.19 161 ASN B O 1
ATOM 5256 N N . LEU B 1 162 ? -19.5 -35.594 -1.242 1 88.5 162 LEU B N 1
ATOM 5257 C CA . LEU B 1 162 ? -20 -34.312 -0.756 1 88.5 162 LEU B CA 1
ATOM 5258 C C . LEU B 1 162 ? -20.734 -33.562 -1.859 1 88.5 162 LEU B C 1
ATOM 5260 O O . LEU B 1 162 ? -21.859 -33.094 -1.65 1 88.5 162 LEU B O 1
ATOM 5264 N N . PHE B 1 163 ? -20.156 -33.562 -3.01 1 87.12 163 PHE B N 1
ATOM 5265 C CA . PHE B 1 163 ? -20.766 -32.844 -4.105 1 87.12 163 PHE B CA 1
ATOM 5266 C C . PHE B 1 163 ? -22.016 -33.562 -4.621 1 87.12 163 PHE B C 1
ATOM 5268 O O . PHE B 1 163 ? -22.969 -32.938 -5.051 1 87.12 163 PHE B O 1
ATOM 5275 N N . ALA B 1 164 ? -21.938 -34.844 -4.535 1 88.62 164 ALA B N 1
ATOM 5276 C CA . ALA B 1 164 ? -23.125 -35.625 -4.879 1 88.62 164 ALA B CA 1
ATOM 5277 C C . ALA B 1 164 ? -24.281 -35.312 -3.922 1 88.62 164 ALA B C 1
ATOM 5279 O O . ALA B 1 164 ? -25.422 -35.156 -4.352 1 88.62 164 ALA B O 1
ATOM 5280 N N . ALA B 1 165 ? -23.969 -35.188 -2.686 1 89.81 165 ALA B N 1
ATOM 5281 C CA . ALA B 1 165 ? -24.969 -34.875 -1.673 1 89.81 165 ALA B CA 1
ATOM 5282 C C . ALA B 1 165 ? -25.5 -33.469 -1.854 1 89.81 165 ALA B C 1
ATOM 5284 O O . ALA B 1 165 ? -26.719 -33.25 -1.756 1 89.81 165 ALA B O 1
ATOM 5285 N N . LEU B 1 166 ? -24.625 -32.594 -2.164 1 87.69 166 LEU B N 1
ATOM 5286 C CA . LEU B 1 166 ? -25.016 -31.203 -2.355 1 87.69 166 LEU B CA 1
ATOM 5287 C C . LEU B 1 166 ? -25.828 -31.047 -3.631 1 87.69 166 LEU B C 1
ATOM 5289 O O . LEU B 1 166 ? -26.719 -30.188 -3.703 1 87.69 166 LEU B O 1
ATOM 5293 N N . GLY B 1 167 ? -25.547 -31.906 -4.555 1 86.31 167 GLY B N 1
ATOM 5294 C CA . GLY B 1 167 ? -26.344 -31.922 -5.777 1 86.31 167 GLY B CA 1
ATOM 5295 C C . GLY B 1 167 ? -27.797 -32.281 -5.551 1 86.31 167 GLY B C 1
ATOM 5296 O O . GLY B 1 167 ? -28.672 -31.844 -6.281 1 86.31 167 GLY B O 1
ATOM 5297 N N . GLN B 1 168 ? -28 -33.031 -4.461 1 89.88 168 GLN B N 1
ATOM 5298 C CA . GLN B 1 168 ? -29.344 -33.5 -4.141 1 89.88 168 GLN B CA 1
ATOM 5299 C C . GLN B 1 168 ? -30.062 -32.469 -3.256 1 89.88 168 GLN B C 1
ATOM 5301 O O . GLN B 1 168 ? -31.281 -32.562 -3.066 1 89.88 168 GLN B O 1
ATOM 5306 N N . LEU B 1 169 ? -29.328 -31.547 -2.777 1 92.94 169 LEU B N 1
ATOM 5307 C CA . LEU B 1 169 ? -29.891 -30.516 -1.917 1 92.94 169 LEU B CA 1
ATOM 5308 C C . LEU B 1 169 ? -29.609 -29.125 -2.48 1 92.94 169 LEU B C 1
ATOM 5310 O O . LEU B 1 169 ? -28.859 -28.344 -1.882 1 92.94 169 LEU B O 1
ATOM 5314 N N . PRO B 1 170 ? -30.266 -28.797 -3.561 1 92.06 170 PRO B N 1
ATOM 5315 C CA . PRO B 1 170 ? -29.938 -27.562 -4.281 1 92.06 170 PRO B CA 1
ATOM 5316 C C . PRO B 1 170 ? -30.172 -26.312 -3.441 1 92.06 170 PRO B C 1
ATOM 5318 O O . PRO B 1 170 ? -29.406 -25.344 -3.543 1 92.06 170 PRO B O 1
ATOM 5321 N N . VAL B 1 171 ? -31.156 -26.312 -2.602 1 93.12 171 VAL B N 1
ATOM 5322 C CA . VAL B 1 171 ? -31.453 -25.141 -1.78 1 93.12 171 VAL B CA 1
ATOM 5323 C C . VAL B 1 171 ? -30.359 -24.938 -0.744 1 93.12 171 VAL B C 1
ATOM 5325 O O . VAL B 1 171 ? -29.953 -23.812 -0.466 1 93.12 171 VAL B O 1
ATOM 5328 N N . LEU B 1 172 ? -29.938 -26.016 -0.214 1 93.5 172 LEU B N 1
ATOM 5329 C CA . LEU B 1 172 ? -28.828 -25.938 0.745 1 93.5 172 LEU B CA 1
ATOM 5330 C C . LEU B 1 172 ? -27.562 -25.438 0.074 1 93.5 172 LEU B C 1
ATOM 5332 O O . LEU B 1 172 ? -26.781 -24.688 0.682 1 93.5 172 LEU B O 1
ATOM 5336 N N . PHE B 1 173 ? -27.375 -25.906 -1.142 1 94.81 173 PHE B N 1
ATOM 5337 C CA . PHE B 1 173 ? -26.219 -25.453 -1.907 1 94.81 173 PHE B CA 1
ATOM 5338 C C . PHE B 1 173 ? -26.281 -23.953 -2.141 1 94.81 173 PHE B C 1
ATOM 5340 O O . PHE B 1 173 ? -25.281 -23.25 -1.973 1 94.81 173 PHE B O 1
ATOM 5347 N N . LEU B 1 174 ? -27.438 -23.453 -2.471 1 96.5 174 LEU B N 1
ATOM 5348 C CA . LEU B 1 174 ? -27.656 -22.031 -2.684 1 96.5 174 LEU B CA 1
ATOM 5349 C C . LEU B 1 174 ? -27.406 -21.234 -1.401 1 96.5 174 LEU B C 1
ATOM 5351 O O . LEU B 1 174 ? -26.734 -20.203 -1.421 1 96.5 174 LEU B O 1
ATOM 5355 N N . ILE B 1 175 ? -27.875 -21.719 -0.278 1 96.38 175 ILE B N 1
ATOM 5356 C CA . ILE B 1 175 ? -27.719 -21.047 1.011 1 96.38 175 ILE B CA 1
ATOM 5357 C C . ILE B 1 175 ? -26.234 -21.062 1.407 1 96.38 175 ILE B C 1
ATOM 5359 O O . ILE B 1 175 ? -25.719 -20.078 1.941 1 96.38 175 ILE B O 1
ATOM 5363 N N . GLY B 1 176 ? -25.609 -22.219 1.158 1 95.5 176 GLY B N 1
ATOM 5364 C CA . GLY B 1 176 ? -24.188 -22.297 1.416 1 95.5 176 GLY B CA 1
ATOM 5365 C C . GLY B 1 176 ? -23.391 -21.25 0.65 1 95.5 176 GLY B C 1
ATOM 5366 O O . GLY B 1 176 ? -22.484 -20.609 1.205 1 95.5 176 GLY B O 1
ATOM 5367 N N . ALA B 1 177 ? -23.734 -21.078 -0.633 1 96.62 177 ALA B N 1
ATOM 5368 C CA . ALA B 1 177 ? -23.062 -20.078 -1.459 1 96.62 177 ALA B CA 1
ATOM 5369 C C . ALA B 1 177 ? -23.312 -18.672 -0.923 1 96.62 177 ALA B C 1
ATOM 5371 O O . ALA B 1 177 ? -22.422 -17.844 -0.91 1 96.62 177 ALA B O 1
ATOM 5372 N N . ALA B 1 178 ? -24.531 -18.422 -0.461 1 97 178 ALA B N 1
ATOM 5373 C CA . ALA B 1 178 ? -24.891 -17.125 0.107 1 97 178 ALA B CA 1
ATOM 5374 C C . ALA B 1 178 ? -24.078 -16.844 1.366 1 97 178 ALA B C 1
ATOM 5376 O O . ALA B 1 178 ? -23.531 -15.75 1.529 1 97 178 ALA B O 1
ATOM 5377 N N . LEU B 1 179 ? -23.969 -17.812 2.209 1 96 179 LEU B N 1
ATOM 5378 C CA . LEU B 1 179 ? -23.25 -17.672 3.467 1 96 179 LEU B CA 1
ATOM 5379 C C . LEU B 1 179 ? -21.75 -17.469 3.217 1 96 179 LEU B C 1
ATOM 5381 O O . LEU B 1 179 ? -21.109 -16.672 3.896 1 96 179 LEU B O 1
ATOM 5385 N N . LEU B 1 180 ? -21.281 -18.234 2.27 1 94.75 180 LEU B N 1
ATOM 5386 C CA . LEU B 1 180 ? -19.859 -18.078 1.934 1 94.75 180 LEU B CA 1
ATOM 5387 C C . LEU B 1 180 ? -19.578 -16.688 1.398 1 94.75 180 LEU B C 1
ATOM 5389 O O . LEU B 1 180 ? -18.562 -16.078 1.741 1 94.75 180 LEU B O 1
ATOM 5393 N N . THR B 1 181 ? -20.453 -16.219 0.57 1 94.38 181 THR B N 1
ATOM 5394 C CA . THR B 1 181 ? -20.297 -14.867 0.022 1 94.38 181 THR B CA 1
ATOM 5395 C C . THR B 1 181 ? -20.375 -13.82 1.129 1 94.38 181 THR B C 1
ATOM 5397 O O . THR B 1 181 ? -19.625 -12.844 1.122 1 94.38 181 THR B O 1
ATOM 5400 N N . LEU B 1 182 ? -21.297 -14.031 2.07 1 91.25 182 LEU B N 1
ATOM 5401 C CA . LEU B 1 182 ? -21.422 -13.133 3.213 1 91.25 182 LEU B CA 1
ATOM 5402 C C . LEU B 1 182 ? -20.141 -13.102 4.023 1 91.25 182 LEU B C 1
ATOM 5404 O O . LEU B 1 182 ? -19.719 -12.039 4.492 1 91.25 182 LEU B O 1
ATOM 5408 N N . LEU B 1 183 ? -19.531 -14.203 4.133 1 88.94 183 LEU B N 1
ATOM 5409 C CA . LEU B 1 183 ? -18.281 -14.312 4.887 1 88.94 183 LEU B CA 1
ATOM 5410 C C . LEU B 1 183 ? -17.141 -13.617 4.152 1 88.94 183 LEU B C 1
ATOM 5412 O O . LEU B 1 183 ? -16.344 -12.914 4.773 1 88.94 183 LEU B O 1
ATOM 5416 N N . MET B 1 184 ? -17.125 -13.789 2.826 1 88.81 184 MET B N 1
ATOM 5417 C CA . MET B 1 184 ? -16.062 -13.211 2.01 1 88.81 184 MET B CA 1
ATOM 5418 C C . MET B 1 184 ? -16.328 -11.734 1.732 1 88.81 184 MET B C 1
ATOM 5420 O O . MET B 1 184 ? -15.43 -11 1.31 1 88.81 184 MET B O 1
ATOM 5424 N N . GLN B 1 185 ? -17.578 -11.359 1.868 1 86.69 185 GLN B N 1
ATOM 5425 C CA . GLN B 1 185 ? -18.031 -10 1.587 1 86.69 185 GLN B CA 1
ATOM 5426 C C . GLN B 1 185 ? -17.703 -9.594 0.153 1 86.69 185 GLN B C 1
ATOM 5428 O O . GLN B 1 185 ? -17.328 -8.453 -0.101 1 86.69 185 GLN B O 1
ATOM 5433 N N . SER B 1 186 ? -17.75 -10.57 -0.734 1 89.12 186 SER B N 1
ATOM 5434 C CA . SER B 1 186 ? -17.469 -10.344 -2.15 1 89.12 186 SER B CA 1
ATOM 5435 C C . SER B 1 186 ? -18.125 -11.422 -3.014 1 89.12 186 SER B C 1
ATOM 5437 O O . SER B 1 186 ? -17.734 -12.594 -2.957 1 89.12 186 SER B O 1
ATOM 5439 N N . ALA B 1 187 ? -19.031 -10.984 -3.818 1 92.75 187 ALA B N 1
ATOM 5440 C CA . ALA B 1 187 ? -19.641 -11.938 -4.738 1 92.75 187 ALA B CA 1
ATOM 5441 C C . ALA B 1 187 ? -18.641 -12.383 -5.809 1 92.75 187 ALA B C 1
ATOM 5443 O O . ALA B 1 187 ? -18.672 -13.531 -6.254 1 92.75 187 ALA B O 1
ATOM 5444 N N . THR B 1 188 ? -17.766 -11.445 -6.16 1 90.56 188 THR B N 1
ATOM 5445 C CA . THR B 1 188 ? -16.781 -11.742 -7.191 1 90.56 188 THR B CA 1
ATOM 5446 C C . THR B 1 188 ? -15.836 -12.852 -6.738 1 90.56 188 THR B C 1
ATOM 5448 O O . THR B 1 188 ? -15.609 -13.812 -7.473 1 90.56 188 THR B O 1
ATOM 5451 N N . ALA B 1 189 ? -15.32 -12.742 -5.516 1 91.81 189 ALA B N 1
ATOM 5452 C CA . ALA B 1 189 ? -14.43 -13.773 -4.988 1 91.81 189 ALA B CA 1
ATOM 5453 C C . ALA B 1 189 ? -15.164 -15.109 -4.84 1 91.81 189 ALA B C 1
ATOM 5455 O O . ALA B 1 189 ? -14.602 -16.156 -5.145 1 91.81 189 ALA B O 1
ATOM 5456 N N . SER B 1 190 ? -16.391 -15.023 -4.426 1 94.62 190 SER B N 1
ATOM 5457 C CA . SER B 1 190 ? -17.188 -16.219 -4.227 1 94.62 190 SER B CA 1
ATOM 5458 C C . SER B 1 190 ? -17.453 -16.938 -5.547 1 94.62 190 SER B C 1
ATOM 5460 O O . SER B 1 190 ? -17.266 -18.156 -5.652 1 94.62 190 SER B O 1
ATOM 5462 N N . ILE B 1 191 ? -17.859 -16.203 -6.516 1 95.31 191 ILE B N 1
ATOM 5463 C CA . ILE B 1 191 ? -18.172 -16.812 -7.809 1 95.31 191 ILE B CA 1
ATOM 5464 C C . ILE B 1 191 ? -16.891 -17.297 -8.477 1 95.31 191 ILE B C 1
ATOM 5466 O O . ILE B 1 191 ? -16.875 -18.344 -9.117 1 95.31 191 ILE B O 1
ATOM 5470 N N . ALA B 1 192 ? -15.805 -16.547 -8.297 1 92.69 192 ALA B N 1
ATOM 5471 C CA . ALA B 1 192 ? -14.523 -17.016 -8.828 1 92.69 192 ALA B CA 1
ATOM 5472 C C . ALA B 1 192 ? -14.148 -18.375 -8.25 1 92.69 192 ALA B C 1
ATOM 5474 O O . ALA B 1 192 ? -13.641 -19.234 -8.961 1 92.69 192 ALA B O 1
ATOM 5475 N N . LEU B 1 193 ? -14.414 -18.547 -6.969 1 93.69 193 LEU B N 1
ATOM 5476 C CA . LEU B 1 193 ? -14.188 -19.844 -6.332 1 93.69 193 LEU B CA 1
ATOM 5477 C C . LEU B 1 193 ? -15.016 -20.938 -7 1 93.69 193 LEU B C 1
ATOM 5479 O O . LEU B 1 193 ? -14.508 -22.016 -7.305 1 93.69 193 LEU B O 1
ATOM 5483 N N . ALA B 1 194 ? -16.234 -20.641 -7.27 1 95 194 ALA B N 1
ATOM 5484 C CA . ALA B 1 194 ? -17.125 -21.609 -7.902 1 95 194 ALA B CA 1
ATOM 5485 C C . ALA B 1 194 ? -16.625 -21.969 -9.297 1 95 194 ALA B C 1
ATOM 5487 O O . ALA B 1 194 ? -16.656 -23.141 -9.688 1 95 194 ALA B O 1
ATOM 5488 N N . LEU B 1 195 ? -16.188 -20.953 -10.039 1 94.44 195 LEU B N 1
ATOM 5489 C CA . LEU B 1 195 ? -15.664 -21.203 -11.375 1 94.44 195 LEU B CA 1
ATOM 5490 C C . LEU B 1 195 ? -14.445 -22.109 -11.336 1 94.44 195 LEU B C 1
ATOM 5492 O O . LEU B 1 195 ? -14.305 -23.016 -12.172 1 94.44 195 LEU B O 1
ATOM 5496 N N . ALA B 1 196 ? -13.602 -21.891 -10.336 1 91 196 ALA B N 1
ATOM 5497 C CA . ALA B 1 196 ? -12.375 -22.688 -10.219 1 91 196 ALA B CA 1
ATOM 5498 C C . ALA B 1 196 ? -12.688 -24.125 -9.836 1 91 196 ALA B C 1
ATOM 5500 O O . ALA B 1 196 ? -11.977 -25.047 -10.242 1 91 196 ALA B O 1
ATOM 5501 N N . LEU B 1 197 ? -13.781 -24.359 -9.117 1 91.81 197 LEU B N 1
ATOM 5502 C CA . LEU B 1 197 ? -14.156 -25.688 -8.641 1 91.81 197 LEU B CA 1
ATOM 5503 C C . LEU B 1 197 ? -14.664 -26.547 -9.789 1 91.81 197 LEU B C 1
ATOM 5505 O O . LEU B 1 197 ? -14.773 -27.766 -9.648 1 91.81 197 LEU B O 1
ATOM 5509 N N . VAL B 1 198 ? -14.984 -25.938 -10.945 1 91.88 198 VAL B N 1
ATOM 5510 C CA . VAL B 1 198 ? -15.391 -26.688 -12.125 1 91.88 198 VAL B CA 1
ATOM 5511 C C . VAL B 1 198 ? -14.281 -27.672 -12.516 1 91.88 198 VAL B C 1
ATOM 5513 O O . VAL B 1 198 ? -14.562 -28.766 -13.023 1 91.88 198 VAL B O 1
ATOM 5516 N N . ALA B 1 199 ? -13.008 -27.312 -12.164 1 89.62 199 ALA B N 1
ATOM 5517 C CA . ALA B 1 199 ? -11.852 -28.141 -12.508 1 89.62 199 ALA B CA 1
ATOM 5518 C C . ALA B 1 199 ? -11.891 -29.469 -11.758 1 89.62 199 ALA B C 1
ATOM 5520 O O . ALA B 1 199 ? -11.203 -30.422 -12.141 1 89.62 199 ALA B O 1
ATOM 5521 N N . SER B 1 200 ? -12.656 -29.531 -10.664 1 89.56 200 SER B N 1
ATOM 5522 C CA . SER B 1 200 ? -12.781 -30.781 -9.914 1 89.56 200 SER B CA 1
ATOM 5523 C C . SER B 1 200 ? -13.508 -31.844 -10.727 1 89.56 200 SER B C 1
ATOM 5525 O O . SER B 1 200 ? -13.391 -33.031 -10.445 1 89.56 200 SER B O 1
ATOM 5527 N N . GLY B 1 201 ? -14.359 -31.359 -11.664 1 91.31 201 GLY B N 1
ATOM 5528 C CA . GLY B 1 201 ? -15.18 -32.25 -12.469 1 91.31 201 GLY B CA 1
ATOM 5529 C C . GLY B 1 201 ? -16.484 -32.625 -11.805 1 91.31 201 GLY B C 1
ATOM 5530 O O . GLY B 1 201 ? -17.297 -33.344 -12.383 1 91.31 201 GLY B O 1
ATOM 5531 N N . GLN B 1 202 ? -16.766 -32.094 -10.633 1 90.94 202 GLN B N 1
ATOM 5532 C CA . GLN B 1 202 ? -17.922 -32.531 -9.859 1 90.94 202 GLN B CA 1
ATOM 5533 C C . GLN B 1 202 ? -19.016 -31.453 -9.875 1 90.94 202 GLN B C 1
ATOM 5535 O O . GLN B 1 202 ? -20.094 -31.656 -9.32 1 90.94 202 GLN B O 1
ATOM 5540 N N . VAL B 1 203 ? -18.734 -30.359 -10.477 1 91.5 203 VAL B N 1
ATOM 5541 C CA . VAL B 1 203 ? -19.672 -29.25 -10.469 1 91.5 203 VAL B CA 1
ATOM 5542 C C . VAL B 1 203 ? -20.375 -29.156 -11.82 1 91.5 203 VAL B C 1
ATOM 5544 O O . VAL B 1 203 ? -19.734 -29.094 -12.867 1 91.5 203 VAL B O 1
ATOM 5547 N N . ASN B 1 204 ? -21.672 -29.188 -11.82 1 89.44 204 ASN B N 1
ATOM 5548 C CA . ASN B 1 204 ? -22.438 -29.047 -13.047 1 89.44 204 ASN B CA 1
ATOM 5549 C C . ASN B 1 204 ? -23.031 -27.656 -13.188 1 89.44 204 ASN B C 1
ATOM 5551 O O . ASN B 1 204 ? -22.844 -26.812 -12.305 1 89.44 204 ASN B O 1
ATOM 5555 N N . LEU B 1 205 ? -23.672 -27.375 -14.25 1 90.12 205 LEU B N 1
ATOM 5556 C CA . LEU B 1 205 ? -24.156 -26.031 -14.57 1 90.12 205 LEU B CA 1
ATOM 5557 C C . LEU B 1 205 ? -25.203 -25.578 -13.562 1 90.12 205 LEU B C 1
ATOM 5559 O O . LEU B 1 205 ? -25.188 -24.422 -13.133 1 90.12 205 LEU B O 1
ATOM 5563 N N . THR B 1 206 ? -26.141 -26.484 -13.195 1 90.25 206 THR B N 1
ATOM 5564 C CA . THR B 1 206 ? -27.188 -26.141 -12.242 1 90.25 206 THR B CA 1
ATOM 5565 C C . THR B 1 206 ? -26.578 -25.688 -10.914 1 90.25 206 THR B C 1
ATOM 5567 O O . THR B 1 206 ? -27.016 -24.672 -10.344 1 90.25 206 THR B O 1
ATOM 5570 N N . MET B 1 207 ? -25.562 -26.406 -10.484 1 91.38 207 MET B N 1
ATOM 5571 C CA . MET B 1 207 ? -24.891 -26.047 -9.234 1 91.38 207 MET B CA 1
ATOM 5572 C C . MET B 1 207 ? -24.234 -24.672 -9.352 1 91.38 207 MET B C 1
ATOM 5574 O O . MET B 1 207 ? -24.312 -23.859 -8.438 1 91.38 207 MET B O 1
ATOM 5578 N N . LEU B 1 208 ? -23.609 -24.422 -10.477 1 93.69 208 LEU B N 1
ATOM 5579 C CA . LEU B 1 208 ? -22.906 -23.156 -10.68 1 93.69 208 LEU B CA 1
ATOM 5580 C C . LEU B 1 208 ? -23.891 -21.984 -10.68 1 93.69 208 LEU B C 1
ATOM 5582 O O . LEU B 1 208 ? -23.609 -20.953 -10.078 1 93.69 208 LEU B O 1
ATOM 5586 N N . LEU B 1 209 ? -24.984 -22.172 -11.352 1 93.81 209 LEU B N 1
ATOM 5587 C CA . LEU B 1 209 ? -25.969 -21.109 -11.43 1 93.81 209 LEU B CA 1
ATOM 5588 C C . LEU B 1 209 ? -26.625 -20.875 -10.07 1 93.81 209 LEU B C 1
ATOM 5590 O O . LEU B 1 209 ? -26.922 -19.734 -9.711 1 93.81 209 LEU B O 1
ATOM 5594 N N . LEU B 1 210 ? -26.859 -21.938 -9.344 1 95 210 LEU B N 1
ATOM 5595 C CA . LEU B 1 210 ? -27.375 -21.797 -7.984 1 95 210 LEU B CA 1
ATOM 5596 C C . LEU B 1 210 ? -26.375 -21.047 -7.102 1 95 210 LEU B C 1
ATOM 5598 O O . LEU B 1 210 ? -26.766 -20.25 -6.246 1 95 210 LEU B O 1
ATOM 5602 N N . TRP B 1 211 ? -25.094 -21.359 -7.301 1 96.62 211 TRP B N 1
ATOM 5603 C CA . TRP B 1 211 ? -24.062 -20.641 -6.578 1 96.62 211 TRP B CA 1
ATOM 5604 C C . TRP B 1 211 ? -24.094 -19.141 -6.895 1 96.62 211 TRP B C 1
ATOM 5606 O O . TRP B 1 211 ? -24 -18.312 -5.992 1 96.62 211 TRP B O 1
ATOM 5616 N N . VAL B 1 212 ? -24.234 -18.844 -8.156 1 97 212 VAL B N 1
ATOM 5617 C CA . VAL B 1 212 ? -24.297 -17.453 -8.594 1 97 212 VAL B CA 1
ATOM 5618 C C . VAL B 1 212 ? -25.469 -16.75 -7.918 1 97 212 VAL B C 1
ATOM 5620 O O . VAL B 1 212 ? -25.328 -15.633 -7.41 1 97 212 VAL B O 1
ATOM 5623 N N . LEU B 1 213 ? -26.625 -17.406 -7.898 1 97.38 213 LEU B N 1
ATOM 5624 C CA . LEU B 1 213 ? -27.812 -16.844 -7.238 1 97.38 213 LEU B CA 1
ATOM 5625 C C . LEU B 1 213 ? -27.547 -16.641 -5.75 1 97.38 213 LEU B C 1
ATOM 5627 O O . LEU B 1 213 ? -27.875 -15.586 -5.203 1 97.38 213 LEU B O 1
ATOM 5631 N N . GLY B 1 214 ? -26.969 -17.625 -5.133 1 97.5 214 GLY B N 1
ATOM 5632 C CA . GLY B 1 214 ? -26.609 -17.5 -3.729 1 97.5 214 GLY B CA 1
ATOM 5633 C C . GLY B 1 214 ? -25.641 -16.359 -3.457 1 97.5 214 GLY B C 1
ATOM 5634 O O . GLY B 1 214 ? -25.797 -15.641 -2.469 1 97.5 214 GLY B O 1
ATOM 5635 N N . ALA B 1 215 ? -24.672 -16.234 -4.332 1 96.81 215 ALA B N 1
ATOM 5636 C CA . ALA B 1 215 ? -23.672 -15.18 -4.184 1 96.81 215 ALA B CA 1
ATOM 5637 C C . ALA B 1 215 ? -24.312 -13.797 -4.246 1 96.81 215 ALA B C 1
ATOM 5639 O O . ALA B 1 215 ? -23.922 -12.891 -3.508 1 96.81 215 ALA B O 1
ATOM 5640 N N . ASN B 1 216 ? -25.297 -13.648 -5.078 1 95.75 216 ASN B N 1
ATOM 5641 C CA . ASN B 1 216 ? -26 -12.375 -5.18 1 95.75 216 ASN B CA 1
ATOM 5642 C C . ASN B 1 216 ? -26.781 -12.062 -3.908 1 95.75 216 ASN B C 1
ATOM 5644 O O . ASN B 1 216 ? -26.812 -10.914 -3.459 1 95.75 216 ASN B O 1
ATOM 5648 N N . ILE B 1 217 ? -27.344 -13.055 -3.334 1 95.44 217 ILE B N 1
ATOM 5649 C CA . ILE B 1 217 ? -28.047 -12.867 -2.076 1 95.44 217 ILE B CA 1
ATOM 5650 C C . ILE B 1 217 ? -27.062 -12.484 -0.975 1 95.44 217 ILE B C 1
ATOM 5652 O O . ILE B 1 217 ? -27.344 -11.609 -0.157 1 95.44 217 ILE B O 1
ATOM 5656 N N . GLY B 1 218 ? -26 -13.258 -0.94 1 94.62 218 GLY B N 1
ATOM 5657 C CA . GLY B 1 218 ? -24.984 -12.938 0.04 1 94.62 218 GLY B CA 1
ATOM 5658 C C . GLY B 1 218 ? -24.516 -11.492 -0.029 1 94.62 218 GLY B C 1
ATOM 5659 O O . GLY B 1 218 ? -24.359 -10.836 1.003 1 94.62 218 GLY B O 1
ATOM 5660 N N . LEU B 1 219 ? -24.312 -11.047 -1.196 1 91.25 219 LEU B N 1
ATOM 5661 C CA . LEU B 1 219 ? -23.844 -9.68 -1.406 1 91.25 219 LEU B CA 1
ATOM 5662 C C . LEU B 1 219 ? -24.891 -8.68 -0.942 1 91.25 219 LEU B C 1
ATOM 5664 O O . LEU B 1 219 ? -24.562 -7.652 -0.343 1 91.25 219 LEU B O 1
ATOM 5668 N N . VAL B 1 220 ? -26.125 -8.914 -1.239 1 92.5 220 VAL B N 1
ATOM 5669 C CA . VAL B 1 220 ? -27.219 -8.047 -0.813 1 92.5 220 VAL B CA 1
ATOM 5670 C C . VAL B 1 220 ? -27.25 -7.961 0.711 1 92.5 220 VAL B C 1
ATOM 5672 O O . VAL B 1 220 ? -27.469 -6.883 1.275 1 92.5 220 VAL B O 1
ATOM 5675 N N . LEU B 1 221 ? -27.031 -9.055 1.311 1 92.31 221 LEU B N 1
ATOM 5676 C CA . LEU B 1 221 ? -27.016 -9.086 2.77 1 92.31 221 LEU B CA 1
ATOM 5677 C C . LEU B 1 221 ? -25.859 -8.266 3.318 1 92.31 221 LEU B C 1
ATOM 5679 O O . LEU B 1 221 ? -25.984 -7.594 4.344 1 92.31 221 LEU B O 1
ATOM 5683 N N . THR B 1 222 ? -24.781 -8.328 2.609 1 88.25 222 THR B N 1
ATOM 5684 C CA . THR B 1 222 ? -23.641 -7.535 3.035 1 88.25 222 THR B CA 1
ATOM 5685 C C . THR B 1 222 ? -23.953 -6.043 2.957 1 88.25 222 THR B C 1
ATOM 5687 O O . THR B 1 222 ? -23.578 -5.281 3.855 1 88.25 222 THR B O 1
ATOM 5690 N N . VAL B 1 223 ? -24.594 -5.613 1.909 1 86.31 223 VAL B N 1
ATOM 5691 C CA . VAL B 1 223 ? -24.984 -4.219 1.728 1 86.31 223 VAL B CA 1
ATOM 5692 C C . VAL B 1 223 ? -25.969 -3.809 2.824 1 86.31 223 VAL B C 1
ATOM 5694 O O . VAL B 1 223 ? -25.844 -2.729 3.404 1 86.31 223 VAL B O 1
ATOM 5697 N N . LEU B 1 224 ? -26.891 -4.672 3.078 1 88.25 224 LEU B N 1
ATOM 5698 C CA . LEU B 1 224 ? -27.891 -4.41 4.102 1 88.25 224 LEU B CA 1
ATOM 5699 C C . LEU B 1 224 ? -27.25 -4.262 5.473 1 88.25 224 LEU B C 1
ATOM 5701 O O . LEU B 1 224 ? -27.562 -3.336 6.223 1 88.25 224 LEU B O 1
ATOM 5705 N N . LEU B 1 225 ? -26.344 -5.113 5.746 1 85.62 225 LEU B N 1
ATOM 5706 C CA . LEU B 1 225 ? -25.656 -5.082 7.035 1 85.62 225 LEU B CA 1
ATOM 5707 C C . LEU B 1 225 ? -24.797 -3.832 7.156 1 85.62 225 LEU B C 1
ATOM 5709 O O . LEU B 1 225 ? -24.766 -3.191 8.211 1 85.62 225 LEU B O 1
ATOM 5713 N N . ALA B 1 226 ? -24.141 -3.479 6.121 1 77.06 226 ALA B N 1
ATOM 5714 C CA . ALA B 1 226 ? -23.266 -2.314 6.121 1 77.06 226 ALA B CA 1
ATOM 5715 C C . ALA B 1 226 ? -24.062 -1.023 6.289 1 77.06 226 ALA B C 1
ATOM 5717 O O . ALA B 1 226 ? -23.578 -0.065 6.898 1 77.06 226 ALA B O 1
ATOM 5718 N N . GLY B 1 227 ? -25.281 -0.993 5.797 1 75.88 227 GLY B N 1
ATOM 5719 C CA . GLY B 1 227 ? -26.109 0.203 5.84 1 75.88 227 GLY B CA 1
ATOM 5720 C C . GLY B 1 227 ? -27.109 0.193 6.977 1 75.88 227 GLY B C 1
ATOM 5721 O O . GLY B 1 227 ? -27.875 1.146 7.145 1 75.88 227 GLY B O 1
ATOM 5722 N N . TRP B 1 228 ? -27.109 -0.821 7.777 1 79.19 228 TRP B N 1
ATOM 5723 C CA . TRP B 1 228 ? -28.188 -1.042 8.742 1 79.19 228 TRP B CA 1
ATOM 5724 C C . TRP B 1 228 ? -28.25 0.099 9.758 1 79.19 228 TRP B C 1
ATOM 5726 O O . TRP B 1 228 ? -29.328 0.445 10.234 1 79.19 228 TRP B O 1
ATOM 5736 N N . GLY B 1 229 ? -27.125 0.741 10.008 1 71.88 229 GLY B N 1
ATOM 5737 C CA . GLY B 1 229 ? -27.078 1.785 11.016 1 71.88 229 GLY B CA 1
ATOM 5738 C C . GLY B 1 229 ? -27.641 3.107 10.539 1 71.88 229 GLY B C 1
ATOM 5739 O O . GLY B 1 229 ? -27.969 3.975 11.352 1 71.88 229 GLY B O 1
ATOM 5740 N N . ASP B 1 230 ? -27.812 3.254 9.273 1 68.69 230 ASP B N 1
ATOM 5741 C CA . ASP B 1 230 ? -28.328 4.473 8.656 1 68.69 230 ASP B CA 1
ATOM 5742 C C . ASP B 1 230 ? -29.656 4.219 7.949 1 68.69 230 ASP B C 1
ATOM 5744 O O . ASP B 1 230 ? -29.797 3.244 7.207 1 68.69 230 ASP B O 1
ATOM 5748 N N . PRO B 1 231 ? -30.609 5.086 8.32 1 77.06 231 PRO B N 1
ATOM 5749 C CA . PRO B 1 231 ? -31.922 4.875 7.699 1 77.06 231 PRO B CA 1
ATOM 5750 C C . PRO B 1 231 ? -31.859 4.816 6.176 1 77.06 231 PRO B C 1
ATOM 5752 O O . PRO B 1 231 ? -32.562 4.008 5.551 1 77.06 231 PRO B O 1
ATOM 5755 N N . GLN B 1 232 ? -31.062 5.695 5.586 1 77.56 232 GLN B N 1
ATOM 5756 C CA . GLN B 1 232 ? -30.922 5.684 4.133 1 77.56 232 GLN B CA 1
ATOM 5757 C C . GLN B 1 232 ? -30.234 4.414 3.654 1 77.56 232 GLN B C 1
ATOM 5759 O O . GLN B 1 232 ? -30.578 3.863 2.605 1 77.56 232 GLN B O 1
ATOM 5764 N N . GLY B 1 233 ? -29.266 4.004 4.438 1 82.62 233 GLY B N 1
ATOM 5765 C CA . GLY B 1 233 ? -28.578 2.76 4.129 1 82.62 233 GLY B CA 1
ATOM 5766 C C . GLY B 1 233 ? -29.469 1.54 4.262 1 82.62 233 GLY B C 1
ATOM 5767 O O . GLY B 1 233 ? -29.422 0.632 3.432 1 82.62 233 GLY B O 1
ATOM 5768 N N . ARG B 1 234 ? -30.297 1.594 5.27 1 87.19 234 ARG B N 1
ATOM 5769 C CA . ARG B 1 234 ? -31.234 0.497 5.484 1 87.19 234 ARG B CA 1
ATOM 5770 C C . ARG B 1 234 ? -32.25 0.423 4.352 1 87.19 234 ARG B C 1
ATOM 5772 O O . ARG B 1 234 ? -32.625 -0.668 3.898 1 87.19 234 ARG B O 1
ATOM 5779 N N . ARG B 1 235 ? -32.688 1.612 3.949 1 88.44 235 ARG B N 1
ATOM 5780 C CA . ARG B 1 235 ? -33.625 1.657 2.85 1 88.44 235 ARG B CA 1
ATOM 5781 C C . ARG B 1 235 ? -33.031 1.101 1.567 1 88.44 235 ARG B C 1
ATOM 5783 O O . ARG B 1 235 ? -33.688 0.349 0.839 1 88.44 235 ARG B O 1
ATOM 5790 N N . LEU B 1 236 ? -31.812 1.474 1.34 1 88.19 236 LEU B N 1
ATOM 5791 C CA . LEU B 1 236 ? -31.141 1.015 0.131 1 88.19 236 LEU B CA 1
ATOM 5792 C C . LEU B 1 236 ? -30.891 -0.491 0.18 1 88.19 236 LEU B C 1
ATOM 5794 O O . LEU B 1 236 ? -31.078 -1.186 -0.822 1 88.19 236 LEU B O 1
ATOM 5798 N N . GLY B 1 237 ? -30.453 -0.994 1.339 1 90.81 237 GLY B N 1
ATOM 5799 C CA . GLY B 1 237 ? -30.25 -2.424 1.507 1 90.81 237 GLY B CA 1
ATOM 5800 C C . GLY B 1 237 ? -31.516 -3.236 1.354 1 90.81 237 GLY B C 1
ATOM 5801 O O . GLY B 1 237 ? -31.531 -4.27 0.679 1 90.81 237 GLY B O 1
ATOM 5802 N N . LEU B 1 238 ? -32.562 -2.709 1.962 1 92.88 238 LEU B N 1
ATOM 5803 C CA . LEU B 1 238 ? -33.844 -3.402 1.886 1 92.88 238 LEU B CA 1
ATOM 5804 C C . LEU B 1 238 ? -34.375 -3.367 0.465 1 92.88 238 LEU B C 1
ATOM 5806 O O . LEU B 1 238 ? -35 -4.336 0.008 1 92.88 238 LEU B O 1
ATOM 5810 N N . ALA B 1 239 ? -34.219 -2.242 -0.151 1 93.06 239 ALA B N 1
ATOM 5811 C CA . ALA B 1 239 ? -34.625 -2.146 -1.546 1 93.06 239 ALA B CA 1
ATOM 5812 C C . ALA B 1 239 ? -33.875 -3.154 -2.414 1 93.06 239 ALA B C 1
ATOM 5814 O O . ALA B 1 239 ? -34.5 -3.807 -3.273 1 93.06 239 ALA B O 1
ATOM 5815 N N . ASN B 1 240 ? -32.594 -3.266 -2.217 1 94.06 240 ASN B N 1
ATOM 5816 C CA . ASN B 1 240 ? -31.797 -4.234 -2.943 1 94.06 240 ASN B CA 1
ATOM 5817 C C . ASN B 1 240 ? -32.281 -5.664 -2.713 1 94.06 240 ASN B C 1
ATOM 5819 O O . ASN B 1 240 ? -32.344 -6.461 -3.65 1 94.06 240 ASN B O 1
ATOM 5823 N N . LEU B 1 241 ? -32.656 -5.93 -1.488 1 95.31 241 LEU B N 1
ATOM 5824 C CA . LEU B 1 241 ? -33.156 -7.25 -1.135 1 95.31 241 LEU B CA 1
ATOM 5825 C C . LEU B 1 241 ? -34.5 -7.508 -1.786 1 95.31 241 LEU B C 1
ATOM 5827 O O . LEU B 1 241 ? -34.781 -8.625 -2.242 1 95.31 241 LEU B O 1
ATOM 5831 N N . LEU B 1 242 ? -35.312 -6.52 -1.771 1 95.69 242 LEU B N 1
ATOM 5832 C CA . LEU B 1 242 ? -36.656 -6.66 -2.342 1 95.69 242 LEU B CA 1
ATOM 5833 C C . LEU B 1 242 ? -36.562 -6.875 -3.85 1 95.69 242 LEU B C 1
ATOM 5835 O O . LEU B 1 242 ? -37.438 -7.523 -4.43 1 95.69 242 LEU B O 1
ATOM 5839 N N . VAL B 1 243 ? -35.594 -6.305 -4.473 1 95.75 243 VAL B N 1
ATOM 5840 C CA . VAL B 1 243 ? -35.438 -6.441 -5.918 1 95.75 243 VAL B CA 1
ATOM 5841 C C . VAL B 1 243 ? -34.812 -7.801 -6.242 1 95.75 243 VAL B C 1
ATOM 5843 O O . VAL B 1 243 ? -35.344 -8.539 -7.074 1 95.75 243 VAL B O 1
ATOM 5846 N N . LYS B 1 244 ? -33.781 -8.242 -5.551 1 96.94 244 LYS B N 1
ATOM 5847 C CA . LYS B 1 244 ? -33 -9.414 -5.93 1 96.94 244 LYS B CA 1
ATOM 5848 C C . LYS B 1 244 ? -33.531 -10.672 -5.242 1 96.94 244 LYS B C 1
ATOM 5850 O O . LYS B 1 244 ? -33.406 -11.773 -5.777 1 96.94 244 LYS B O 1
ATOM 5855 N N . GLY B 1 245 ? -34.156 -10.492 -4.094 1 96.5 245 GLY B N 1
ATOM 5856 C CA . GLY B 1 245 ? -34.688 -11.641 -3.373 1 96.5 245 GLY B CA 1
ATOM 5857 C C . GLY B 1 245 ? -35.688 -12.438 -4.18 1 96.5 245 GLY B C 1
ATOM 5858 O O . GLY B 1 245 ? -35.469 -13.617 -4.457 1 96.5 245 GLY B O 1
ATOM 5859 N N . PRO B 1 246 ? -36.781 -11.766 -4.586 1 96.38 246 PRO B N 1
ATOM 5860 C CA . PRO B 1 246 ? -37.781 -12.469 -5.398 1 96.38 246 PRO B CA 1
ATOM 5861 C C . PRO B 1 246 ? -37.188 -13.008 -6.707 1 96.38 246 PRO B C 1
ATOM 5863 O O . PRO B 1 246 ? -37.625 -14.07 -7.176 1 96.38 246 PRO B O 1
ATOM 5866 N N . LEU B 1 247 ? -36.281 -12.258 -7.262 1 96.44 247 LEU B N 1
ATOM 5867 C CA . LEU B 1 247 ? -35.656 -12.703 -8.508 1 96.44 247 LEU B CA 1
ATOM 5868 C C . LEU B 1 247 ? -34.875 -14 -8.297 1 96.44 247 LEU B C 1
ATOM 5870 O O . LEU B 1 247 ? -34.938 -14.891 -9.148 1 96.44 247 LEU B O 1
ATOM 5874 N N . VAL B 1 248 ? -34.156 -14.156 -7.195 1 97.38 248 VAL B N 1
ATOM 5875 C CA . VAL B 1 248 ? -33.406 -15.359 -6.867 1 97.38 248 VAL B CA 1
ATOM 5876 C C . VAL B 1 248 ? -34.344 -16.531 -6.668 1 97.38 248 VAL B C 1
ATOM 5878 O O . VAL B 1 248 ? -34.094 -17.641 -7.164 1 97.38 248 VAL B O 1
ATOM 5881 N N . ILE B 1 249 ? -35.438 -16.266 -5.977 1 96.31 249 ILE B N 1
ATOM 5882 C CA . ILE B 1 249 ? -36.406 -17.328 -5.711 1 96.31 249 ILE B CA 1
ATOM 5883 C C . ILE B 1 249 ? -37.031 -17.797 -7.023 1 96.31 249 ILE B C 1
ATOM 5885 O O . ILE B 1 249 ? -37.156 -19 -7.27 1 96.31 249 ILE B O 1
ATOM 5889 N N . ALA B 1 250 ? -37.375 -16.859 -7.883 1 95.12 250 ALA B N 1
ATOM 5890 C CA . ALA B 1 250 ? -38 -17.188 -9.164 1 95.12 250 ALA B CA 1
ATOM 5891 C C . ALA B 1 250 ? -37.062 -17.969 -10.062 1 95.12 250 ALA B C 1
ATOM 5893 O O . ALA B 1 250 ? -37.438 -19 -10.641 1 95.12 250 ALA B O 1
ATOM 5894 N N . LEU B 1 251 ? -35.844 -17.5 -10.18 1 93.81 251 LEU B N 1
ATOM 5895 C CA . LEU B 1 251 ? -34.875 -18.141 -11.07 1 93.81 251 LEU B CA 1
ATOM 5896 C C . LEU B 1 251 ? -34.438 -19.484 -10.516 1 93.81 251 LEU B C 1
ATOM 5898 O O . LEU B 1 251 ? -34.156 -20.422 -11.281 1 93.81 251 LEU B O 1
ATOM 5902 N N . ALA B 1 252 ? -34.281 -19.594 -9.172 1 94.31 252 ALA B N 1
ATOM 5903 C CA . ALA B 1 252 ? -33.969 -20.875 -8.562 1 94.31 252 ALA B CA 1
ATOM 5904 C C . ALA B 1 252 ? -35.062 -21.906 -8.844 1 94.31 252 ALA B C 1
ATOM 5906 O O . ALA B 1 252 ? -34.75 -23.062 -9.172 1 94.31 252 ALA B O 1
ATOM 5907 N N . ALA B 1 253 ? -36.312 -21.453 -8.727 1 93.25 253 ALA B N 1
ATOM 5908 C CA . ALA B 1 253 ? -37.438 -22.344 -9.008 1 93.25 253 ALA B CA 1
ATOM 5909 C C . ALA B 1 253 ? -37.438 -22.781 -10.469 1 93.25 253 ALA B C 1
ATOM 5911 O O . ALA B 1 253 ? -37.719 -23.953 -10.773 1 93.25 253 ALA B O 1
ATOM 5912 N N . LEU B 1 254 ? -37.125 -21.844 -11.305 1 89.88 254 LEU B N 1
ATOM 5913 C CA . LEU B 1 254 ? -37.094 -22.156 -12.727 1 89.88 254 LEU B CA 1
ATOM 5914 C C . LEU B 1 254 ? -35.969 -23.141 -13.039 1 89.88 254 LEU B C 1
ATOM 5916 O O . LEU B 1 254 ? -36.156 -24.078 -13.828 1 89.88 254 LEU B O 1
ATOM 5920 N N . LEU B 1 255 ? -34.812 -22.969 -12.422 1 88.69 255 LEU B N 1
ATOM 5921 C CA . LEU B 1 255 ? -33.656 -23.828 -12.648 1 88.69 255 LEU B CA 1
ATOM 5922 C C . LEU B 1 255 ? -33.906 -25.25 -12.164 1 88.69 255 LEU B C 1
ATOM 5924 O O . LEU B 1 255 ? -33.469 -26.219 -12.766 1 88.69 255 LEU B O 1
ATOM 5928 N N . LEU B 1 256 ? -34.625 -25.359 -11.086 1 88 256 LEU B N 1
ATOM 5929 C CA . LEU B 1 256 ? -34.875 -26.672 -10.484 1 88 256 LEU B CA 1
ATOM 5930 C C . LEU B 1 256 ? -36 -27.391 -11.211 1 88 256 LEU B C 1
ATOM 5932 O O . LEU B 1 256 ? -36.125 -28.609 -11.133 1 88 256 LEU B O 1
ATOM 5936 N N . SER B 1 257 ? -36.844 -26.594 -11.969 1 85.94 257 SER B N 1
ATOM 5937 C CA . SER B 1 257 ? -37.969 -27.188 -12.68 1 85.94 257 SER B CA 1
ATOM 5938 C C . SER B 1 257 ? -37.594 -27.5 -14.125 1 85.94 257 SER B C 1
ATOM 5940 O O . SER B 1 257 ? -38.25 -28.328 -14.766 1 85.94 257 SER B O 1
ATOM 5942 N N . LEU B 1 258 ? -36.625 -26.672 -14.648 1 75.94 258 LEU B N 1
ATOM 5943 C CA . LEU B 1 258 ? -36.281 -26.828 -16.062 1 75.94 258 LEU B CA 1
ATOM 5944 C C . LEU B 1 258 ? -35.344 -28 -16.25 1 75.94 258 LEU B C 1
ATOM 5946 O O . LEU B 1 258 ? -34.438 -28.203 -15.453 1 75.94 258 LEU B O 1
ATOM 5950 N N . PRO B 1 259 ? -35.656 -28.844 -17.281 1 66.81 259 PRO B N 1
ATOM 5951 C CA . PRO B 1 259 ? -34.719 -29.922 -17.609 1 66.81 259 PRO B CA 1
ATOM 5952 C C . PRO B 1 259 ? -33.312 -29.391 -18 1 66.81 259 PRO B C 1
ATOM 5954 O O . PRO B 1 259 ? -33.219 -28.281 -18.516 1 66.81 259 PRO B O 1
ATOM 5957 N N . LEU B 1 260 ? -32.156 -29.953 -17.562 1 60.03 260 LEU B N 1
ATOM 5958 C CA . LEU B 1 260 ? -30.75 -29.594 -17.75 1 60.03 260 LEU B CA 1
ATOM 5959 C C . LEU B 1 260 ? -30.469 -29.188 -19.188 1 60.03 260 LEU B C 1
ATOM 5961 O O . LEU B 1 260 ? -29.656 -28.297 -19.438 1 60.03 260 LEU B O 1
ATOM 5965 N N . ALA B 1 261 ? -31.078 -29.844 -20.219 1 57.81 261 ALA B N 1
ATOM 5966 C CA . ALA B 1 261 ? -30.844 -29.609 -21.641 1 57.81 261 ALA B CA 1
ATOM 5967 C C . ALA B 1 261 ? -31.141 -28.156 -22.016 1 57.81 261 ALA B C 1
ATOM 5969 O O . ALA B 1 261 ? -30.516 -27.609 -22.938 1 57.81 261 ALA B O 1
ATOM 5970 N N . SER B 1 262 ? -31.953 -27.484 -21.344 1 56.31 262 SER B N 1
ATOM 5971 C CA . SER B 1 262 ? -32.406 -26.125 -21.656 1 56.31 262 SER B CA 1
ATOM 5972 C C . SER B 1 262 ? -31.391 -25.094 -21.219 1 56.31 262 SER B C 1
ATOM 5974 O O . SER B 1 262 ? -31.266 -24.031 -21.828 1 56.31 262 SER B O 1
ATOM 5976 N N . LEU B 1 263 ? -30.516 -25.453 -20.297 1 59.78 263 LEU B N 1
ATOM 5977 C CA . LEU B 1 263 ? -29.562 -24.484 -19.75 1 59.78 263 LEU B CA 1
ATOM 5978 C C . LEU B 1 263 ? -28.312 -24.406 -20.641 1 59.78 263 LEU B C 1
ATOM 5980 O O . LEU B 1 263 ? -27.516 -23.469 -20.516 1 59.78 263 LEU B O 1
ATOM 5984 N N . GLU B 1 264 ? -28.266 -25.375 -21.625 1 64.44 264 GLU B N 1
ATOM 5985 C CA . GLU B 1 264 ? -27.141 -25.375 -22.547 1 64.44 264 GLU B CA 1
ATOM 5986 C C . GLU B 1 264 ? -27.281 -24.234 -23.562 1 64.44 264 GLU B C 1
ATOM 5988 O O . GLU B 1 264 ? -26.453 -24.125 -24.484 1 64.44 264 GLU B O 1
ATOM 5993 N N . MET B 1 265 ? -28.234 -23.406 -23.297 1 68.31 265 MET B N 1
ATOM 5994 C CA . MET B 1 265 ? -28.484 -22.328 -24.25 1 68.31 265 MET B CA 1
ATOM 5995 C C . MET B 1 265 ? -27.453 -21.203 -24.062 1 68.31 265 MET B C 1
ATOM 5997 O O . MET B 1 265 ? -27.281 -20.359 -24.938 1 68.31 265 MET B O 1
ATOM 6001 N N . LEU B 1 266 ? -26.797 -21.203 -22.953 1 78.38 266 LEU B N 1
ATOM 6002 C CA . LEU B 1 266 ? -25.766 -20.172 -22.781 1 78.38 266 LEU B CA 1
ATOM 6003 C C . LEU B 1 266 ? -24.453 -20.594 -23.438 1 78.38 266 LEU B C 1
ATOM 6005 O O . LEU B 1 266 ? -24 -21.719 -23.25 1 78.38 266 LEU B O 1
ATOM 6009 N N . PRO B 1 267 ? -24 -19.797 -24.281 1 84.5 267 PRO B N 1
ATOM 6010 C CA . PRO B 1 267 ? -22.812 -20.156 -25.062 1 84.5 267 PRO B CA 1
ATOM 6011 C C . PRO B 1 267 ? -21.547 -20.266 -24.203 1 84.5 267 PRO B C 1
ATOM 6013 O O . PRO B 1 267 ? -21.453 -19.625 -23.156 1 84.5 267 PRO B O 1
ATOM 6016 N N . GLY B 1 268 ? -20.656 -21.188 -24.594 1 89.25 268 GLY B N 1
ATOM 6017 C CA . GLY B 1 268 ? -19.312 -21.25 -24.016 1 89.25 268 GLY B CA 1
ATOM 6018 C C . GLY B 1 268 ? -19.156 -22.391 -23.031 1 89.25 268 GLY B C 1
ATOM 6019 O O . GLY B 1 268 ? -19.984 -23.312 -22.984 1 89.25 268 GLY B O 1
ATOM 6020 N N . THR B 1 269 ? -18.062 -22.344 -22.312 1 91.75 269 THR B N 1
ATOM 6021 C CA . THR B 1 269 ? -17.734 -23.359 -21.312 1 91.75 269 THR B CA 1
ATOM 6022 C C . THR B 1 269 ? -18.594 -23.172 -20.062 1 91.75 269 THR B C 1
ATOM 6024 O O . THR B 1 269 ? -19.312 -22.188 -19.938 1 91.75 269 THR B O 1
ATOM 6027 N N . LEU B 1 270 ? -18.562 -24.109 -19.219 1 92.25 270 LEU B N 1
ATOM 6028 C CA . LEU B 1 270 ? -19.359 -24.078 -18 1 92.25 270 LEU B CA 1
ATOM 6029 C C . LEU B 1 270 ? -19.109 -22.797 -17.219 1 92.25 270 LEU B C 1
ATOM 6031 O O . LEU B 1 270 ? -20.047 -22.109 -16.812 1 92.25 270 LEU B O 1
ATOM 6035 N N . PRO B 1 271 ? -17.812 -22.375 -17 1 93.75 271 PRO B N 1
ATOM 6036 C CA . PRO B 1 271 ? -17.562 -21.109 -16.281 1 93.75 271 PRO B CA 1
ATOM 6037 C C . PRO B 1 271 ? -18.125 -19.891 -17 1 93.75 271 PRO B C 1
ATOM 6039 O O . PRO B 1 271 ? -18.656 -18.984 -16.359 1 93.75 271 PRO B O 1
ATOM 6042 N N . GLN B 1 272 ? -18.094 -19.922 -18.312 1 94.19 272 GLN B N 1
ATOM 6043 C CA . GLN B 1 272 ? -18.625 -18.812 -19.078 1 94.19 272 GLN B CA 1
ATOM 6044 C C . GLN B 1 272 ? -20.141 -18.734 -18.969 1 94.19 272 GLN B C 1
ATOM 6046 O O . GLN B 1 272 ? -20.703 -17.641 -18.906 1 94.19 272 GLN B O 1
ATOM 6051 N N . GLN B 1 273 ? -20.75 -19.875 -18.984 1 93.44 273 GLN B N 1
ATOM 6052 C CA . GLN B 1 273 ? -22.203 -19.906 -18.828 1 93.44 273 GLN B CA 1
ATOM 6053 C C . GLN B 1 273 ? -22.641 -19.344 -17.484 1 93.44 273 GLN B C 1
ATOM 6055 O O . GLN B 1 273 ? -23.625 -18.625 -17.391 1 93.44 273 GLN B O 1
ATOM 6060 N N . ALA B 1 274 ? -21.891 -19.656 -16.453 1 93.81 274 ALA B N 1
ATOM 6061 C CA . ALA B 1 274 ? -22.172 -19.109 -15.133 1 93.81 274 ALA B CA 1
ATOM 6062 C C . ALA B 1 274 ? -21.984 -17.594 -15.125 1 93.81 274 ALA B C 1
ATOM 6064 O O . ALA B 1 274 ? -22.766 -16.875 -14.5 1 93.81 274 ALA B O 1
ATOM 6065 N N . ALA B 1 275 ? -20.922 -17.125 -15.812 1 95.25 275 ALA B N 1
ATOM 6066 C CA . ALA B 1 275 ? -20.656 -15.688 -15.898 1 95.25 275 ALA B CA 1
ATOM 6067 C C . ALA B 1 275 ? -21.812 -14.961 -16.594 1 95.25 275 ALA B C 1
ATOM 6069 O O . ALA B 1 275 ? -22.234 -13.898 -16.141 1 95.25 275 ALA B O 1
ATOM 6070 N N . TRP B 1 276 ? -22.328 -15.594 -17.625 1 94.25 276 TRP B N 1
ATOM 6071 C CA . TRP B 1 276 ? -23.469 -15.016 -18.328 1 94.25 276 TRP B CA 1
ATOM 6072 C C . TRP B 1 276 ? -24.703 -14.984 -17.406 1 94.25 276 TRP B C 1
ATOM 6074 O O . TRP B 1 276 ? -25.469 -14.023 -17.438 1 94.25 276 TRP B O 1
ATOM 6084 N N . GLY B 1 277 ? -24.891 -16.062 -16.703 1 94.12 277 GLY B N 1
ATOM 6085 C CA . GLY B 1 277 ? -25.984 -16.078 -15.742 1 94.12 277 GLY B CA 1
ATOM 6086 C C . GLY B 1 277 ? -25.906 -14.961 -14.719 1 94.12 277 GLY B C 1
ATOM 6087 O O . GLY B 1 277 ? -26.906 -14.336 -14.391 1 94.12 277 GLY B O 1
ATOM 6088 N N . HIS B 1 278 ? -24.672 -14.758 -14.25 1 95.56 278 HIS B N 1
ATOM 6089 C CA . HIS B 1 278 ? -24.438 -13.695 -13.281 1 95.56 278 HIS B CA 1
ATOM 6090 C C . HIS B 1 278 ? -24.766 -12.328 -13.875 1 95.56 278 HIS B C 1
ATOM 6092 O O . HIS B 1 278 ? -25.438 -11.516 -13.234 1 95.56 278 HIS B O 1
ATOM 6098 N N . THR B 1 279 ? -24.312 -12.094 -15.109 1 96.06 279 THR B N 1
ATOM 6099 C CA . THR B 1 279 ? -24.547 -10.82 -15.781 1 96.06 279 THR B CA 1
ATOM 6100 C C . THR B 1 279 ? -26.031 -10.625 -16.078 1 96.06 279 THR B C 1
ATOM 6102 O O . THR B 1 279 ? -26.578 -9.547 -15.836 1 96.06 279 THR B O 1
ATOM 6105 N N . LEU B 1 280 ? -26.672 -11.641 -16.547 1 95.06 280 LEU B N 1
ATOM 6106 C CA . LEU B 1 280 ? -28.094 -11.555 -16.891 1 95.06 280 LEU B CA 1
ATOM 6107 C C . LEU B 1 280 ? -28.938 -11.305 -15.648 1 95.06 280 LEU B C 1
ATOM 6109 O O . LEU B 1 280 ? -29.891 -10.516 -15.68 1 95.06 280 LEU B O 1
ATOM 6113 N N . PHE B 1 281 ? -28.625 -11.984 -14.586 1 96.31 281 PHE B N 1
ATOM 6114 C CA . PHE B 1 281 ? -29.312 -11.773 -13.32 1 96.31 281 PHE B CA 1
ATOM 6115 C C . PHE B 1 281 ? -29.281 -10.305 -12.922 1 96.31 281 PHE B C 1
ATOM 6117 O O . PHE B 1 281 ? -30.312 -9.711 -12.594 1 96.31 281 PHE B O 1
ATOM 6124 N N . ASN B 1 282 ? -28.078 -9.75 -12.953 1 96.75 282 ASN B N 1
ATOM 6125 C CA . ASN B 1 282 ? -27.922 -8.367 -12.516 1 96.75 282 ASN B CA 1
ATOM 6126 C C . ASN B 1 282 ? -28.516 -7.383 -13.523 1 96.75 282 ASN B C 1
ATOM 6128 O O . ASN B 1 282 ? -29.016 -6.32 -13.148 1 96.75 282 ASN B O 1
ATOM 6132 N N . LEU B 1 283 ? -28.5 -7.762 -14.773 1 96.81 283 LEU B N 1
ATOM 6133 C CA . LEU B 1 283 ? -29.141 -6.93 -15.789 1 96.81 283 LEU B CA 1
ATOM 6134 C C . LEU B 1 283 ? -30.641 -6.863 -15.57 1 96.81 283 LEU B C 1
ATOM 6136 O O . LEU B 1 283 ? -31.25 -5.785 -15.656 1 96.81 283 LEU B O 1
ATOM 6140 N N . VAL B 1 284 ? -31.266 -7.996 -15.289 1 96.88 284 VAL B N 1
ATOM 6141 C CA . VAL B 1 284 ? -32.719 -8.047 -15.008 1 96.88 284 VAL B CA 1
ATOM 6142 C C . VAL B 1 284 ? -33 -7.258 -13.734 1 96.88 284 VAL B C 1
ATOM 6144 O O . VAL B 1 284 ? -34 -6.539 -13.672 1 96.88 284 VAL B O 1
ATOM 6147 N N . ALA B 1 285 ? -32.156 -7.41 -12.766 1 96.69 285 ALA B N 1
ATOM 6148 C CA . ALA B 1 285 ? -32.344 -6.672 -11.516 1 96.69 285 ALA B CA 1
ATOM 6149 C C . ALA B 1 285 ? -32.344 -5.164 -11.766 1 96.69 285 ALA B C 1
ATOM 6151 O O . ALA B 1 285 ? -33.031 -4.414 -11.07 1 96.69 285 ALA B O 1
ATOM 6152 N N . CYS B 1 286 ? -31.562 -4.727 -12.766 1 96.44 286 CYS B N 1
ATOM 6153 C CA . CYS B 1 286 ? -31.5 -3.311 -13.109 1 96.44 286 CYS B CA 1
ATOM 6154 C C . CYS B 1 286 ? -32.844 -2.828 -13.641 1 96.44 286 CYS B C 1
ATOM 6156 O O . CYS B 1 286 ? -33.125 -1.631 -13.617 1 96.44 286 CYS B O 1
ATOM 6158 N N . GLY B 1 287 ? -33.719 -3.699 -14.125 1 95.75 287 GLY B N 1
ATOM 6159 C CA . GLY B 1 287 ? -35.062 -3.334 -14.547 1 95.75 287 GLY B CA 1
ATOM 6160 C C . GLY B 1 287 ? -35.875 -2.691 -13.445 1 95.75 287 GLY B C 1
ATOM 6161 O O . GLY B 1 287 ? -36.812 -1.929 -13.719 1 95.75 287 GLY B O 1
ATOM 6162 N N . ALA B 1 288 ? -35.5 -2.922 -12.219 1 94.44 288 ALA B N 1
ATOM 6163 C CA . ALA B 1 288 ? -36.219 -2.357 -11.07 1 94.44 288 ALA B CA 1
ATOM 6164 C C . ALA B 1 288 ? -36.062 -0.837 -11.039 1 94.44 288 ALA B C 1
ATOM 6166 O O . ALA B 1 288 ? -36.844 -0.153 -10.367 1 94.44 288 ALA B O 1
ATOM 6167 N N . ILE B 1 289 ? -35.062 -0.353 -11.758 1 94.5 289 ILE B N 1
ATOM 6168 C CA . ILE B 1 289 ? -34.844 1.089 -11.812 1 94.5 289 ILE B CA 1
ATOM 6169 C C . ILE B 1 289 ? -36.094 1.769 -12.391 1 94.5 289 ILE B C 1
ATOM 6171 O O . ILE B 1 289 ? -36.438 2.877 -11.984 1 94.5 289 ILE B O 1
ATOM 6175 N N . LEU B 1 290 ? -36.781 1.074 -13.32 1 92.94 290 LEU B N 1
ATOM 6176 C CA . LEU B 1 290 ? -38 1.6 -13.93 1 92.94 290 LEU B CA 1
ATOM 6177 C C . LEU B 1 290 ? -39.094 1.784 -12.883 1 92.94 290 LEU B C 1
ATOM 6179 O O . LEU B 1 290 ? -40.031 2.598 -13.07 1 92.94 290 LEU B O 1
ATOM 6183 N N . PHE B 1 291 ? -39.031 1.094 -11.742 1 93.12 291 PHE B N 1
ATOM 6184 C CA . PHE B 1 291 ? -40.031 1.15 -10.672 1 93.12 291 PHE B CA 1
ATOM 6185 C C . PHE B 1 291 ? -39.438 1.772 -9.414 1 93.12 291 PHE B C 1
ATOM 6187 O O . PHE B 1 291 ? -39.875 1.493 -8.305 1 93.12 291 PHE B O 1
ATOM 6194 N N . ALA B 1 292 ? -38.406 2.514 -9.602 1 92.38 292 ALA B N 1
ATOM 6195 C CA . ALA B 1 292 ? -37.656 3.066 -8.477 1 92.38 292 ALA B CA 1
ATOM 6196 C C . ALA B 1 292 ? -38.562 3.934 -7.594 1 92.38 292 ALA B C 1
ATOM 6198 O O . ALA B 1 292 ? -38.438 3.936 -6.371 1 92.38 292 ALA B O 1
ATOM 6199 N N . ALA B 1 293 ? -39.438 4.688 -8.18 1 90 293 ALA B N 1
ATOM 6200 C CA . ALA B 1 293 ? -40.312 5.578 -7.43 1 90 293 ALA B CA 1
ATOM 6201 C C . ALA B 1 293 ? -41.25 4.789 -6.5 1 90 293 ALA B C 1
ATOM 6203 O O . ALA B 1 293 ? -41.469 5.184 -5.352 1 90 293 ALA B O 1
ATOM 6204 N N . VAL B 1 294 ? -41.781 3.695 -7.008 1 92.62 294 VAL B N 1
ATOM 6205 C CA . VAL B 1 294 ? -42.688 2.844 -6.223 1 92.62 294 VAL B CA 1
ATOM 6206 C C . VAL B 1 294 ? -41.906 2.191 -5.086 1 92.62 294 VAL B C 1
ATOM 6208 O O . VAL B 1 294 ? -42.375 2.131 -3.949 1 92.62 294 VAL B O 1
ATOM 6211 N N . LEU B 1 295 ? -40.719 1.725 -5.391 1 93.56 295 LEU B N 1
ATOM 6212 C CA . LEU B 1 295 ? -39.844 1.117 -4.379 1 93.56 295 LEU B CA 1
ATOM 6213 C C . LEU B 1 295 ? -39.5 2.121 -3.287 1 93.56 295 LEU B C 1
ATOM 6215 O O . LEU B 1 295 ? -39.469 1.769 -2.105 1 93.56 295 LEU B O 1
ATOM 6219 N N . GLY B 1 296 ? -39.25 3.324 -3.738 1 89.69 296 GLY B N 1
ATOM 6220 C CA . GLY B 1 296 ? -38.969 4.379 -2.779 1 89.69 296 GLY B CA 1
ATOM 6221 C C . GLY B 1 296 ? -40.094 4.621 -1.797 1 89.69 296 GLY B C 1
ATOM 6222 O O . GLY B 1 296 ? -39.875 4.781 -0.598 1 89.69 296 GLY B O 1
ATOM 6223 N N . ARG B 1 297 ? -41.281 4.641 -2.287 1 89.06 297 ARG B N 1
ATOM 6224 C CA . ARG B 1 297 ? -42.438 4.832 -1.434 1 89.06 297 ARG B CA 1
ATOM 6225 C C . ARG B 1 297 ? -42.594 3.684 -0.438 1 89.06 297 ARG B C 1
ATOM 6227 O O . ARG B 1 297 ? -42.875 3.908 0.736 1 89.06 297 ARG B O 1
ATOM 6234 N N . TRP B 1 298 ? -42.375 2.496 -0.921 1 92.44 298 TRP B N 1
ATOM 6235 C CA . TRP B 1 298 ? -42.469 1.324 -0.056 1 92.44 298 TRP B CA 1
ATOM 6236 C C . TRP B 1 298 ? -41.406 1.378 1.043 1 92.44 298 TRP B C 1
ATOM 6238 O O . TRP B 1 298 ? -41.656 1.006 2.188 1 92.44 298 TRP B O 1
ATOM 6248 N N . MET B 1 299 ? -40.219 1.848 0.668 1 91 299 MET B N 1
ATOM 6249 C CA . MET B 1 299 ? -39.094 1.893 1.627 1 91 299 MET B CA 1
ATOM 6250 C C . MET B 1 299 ? -39.344 2.953 2.693 1 91 299 MET B C 1
ATOM 6252 O O . MET B 1 299 ? -38.969 2.781 3.85 1 91 299 MET B O 1
ATOM 6256 N N . ARG B 1 300 ? -39.969 4.016 2.299 1 85.75 300 ARG B N 1
ATOM 6257 C CA . ARG B 1 300 ? -40.281 5.055 3.266 1 85.75 300 ARG B CA 1
ATOM 6258 C C . ARG B 1 300 ? -41.281 4.547 4.293 1 85.75 300 ARG B C 1
ATOM 6260 O O . ARG B 1 300 ? -41.281 4.969 5.453 1 85.75 300 ARG B O 1
ATOM 6267 N N . ILE B 1 301 ? -42.125 3.676 3.844 1 89.88 301 ILE B N 1
ATOM 6268 C CA . ILE B 1 301 ? -43.125 3.096 4.738 1 89.88 301 ILE B CA 1
ATOM 6269 C C . ILE B 1 301 ? -42.438 2.09 5.672 1 89.88 301 ILE B C 1
ATOM 6271 O O . ILE B 1 301 ? -42.75 2.049 6.867 1 89.88 301 ILE B O 1
ATOM 6275 N N . LEU B 1 302 ? -41.594 1.311 5.133 1 90.75 302 LEU B N 1
ATOM 6276 C CA . LEU B 1 302 ? -40.969 0.25 5.895 1 90.75 302 LEU B CA 1
ATOM 6277 C C . LEU B 1 302 ? -39.938 0.828 6.859 1 90.75 302 LEU B C 1
ATOM 6279 O O . LEU B 1 302 ? -39.75 0.302 7.961 1 90.75 302 LEU B O 1
ATOM 6283 N N . VAL B 1 303 ? -39.219 1.788 6.336 1 88.25 303 VAL B N 1
ATOM 6284 C CA . VAL B 1 303 ? -38.219 2.469 7.16 1 88.25 303 VAL B CA 1
ATOM 6285 C C . VAL B 1 303 ? -38.562 3.955 7.254 1 88.25 303 VAL B C 1
ATOM 6287 O O . VAL B 1 303 ? -38.031 4.766 6.484 1 88.25 303 VAL B O 1
ATOM 6290 N N . PRO B 1 304 ? -39.5 4.23 8.125 1 76.06 304 PRO B N 1
ATOM 6291 C CA . PRO B 1 304 ? -39.938 5.621 8.234 1 76.06 304 PRO B CA 1
ATOM 6292 C C . PRO B 1 304 ? -38.812 6.57 8.664 1 76.06 304 PRO B C 1
ATOM 6294 O O . PRO B 1 304 ? -37.844 6.145 9.305 1 76.06 304 PRO B O 1
ATOM 6297 N N . GLU B 1 305 ? -38.812 7.633 7.836 1 60.22 305 GLU B N 1
ATOM 6298 C CA . GLU B 1 305 ? -37.875 8.688 8.211 1 60.22 305 GLU B CA 1
ATOM 6299 C C . GLU B 1 305 ? -38.062 9.094 9.672 1 60.22 305 GLU B C 1
ATOM 6301 O O . GLU B 1 305 ? -39.188 9.234 10.141 1 60.22 305 GLU B O 1
ATOM 6306 N N . PRO B 1 306 ? -37.125 8.742 10.461 1 48.38 306 PRO B N 1
ATOM 6307 C CA . PRO B 1 306 ? -37.406 9.281 11.805 1 48.38 306 PRO B CA 1
ATOM 6308 C C . PRO B 1 306 ? -37.969 10.695 11.773 1 48.38 306 PRO B C 1
ATOM 6310 O O . PRO B 1 306 ? -37.719 11.453 10.836 1 48.38 306 PRO B O 1
ATOM 6313 N N . ALA B 1 307 ? -39.156 10.977 12.336 1 43.41 307 ALA B N 1
ATOM 6314 C CA . ALA B 1 307 ? -39.75 12.312 12.445 1 43.41 307 ALA B CA 1
ATOM 6315 C C . ALA B 1 307 ? -38.688 13.391 12.289 1 43.41 307 ALA B C 1
ATOM 6317 O O . ALA B 1 307 ? -37.5 13.164 12.609 1 43.41 307 ALA B O 1
ATOM 6318 N N . ALA B 1 308 ? -39.062 14.414 11.461 1 40.28 308 ALA B N 1
ATOM 6319 C CA . ALA B 1 308 ? -38.219 15.586 11.219 1 40.28 308 ALA B CA 1
ATOM 6320 C C . ALA B 1 308 ? -37.312 15.859 12.406 1 40.28 308 ALA B C 1
ATOM 6322 O O . ALA B 1 308 ? -37.719 16.484 13.383 1 40.28 308 ALA B O 1
ATOM 6323 N N . ALA B 1 309 ? -36.781 15.047 13.156 1 37.16 309 ALA B N 1
ATOM 6324 C CA . ALA B 1 309 ? -35.938 15.789 14.07 1 37.16 309 ALA B CA 1
ATOM 6325 C C . ALA B 1 309 ? -35.25 16.953 13.359 1 37.16 309 ALA B C 1
ATOM 6327 O O . ALA B 1 309 ? -35.031 16.906 12.148 1 37.16 309 ALA B O 1
ATOM 6328 N N . GLU B 1 310 ? -35.281 18.141 13.828 1 32.62 310 GLU B N 1
ATOM 6329 C CA . GLU B 1 310 ? -34.5 19.281 13.383 1 32.62 310 GLU B CA 1
ATOM 6330 C C . GLU B 1 310 ? -33.219 18.844 12.711 1 32.62 310 GLU B C 1
ATOM 6332 O O . GLU B 1 310 ? -32.656 17.781 13.031 1 32.62 310 GLU B O 1
ATOM 6337 N N . PRO B 1 311 ? -32.938 19.375 11.5 1 34.22 311 PRO B N 1
ATOM 6338 C CA . PRO B 1 311 ? -31.672 19.188 10.805 1 34.22 311 PRO B CA 1
ATOM 6339 C C . PRO B 1 311 ? -30.531 18.844 11.75 1 34.22 311 PRO B C 1
ATOM 6341 O O . PRO B 1 311 ? -30.125 19.688 12.547 1 34.22 311 PRO B O 1
ATOM 6344 N N . SER B 1 312 ? -30.703 18.031 12.781 1 34.59 312 SER B N 1
ATOM 6345 C CA . SER B 1 312 ? -29.531 17.766 13.609 1 34.59 312 SER B CA 1
ATOM 6346 C C . SER B 1 312 ? -28.266 17.719 12.766 1 34.59 312 SER B C 1
ATOM 6348 O O . SER B 1 312 ? -28.219 17.062 11.727 1 34.59 312 SER B O 1
ATOM 6350 N N . GLY B 1 313 ? -27.641 18.781 12.547 1 36.31 313 GLY B N 1
ATOM 6351 C CA . GLY B 1 313 ? -26.328 19.078 12 1 36.31 313 GLY B CA 1
ATOM 6352 C C . GLY B 1 313 ? -25.344 17.938 12.156 1 36.31 313 GLY B C 1
ATOM 6353 O O . GLY B 1 313 ? -24.125 18.156 12.156 1 36.31 313 GLY B O 1
ATOM 6354 N N . ALA B 1 314 ? -25.734 16.922 12.672 1 39.66 314 ALA B N 1
ATOM 6355 C CA . ALA B 1 314 ? -24.812 15.844 12.953 1 39.66 314 ALA B CA 1
ATOM 6356 C C . ALA B 1 314 ? -23.938 15.539 11.734 1 39.66 314 ALA B C 1
ATOM 6358 O O . ALA B 1 314 ? -24.406 15.609 10.594 1 39.66 314 ALA B O 1
ATOM 6359 N N . THR B 1 315 ? -22.609 15.656 11.875 1 45.19 315 THR B N 1
ATOM 6360 C CA . THR B 1 315 ? -21.453 15.469 11.008 1 45.19 315 THR B CA 1
ATOM 6361 C C . THR B 1 315 ? -21.5 14.109 10.328 1 45.19 315 THR B C 1
ATOM 6363 O O . THR B 1 315 ? -21.5 13.07 11 1 45.19 315 THR B O 1
ATOM 6366 N N . SER B 1 316 ? -22.438 13.844 9.508 1 48.38 316 SER B N 1
ATOM 6367 C CA . SER B 1 316 ? -22.516 12.547 8.836 1 48.38 316 SER B CA 1
ATOM 6368 C C . SER B 1 316 ? -21.203 12.18 8.164 1 48.38 316 SER B C 1
ATOM 6370 O O . SER B 1 316 ? -20.844 12.758 7.141 1 48.38 316 SER B O 1
ATOM 6372 N N . LEU B 1 317 ? -20.297 11.68 8.93 1 52.62 317 LEU B N 1
ATOM 6373 C CA . LEU B 1 317 ? -19.094 11.148 8.312 1 52.62 317 LEU B CA 1
ATOM 6374 C C . LEU B 1 317 ? -19.422 10.031 7.328 1 52.62 317 LEU B C 1
ATOM 6376 O O . LEU B 1 317 ? -20.188 9.117 7.66 1 52.62 317 LEU B O 1
ATOM 6380 N N . ASP B 1 318 ? -19.219 10.203 6.148 1 48.78 318 ASP B N 1
ATOM 6381 C CA . ASP B 1 318 ? -19.422 9.242 5.066 1 48.78 318 ASP B CA 1
ATOM 6382 C C . ASP B 1 318 ? -18.594 7.98 5.277 1 48.78 318 ASP B C 1
ATOM 6384 O O . ASP B 1 318 ? -17.375 8.047 5.383 1 48.78 318 ASP B O 1
ATOM 6388 N N . PRO B 1 319 ? -19.188 6.891 5.582 1 51.91 319 PRO B N 1
ATOM 6389 C CA . PRO B 1 319 ? -18.438 5.648 5.789 1 51.91 319 PRO B CA 1
ATOM 6390 C C . PRO B 1 319 ? -17.516 5.309 4.617 1 51.91 319 PRO B C 1
ATOM 6392 O O . PRO B 1 319 ? -16.531 4.594 4.789 1 51.91 319 PRO B O 1
ATOM 6395 N N . LEU B 1 320 ? -17.703 5.906 3.516 1 46.41 320 LEU B N 1
ATOM 6396 C CA . LEU B 1 320 ? -16.859 5.633 2.354 1 46.41 320 LEU B CA 1
ATOM 6397 C C . LEU B 1 320 ? -15.453 6.18 2.557 1 46.41 320 LEU B C 1
ATOM 6399 O O . LEU B 1 320 ? -14.508 5.711 1.926 1 46.41 320 LEU B O 1
ATOM 6403 N N . LEU B 1 321 ? -15.477 7.094 3.439 1 56.25 321 LEU B N 1
ATOM 6404 C CA . LEU B 1 321 ? -14.172 7.691 3.711 1 56.25 321 LEU B CA 1
ATOM 6405 C C . LEU B 1 321 ? -13.219 6.672 4.324 1 56.25 321 LEU B C 1
ATOM 6407 O O . LEU B 1 321 ? -12 6.844 4.273 1 56.25 321 LEU B O 1
ATOM 6411 N N . LEU B 1 322 ? -13.82 5.582 4.703 1 54.47 322 LEU B N 1
ATOM 6412 C CA . LEU B 1 322 ? -13.016 4.582 5.398 1 54.47 322 LEU B CA 1
ATOM 6413 C C . LEU B 1 322 ? -12.148 3.803 4.414 1 54.47 322 LEU B C 1
ATOM 6415 O O . LEU B 1 322 ? -11.164 3.178 4.809 1 54.47 322 LEU B O 1
ATOM 6419 N N . GLN B 1 323 ? -12.484 3.811 3.221 1 52.25 323 GLN B N 1
ATOM 6420 C CA . GLN B 1 323 ? -11.688 3.117 2.217 1 52.25 323 GLN B CA 1
ATOM 6421 C C . GLN B 1 323 ? -10.312 3.758 2.064 1 52.25 323 GLN B C 1
ATOM 6423 O O . GLN B 1 323 ? -9.359 3.104 1.637 1 52.25 323 GLN B O 1
ATOM 6428 N N . ASN B 1 324 ? -10.273 5 2.334 1 50.12 324 ASN B N 1
ATOM 6429 C CA . ASN B 1 324 ? -9.023 5.746 2.441 1 50.12 324 ASN B CA 1
ATOM 6430 C C . ASN B 1 324 ? -8.797 6.262 3.859 1 50.12 324 ASN B C 1
ATOM 6432 O O . ASN B 1 324 ? -9.398 7.258 4.266 1 50.12 324 ASN B O 1
ATOM 6436 N N . PRO B 1 325 ? -7.992 5.516 4.391 1 61.94 325 PRO B N 1
ATOM 6437 C CA . PRO B 1 325 ? -7.816 5.828 5.812 1 61.94 325 PRO B CA 1
ATOM 6438 C C . PRO B 1 325 ? -7.441 7.285 6.055 1 61.94 325 PRO B C 1
ATOM 6440 O O . PRO B 1 325 ? -7.906 7.895 7.02 1 61.94 325 PRO B O 1
ATOM 6443 N N . THR B 1 326 ? -6.762 7.855 5.215 1 60.03 326 THR B N 1
ATOM 6444 C CA . THR B 1 326 ? -6.355 9.242 5.387 1 60.03 326 THR B CA 1
ATOM 6445 C C . THR B 1 326 ? -7.543 10.18 5.195 1 60.03 326 THR B C 1
ATOM 6447 O O . THR B 1 326 ? -7.73 11.117 5.973 1 60.03 326 THR B O 1
ATOM 6450 N N . LEU B 1 327 ? -8.359 9.836 4.336 1 58.06 327 LEU B N 1
ATOM 6451 C CA . LEU B 1 327 ? -9.555 10.641 4.113 1 58.06 327 LEU B CA 1
ATOM 6452 C C . LEU B 1 327 ? -10.555 10.461 5.254 1 58.06 327 LEU B C 1
ATOM 6454 O O . LEU B 1 327 ? -11.203 11.422 5.668 1 58.06 327 LEU B O 1
ATOM 6458 N N . ALA B 1 328 ? -10.57 9.297 5.547 1 67.88 328 ALA B N 1
ATOM 6459 C CA . ALA B 1 328 ? -11.445 9 6.676 1 67.88 328 ALA B CA 1
ATOM 6460 C C . ALA B 1 328 ? -11.031 9.789 7.914 1 67.88 328 ALA B C 1
ATOM 6462 O O . ALA B 1 328 ? -11.883 10.383 8.594 1 67.88 328 ALA B O 1
ATOM 6463 N N . LEU B 1 329 ? -9.789 9.844 8.07 1 72.81 329 LEU B N 1
ATOM 6464 C CA . LEU B 1 329 ? -9.25 10.578 9.211 1 72.81 329 LEU B CA 1
ATOM 6465 C C . LEU B 1 329 ? -9.5 12.07 9.07 1 72.81 329 LEU B C 1
ATOM 6467 O O . LEU B 1 329 ? -9.844 12.742 10.039 1 72.81 329 LEU B O 1
ATOM 6471 N N . ASN B 1 330 ? -9.445 12.523 7.934 1 65.62 330 ASN B N 1
ATOM 6472 C CA . ASN B 1 330 ? -9.695 13.938 7.68 1 65.62 330 ASN B CA 1
ATOM 6473 C C . ASN B 1 330 ? -11.164 14.289 7.863 1 65.62 330 ASN B C 1
ATOM 6475 O O . ASN B 1 330 ? -11.492 15.383 8.336 1 65.62 330 ASN B O 1
ATOM 6479 N N . ALA B 1 331 ? -11.922 13.383 7.527 1 67.88 331 ALA B N 1
ATOM 6480 C CA . ALA B 1 331 ? -13.352 13.602 7.742 1 67.88 331 ALA B CA 1
ATOM 6481 C C . ALA B 1 331 ? -13.68 13.672 9.234 1 67.88 331 ALA B C 1
ATOM 6483 O O . ALA B 1 331 ? -14.461 14.523 9.664 1 67.88 331 ALA B O 1
ATOM 6484 N N . VAL B 1 332 ? -13.031 12.789 9.836 1 77.81 332 VAL B N 1
ATOM 6485 C CA . VAL B 1 332 ? -13.219 12.805 11.289 1 77.81 332 VAL B CA 1
ATOM 6486 C C . VAL B 1 332 ? -12.703 14.125 11.859 1 77.81 332 VAL B C 1
ATOM 6488 O O . VAL B 1 332 ? -13.336 14.719 12.734 1 77.81 332 VAL B O 1
ATOM 6491 N N . LEU B 1 333 ? -11.617 14.531 11.32 1 75.56 333 LEU B N 1
ATOM 6492 C CA . LEU B 1 333 ? -11.031 15.797 11.758 1 75.56 333 LEU B CA 1
ATOM 6493 C C . LEU B 1 333 ? -11.984 16.953 11.492 1 75.56 333 LEU B C 1
ATOM 6495 O O . LEU B 1 333 ? -12.203 17.797 12.359 1 75.56 333 LEU B O 1
ATOM 6499 N N . ARG B 1 334 ? -12.547 16.938 10.398 1 70.12 334 ARG B N 1
ATOM 6500 C CA . ARG B 1 334 ? -13.484 18 10.031 1 70.12 334 ARG B CA 1
ATOM 6501 C C . ARG B 1 334 ? -14.688 18 10.961 1 70.12 334 ARG B C 1
ATOM 6503 O O . ARG B 1 334 ? -15.133 19.062 11.398 1 70.12 334 ARG B O 1
ATOM 6510 N N . GLU B 1 335 ? -15.148 16.859 11.109 1 73.75 335 GLU B N 1
ATOM 6511 C CA . GLU B 1 335 ? -16.297 16.766 12.008 1 73.75 335 GLU B CA 1
ATOM 6512 C C . GLU B 1 335 ? -15.914 17.172 13.43 1 73.75 335 GLU B C 1
ATOM 6514 O O . GLU B 1 335 ? -16.719 17.781 14.141 1 73.75 335 GLU B O 1
ATOM 6519 N N . THR B 1 336 ? -14.695 16.812 13.711 1 80.81 336 THR B N 1
ATOM 6520 C CA . THR B 1 336 ? -14.195 17.188 15.023 1 80.81 336 THR B CA 1
ATOM 6521 C C . THR B 1 336 ? -14.102 18.703 15.148 1 80.81 336 THR B C 1
ATOM 6523 O O . THR B 1 336 ? -14.445 19.281 16.188 1 80.81 336 THR B O 1
ATOM 6526 N N . LEU B 1 337 ? -13.758 19.328 14.125 1 73.88 337 LEU B N 1
ATOM 6527 C CA . LEU B 1 337 ? -13.656 20.781 14.141 1 73.88 337 LEU B CA 1
ATOM 6528 C C . LEU B 1 337 ? -15.039 21.422 14.227 1 73.88 337 LEU B C 1
ATOM 6530 O O . LEU B 1 337 ? -15.203 22.469 14.875 1 73.88 337 LEU B O 1
ATOM 6534 N N . GLN B 1 338 ? -15.969 20.766 13.656 1 75.19 338 GLN B N 1
ATOM 6535 C CA . GLN B 1 338 ? -17.344 21.234 13.812 1 75.19 338 GLN B CA 1
ATOM 6536 C C . GLN B 1 338 ? -17.812 21.109 15.258 1 75.19 338 GLN B C 1
ATOM 6538 O O . GLN B 1 338 ? -18.531 21.969 15.758 1 75.19 338 GLN B O 1
ATOM 6543 N N . VAL B 1 339 ? -17.406 20.047 15.797 1 81.25 339 VAL B N 1
ATOM 6544 C CA . VAL B 1 339 ? -17.703 19.859 17.203 1 81.25 339 VAL B CA 1
ATOM 6545 C C . VAL B 1 339 ? -17.109 21.016 18.016 1 81.25 339 VAL B C 1
ATOM 6547 O O . VAL B 1 339 ? -17.766 21.547 18.922 1 81.25 339 VAL B O 1
ATOM 6550 N N . PHE B 1 340 ? -15.891 21.422 17.625 1 80.81 340 PHE B N 1
ATOM 6551 C CA . PHE B 1 340 ? -15.258 22.562 18.281 1 80.81 340 PHE B CA 1
ATOM 6552 C C . PHE B 1 340 ? -16.109 23.812 18.125 1 80.81 340 PHE B C 1
ATOM 6554 O O . PHE B 1 340 ? -16.234 24.609 19.062 1 80.81 340 PHE B O 1
ATOM 6561 N N . ASP B 1 341 ? -16.672 23.953 17.031 1 77.06 341 ASP B N 1
ATOM 6562 C CA . ASP B 1 341 ? -17.531 25.109 16.781 1 77.06 341 ASP B CA 1
ATOM 6563 C C . ASP B 1 341 ? -18.75 25.094 17.703 1 77.06 341 ASP B C 1
ATOM 6565 O O . ASP B 1 341 ? -19.125 26.141 18.266 1 77.06 341 ASP B O 1
ATOM 6569 N N . HIS B 1 342 ? -19.297 23.984 17.797 1 79.69 342 HIS B N 1
ATOM 6570 C CA . HIS B 1 342 ? -20.438 23.844 18.672 1 79.69 342 HIS B CA 1
ATOM 6571 C C . HIS B 1 342 ? -20.062 24.125 20.125 1 79.69 342 HIS B C 1
ATOM 6573 O O . HIS B 1 342 ? -20.812 24.781 20.859 1 79.69 342 HIS B O 1
ATOM 6579 N N . LEU B 1 343 ? -18.906 23.656 20.453 1 84.88 343 LEU B N 1
ATOM 6580 C CA . LEU B 1 343 ? -18.422 23.906 21.797 1 84.88 343 LEU B CA 1
ATOM 6581 C C . LEU B 1 343 ? -18.219 25.391 22.047 1 84.88 343 LEU B C 1
ATOM 6583 O O . LEU B 1 343 ? -18.594 25.906 23.109 1 84.88 343 LEU B O 1
ATOM 6587 N N . HIS B 1 344 ? -17.688 26.078 21.062 1 81.5 344 HIS B N 1
ATOM 6588 C CA . HIS B 1 344 ? -17.484 27.516 21.141 1 81.5 344 HIS B CA 1
ATOM 6589 C C . HIS B 1 344 ? -18.828 28.234 21.281 1 81.5 344 HIS B C 1
ATOM 6591 O O . HIS B 1 344 ? -18.953 29.172 22.094 1 81.5 344 HIS B O 1
ATOM 6597 N N . LEU B 1 345 ? -19.719 27.812 20.578 1 80.38 345 LEU B N 1
ATOM 6598 C CA . LEU B 1 345 ? -21.031 28.438 20.609 1 80.38 345 LEU B CA 1
ATOM 6599 C C . LEU B 1 345 ? -21.719 28.234 21.953 1 80.38 345 LEU B C 1
ATOM 6601 O O . LEU B 1 345 ? -22.328 29.156 22.484 1 80.38 345 LEU B O 1
ATOM 6605 N N . MET B 1 346 ? -21.625 27.078 22.469 1 81.69 346 MET B N 1
ATOM 6606 C CA . MET B 1 346 ? -22.203 26.797 23.766 1 81.69 346 MET B CA 1
ATOM 6607 C C . MET B 1 346 ? -21.609 27.703 24.844 1 81.69 346 MET B C 1
ATOM 6609 O O . MET B 1 346 ? -22.344 28.297 25.625 1 81.69 346 MET B O 1
ATOM 6613 N N . ARG B 1 347 ? -20.328 27.734 24.766 1 82.69 347 ARG B N 1
ATOM 6614 C CA . ARG B 1 347 ? -19.625 28.594 25.719 1 82.69 347 ARG B CA 1
ATOM 6615 C C . ARG B 1 347 ? -20.031 30.062 25.531 1 82.69 347 ARG B C 1
ATOM 6617 O O . ARG B 1 347 ? -20.344 30.75 26.5 1 82.69 347 ARG B O 1
ATOM 6624 N N . GLU B 1 348 ? -20.078 30.547 24.359 1 80.56 348 GLU B N 1
ATOM 6625 C CA . GLU B 1 348 ? -20.344 31.938 24.031 1 80.56 348 GLU B CA 1
ATOM 6626 C C . GLU B 1 348 ? -21.766 32.344 24.422 1 80.56 348 GLU B C 1
ATOM 6628 O O . GLU B 1 348 ? -21.984 33.406 25 1 80.56 348 GLU B O 1
ATOM 6633 N N . LYS B 1 349 ? -22.672 31.547 24.172 1 81.94 349 LYS B N 1
ATOM 6634 C CA . LYS B 1 349 ? -24.062 31.859 24.469 1 81.94 349 LYS B CA 1
ATOM 6635 C C . LYS B 1 349 ? -24.297 31.938 25.969 1 81.94 349 LYS B C 1
ATOM 6637 O O . LYS B 1 349 ? -25.031 32.812 26.438 1 81.94 349 LYS B O 1
ATOM 6642 N N . THR B 1 350 ? -23.719 31.047 26.641 1 84.25 350 THR B N 1
ATOM 6643 C CA . THR B 1 350 ? -23.859 31.062 28.094 1 84.25 350 THR B CA 1
ATOM 6644 C C . THR B 1 350 ? -23.188 32.312 28.672 1 84.25 350 THR B C 1
ATOM 6646 O O . THR B 1 350 ? -23.75 32.969 29.547 1 84.25 350 THR B O 1
ATOM 6649 N N . MET B 1 351 ? -22.016 32.625 28.125 1 81.81 351 MET B N 1
ATOM 6650 C CA . MET B 1 351 ? -21.281 33.781 28.625 1 81.81 351 MET B CA 1
ATOM 6651 C C . MET B 1 351 ? -22.016 35.094 28.266 1 81.81 351 MET B C 1
ATOM 6653 O O . MET B 1 351 ? -22.031 36.031 29.078 1 81.81 351 MET B O 1
ATOM 6657 N N . LEU B 1 352 ? -22.609 35.094 27.156 1 80.81 352 LEU B N 1
ATOM 6658 C CA . LEU B 1 352 ? -23.391 36.281 26.734 1 80.81 352 LEU B CA 1
ATOM 6659 C C . LEU B 1 352 ? -24.625 36.438 27.625 1 80.81 352 LEU B C 1
ATOM 6661 O O . LEU B 1 352 ? -24.953 37.531 28.031 1 80.81 352 LEU B O 1
ATOM 6665 N N . ALA B 1 353 ? -25.234 35.375 27.875 1 82 353 ALA B N 1
ATOM 6666 C CA . ALA B 1 353 ? -26.406 35.406 28.75 1 82 353 ALA B CA 1
ATOM 6667 C C . ALA B 1 353 ? -26.047 35.875 30.156 1 82 353 ALA B C 1
ATOM 6669 O O . ALA B 1 353 ? -26.797 36.625 30.781 1 82 353 ALA B O 1
ATOM 6670 N N . LEU B 1 354 ? -24.922 35.469 30.594 1 81.81 354 LEU B N 1
ATOM 6671 C CA . LEU B 1 354 ? -24.438 35.906 31.906 1 81.81 354 LEU B CA 1
ATOM 6672 C C . LEU B 1 354 ? -24.156 37.406 31.906 1 81.81 354 LEU B C 1
ATOM 6674 O O . LEU B 1 354 ? -24.438 38.094 32.875 1 81.81 354 LEU B O 1
ATOM 6678 N N . SER B 1 355 ? -23.609 37.844 30.797 1 78.44 355 SER B N 1
ATOM 6679 C CA . SER B 1 355 ? -23.297 39.281 30.672 1 78.44 355 SER B CA 1
ATOM 6680 C C . SER B 1 355 ? -24.578 40.094 30.594 1 78.44 355 SER B C 1
ATOM 6682 O O . SER B 1 355 ? -24.625 41.219 31.125 1 78.44 355 SER B O 1
ATOM 6684 N N . ASP B 1 356 ? -25.594 39.531 30.016 1 78.69 356 ASP B N 1
ATOM 6685 C CA . ASP B 1 356 ? -26.875 40.219 29.891 1 78.69 356 ASP B CA 1
ATOM 6686 C C . ASP B 1 356 ? -27.672 40.125 31.188 1 78.69 356 ASP B C 1
ATOM 6688 O O . ASP B 1 356 ? -28.672 40.844 31.344 1 78.69 356 ASP B O 1
ATOM 6692 N N . GLY B 1 357 ? -27.25 39.312 32.094 1 78.75 357 GLY B N 1
ATOM 6693 C CA . GLY B 1 357 ? -27.859 39.25 33.406 1 78.75 357 GLY B CA 1
ATOM 6694 C C . GLY B 1 357 ? -29.109 38.375 33.406 1 78.75 357 GLY B C 1
ATOM 6695 O O . GLY B 1 357 ? -29.859 38.375 34.406 1 78.75 357 GLY B O 1
ATOM 6696 N N . ALA B 1 358 ? -29.438 37.719 32.312 1 81.56 358 ALA B N 1
ATOM 6697 C CA . ALA B 1 358 ? -30.609 36.844 32.25 1 81.56 358 ALA B CA 1
ATOM 6698 C C . ALA B 1 358 ? -30.312 35.594 31.453 1 81.56 358 ALA B C 1
ATOM 6700 O O . ALA B 1 358 ? -29.641 35.656 30.406 1 81.56 358 ALA B O 1
ATOM 6701 N N . LEU B 1 359 ? -30.656 34.469 32.062 1 82.31 359 LEU B N 1
ATOM 6702 C CA . LEU B 1 359 ? -30.531 33.188 31.391 1 82.31 359 LEU B CA 1
ATOM 6703 C C . LEU B 1 359 ? -31.891 32.688 30.906 1 82.31 359 LEU B C 1
ATOM 6705 O O . LEU B 1 359 ? -32.625 32.094 31.672 1 82.31 359 LEU B O 1
ATOM 6709 N N . PRO B 1 360 ? -32.25 33.031 29.688 1 80.44 360 PRO B N 1
ATOM 6710 C CA . PRO B 1 360 ? -33.562 32.594 29.172 1 80.44 360 PRO B CA 1
ATOM 6711 C C . PRO B 1 360 ? -33.688 31.062 29.172 1 80.44 360 PRO B C 1
ATOM 6713 O O . PRO B 1 360 ? -32.719 30.344 29 1 80.44 360 PRO B O 1
ATOM 6716 N N . ALA B 1 361 ? -34.844 30.547 29.438 1 80.69 361 ALA B N 1
ATOM 6717 C CA . ALA B 1 361 ? -35.156 29.125 29.453 1 80.69 361 ALA B CA 1
ATOM 6718 C C . ALA B 1 361 ? -34.875 28.5 28.094 1 80.69 361 ALA B C 1
ATOM 6720 O O . ALA B 1 361 ? -34.531 27.328 28 1 80.69 361 ALA B O 1
ATOM 6721 N N . GLU B 1 362 ? -34.938 29.297 27.078 1 82 362 GLU B N 1
ATOM 6722 C CA . GLU B 1 362 ? -34.688 28.812 25.734 1 82 362 GLU B CA 1
ATOM 6723 C C . GLU B 1 362 ? -33.219 28.406 25.547 1 82 362 GLU B C 1
ATOM 6725 O O . GLU B 1 362 ? -32.938 27.5 24.781 1 82 362 GLU B O 1
ATOM 6730 N N . LEU B 1 363 ? -32.438 29.094 26.266 1 85.19 363 LEU B N 1
ATOM 6731 C CA . LEU B 1 363 ? -31.016 28.797 26.188 1 85.19 363 LEU B CA 1
ATOM 6732 C C . LEU B 1 363 ? -30.703 27.406 26.75 1 85.19 363 LEU B C 1
ATOM 6734 O O . LEU B 1 363 ? -29.859 26.688 26.219 1 85.19 363 LEU B O 1
ATOM 6738 N N . LYS B 1 364 ? -31.375 27.047 27.812 1 82.88 364 LYS B N 1
ATOM 6739 C CA . LYS B 1 364 ? -31.203 25.719 28.391 1 82.88 364 LYS B CA 1
ATOM 6740 C C . LYS B 1 364 ? -31.578 24.625 27.406 1 82.88 364 LYS B C 1
ATOM 6742 O O . LYS B 1 364 ? -30.844 23.641 27.25 1 82.88 364 LYS B O 1
ATOM 6747 N N . ALA B 1 365 ? -32.656 24.828 26.812 1 82.44 365 ALA B N 1
ATOM 6748 C CA . ALA B 1 365 ? -33.125 23.859 25.828 1 82.44 365 ALA B CA 1
ATOM 6749 C C . ALA B 1 365 ? -32.156 23.766 24.641 1 82.44 365 ALA B C 1
ATOM 6751 O O . ALA B 1 365 ? -31.875 22.688 24.141 1 82.44 365 ALA B O 1
ATOM 6752 N N . GLU B 1 366 ? -31.688 24.875 24.281 1 81.12 366 GLU B N 1
ATOM 6753 C CA . GLU B 1 366 ? -30.734 24.906 23.188 1 81.12 366 GLU B CA 1
ATOM 6754 C C . GLU B 1 366 ? -29.438 24.203 23.547 1 81.12 366 GLU B C 1
ATOM 6756 O O . GLU B 1 366 ? -28.859 23.484 22.734 1 81.12 366 GLU B O 1
ATOM 6761 N N . MET B 1 367 ? -28.984 24.453 24.75 1 82.25 367 MET B N 1
ATOM 6762 C CA . MET B 1 367 ? -27.766 23.812 25.234 1 82.25 367 MET B CA 1
ATOM 6763 C C . MET B 1 367 ? -27.922 22.297 25.266 1 82.25 367 MET B C 1
ATOM 6765 O O . MET B 1 367 ? -27 21.562 24.891 1 82.25 367 MET B O 1
ATOM 6769 N N . GLU B 1 368 ? -29.031 21.891 25.656 1 81.56 368 GLU B N 1
ATOM 6770 C CA . GLU B 1 368 ? -29.281 20.453 25.734 1 81.56 368 GLU B CA 1
ATOM 6771 C C . GLU B 1 368 ? -29.359 19.844 24.328 1 81.56 368 GLU B C 1
ATOM 6773 O O . GLU B 1 368 ? -28.859 18.75 24.094 1 81.56 368 GLU B O 1
ATOM 6778 N N . ARG B 1 369 ? -29.938 20.562 23.484 1 79.75 369 ARG B N 1
ATOM 6779 C CA . ARG B 1 369 ? -30 20.109 22.094 1 79.75 369 ARG B CA 1
ATOM 6780 C C . ARG B 1 369 ? -28.609 19.984 21.5 1 79.75 369 ARG B C 1
ATOM 6782 O O . ARG B 1 369 ? -28.281 18.969 20.859 1 79.75 369 ARG B O 1
ATOM 6789 N N . ARG B 1 370 ? -27.859 20.969 21.719 1 80.19 370 ARG B N 1
ATOM 6790 C CA . ARG B 1 370 ? -26.5 20.969 21.188 1 80.19 370 ARG B CA 1
ATOM 6791 C C . ARG B 1 370 ? -25.656 19.875 21.844 1 80.19 370 ARG B C 1
ATOM 6793 O O . ARG B 1 370 ? -24.844 19.234 21.172 1 80.19 370 ARG B O 1
ATOM 6800 N N . ARG B 1 371 ? -25.812 19.766 23.094 1 84.25 371 ARG B N 1
ATOM 6801 C CA . ARG B 1 371 ? -25.125 18.688 23.812 1 84.25 371 ARG B CA 1
ATOM 6802 C C . ARG B 1 371 ? -25.469 17.328 23.203 1 84.25 371 ARG B C 1
ATOM 6804 O O . ARG B 1 371 ? -24.562 16.531 22.938 1 84.25 371 ARG B O 1
ATOM 6811 N N . ARG B 1 372 ? -26.688 17.109 23 1 79.44 372 ARG B N 1
ATOM 6812 C CA . ARG B 1 372 ? -27.109 15.844 22.406 1 79.44 372 ARG B CA 1
ATOM 6813 C C . ARG B 1 372 ? -26.531 15.672 21 1 79.44 372 ARG B C 1
ATOM 6815 O O . ARG B 1 372 ? -26.062 14.586 20.656 1 79.44 372 ARG B O 1
ATOM 6822 N N . HIS B 1 373 ? -26.516 16.75 20.359 1 77.88 373 HIS B N 1
ATOM 6823 C CA . HIS B 1 373 ? -25.953 16.734 19.016 1 77.88 373 HIS B CA 1
ATOM 6824 C C . HIS B 1 373 ? -24.484 16.344 19.047 1 77.88 373 HIS B C 1
ATOM 6826 O O . HIS B 1 373 ? -24.031 15.516 18.266 1 77.88 373 HIS B O 1
ATOM 6832 N N . ILE B 1 374 ? -23.75 16.953 19.875 1 82.25 374 ILE B N 1
ATOM 6833 C CA . ILE B 1 374 ? -22.312 16.734 20 1 82.25 374 ILE B CA 1
ATOM 6834 C C . ILE B 1 374 ? -22.047 15.297 20.453 1 82.25 374 ILE B C 1
ATOM 6836 O O . ILE B 1 374 ? -21.156 14.625 19.938 1 82.25 374 ILE B O 1
ATOM 6840 N N . LEU B 1 375 ? -22.828 14.812 21.391 1 80.12 375 LEU B N 1
ATOM 6841 C CA . LEU B 1 375 ? -22.656 13.461 21.891 1 80.12 375 LEU B CA 1
ATOM 6842 C C . LEU B 1 375 ? -22.969 12.43 20.797 1 80.12 375 LEU B C 1
ATOM 6844 O O . LEU B 1 375 ? -22.266 11.422 20.672 1 80.12 375 LEU B O 1
ATOM 6848 N N . ASP B 1 376 ? -23.875 12.773 20.062 1 75.88 376 ASP B N 1
ATOM 6849 C CA . ASP B 1 376 ? -24.188 11.906 18.938 1 75.88 376 ASP B CA 1
ATOM 6850 C C . ASP B 1 376 ? -23.047 11.891 17.922 1 75.88 376 ASP B C 1
ATOM 6852 O O . ASP B 1 376 ? -22.672 10.828 17.422 1 75.88 376 ASP B O 1
ATOM 6856 N N . ALA B 1 377 ? -22.641 13.094 17.656 1 76.25 377 ALA B N 1
ATOM 6857 C CA . ALA B 1 377 ? -21.516 13.211 16.75 1 76.25 377 ALA B CA 1
ATOM 6858 C C . ALA B 1 377 ? -20.297 12.469 17.297 1 76.25 377 ALA B C 1
ATOM 6860 O O . ALA B 1 377 ? -19.562 11.812 16.547 1 76.25 377 ALA B O 1
ATOM 6861 N N . CYS B 1 378 ? -20.016 12.617 18.562 1 79.75 378 CYS B N 1
ATOM 6862 C CA . CYS B 1 378 ? -18.906 11.938 19.234 1 79.75 378 CYS B CA 1
ATOM 6863 C C . CYS B 1 378 ? -19.016 10.43 19.047 1 79.75 378 CYS B C 1
ATOM 6865 O O . CYS B 1 378 ? -18.031 9.781 18.656 1 79.75 378 CYS B O 1
ATOM 6867 N N . ASP B 1 379 ? -20.188 9.914 19.25 1 75.31 379 ASP B N 1
ATOM 6868 C CA . ASP B 1 379 ? -20.391 8.477 19.109 1 75.31 379 ASP B CA 1
ATOM 6869 C C . ASP B 1 379 ? -20.125 8.023 17.672 1 75.31 379 ASP B C 1
ATOM 6871 O O . ASP B 1 379 ? -19.469 7.012 17.453 1 75.31 379 ASP B O 1
ATOM 6875 N N . GLU B 1 380 ? -20.547 8.805 16.828 1 72.25 380 GLU B N 1
ATOM 6876 C CA . GLU B 1 380 ? -20.328 8.492 15.414 1 72.25 380 GLU B CA 1
ATOM 6877 C C . GLU B 1 380 ? -18.844 8.562 15.055 1 72.25 380 GLU B C 1
ATOM 6879 O O . GLU B 1 380 ? -18.344 7.711 14.312 1 72.25 380 GLU B O 1
ATOM 6884 N N . LEU B 1 381 ? -18.219 9.57 15.508 1 78.31 381 LEU B N 1
ATOM 6885 C CA . LEU B 1 381 ? -16.812 9.773 15.203 1 78.31 381 LEU B CA 1
ATOM 6886 C C . LEU B 1 381 ? -15.953 8.664 15.797 1 78.31 381 LEU B C 1
ATOM 6888 O O . LEU B 1 381 ? -15.023 8.172 15.148 1 78.31 381 LEU B O 1
ATOM 6892 N N . VAL B 1 382 ? -16.281 8.289 17.047 1 73.88 382 VAL B N 1
ATOM 6893 C CA . VAL B 1 382 ? -15.547 7.207 17.703 1 73.88 382 VAL B CA 1
ATOM 6894 C C . VAL B 1 382 ? -15.734 5.914 16.906 1 73.88 382 VAL B C 1
ATOM 6896 O O . VAL B 1 382 ? -14.766 5.195 16.641 1 73.88 382 VAL B O 1
ATOM 6899 N N . GLU B 1 383 ? -16.922 5.723 16.516 1 67.5 383 GLU B N 1
ATOM 6900 C CA . GLU B 1 383 ? -17.219 4.531 15.719 1 67.5 383 GLU B CA 1
ATOM 6901 C C . GLU B 1 383 ? -16.469 4.555 14.391 1 67.5 383 GLU B C 1
ATOM 6903 O O . GLU B 1 383 ? -15.891 3.545 13.969 1 67.5 383 GLU B O 1
ATOM 6908 N N . PHE B 1 384 ? -16.5 5.668 13.789 1 71.44 384 PHE B N 1
ATOM 6909 C CA . PHE B 1 384 ? -15.828 5.832 12.508 1 71.44 384 PHE B CA 1
ATOM 6910 C C . PHE B 1 384 ? -14.328 5.633 12.656 1 71.44 384 PHE B C 1
ATOM 6912 O O . PHE B 1 384 ? -13.695 4.973 11.828 1 71.44 384 PHE B O 1
ATOM 6919 N N . LEU B 1 385 ? -13.758 6.215 13.672 1 75.19 385 LEU B N 1
ATOM 6920 C CA . LEU B 1 385 ? -12.328 6.086 13.945 1 75.19 385 LEU B CA 1
ATOM 6921 C C . LEU B 1 385 ? -11.945 4.629 14.172 1 75.19 385 LEU B C 1
ATOM 6923 O O . LEU B 1 385 ? -10.883 4.188 13.742 1 75.19 385 LEU B O 1
ATOM 6927 N N . ASP B 1 386 ? -12.82 3.912 14.773 1 65.94 386 ASP B N 1
ATOM 6928 C CA . ASP B 1 386 ? -12.578 2.504 15.078 1 65.94 386 ASP B CA 1
ATOM 6929 C C . ASP B 1 386 ? -12.5 1.675 13.797 1 65.94 386 ASP B C 1
ATOM 6931 O O . ASP B 1 386 ? -11.844 0.634 13.766 1 65.94 386 ASP B O 1
ATOM 6935 N N . TRP B 1 387 ? -13.078 2.227 12.797 1 61.81 387 TRP B N 1
ATOM 6936 C CA . TRP B 1 387 ? -13.125 1.5 11.531 1 61.81 387 TRP B CA 1
ATOM 6937 C C . TRP B 1 387 ? -11.898 1.807 10.688 1 61.81 387 TRP B C 1
ATOM 6939 O O . TRP B 1 387 ? -11.68 1.174 9.648 1 61.81 387 TRP B O 1
ATOM 6949 N N . ILE B 1 388 ? -11.266 2.797 11.07 1 64.62 388 ILE B N 1
ATOM 6950 C CA . ILE B 1 388 ? -10.047 3.115 10.336 1 64.62 388 ILE B CA 1
ATOM 6951 C C . ILE B 1 388 ? -8.906 2.219 10.82 1 64.62 388 ILE B C 1
ATOM 6953 O O . ILE B 1 388 ? -8.477 2.32 11.969 1 64.62 388 ILE B O 1
ATOM 6957 N N . PRO B 1 389 ? -8.492 1.376 10.008 1 53.03 389 PRO B N 1
ATOM 6958 C CA . PRO B 1 389 ? -7.426 0.484 10.469 1 53.03 389 PRO B CA 1
ATOM 6959 C C . PRO B 1 389 ? -6.105 1.216 10.695 1 53.03 389 PRO B C 1
ATOM 6961 O O . PRO B 1 389 ? -5.703 2.041 9.867 1 53.03 389 PRO B O 1
ATOM 6964 N N . ASP B 1 390 ? -5.543 1.096 11.906 1 57.75 390 ASP B N 1
ATOM 6965 C CA . ASP B 1 390 ? -4.297 1.756 12.281 1 57.75 390 ASP B CA 1
ATOM 6966 C C . ASP B 1 390 ? -3.184 1.43 11.289 1 57.75 390 ASP B C 1
ATOM 6968 O O . ASP B 1 390 ? -2.344 2.281 10.992 1 57.75 390 ASP B O 1
ATOM 6972 N N . ASP B 1 391 ? -3.305 0.276 10.773 1 49.16 391 ASP B N 1
ATOM 6973 C CA . ASP B 1 391 ? -2.232 -0.203 9.906 1 49.16 391 ASP B CA 1
ATOM 6974 C C . ASP B 1 391 ? -2.305 0.457 8.531 1 49.16 391 ASP B C 1
ATOM 6976 O O . ASP B 1 391 ? -1.343 0.405 7.762 1 49.16 391 ASP B O 1
ATOM 6980 N N . ALA B 1 392 ? -3.354 1.018 8.234 1 50.06 392 ALA B N 1
ATOM 6981 C CA . ALA B 1 392 ? -3.527 1.69 6.949 1 50.06 392 ALA B CA 1
ATOM 6982 C C . ALA B 1 392 ? -3.105 3.154 7.035 1 50.06 392 ALA B C 1
ATOM 6984 O O . ALA B 1 392 ? -3.111 3.869 6.027 1 50.06 392 ALA B O 1
ATOM 6985 N N . LEU B 1 393 ? -2.697 3.504 8.172 1 56.59 393 LEU B N 1
ATOM 6986 C CA . LEU B 1 393 ? -2.369 4.906 8.398 1 56.59 393 LEU B CA 1
ATOM 6987 C C . LEU B 1 393 ? -0.863 5.098 8.547 1 56.59 393 LEU B C 1
ATOM 6989 O O . LEU B 1 393 ? -0.166 4.199 9.023 1 56.59 393 LEU B O 1
ATOM 6993 N N . ASP B 1 394 ? -0.397 6.094 8 1 53.22 394 ASP B N 1
ATOM 6994 C CA . ASP B 1 394 ? 0.987 6.441 8.305 1 53.22 394 ASP B CA 1
ATOM 6995 C C . ASP B 1 394 ? 1.141 6.859 9.766 1 53.22 394 ASP B C 1
ATOM 6997 O O . ASP B 1 394 ? 0.149 6.996 10.484 1 53.22 394 ASP B O 1
ATOM 7001 N N . ASP B 1 395 ? 2.328 7.02 10.242 1 55.19 395 ASP B N 1
ATOM 7002 C CA . ASP B 1 395 ? 2.617 7.312 11.641 1 55.19 395 ASP B CA 1
ATOM 7003 C C . ASP B 1 395 ? 1.922 8.594 12.094 1 55.19 395 ASP B C 1
ATOM 7005 O O . ASP B 1 395 ? 1.348 8.648 13.188 1 55.19 395 ASP B O 1
ATOM 7009 N N . GLU B 1 396 ? 1.87 9.5 11.312 1 59 396 GLU B N 1
ATOM 7010 C CA . GLU B 1 396 ? 1.263 10.781 11.664 1 59 396 GLU B CA 1
ATOM 7011 C C . GLU B 1 396 ? -0.255 10.656 11.773 1 59 396 GLU B C 1
ATOM 7013 O O . GLU B 1 396 ? -0.865 11.211 12.688 1 59 396 GLU B O 1
ATOM 7018 N N . ASP B 1 397 ? -0.742 9.812 10.867 1 65.31 397 ASP B N 1
ATOM 7019 C CA . ASP B 1 397 ? -2.189 9.633 10.898 1 65.31 397 ASP B CA 1
ATOM 7020 C C . ASP B 1 397 ? -2.609 8.742 12.062 1 65.31 397 ASP B C 1
ATOM 7022 O O . ASP B 1 397 ? -3.701 8.898 12.609 1 65.31 397 ASP B O 1
ATOM 7026 N N . GLU B 1 398 ? -1.687 8.008 12.289 1 66.12 398 GLU B N 1
ATOM 7027 C CA . GLU B 1 398 ? -1.979 7.148 13.43 1 66.12 398 GLU B CA 1
ATOM 7028 C C . GLU B 1 398 ? -2.012 7.953 14.727 1 66.12 398 GLU B C 1
ATOM 7030 O O . GLU B 1 398 ? -2.895 7.758 15.562 1 66.12 398 GLU B O 1
ATOM 7035 N N . ILE B 1 399 ? -1.047 8.852 14.844 1 68.38 399 ILE B N 1
ATOM 7036 C CA . ILE B 1 399 ? -1.009 9.727 16.016 1 68.38 399 ILE B CA 1
ATOM 7037 C C . ILE B 1 399 ? -2.254 10.609 16.031 1 68.38 399 ILE B C 1
ATOM 7039 O O . ILE B 1 399 ? -2.859 10.812 17.094 1 68.38 399 ILE B O 1
ATOM 7043 N N . LEU B 1 400 ? -2.619 11.094 14.977 1 73 400 LEU B N 1
ATOM 7044 C CA . LEU B 1 400 ? -3.82 11.922 14.891 1 73 400 LEU B CA 1
ATOM 7045 C C . LEU B 1 400 ? -5.062 11.109 15.25 1 73 400 LEU B C 1
ATOM 7047 O O . LEU B 1 400 ? -5.934 11.602 15.977 1 73 400 LEU B O 1
ATOM 7051 N N . LYS B 1 401 ? -5.027 9.977 14.711 1 76.81 401 LYS B N 1
ATOM 7052 C CA . LYS B 1 401 ? -6.156 9.109 15.047 1 76.81 401 LYS B CA 1
ATOM 7053 C C . LYS B 1 401 ? -6.246 8.883 16.562 1 76.81 401 LYS B C 1
ATOM 7055 O O . LYS B 1 401 ? -7.328 8.977 17.141 1 76.81 401 LYS B O 1
ATOM 7060 N N . GLU B 1 402 ? -5.059 8.578 17.047 1 74.69 402 GLU B N 1
ATOM 7061 C CA . GLU B 1 402 ? -5.012 8.359 18.484 1 74.69 402 GLU B CA 1
ATOM 7062 C C . GLU B 1 402 ? -5.43 9.617 19.25 1 74.69 402 GLU B C 1
ATOM 7064 O O . GLU B 1 402 ? -6.133 9.531 20.25 1 74.69 402 GLU B O 1
ATOM 7069 N N . THR B 1 403 ? -4.969 10.734 18.812 1 77.25 403 THR B N 1
ATOM 7070 C CA . THR B 1 403 ? -5.301 12.008 19.438 1 77.25 403 THR B CA 1
ATOM 7071 C C . THR B 1 403 ? -6.797 12.297 19.312 1 77.25 403 THR B C 1
ATOM 7073 O O . THR B 1 403 ? -7.422 12.75 20.281 1 77.25 403 THR B O 1
ATOM 7076 N N . LEU B 1 404 ? -7.301 11.984 18.188 1 80.81 404 LEU B N 1
ATOM 7077 C CA . LEU B 1 404 ? -8.727 12.18 17.969 1 80.81 404 LEU B CA 1
ATOM 7078 C C . LEU B 1 404 ? -9.547 11.242 18.844 1 80.81 404 LEU B C 1
ATOM 7080 O O . LEU B 1 404 ? -10.57 11.648 19.406 1 80.81 404 LEU B O 1
ATOM 7084 N N . ASP B 1 405 ? -9.016 10.078 18.906 1 77.56 405 ASP B N 1
ATOM 7085 C CA . ASP B 1 405 ? -9.672 9.117 19.797 1 77.56 405 ASP B CA 1
ATOM 7086 C C . ASP B 1 405 ? -9.688 9.617 21.234 1 77.56 405 ASP B C 1
ATOM 7088 O O . ASP B 1 405 ? -10.703 9.523 21.922 1 77.56 405 ASP B O 1
ATOM 7092 N N . ASP B 1 406 ? -8.516 10.133 21.656 1 77.44 406 ASP B N 1
ATOM 7093 C CA . ASP B 1 406 ? -8.398 10.664 23.016 1 77.44 406 ASP B CA 1
ATOM 7094 C C . ASP B 1 406 ? -9.328 11.852 23.219 1 77.44 406 ASP B C 1
ATOM 7096 O O . ASP B 1 406 ? -9.969 11.977 24.266 1 77.44 406 ASP B O 1
ATOM 7100 N N . PHE B 1 407 ? -9.438 12.664 22.234 1 85.12 407 PHE B N 1
ATOM 7101 C CA . PHE B 1 407 ? -10.32 13.82 22.312 1 85.12 407 PHE B CA 1
ATOM 7102 C C . PHE B 1 407 ? -11.773 13.375 22.406 1 85.12 407 PHE B C 1
ATOM 7104 O O . PHE B 1 407 ? -12.547 13.922 23.203 1 85.12 407 PHE B O 1
ATOM 7111 N N . MET B 1 408 ? -12.117 12.375 21.656 1 80.06 408 MET B N 1
ATOM 7112 C CA . MET B 1 408 ? -13.492 11.891 21.656 1 80.06 408 MET B CA 1
ATOM 7113 C C . MET B 1 408 ? -13.859 11.297 23.016 1 80.06 408 MET B C 1
ATOM 7115 O O . MET B 1 408 ? -15.008 11.406 23.453 1 80.06 408 MET B O 1
ATOM 7119 N N . ARG B 1 409 ? -12.898 10.734 23.625 1 75.88 409 ARG B N 1
ATOM 7120 C CA . ARG B 1 409 ? -13.133 10.156 24.938 1 75.88 409 ARG B CA 1
ATOM 7121 C C . ARG B 1 409 ? -13.375 11.242 25.984 1 75.88 409 ARG B C 1
ATOM 7123 O O . ARG B 1 409 ? -14.125 11.039 26.938 1 75.88 409 ARG B O 1
ATOM 7130 N N . GLU B 1 410 ? -12.797 12.406 25.797 1 79.69 410 GLU B N 1
ATOM 7131 C CA . GLU B 1 410 ? -12.93 13.516 26.75 1 79.69 410 GLU B CA 1
ATOM 7132 C C . GLU B 1 410 ? -14.133 14.383 26.406 1 79.69 410 GLU B C 1
ATOM 7134 O O . GLU B 1 410 ? -14.609 15.148 27.25 1 79.69 410 GLU B O 1
ATOM 7139 N N . LEU B 1 411 ? -14.648 14.188 25.219 1 84.5 411 LEU B N 1
ATOM 7140 C CA . LEU B 1 411 ? -15.656 15.094 24.672 1 84.5 411 LEU B CA 1
ATOM 7141 C C . LEU B 1 411 ? -16.922 15.07 25.516 1 84.5 411 LEU B C 1
ATOM 7143 O O . LEU B 1 411 ? -17.516 16.125 25.781 1 84.5 411 LEU B O 1
ATOM 7147 N N . PRO B 1 412 ? -17.406 13.906 26 1 79.94 412 PRO B N 1
ATOM 7148 C CA . PRO B 1 412 ? -18.625 13.914 26.812 1 79.94 412 PRO B CA 1
ATOM 7149 C C . PRO B 1 412 ? -18.5 14.773 28.062 1 79.94 412 PRO B C 1
ATOM 7151 O O . PRO B 1 412 ? -19.453 15.477 28.422 1 79.94 412 PRO B O 1
ATOM 7154 N N . ILE B 1 413 ? -17.328 14.688 28.703 1 78.88 413 ILE B N 1
ATOM 7155 C CA . ILE B 1 413 ? -17.094 15.484 29.891 1 78.88 413 ILE B CA 1
ATOM 7156 C C . ILE B 1 413 ? -17 16.969 29.516 1 78.88 413 ILE B C 1
ATOM 7158 O O . ILE B 1 413 ? -17.531 17.828 30.234 1 78.88 413 ILE B O 1
ATOM 7162 N N . ILE B 1 414 ? -16.422 17.266 28.438 1 85.5 414 ILE B N 1
ATOM 7163 C CA . ILE B 1 414 ? -16.266 18.641 27.969 1 85.5 414 ILE B CA 1
ATOM 7164 C C . ILE B 1 414 ? -17.625 19.25 27.656 1 85.5 414 ILE B C 1
ATOM 7166 O O . ILE B 1 414 ? -17.922 20.359 28.094 1 85.5 414 ILE B O 1
ATOM 7170 N N . VAL B 1 415 ? -18.453 18.516 27 1 86.75 415 VAL B N 1
ATOM 7171 C CA . VAL B 1 415 ? -19.75 19.016 26.594 1 86.75 415 VAL B CA 1
ATOM 7172 C C . VAL B 1 415 ? -20.656 19.172 27.812 1 86.75 415 VAL B C 1
ATOM 7174 O O . VAL B 1 415 ? -21.438 20.125 27.906 1 86.75 415 VAL B O 1
ATOM 7177 N N . ARG B 1 416 ? -20.531 18.266 28.688 1 82 416 ARG B N 1
ATOM 7178 C CA . ARG B 1 416 ? -21.312 18.359 29.922 1 82 416 ARG B CA 1
ATOM 7179 C C . ARG B 1 416 ? -20.922 19.594 30.719 1 82 416 ARG B C 1
ATOM 7181 O O . ARG B 1 416 ? -21.781 20.312 31.234 1 82 416 ARG B O 1
ATOM 7188 N N . THR B 1 417 ? -19.625 19.812 30.781 1 83.62 417 THR B N 1
ATOM 7189 C CA . THR B 1 417 ? -19.109 20.938 31.547 1 83.62 417 THR B CA 1
ATOM 7190 C C . THR B 1 417 ? -19.516 22.25 30.906 1 83.62 417 THR B C 1
ATOM 7192 O O . THR B 1 417 ? -19.938 23.188 31.594 1 83.62 417 THR B O 1
ATOM 7195 N N . LEU B 1 418 ? -19.547 22.359 29.578 1 86.38 418 LEU B N 1
ATOM 7196 C CA . LEU B 1 418 ? -19.812 23.594 28.859 1 86.38 418 LEU B CA 1
ATOM 7197 C C . LEU B 1 418 ? -21.312 23.766 28.625 1 86.38 418 LEU B C 1
ATOM 7199 O O . LEU B 1 418 ? -21.766 24.875 28.328 1 86.38 418 LEU B O 1
ATOM 7203 N N . GLY B 1 419 ? -22.062 22.734 28.875 1 84.56 419 GLY B N 1
ATOM 7204 C CA . GLY B 1 419 ? -23.5 22.797 28.641 1 84.56 419 GLY B CA 1
ATOM 7205 C C . GLY B 1 419 ? -24.312 22.906 29.906 1 84.56 419 GLY B C 1
ATOM 7206 O O . GLY B 1 419 ? -24.516 24.016 30.422 1 84.56 419 GLY B O 1
ATOM 7207 N N . PRO B 1 420 ? -24.719 21.766 30.422 1 81.38 420 PRO B N 1
ATOM 7208 C CA . PRO B 1 420 ? -25.625 21.812 31.578 1 81.38 420 PRO B CA 1
ATOM 7209 C C . PRO B 1 420 ? -24.938 22.344 32.844 1 81.38 420 PRO B C 1
ATOM 7211 O O . PRO B 1 420 ? -25.547 23.078 33.625 1 81.38 420 PRO B O 1
ATOM 7214 N N . ASP B 1 421 ? -23.688 22 33.031 1 83.25 421 ASP B N 1
ATOM 7215 C CA . ASP B 1 421 ? -23 22.422 34.25 1 83.25 421 ASP B CA 1
ATOM 7216 C C . ASP B 1 421 ? -22.766 23.938 34.281 1 83.25 421 ASP B C 1
ATOM 7218 O O . ASP B 1 421 ? -23.078 24.609 35.25 1 83.25 421 ASP B O 1
ATOM 7222 N N . LEU B 1 422 ? -22.297 24.406 33.188 1 86.75 422 LEU B N 1
ATOM 7223 C CA . LEU B 1 422 ? -22.047 25.844 33.062 1 86.75 422 LEU B CA 1
ATOM 7224 C C . LEU B 1 422 ? -23.344 26.641 33.156 1 86.75 422 LEU B C 1
ATOM 7226 O O . LEU B 1 422 ? -23.406 27.672 33.812 1 86.75 422 LEU B O 1
ATOM 7230 N N . TYR B 1 423 ? -24.344 26.156 32.562 1 86.06 423 TYR B N 1
ATOM 7231 C CA . TYR B 1 423 ? -25.656 26.812 32.625 1 86.06 423 TYR B CA 1
ATOM 7232 C C . TYR B 1 423 ? -26.188 26.828 34.031 1 86.06 423 TYR B C 1
ATOM 7234 O O . TYR B 1 423 ? -26.672 27.859 34.5 1 86.06 423 TYR B O 1
ATOM 7242 N N . GLY B 1 424 ? -26.141 25.688 34.656 1 86.06 424 GLY B N 1
ATOM 7243 C CA . GLY B 1 424 ? -26.625 25.578 36 1 86.06 424 GLY B CA 1
ATOM 7244 C C . GLY B 1 424 ? -25.891 26.5 36.969 1 86.06 424 GLY B C 1
ATOM 7245 O O . GLY B 1 424 ? -26.516 27.156 37.812 1 86.06 424 GLY B O 1
ATOM 7246 N N . GLU B 1 425 ? -24.609 26.531 36.812 1 86.44 425 GLU B N 1
ATOM 7247 C CA . GLU B 1 425 ? -23.797 27.375 37.688 1 86.44 425 GLU B CA 1
ATOM 7248 C C . GLU B 1 425 ? -24.062 28.859 37.406 1 86.44 425 GLU B C 1
ATOM 7250 O O . GLU B 1 425 ? -24.125 29.672 38.312 1 86.44 425 GLU B O 1
ATOM 7255 N N . ALA B 1 426 ? -24.266 29.203 36.156 1 87.94 426 ALA B N 1
ATOM 7256 C CA . ALA B 1 426 ? -24.594 30.578 35.781 1 87.94 426 ALA B CA 1
ATOM 7257 C C . ALA B 1 426 ? -25.969 30.969 36.281 1 87.94 426 ALA B C 1
ATOM 7259 O O . ALA B 1 426 ? -26.156 32.094 36.75 1 87.94 426 ALA B O 1
ATOM 7260 N N . GLU B 1 427 ? -26.844 30.047 36.281 1 87.5 427 GLU B N 1
ATOM 7261 C CA . GLU B 1 427 ? -28.188 30.297 36.781 1 87.5 427 GLU B CA 1
ATOM 7262 C C . GLU B 1 427 ? -28.172 30.547 38.281 1 87.5 427 GLU B C 1
ATOM 7264 O O . GLU B 1 427 ? -28.812 31.469 38.781 1 87.5 427 GLU B O 1
ATOM 7269 N N . ARG B 1 428 ? -27.391 29.734 39 1 84.94 428 ARG B N 1
ATOM 7270 C CA . ARG B 1 428 ? -27.266 29.891 40.469 1 84.94 428 ARG B CA 1
ATOM 7271 C C . ARG B 1 428 ? -26.609 31.219 40.812 1 84.94 428 ARG B C 1
ATOM 7273 O O . ARG B 1 428 ? -27 31.875 41.781 1 84.94 428 ARG B O 1
ATOM 7280 N N . LEU B 1 429 ? -25.625 31.609 39.938 1 87.75 429 LEU B N 1
ATOM 7281 C CA . LEU B 1 429 ? -24.922 32.875 40.156 1 87.75 429 LEU B CA 1
ATOM 7282 C C . LEU B 1 429 ? -25.859 34.062 40 1 87.75 429 LEU B C 1
ATOM 7284 O O . LEU B 1 429 ? -25.859 34.969 40.844 1 87.75 429 LEU B O 1
ATOM 7288 N N . LEU B 1 430 ? -26.703 34.031 39.031 1 87.81 430 LEU B N 1
ATOM 7289 C CA . LEU B 1 430 ? -27.625 35.125 38.75 1 87.81 430 LEU B CA 1
ATOM 7290 C C . LEU B 1 430 ? -28.797 35.156 39.719 1 87.81 430 LEU B C 1
ATOM 7292 O O . LEU B 1 430 ? -29.266 36.219 40.125 1 87.81 430 LEU B O 1
ATOM 7296 N N . ARG B 1 431 ? -29.188 34 40.188 1 86.62 431 ARG B N 1
ATOM 7297 C CA . ARG B 1 431 ? -30.344 33.875 41.062 1 86.62 431 ARG B CA 1
ATOM 7298 C C . ARG B 1 431 ? -29.938 34.188 42.5 1 86.62 431 ARG B C 1
ATOM 7300 O O . ARG B 1 431 ? -30.609 34.969 43.188 1 86.62 431 ARG B O 1
ATOM 7307 N N . ASP B 1 432 ? -28.781 33.625 42.938 1 85 432 ASP B N 1
ATOM 7308 C CA . ASP B 1 432 ? -28.438 33.656 44.344 1 85 432 ASP B CA 1
ATOM 7309 C C . ASP B 1 432 ? -27.562 34.875 44.656 1 85 432 ASP B C 1
ATOM 7311 O O . ASP B 1 432 ? -27.547 35.375 45.781 1 85 432 ASP B O 1
ATOM 7315 N N . TYR B 1 433 ? -26.797 35.344 43.688 1 84 433 TYR B N 1
ATOM 7316 C CA . TYR B 1 433 ? -25.859 36.438 43.938 1 84 433 TYR B CA 1
ATOM 7317 C C . TYR B 1 433 ? -25.938 37.5 42.844 1 84 433 TYR B C 1
ATOM 7319 O O . TYR B 1 433 ? -24.922 37.812 42.219 1 84 433 TYR B O 1
ATOM 7327 N N . PRO B 1 434 ? -27.031 38.125 42.594 1 82.62 434 PRO B N 1
ATOM 7328 C CA . PRO B 1 434 ? -27.188 39.094 41.5 1 82.62 434 PRO B CA 1
ATOM 7329 C C . PRO B 1 434 ? -26.266 40.312 41.625 1 82.62 434 PRO B C 1
ATOM 7331 O O . PRO B 1 434 ? -25.781 40.844 40.625 1 82.62 434 PRO B O 1
ATOM 7334 N N . ASP B 1 435 ? -25.906 40.719 42.875 1 82.75 435 ASP B N 1
ATOM 7335 C CA . ASP B 1 435 ? -25.125 41.906 43.125 1 82.75 435 ASP B CA 1
ATOM 7336 C C . ASP B 1 435 ? -23.641 41.656 42.875 1 82.75 435 ASP B C 1
ATOM 7338 O O . ASP B 1 435 ? -22.875 42.594 42.656 1 82.75 435 ASP B O 1
ATOM 7342 N N . LYS B 1 436 ? -23.25 40.344 42.875 1 82.06 436 LYS B N 1
ATOM 7343 C CA . LYS B 1 436 ? -21.844 40 42.75 1 82.06 436 LYS B CA 1
ATOM 7344 C C . LYS B 1 436 ? -21.516 39.594 41.312 1 82.06 436 LYS B C 1
ATOM 7346 O O . LYS B 1 436 ? -20.344 39.312 41 1 82.06 436 LYS B O 1
ATOM 7351 N N . VAL B 1 437 ? -22.531 39.531 40.469 1 83.06 437 VAL B N 1
ATOM 7352 C CA . VAL B 1 437 ? -22.328 39.125 39.094 1 83.06 437 VAL B CA 1
ATOM 7353 C C . VAL B 1 437 ? -21.438 40.125 38.375 1 83.06 437 VAL B C 1
ATOM 7355 O O . VAL B 1 437 ? -20.547 39.75 37.625 1 83.06 437 VAL B O 1
ATOM 7358 N N . ALA B 1 438 ? -21.609 41.375 38.656 1 80.75 438 ALA B N 1
ATOM 7359 C CA . ALA B 1 438 ? -20.844 42.438 38.031 1 80.75 438 ALA B CA 1
ATOM 7360 C C . ALA B 1 438 ? -19.375 42.344 38.406 1 80.75 438 ALA B C 1
ATOM 7362 O O . ALA B 1 438 ? -18.5 42.594 37.562 1 80.75 438 ALA B O 1
ATOM 7363 N N . SER B 1 439 ? -19.094 41.938 39.625 1 80.88 439 SER B N 1
ATOM 7364 C CA . SER B 1 439 ? -17.719 41.844 40.094 1 80.88 439 SER B CA 1
ATOM 7365 C C . SER B 1 439 ? -17.047 40.562 39.594 1 80.88 439 SER B C 1
ATOM 7367 O O . SER B 1 439 ? -15.844 40.562 39.344 1 80.88 439 SER B O 1
ATOM 7369 N N . ALA B 1 440 ? -17.875 39.562 39.375 1 83.75 440 ALA B N 1
ATOM 7370 C CA . ALA B 1 440 ? -17.344 38.281 38.938 1 83.75 440 ALA B CA 1
ATOM 7371 C C . ALA B 1 440 ? -17.188 38.219 37.438 1 83.75 440 ALA B C 1
ATOM 7373 O O . ALA B 1 440 ? -16.375 37.438 36.906 1 83.75 440 ALA B O 1
ATOM 7374 N N . ARG B 1 441 ? -17.906 39 36.75 1 83 441 ARG B N 1
ATOM 7375 C CA . ARG B 1 441 ? -18.047 38.93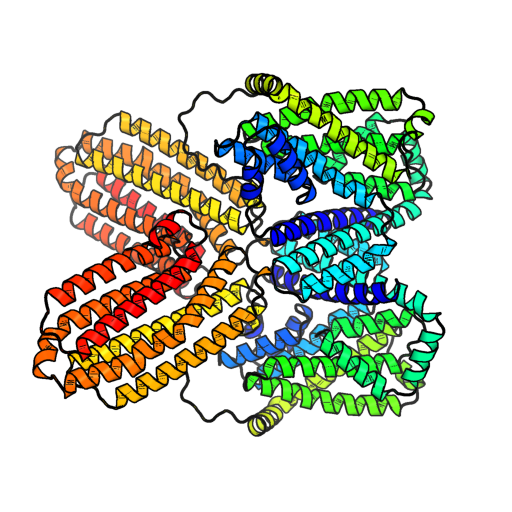8 35.312 1 83 441 ARG B CA 1
ATOM 7376 C C . ARG B 1 441 ? -16.703 39.062 34.625 1 83 441 ARG B C 1
ATOM 7378 O O . ARG B 1 441 ? -16.359 38.281 33.75 1 83 441 ARG B O 1
ATOM 7385 N N . PRO B 1 442 ? -15.906 40.031 35 1 82.31 442 PRO B N 1
ATOM 7386 C CA . PRO B 1 442 ? -14.641 40.156 34.312 1 82.31 442 PRO B CA 1
ATOM 7387 C C . PRO B 1 442 ? -13.742 38.938 34.406 1 82.31 442 PRO B C 1
ATOM 7389 O O . PRO B 1 442 ? -13.07 38.562 33.469 1 82.31 442 PRO B O 1
ATOM 7392 N N . LEU B 1 443 ? -13.797 38.281 35.5 1 84.88 443 LEU B N 1
ATOM 7393 C CA . LEU B 1 443 ? -12.984 37.094 35.75 1 84.88 443 LEU B CA 1
ATOM 7394 C C . LEU B 1 443 ? -13.523 35.906 34.938 1 84.88 443 LEU B C 1
ATOM 7396 O O . LEU B 1 443 ? -12.742 35.125 34.344 1 84.88 443 LEU B O 1
ATOM 7400 N N . LEU B 1 444 ? -14.773 35.781 34.938 1 86.38 444 LEU B N 1
ATOM 7401 C CA . LEU B 1 444 ? -15.406 34.688 34.219 1 86.38 444 LEU B CA 1
ATOM 7402 C C . LEU B 1 444 ? -15.211 34.844 32.719 1 86.38 444 LEU B C 1
ATOM 7404 O O . LEU B 1 444 ? -14.945 33.844 32.031 1 86.38 444 LEU B O 1
ATOM 7408 N N . VAL B 1 445 ? -15.273 36 32.281 1 82.38 445 VAL B N 1
ATOM 7409 C CA . VAL B 1 445 ? -15.102 36.281 30.844 1 82.38 445 VAL B CA 1
ATOM 7410 C C . VAL B 1 445 ? -13.656 36 30.438 1 82.38 445 VAL B C 1
ATOM 7412 O O . VAL B 1 445 ? -13.398 35.438 29.375 1 82.38 445 VAL B O 1
ATOM 7415 N N . GLU B 1 446 ? -12.75 36.375 31.25 1 85.31 446 GLU B N 1
ATOM 7416 C CA . GLU B 1 446 ? -11.344 36.094 30.969 1 85.31 446 GLU B CA 1
ATOM 7417 C C . GLU B 1 446 ? -11.062 34.594 30.953 1 85.31 446 GLU B C 1
ATOM 7419 O O . GLU B 1 446 ? -10.328 34.125 30.094 1 85.31 446 GLU B O 1
ATOM 7424 N N . ALA B 1 447 ? -11.578 33.938 31.922 1 85.31 447 ALA B N 1
ATOM 7425 C CA . ALA B 1 447 ? -11.406 32.469 31.969 1 85.31 447 ALA B CA 1
ATOM 7426 C C . ALA B 1 447 ? -11.984 31.812 30.734 1 85.31 447 ALA B C 1
ATOM 7428 O O . ALA B 1 447 ? -11.367 30.891 30.156 1 85.31 447 ALA B O 1
ATOM 7429 N N . ALA B 1 448 ? -13.133 32.281 30.375 1 84.56 448 ALA B N 1
ATOM 7430 C CA . ALA B 1 448 ? -13.773 31.75 29.172 1 84.56 448 ALA B CA 1
ATOM 7431 C C . ALA B 1 448 ? -12.93 32.031 27.922 1 84.56 448 ALA B C 1
ATOM 7433 O O . ALA B 1 448 ? -12.812 31.188 27.031 1 84.56 448 ALA B O 1
ATOM 7434 N N . ALA B 1 449 ? -12.391 33.156 27.891 1 81.69 449 ALA B N 1
ATOM 7435 C CA . ALA B 1 449 ? -11.539 33.562 26.766 1 81.69 449 ALA B CA 1
ATOM 7436 C C . ALA B 1 449 ? -10.297 32.656 26.703 1 81.69 449 ALA B C 1
ATOM 7438 O O . ALA B 1 449 ? -9.875 32.25 25.609 1 81.69 449 ALA B O 1
ATOM 7439 N N . ARG B 1 450 ? -9.734 32.406 27.797 1 82 450 ARG B N 1
ATOM 7440 C CA . ARG B 1 450 ? -8.562 31.547 27.859 1 82 450 ARG B CA 1
ATOM 7441 C C . ARG B 1 450 ? -8.898 30.141 27.406 1 82 450 ARG B C 1
ATOM 7443 O O . ARG B 1 450 ? -8.102 29.484 26.719 1 82 450 ARG B O 1
ATOM 7450 N N . LEU B 1 451 ? -9.992 29.672 27.844 1 85.31 451 LEU B N 1
ATOM 7451 C CA . LEU B 1 451 ? -10.453 28.359 27.391 1 85.31 451 LEU B CA 1
ATOM 7452 C C . LEU B 1 451 ? -10.641 28.344 25.875 1 85.31 451 LEU B C 1
ATOM 7454 O O . LEU B 1 451 ? -10.258 27.375 25.219 1 85.31 451 LEU B O 1
ATOM 7458 N N . SER B 1 452 ? -11.234 29.359 25.375 1 81.81 452 SER B N 1
ATOM 7459 C CA . SER B 1 452 ? -11.43 29.469 23.922 1 81.81 452 SER B CA 1
ATOM 7460 C C . SER B 1 452 ? -10.094 29.422 23.188 1 81.81 452 SER B C 1
ATOM 7462 O O . SER B 1 452 ? -9.977 28.766 22.156 1 81.81 452 SER B O 1
ATOM 7464 N N . GLN B 1 453 ? -9.203 30.062 23.75 1 80.94 453 GLN B N 1
ATOM 7465 C CA . GLN B 1 453 ? -7.871 30.062 23.156 1 80.94 453 GLN B CA 1
ATOM 7466 C C . GLN B 1 453 ? -7.27 28.656 23.156 1 80.94 453 GLN B C 1
ATOM 7468 O O . GLN B 1 453 ? -6.652 28.234 22.172 1 80.94 453 GLN B O 1
ATOM 7473 N N . GLN B 1 454 ? -7.398 28.016 24.203 1 81.75 454 GLN B N 1
ATOM 7474 C CA . GLN B 1 454 ? -6.887 26.656 24.312 1 81.75 454 GLN B CA 1
ATOM 7475 C C . GLN B 1 454 ? -7.582 25.719 23.312 1 81.75 454 GLN B C 1
ATOM 7477 O O . GLN B 1 454 ? -6.926 24.906 22.656 1 81.75 454 GLN B O 1
ATOM 7482 N N . MET B 1 455 ? -8.859 25.828 23.281 1 80.69 455 MET B N 1
ATOM 7483 C CA . MET B 1 455 ? -9.641 25.016 22.359 1 80.69 455 MET B CA 1
ATOM 7484 C C . MET B 1 455 ? -9.211 25.266 20.922 1 80.69 455 MET B C 1
ATOM 7486 O O . MET B 1 455 ? -9.07 24.328 20.125 1 80.69 455 MET B O 1
ATOM 7490 N N . ASN B 1 456 ? -9.008 26.469 20.656 1 76.5 456 ASN B N 1
ATOM 7491 C CA . ASN B 1 456 ? -8.562 26.844 19.312 1 76.5 456 ASN B CA 1
ATOM 7492 C C . ASN B 1 456 ? -7.191 26.266 19 1 76.5 456 ASN B C 1
ATOM 7494 O O . ASN B 1 456 ? -6.949 25.812 17.875 1 76.5 456 ASN B O 1
ATOM 7498 N N . THR B 1 457 ? -6.391 26.312 19.953 1 77.94 457 THR B N 1
ATOM 7499 C CA . THR B 1 457 ? -5.047 25.781 19.75 1 77.94 457 THR B CA 1
ATOM 7500 C C . THR B 1 457 ? -5.098 24.266 19.547 1 77.94 457 THR B C 1
ATOM 7502 O O . THR B 1 457 ? -4.359 23.719 18.734 1 77.94 457 THR B O 1
ATOM 7505 N N . VAL B 1 458 ? -5.895 23.594 20.297 1 79.38 458 VAL B N 1
ATOM 7506 C CA . VAL B 1 458 ? -6.062 22.156 20.125 1 79.38 458 VAL B CA 1
ATOM 7507 C C . VAL B 1 458 ? -6.609 21.859 18.734 1 79.38 458 VAL B C 1
ATOM 7509 O O . VAL B 1 458 ? -6.141 20.938 18.062 1 79.38 458 VAL B O 1
ATOM 7512 N N . ALA B 1 459 ? -7.633 22.594 18.375 1 74.44 459 ALA B N 1
ATOM 7513 C CA . ALA B 1 459 ? -8.203 22.422 17.047 1 74.44 459 ALA B CA 1
ATOM 7514 C C . ALA B 1 459 ? -7.141 22.609 15.969 1 74.44 459 ALA B C 1
ATOM 7516 O O . ALA B 1 459 ? -7.09 21.828 15.008 1 74.44 459 ALA B O 1
ATOM 7517 N N . ARG B 1 460 ? -6.348 23.484 16.281 1 66.19 460 ARG B N 1
ATOM 7518 C CA . ARG B 1 460 ? -5.266 23.75 15.336 1 66.19 460 ARG B CA 1
ATOM 7519 C C . ARG B 1 460 ? -4.25 22.625 15.328 1 66.19 460 ARG B C 1
ATOM 7521 O O . ARG B 1 460 ? -3.697 22.281 14.273 1 66.19 460 ARG B O 1
ATOM 7528 N N . MET B 1 461 ? -3.959 22.172 16.438 1 72.25 461 MET B N 1
ATOM 7529 C CA . MET B 1 461 ? -3.062 21.031 16.562 1 72.25 461 MET B CA 1
ATOM 7530 C C . MET B 1 461 ? -3.602 19.828 15.781 1 72.25 461 MET B C 1
ATOM 7532 O O . MET B 1 461 ? -2.855 19.172 15.062 1 72.25 461 MET B O 1
ATOM 7536 N N . LEU B 1 462 ? -4.828 19.547 15.945 1 73.31 462 LEU B N 1
ATOM 7537 C CA . LEU B 1 462 ? -5.469 18.422 15.266 1 73.31 462 LEU B CA 1
ATOM 7538 C C . LEU B 1 462 ? -5.418 18.609 13.75 1 73.31 462 LEU B C 1
ATOM 7540 O O . LEU B 1 462 ? -5.328 17.625 13.008 1 73.31 462 LEU B O 1
ATOM 7544 N N . MET B 1 463 ? -5.555 19.703 13.406 1 57.38 463 MET B N 1
ATOM 7545 C CA . MET B 1 463 ? -5.516 20.016 11.977 1 57.38 463 MET B CA 1
ATOM 7546 C C . MET B 1 463 ? -4.086 19.969 11.453 1 57.38 463 MET B C 1
ATOM 7548 O O . MET B 1 463 ? -3.84 20.297 10.289 1 57.38 463 MET B O 1
ATOM 7552 N N . ARG B 1 464 ? -3.215 19.094 12.234 1 54.47 464 ARG B N 1
ATOM 7553 C CA . ARG B 1 464 ? -1.832 18.734 11.922 1 54.47 464 ARG B CA 1
ATOM 7554 C C . ARG B 1 464 ? -1.015 19.984 11.594 1 54.47 464 ARG B C 1
ATOM 7556 O O . ARG B 1 464 ? -0.071 19.922 10.805 1 54.47 464 ARG B O 1
ATOM 7563 N N . GLU B 1 465 ? -1.342 21.109 12.031 1 44.22 465 GLU B N 1
ATOM 7564 C CA . GLU B 1 465 ? -0.58 22.297 11.68 1 44.22 465 GLU B CA 1
ATOM 7565 C C . GLU B 1 465 ? 0.852 22.219 12.203 1 44.22 465 GLU B C 1
ATOM 7567 O O . GLU B 1 465 ? 1.807 22.359 11.438 1 44.22 465 GLU B O 1
ATOM 7572 N N . ARG B 1 466 ? 1.176 22.375 13.656 1 45.34 466 ARG B N 1
ATOM 7573 C CA . ARG B 1 466 ? 2.484 22.484 14.297 1 45.34 466 ARG B CA 1
ATOM 7574 C C . ARG B 1 466 ? 2.543 21.641 15.57 1 45.34 466 ARG B C 1
ATOM 7576 O O . ARG B 1 466 ? 1.646 21.734 16.406 1 45.34 466 ARG B O 1
ATOM 7583 N N . PRO B 1 467 ? 3.5 20.656 15.477 1 49.47 467 PRO B N 1
ATOM 7584 C CA . PRO B 1 467 ? 3.723 20.031 16.781 1 49.47 467 PRO B CA 1
ATOM 7585 C C . PRO B 1 467 ? 3.865 21.062 17.906 1 49.47 467 PRO B C 1
ATOM 7587 O O . PRO B 1 467 ? 3.641 20.734 19.078 1 49.47 467 PRO B O 1
ATOM 7590 N N . GLU B 1 468 ? 4.285 22.234 17.578 1 56.72 468 GLU B N 1
ATOM 7591 C CA . GLU B 1 468 ? 4.465 23.312 18.547 1 56.72 468 GLU B CA 1
ATOM 7592 C C . GLU B 1 468 ? 3.158 23.625 19.266 1 56.72 468 GLU B C 1
ATOM 7594 O O . GLU B 1 468 ? 3.172 24.078 20.406 1 56.72 468 GLU B O 1
ATOM 7599 N N . PHE B 1 469 ? 2.098 23.312 18.578 1 60.59 469 PHE B N 1
ATOM 7600 C CA . PHE B 1 469 ? 0.835 23.609 19.234 1 60.59 469 PHE B CA 1
ATOM 7601 C C . PHE B 1 469 ? 0.628 22.703 20.453 1 60.59 469 PHE B C 1
ATOM 7603 O O . PHE B 1 469 ? 0.033 23.109 21.438 1 60.59 469 PHE B O 1
ATOM 7610 N N . GLY B 1 470 ? 1.291 21.594 20.203 1 64.31 470 GLY B N 1
ATOM 7611 C CA . GLY B 1 470 ? 1.231 20.75 21.391 1 64.31 470 GLY B CA 1
ATOM 7612 C C . GLY B 1 470 ? 1.954 21.344 22.578 1 64.31 470 GLY B C 1
ATOM 7613 O O . GLY B 1 470 ? 1.435 21.328 23.703 1 64.31 470 GLY B O 1
ATOM 7614 N N . ARG B 1 471 ? 3.02 21.938 22.297 1 64.5 471 ARG B N 1
ATOM 7615 C CA . ARG B 1 471 ? 3.793 22.594 23.344 1 64.5 471 ARG B CA 1
ATOM 7616 C C . ARG B 1 471 ? 3.061 23.812 23.891 1 64.5 471 ARG B C 1
ATOM 7618 O O . ARG B 1 471 ? 3.035 24.047 25.094 1 64.5 471 ARG B O 1
ATOM 7625 N N . LYS B 1 472 ? 2.553 24.641 23.125 1 70.88 472 LYS B N 1
ATOM 7626 C CA . LYS B 1 472 ? 1.819 25.844 23.531 1 70.88 472 LYS B CA 1
ATOM 7627 C C . LYS B 1 472 ? 0.634 25.469 24.422 1 70.88 472 LYS B C 1
ATOM 7629 O O . LYS B 1 472 ? 0.348 26.172 25.406 1 70.88 472 LYS B O 1
ATOM 7634 N N . ILE B 1 473 ? 0.148 24.391 23.969 1 73.69 473 ILE B N 1
ATOM 7635 C CA . ILE B 1 473 ? -0.998 23.938 24.75 1 73.69 473 ILE B CA 1
ATOM 7636 C C . ILE B 1 473 ? -0.548 23.562 26.156 1 73.69 473 ILE B C 1
ATOM 7638 O O . ILE B 1 473 ? -1.198 23.922 27.141 1 73.69 473 ILE B O 1
ATOM 7642 N N . LEU B 1 474 ? 0.619 22.969 26.203 1 70.81 474 LEU B N 1
ATOM 7643 C CA . LEU B 1 474 ? 1.113 22.531 27.5 1 70.81 474 LEU B CA 1
ATOM 7644 C C . LEU B 1 474 ? 1.634 23.703 28.312 1 70.81 474 LEU B C 1
ATOM 7646 O O . LEU B 1 474 ? 1.449 23.75 29.531 1 70.81 474 LEU B O 1
ATOM 7650 N N . GLU B 1 475 ? 2.197 24.656 27.734 1 73.62 475 GLU B N 1
ATOM 7651 C CA . GLU B 1 475 ? 2.639 25.875 28.422 1 73.62 475 GLU B CA 1
ATOM 7652 C C . GLU B 1 475 ? 1.45 26.688 28.922 1 73.62 475 GLU B C 1
ATOM 7654 O O . GLU B 1 475 ? 1.468 27.188 30.047 1 73.62 475 GLU B O 1
ATOM 7659 N N . ARG B 1 476 ? 0.47 26.766 28.125 1 76.12 476 ARG B N 1
ATOM 7660 C CA . ARG B 1 476 ? -0.717 27.531 28.516 1 76.12 476 ARG B CA 1
ATOM 7661 C C . ARG B 1 476 ? -1.44 26.844 29.672 1 76.12 476 ARG B C 1
ATOM 7663 O O . ARG B 1 476 ? -2.086 27.516 30.484 1 76.12 476 ARG B O 1
ATOM 7670 N N . LYS B 1 477 ? -1.226 25.594 29.594 1 76.81 477 LYS B N 1
ATOM 7671 C CA . LYS B 1 477 ? -1.805 24.875 30.719 1 76.81 477 LYS B CA 1
ATOM 7672 C C . LYS B 1 477 ? -1.278 25.406 32.031 1 76.81 477 LYS B C 1
ATOM 7674 O O . LYS B 1 477 ? -2.057 25.703 32.969 1 76.81 477 LYS B O 1
ATOM 7679 N N . HIS B 1 478 ? 0.027 25.625 32.031 1 72.75 478 HIS B N 1
ATOM 7680 C CA . HIS B 1 478 ? 0.654 26.094 33.25 1 72.75 478 HIS B CA 1
ATOM 7681 C C . HIS B 1 478 ? 0.312 27.562 33.5 1 72.75 478 HIS B C 1
ATOM 7683 O O . HIS B 1 478 ? 0.024 27.938 34.656 1 72.75 478 HIS B O 1
ATOM 7689 N N . GLU B 1 479 ? 0.229 28.312 32.594 1 78.38 479 GLU B N 1
ATOM 7690 C CA . GLU B 1 479 ? -0.101 29.734 32.719 1 78.38 479 GLU B CA 1
ATOM 7691 C C . GLU B 1 479 ? -1.542 29.922 33.188 1 78.38 479 GLU B C 1
ATOM 7693 O O . GLU B 1 479 ? -1.818 30.766 34.031 1 78.38 479 GLU B O 1
ATOM 7698 N N . ASN B 1 480 ? -2.355 29.141 32.594 1 79.31 480 ASN B N 1
ATOM 7699 C CA . ASN B 1 480 ? -3.762 29.234 32.969 1 79.31 480 ASN B CA 1
ATOM 7700 C C . ASN B 1 480 ? -3.984 28.812 34.438 1 79.31 480 ASN B C 1
ATOM 7702 O O . ASN B 1 480 ? -4.785 29.422 35.125 1 79.31 480 ASN B O 1
ATOM 7706 N N . SER B 1 481 ? -3.217 27.812 34.781 1 76.06 481 SER B N 1
ATOM 7707 C CA . SER B 1 481 ? -3.32 27.375 36.156 1 76.06 481 SER B CA 1
ATOM 7708 C C . SER B 1 481 ? -2.822 28.438 37.125 1 76.06 481 SER B C 1
ATOM 7710 O O . SER B 1 481 ? -3.457 28.719 38.156 1 76.06 481 SER B O 1
ATOM 7712 N N . ARG B 1 482 ? -1.747 29.094 36.812 1 75.94 482 ARG B N 1
ATOM 7713 C CA . ARG B 1 482 ? -1.196 30.156 37.625 1 75.94 482 ARG B CA 1
ATOM 7714 C C . ARG B 1 482 ? -2.141 31.359 37.656 1 75.94 482 ARG B C 1
ATOM 7716 O O . ARG B 1 482 ? -2.357 31.938 38.719 1 75.94 482 ARG B O 1
ATOM 7723 N N . TRP B 1 483 ? -2.641 31.672 36.562 1 80.5 483 TRP B N 1
ATOM 7724 C CA . TRP B 1 483 ? -3.57 32.781 36.5 1 80.5 483 TRP B CA 1
ATOM 7725 C C . TRP B 1 483 ? -4.797 32.562 37.375 1 80.5 483 TRP B C 1
ATOM 7727 O O . TRP B 1 483 ? -5.246 33.438 38.062 1 80.5 483 TRP B O 1
ATOM 7737 N N . LEU B 1 484 ? -5.234 31.375 37.312 1 76 484 LEU B N 1
ATOM 7738 C CA . LEU B 1 484 ? -6.441 31.047 38.094 1 76 484 LEU B CA 1
ATOM 7739 C C . LEU B 1 484 ? -6.18 31.141 39.594 1 76 484 LEU B C 1
ATOM 7741 O O . LEU B 1 484 ? -7.023 31.641 40.344 1 76 484 LEU B O 1
ATOM 7745 N N . ILE B 1 485 ? -5.012 30.688 39.938 1 71.44 485 ILE B N 1
ATOM 7746 C CA . ILE B 1 485 ? -4.641 30.75 41.344 1 71.44 485 ILE B CA 1
ATOM 7747 C C . ILE B 1 485 ? -4.543 32.219 41.781 1 71.44 485 ILE B C 1
ATOM 7749 O O . ILE B 1 485 ? -5.07 32.562 42.844 1 71.44 485 ILE B O 1
ATOM 7753 N N . GLN B 1 486 ? -3.99 33.031 41 1 76.81 486 GLN B N 1
ATOM 7754 C CA . GLN B 1 486 ? -3.838 34.438 41.312 1 76.81 486 GLN B CA 1
ATOM 7755 C C . GLN B 1 486 ? -5.184 35.156 41.312 1 76.81 486 GLN B C 1
ATOM 7757 O O . GLN B 1 486 ? -5.453 36.031 42.156 1 76.81 486 GLN B O 1
ATOM 7762 N N . ALA B 1 487 ? -5.988 34.812 40.312 1 76.12 487 ALA B N 1
ATOM 7763 C CA . ALA B 1 487 ? -7.309 35.406 40.188 1 76.12 487 ALA B CA 1
ATOM 7764 C C . ALA B 1 487 ? -8.18 35.094 41.406 1 76.12 487 ALA B C 1
ATOM 7766 O O . ALA B 1 487 ? -8.898 35.938 41.906 1 76.12 487 ALA B O 1
ATOM 7767 N N . LYS B 1 488 ? -8.07 33.906 41.875 1 69.5 488 LYS B N 1
ATOM 7768 C CA . LYS B 1 488 ? -8.836 33.469 43.031 1 69.5 488 LYS B CA 1
ATOM 7769 C C . LYS B 1 488 ? -8.375 34.188 44.312 1 69.5 488 LYS B C 1
ATOM 7771 O O . LYS B 1 488 ? -9.188 34.531 45.188 1 69.5 488 LYS B O 1
ATOM 7776 N N . ARG B 1 489 ? -7.086 34.438 44.344 1 68.75 489 ARG B N 1
ATOM 7777 C CA . ARG B 1 489 ? -6.52 35.125 45.531 1 68.75 489 ARG B CA 1
ATOM 7778 C C . ARG B 1 489 ? -6.918 36.594 45.531 1 68.75 489 ARG B C 1
ATOM 7780 O O . ARG B 1 489 ? -7.203 37.156 46.594 1 68.75 489 ARG B O 1
ATOM 7787 N N . ASN B 1 490 ? -6.945 37.219 44.406 1 74.69 490 ASN B N 1
ATOM 7788 C CA . ASN B 1 490 ? -7.223 38.656 44.312 1 74.69 490 ASN B CA 1
ATOM 7789 C C . ASN B 1 490 ? -8.719 38.938 44.438 1 74.69 490 ASN B C 1
ATOM 7791 O O . ASN B 1 490 ? -9.117 40.062 44.688 1 74.69 490 ASN B O 1
ATOM 7795 N N . HIS B 1 491 ? -9.5 37.969 44.125 1 72.5 491 HIS B N 1
ATOM 7796 C CA . HIS B 1 491 ? -10.945 38.156 44.219 1 72.5 491 HIS B CA 1
ATOM 7797 C C . HIS B 1 491 ? -11.547 37.281 45.281 1 72.5 491 HIS B C 1
ATOM 7799 O O . HIS B 1 491 ? -12.312 36.344 45 1 72.5 491 HIS B O 1
ATOM 7805 N N . SER B 1 492 ? -11.109 37.375 46.5 1 63.03 492 SER B N 1
ATOM 7806 C CA . SER B 1 492 ? -11.492 36.562 47.656 1 63.03 492 SER B CA 1
ATOM 7807 C C . SER B 1 492 ? -13 36.594 47.875 1 63.03 492 SER B C 1
ATOM 7809 O O . SER B 1 492 ? -13.57 35.625 48.406 1 63.03 492 SER B O 1
ATOM 7811 N N . GLY B 1 493 ? -13.828 37.5 47.344 1 69.81 493 GLY B N 1
ATOM 7812 C CA . GLY B 1 493 ? -15.25 37.594 47.625 1 69.81 493 GLY B CA 1
ATOM 7813 C C . GLY B 1 493 ? -16.109 37.031 46.5 1 69.81 493 GLY B C 1
ATOM 7814 O O . GLY B 1 493 ? -17.266 37.406 46.344 1 69.81 493 GLY B O 1
ATOM 7815 N N . LEU B 1 494 ? -15.641 36.062 45.75 1 77.56 494 LEU B N 1
ATOM 7816 C CA . LEU B 1 494 ? -16.391 35.5 44.625 1 77.56 494 LEU B CA 1
ATOM 7817 C C . LEU B 1 494 ? -17.406 34.469 45.094 1 77.56 494 LEU B C 1
ATOM 7819 O O . LEU B 1 494 ? -17.109 33.656 45.969 1 77.56 494 LEU B O 1
ATOM 7823 N N . PRO B 1 495 ? -18.547 34.531 44.656 1 80.25 495 PRO B N 1
ATOM 7824 C CA . PRO B 1 495 ? -19.547 33.562 45.031 1 80.25 495 PRO B CA 1
ATOM 7825 C C . PRO B 1 495 ? -19.188 32.125 44.594 1 80.25 495 PRO B C 1
ATOM 7827 O O . PRO B 1 495 ? -18.438 31.969 43.625 1 80.25 495 PRO B O 1
ATOM 7830 N N . TYR B 1 496 ? -19.656 31.156 45.281 1 77.94 496 TYR B N 1
ATOM 7831 C CA . TYR B 1 496 ? -19.312 29.75 45.094 1 77.94 496 TYR B CA 1
ATOM 7832 C C . TYR B 1 496 ? -19.594 29.328 43.656 1 77.94 496 TYR B C 1
ATOM 7834 O O . TYR B 1 496 ? -18.75 28.703 43 1 77.94 496 TYR B O 1
ATOM 7842 N N . PRO B 1 497 ? -20.781 29.766 43.125 1 82.44 497 PRO B N 1
ATOM 7843 C CA . PRO B 1 497 ? -21.016 29.344 41.75 1 82.44 497 PRO B CA 1
ATOM 7844 C C . PRO B 1 497 ? -19.984 29.891 40.75 1 82.44 497 PRO B C 1
ATOM 7846 O O . PRO B 1 497 ? -19.641 29.234 39.781 1 82.44 497 PRO B O 1
ATOM 7849 N N . ALA B 1 498 ? -19.5 31.047 40.969 1 86.25 498 ALA B N 1
ATOM 7850 C CA . ALA B 1 498 ? -18.453 31.625 40.125 1 86.25 498 ALA B CA 1
ATOM 7851 C C . ALA B 1 498 ? -17.156 30.844 40.25 1 86.25 498 ALA B C 1
ATOM 7853 O O . ALA B 1 498 ? -16.453 30.641 39.25 1 86.25 498 ALA B O 1
ATOM 7854 N N . TRP B 1 499 ? -16.906 30.375 41.438 1 79.69 499 TRP B N 1
ATOM 7855 C CA . TRP B 1 499 ? -15.734 29.531 41.656 1 79.69 499 TRP B CA 1
ATOM 7856 C C . TRP B 1 499 ? -15.852 28.203 40.938 1 79.69 499 TRP B C 1
ATOM 7858 O O . TRP B 1 499 ? -14.867 27.719 40.375 1 79.69 499 TRP B O 1
ATOM 7868 N N . GLU B 1 500 ? -17 27.688 40.938 1 80.19 500 GLU B N 1
ATOM 7869 C CA . GLU B 1 500 ? -17.234 26.422 40.25 1 80.19 500 GLU B CA 1
ATOM 7870 C C . GLU B 1 500 ? -17.016 26.562 38.75 1 80.19 500 GLU B C 1
ATOM 7872 O O . GLU B 1 500 ? -16.438 25.688 38.125 1 80.19 500 GLU B O 1
ATOM 7877 N N . ILE B 1 501 ? -17.469 27.688 38.25 1 86.44 501 ILE B N 1
ATOM 7878 C CA . ILE B 1 501 ? -17.297 27.938 36.812 1 86.44 501 ILE B CA 1
ATOM 7879 C C . ILE B 1 501 ? -15.812 28.031 36.469 1 86.44 501 ILE B C 1
ATOM 7881 O O . ILE B 1 501 ? -15.344 27.453 35.5 1 86.44 501 ILE B O 1
ATOM 7885 N N . LEU B 1 502 ? -15.078 28.766 37.281 1 84.06 502 LEU B N 1
ATOM 7886 C CA . LEU B 1 502 ? -13.641 28.922 37.094 1 84.06 502 LEU B CA 1
ATOM 7887 C C . LEU B 1 502 ? -12.93 27.578 37.188 1 84.06 502 LEU B C 1
ATOM 7889 O O . LEU B 1 502 ? -12.039 27.281 36.375 1 84.06 502 LEU B O 1
ATOM 7893 N N . ASP B 1 503 ? -13.328 26.734 38.062 1 79.06 503 ASP B N 1
ATOM 7894 C CA . ASP B 1 503 ? -12.75 25.406 38.25 1 79.06 503 ASP B CA 1
ATOM 7895 C C . ASP B 1 503 ? -13.062 24.516 37.031 1 79.06 503 ASP B C 1
ATOM 7897 O O . ASP B 1 503 ? -12.211 23.75 36.594 1 79.06 503 ASP B O 1
ATOM 7901 N N . ASP B 1 504 ? -14.234 24.656 36.625 1 82.56 504 ASP B N 1
ATOM 7902 C CA . ASP B 1 504 ? -14.633 23.875 35.438 1 82.56 504 ASP B CA 1
ATOM 7903 C C . ASP B 1 504 ? -13.797 24.25 34.219 1 82.56 504 ASP B C 1
ATOM 7905 O O . ASP B 1 504 ? -13.344 23.375 33.469 1 82.56 504 ASP B O 1
ATOM 7909 N N . PHE B 1 505 ? -13.625 25.547 34.094 1 85.88 505 PHE B N 1
ATOM 7910 C CA . PHE B 1 505 ? -12.812 26 32.938 1 85.88 505 PHE B CA 1
ATOM 7911 C C . PHE B 1 505 ? -11.375 25.516 33.094 1 85.88 505 PHE B C 1
ATOM 7913 O O . PHE B 1 505 ? -10.727 25.156 32.125 1 85.88 505 PHE B O 1
ATOM 7920 N N . GLN B 1 506 ? -10.914 25.438 34.25 1 80.19 506 GLN B N 1
ATOM 7921 C CA . GLN B 1 506 ? -9.578 24.906 34.531 1 80.19 506 GLN B CA 1
ATOM 7922 C C . GLN B 1 506 ? -9.516 23.422 34.188 1 80.19 506 GLN B C 1
ATOM 7924 O O . GLN B 1 506 ? -8.539 22.953 33.594 1 80.19 506 GLN B O 1
ATOM 7929 N N . GLN B 1 507 ? -10.461 22.734 34.656 1 79.19 507 GLN B N 1
ATOM 7930 C CA . GLN B 1 507 ? -10.516 21.312 34.375 1 79.19 507 GLN B CA 1
ATOM 7931 C C . GLN B 1 507 ? -10.57 21.047 32.875 1 79.19 507 GLN B C 1
ATOM 7933 O O . GLN B 1 507 ? -9.93 20.109 32.375 1 79.19 507 GLN B O 1
ATOM 7938 N N . LEU B 1 508 ? -11.336 21.844 32.25 1 85 508 LEU B N 1
ATOM 7939 C CA . LEU B 1 508 ? -11.43 21.703 30.812 1 85 508 LEU B CA 1
ATOM 7940 C C . LEU B 1 508 ? -10.086 21.984 30.141 1 85 508 LEU B C 1
ATOM 7942 O O . LEU B 1 508 ? -9.695 21.266 29.219 1 85 508 LEU B O 1
ATOM 7946 N N . ASN B 1 509 ? -9.398 22.984 30.594 1 81.62 509 ASN B N 1
ATOM 7947 C CA . ASN B 1 509 ? -8.062 23.281 30.094 1 81.62 509 ASN B CA 1
ATOM 7948 C C . ASN B 1 509 ? -7.105 22.125 30.312 1 81.62 509 ASN B C 1
ATOM 7950 O O . ASN B 1 509 ? -6.289 21.812 29.453 1 81.62 509 ASN B O 1
ATOM 7954 N N . ARG B 1 510 ? -7.215 21.484 31.375 1 76 510 ARG B N 1
ATOM 7955 C CA . ARG B 1 510 ? -6.387 20.312 31.688 1 76 510 ARG B CA 1
ATOM 7956 C C . ARG B 1 510 ? -6.703 19.156 30.766 1 76 510 ARG B C 1
ATOM 7958 O O . ARG B 1 510 ? -5.797 18.484 30.266 1 76 510 ARG B O 1
ATOM 7965 N N . ARG B 1 511 ? -7.887 18.969 30.609 1 77.94 511 ARG B N 1
ATOM 7966 C CA . ARG B 1 511 ? -8.312 17.859 29.75 1 77.94 511 ARG B CA 1
ATOM 7967 C C . ARG B 1 511 ? -7.887 18.078 28.312 1 77.94 511 ARG B C 1
ATOM 7969 O O . ARG B 1 511 ? -7.426 17.156 27.641 1 77.94 511 ARG B O 1
ATOM 7976 N N . LEU B 1 512 ? -8.055 19.281 27.859 1 81.62 512 LEU B N 1
ATOM 7977 C CA . LEU B 1 512 ? -7.625 19.625 26.5 1 81.62 512 LEU B CA 1
ATOM 7978 C C . LEU B 1 512 ? -6.113 19.484 26.359 1 81.62 512 LEU B C 1
ATOM 7980 O O . LEU B 1 512 ? -5.617 19.062 25.328 1 81.62 512 LEU B O 1
ATOM 7984 N N . SER B 1 513 ? -5.391 19.812 27.391 1 76.75 513 SER B N 1
ATOM 7985 C CA . SER B 1 513 ? -3.941 19.656 27.391 1 76.75 513 SER B CA 1
ATOM 7986 C C . SER B 1 513 ? -3.549 18.172 27.375 1 76.75 513 SER B C 1
ATOM 7988 O O . SER B 1 513 ? -2.506 17.812 26.828 1 76.75 513 SER B O 1
ATOM 7990 N N . GLY B 1 514 ? -4.305 17.297 27.938 1 72.56 514 GLY B N 1
ATOM 7991 C CA . GLY B 1 514 ? -4.078 15.867 27.891 1 72.56 514 GLY B CA 1
ATOM 7992 C C . GLY B 1 514 ? -4.113 15.297 26.484 1 72.56 514 GLY B C 1
ATOM 7993 O O . GLY B 1 514 ? -3.299 14.445 26.125 1 72.56 514 GLY B O 1
ATOM 7994 N N . VAL B 1 515 ? -5.004 15.781 25.734 1 73.5 515 VAL B N 1
ATOM 7995 C CA . VAL B 1 515 ? -5.141 15.344 24.344 1 73.5 515 VAL B CA 1
ATOM 7996 C C . VAL B 1 515 ? -3.898 15.75 23.562 1 73.5 515 VAL B C 1
ATOM 7998 O O . VAL B 1 515 ? -3.426 15 22.703 1 73.5 515 VAL B O 1
ATOM 8001 N N . ALA B 1 516 ? -3.426 16.875 23.859 1 70.75 516 ALA B N 1
ATOM 8002 C CA . ALA B 1 516 ? -2.221 17.359 23.203 1 70.75 516 ALA B CA 1
ATOM 8003 C C . ALA B 1 516 ? -1.014 16.484 23.547 1 70.75 516 ALA B C 1
ATOM 8005 O O . ALA B 1 516 ? -0.111 16.312 22.719 1 70.75 516 ALA B O 1
ATOM 8006 N N . TYR B 1 517 ? -0.987 15.906 24.719 1 62.06 517 TYR B N 1
ATOM 8007 C CA . TYR B 1 517 ? 0.1 15.031 25.156 1 62.06 517 TYR B CA 1
ATOM 8008 C C . TYR B 1 517 ? 0.187 13.797 24.281 1 62.06 517 TYR B C 1
ATOM 8010 O O . TYR B 1 517 ? 1.283 13.344 23.922 1 62.06 517 TYR B O 1
ATOM 8018 N N . VAL B 1 518 ? -0.907 13.266 23.922 1 62.28 518 VAL B N 1
ATOM 8019 C CA . VAL B 1 518 ? -0.947 12.07 23.094 1 62.28 518 VAL B CA 1
ATOM 8020 C C . VAL B 1 518 ? -0.359 12.383 21.719 1 62.28 518 VAL B C 1
ATOM 8022 O O . VAL B 1 518 ? 0.369 11.562 21.141 1 62.28 518 VAL B O 1
ATOM 8025 N N . TYR B 1 519 ? -0.633 13.508 21.344 1 64.44 519 TYR B N 1
ATOM 8026 C CA . TYR B 1 519 ? -0.161 13.922 20.016 1 64.44 519 TYR B CA 1
ATOM 8027 C C . TYR B 1 519 ? 1.346 14.156 20.031 1 64.44 519 TYR B C 1
ATOM 8029 O O . TYR B 1 519 ? 2.029 13.875 19.047 1 64.44 519 TYR B O 1
ATOM 8037 N N . CYS B 1 520 ? 1.835 14.656 21.203 1 59.44 520 CYS B N 1
ATOM 8038 C CA . CYS B 1 520 ? 3.242 15.023 21.312 1 59.44 520 CYS B CA 1
ATOM 8039 C C . CYS B 1 520 ? 4.055 13.906 21.938 1 59.44 520 CYS B C 1
ATOM 8041 O O . CYS B 1 520 ? 5.18 14.125 22.391 1 59.44 520 CYS B O 1
ATOM 8043 N N . ARG B 1 521 ? 3.514 12.828 22.219 1 55.44 521 ARG B N 1
ATOM 8044 C CA . ARG B 1 521 ? 4.145 11.773 23.016 1 55.44 521 ARG B CA 1
ATOM 8045 C C . ARG B 1 521 ? 5.504 11.398 22.438 1 55.44 521 ARG B C 1
ATOM 8047 O O . ARG B 1 521 ? 6.418 11.031 23.172 1 55.44 521 ARG B O 1
ATOM 8054 N N . ASN B 1 522 ? 5.621 11.5 21.219 1 50.38 522 ASN B N 1
ATOM 8055 C CA . ASN B 1 522 ? 6.887 11.031 20.672 1 50.38 522 ASN B CA 1
ATOM 8056 C C . ASN B 1 522 ? 7.918 12.156 20.609 1 50.38 522 ASN B C 1
ATOM 8058 O O . ASN B 1 522 ? 9.023 11.961 20.109 1 50.38 522 ASN B O 1
ATOM 8062 N N . GLU B 1 523 ? 7.527 13.281 21.188 1 48.69 523 GLU B N 1
ATOM 8063 C CA . GLU B 1 523 ? 8.492 14.375 21.219 1 48.69 523 GLU B CA 1
ATOM 8064 C C . GLU B 1 523 ? 9.227 14.414 22.562 1 48.69 523 GLU B C 1
ATOM 8066 O O . GLU B 1 523 ? 8.602 14.383 23.625 1 48.69 523 GLU B O 1
ATOM 8071 N N . PRO B 1 524 ? 10.453 14.242 22.641 1 46.41 524 PRO B N 1
ATOM 8072 C CA . PRO B 1 524 ? 11.25 14.156 23.875 1 46.41 524 PRO B CA 1
ATOM 8073 C C . PRO B 1 524 ? 10.992 15.32 24.812 1 46.41 524 PRO B C 1
ATOM 8075 O O . PRO B 1 524 ? 11.008 15.148 26.031 1 46.41 524 PRO B O 1
ATOM 8078 N N . GLU B 1 525 ? 10.859 16.469 24.422 1 46.94 525 GLU B N 1
ATOM 8079 C CA . GLU B 1 525 ? 10.797 17.609 25.344 1 46.94 525 GLU B CA 1
ATOM 8080 C C . GLU B 1 525 ? 9.453 17.641 26.078 1 46.94 525 GLU B C 1
ATOM 8082 O O . GLU B 1 525 ? 9.312 18.312 27.109 1 46.94 525 GLU B O 1
ATOM 8087 N N . VAL B 1 526 ? 8.578 17.062 25.672 1 49.28 526 VAL B N 1
ATOM 8088 C CA . VAL B 1 526 ? 7.242 17.141 26.234 1 49.28 526 VAL B CA 1
ATOM 8089 C C . VAL B 1 526 ? 7.172 16.281 27.5 1 49.28 526 VAL B C 1
ATOM 8091 O O . VAL B 1 526 ? 6.301 16.5 28.359 1 49.28 526 VAL B O 1
ATOM 8094 N N . GLU B 1 527 ? 8 15.336 27.609 1 46.22 527 GLU B N 1
ATOM 8095 C CA . GLU B 1 527 ? 7.973 14.602 28.859 1 46.22 527 GLU B CA 1
ATOM 8096 C C . GLU B 1 527 ? 8.211 15.539 30.047 1 46.22 527 GLU B C 1
ATOM 8098 O O . GLU B 1 527 ? 7.648 15.336 31.125 1 46.22 527 GLU B O 1
ATOM 8103 N N . ALA B 1 528 ? 9.016 16.516 29.969 1 44.94 528 ALA B N 1
ATOM 8104 C CA . ALA B 1 528 ? 9.336 17.406 31.078 1 44.94 528 ALA B CA 1
ATOM 8105 C C . ALA B 1 528 ? 8.133 18.25 31.469 1 44.94 528 ALA B C 1
ATOM 8107 O O . ALA B 1 528 ? 8.078 18.797 32.562 1 44.94 528 ALA B O 1
ATOM 8108 N N . LEU B 1 529 ? 7.281 18.469 30.641 1 39.91 529 LEU B N 1
ATOM 8109 C CA . LEU B 1 529 ? 6.141 19.328 30.922 1 39.91 529 LEU B CA 1
ATOM 8110 C C . LEU B 1 529 ? 5.004 18.516 31.547 1 39.91 529 LEU B C 1
ATOM 8112 O O . LEU B 1 529 ? 3.941 19.062 31.844 1 39.91 529 LEU B O 1
ATOM 8116 N N . GLN B 1 530 ? 5.16 17.25 31.656 1 39.72 530 GLN B N 1
ATOM 8117 C CA . GLN B 1 530 ? 4.168 16.422 32.344 1 39.72 530 GLN B CA 1
ATOM 8118 C C . GLN B 1 530 ? 4.066 16.797 33.812 1 39.72 530 GLN B C 1
ATOM 8120 O O . GLN B 1 530 ? 3.088 16.438 34.469 1 39.72 530 GLN B O 1
ATOM 8125 N N . GLY B 1 531 ? 5.215 17.219 34.406 1 32.91 531 GLY B N 1
ATOM 8126 C CA . GLY B 1 531 ? 5.117 17.469 35.844 1 32.91 531 GLY B CA 1
ATOM 8127 C C . GLY B 1 531 ? 4.25 18.672 36.188 1 32.91 531 GLY B C 1
ATOM 8128 O O . GLY B 1 531 ? 4.152 19.609 35.406 1 32.91 531 GLY B O 1
#

Solvent-accessible surface area (backbone atoms only — not comparable to full-atom values): 51622 Å² total; per-residue (Å²): 110,48,69,44,20,38,49,13,11,49,36,34,26,47,48,14,52,55,40,23,34,51,9,41,46,37,46,65,73,53,60,66,64,61,61,42,54,73,20,33,83,41,53,68,44,6,22,52,32,11,25,52,43,7,58,51,37,69,37,56,53,56,43,42,40,41,32,39,38,40,41,68,70,66,75,32,54,66,55,20,34,51,20,22,38,40,19,16,50,35,14,33,34,54,58,44,49,58,66,36,42,91,53,57,88,45,21,31,53,29,28,27,55,5,34,51,28,40,74,72,37,40,53,32,46,61,19,10,50,9,33,29,33,27,14,50,15,36,29,31,49,11,43,46,38,24,25,55,24,21,42,63,42,36,73,33,66,71,46,45,49,50,43,53,52,40,66,75,32,55,66,59,42,19,50,50,29,15,52,50,6,44,72,65,68,29,39,62,49,44,47,49,50,55,46,21,38,42,55,22,70,70,56,52,65,68,57,45,45,37,31,44,45,13,15,52,51,11,38,36,50,44,31,24,62,73,16,54,87,35,74,65,23,31,36,50,17,50,49,48,38,62,54,46,47,58,50,41,54,52,51,50,52,46,58,75,69,45,66,74,77,67,64,65,71,46,66,75,54,69,40,35,30,37,30,49,51,47,38,50,51,32,52,58,49,42,56,48,53,83,45,27,69,60,50,49,55,51,32,41,66,76,49,56,70,72,69,83,61,68,85,68,77,55,61,75,69,48,69,50,30,45,82,37,36,66,52,28,49,48,43,47,48,50,41,48,48,49,46,50,49,52,52,51,48,43,44,48,52,52,51,48,26,60,71,69,70,49,78,57,71,65,53,55,53,48,37,51,52,49,42,52,43,46,50,49,35,40,52,50,44,52,53,52,54,70,62,35,42,55,54,66,34,55,71,67,51,36,37,47,47,50,22,49,50,48,40,47,69,45,39,61,60,49,42,41,48,47,25,63,50,41,47,51,32,50,49,47,31,53,70,76,36,56,85,52,43,73,73,42,42,65,57,53,52,50,48,50,50,52,42,49,51,48,52,51,39,49,53,40,30,71,43,51,30,48,76,59,36,31,50,52,40,51,53,45,44,53,49,51,52,53,48,48,53,50,51,50,66,75,45,73,84,58,54,67,41,58,50,49,49,54,49,49,46,48,52,46,44,50,54,56,32,51,32,31,44,59,57,37,60,86,41,77,74,52,62,72,65,71,111,111,46,69,44,20,38,49,12,11,48,36,33,26,47,48,14,52,54,41,22,33,51,8,41,44,37,46,66,73,52,59,66,65,60,61,43,54,73,20,31,83,41,53,69,43,6,23,50,34,11,24,53,42,6,57,53,36,70,37,58,54,56,43,42,38,41,32,41,38,40,40,67,72,66,74,32,54,67,54,20,35,51,20,21,38,40,19,17,50,36,15,33,35,53,59,43,48,58,66,38,44,91,52,57,88,45,22,31,53,29,28,29,53,6,36,52,29,41,75,71,38,43,55,33,45,59,19,11,49,9,32,29,31,26,14,51,16,37,29,32,50,12,44,46,36,23,24,54,24,22,42,63,42,38,72,34,66,70,48,46,49,49,43,54,52,39,65,74,33,55,68,58,42,19,50,51,29,14,51,50,6,43,72,64,68,29,38,62,49,42,45,49,50,54,47,22,38,42,55,22,68,70,57,50,66,70,57,46,44,35,32,42,44,14,15,54,52,12,39,35,49,43,32,24,62,72,16,54,89,35,72,66,23,31,35,50,17,49,49,48,37,62,52,46,46,59,51,42,54,52,51,50,51,48,59,75,67,46,64,74,80,65,65,66,71,45,68,76,54,69,40,34,29,36,28,50,50,48,39,49,52,32,52,58,50,42,56,49,53,83,46,26,70,61,51,49,55,54,32,43,68,75,51,57,69,72,70,82,59,68,84,68,76,54,59,75,67,47,69,49,30,45,81,39,36,66,52,27,48,48,44,45,47,51,39,47,50,51,46,50,49,52,51,49,48,43,45,48,52,53,53,48,25,60,72,71,70,49,78,58,70,64,54,56,55,48,35,52,51,48,42,52,41,46,49,51,34,39,53,51,44,53,53,52,53,70,63,34,40,55,52,66,34,54,73,67,51,36,36,48,46,51,21,49,48,48,42,48,68,47,39,64,58,49,43,42,48,46,26,63,51,40,48,51,33,51,47,48,30,53,70,76,35,58,84,51,43,73,73,42,42,63,58,52,52,49,50,50,50,52,41,52,50,49,51,51,40,50,51,41,32,70,49,54,27,42,78,58,34,32,50,50,40,50,52,44,44,53,50,52,52,51,48,49,55,51,50,50,64,75,46,71,84,60,52,68,40,57,49,50,50,54,48,47,46,48,50,48,44,50,53,56,32,51,29,31,45,58,56,36,59,87,41,76,74,51,62,73,66,70,111

Sequence (1062 aa):
METINLVAGVLLILFGLRFLRKGFARVMGGDLIDWLQDFTRTRPRAWIGGVAGGVVMPSSTAAALLSVQMTRRGNVAWENVLAVLLGAQLGTTALIQVLSFDLQAFAGAFIAAGAALFLYVEAPRPRGIGQALLAFGFMLLGMGLLGDAARALGNDPAVINLFAALGQLPVLFLIGAALLTLLMQSATASIALALALVASGQVNLTMLLLWVLGANIGLVLTVLLAGWGDPQGRRLGLANLLVKGPLVIALAALLLSLPLASLEMLPGTLPQQAAWGHTLFNLVACGAILFAAVLGRWMRILVPEPAAAEPSGATSLDPLLLQNPTLALNAVLRETLQVFDHLHLMREKTMLALSDGALPAELKAEMERRRRHILDACDELVEFLDWIPDDALDDEDEILKETLDDFMRELPIIVRTLGPDLYGEAERLLRDYPDKVASARPLLVEAAARLSQQMNTVARMLMRERPEFGRKILERKHENSRWLIQAKRNHSGLPYPAWEILDDFQQLNRRLSGVAYVYCRNEPEVEALQGMETINLVAGVLLILFGLRFLRKGFARVMGGDLIDWLQDFTRTRPRAWIGGVAGGVVMPSSTAAALLSVQMTRRGNVAWENVLAVLLGAQLGTTALIQVLSFDLQAFAGAFIAAGAALFLYVEAPRPRGIGQALLAFGFMLLGMGLLGDAARALGNDPAVINLFAALGQLPVLFLIGAALLTLLMQSATASIALALALVASGQVNLTMLLLWVLGANIGLVLTVLLAGWGDPQGRRLGLANLLVKGPLVIALAALLLSLPLASLEMLPGTLPQQAAWGHTLFNLVACGAILFAAVLGRWMRILVPEPAAAEPSGATSLDPLLLQNPTLALNAVLRETLQVFDHLHLMREKTMLALSDGALPAELKAEMERRRRHILDACDELVEFLDWIPDDALDDEDEILKETLDDFMRELPIIVRTLGPDLYGEAERLLRDYPDKVASARPLLVEAAARLSQQMNTVARMLMRERPEFGRKILERKHENSRWLIQAKRNHSGLPYPAWEILDDFQQLNRRLSGVAYVYCRNEPEVEALQG

Radius of gyration: 34.2 Å; Cα contacts (8 Å, |Δi|>4): 1601; chains: 2; bounding box: 86×102×76 Å

InterPro domains:
  IPR003841 Sodium-dependent phosphate transport protein [PF02690] (12-147)
  IPR003841 Sodium-dependent phosphate transport protein [PTHR10010] (3-112)

Nearest PDB structures (foldseek):
  4q25-assembly1_B  TM=7.296E-01  e=1.087E+00  Pseudomonas aeruginosa PAO1
  1t72-assembly1_A  TM=6.718E-01  e=6.995E-01  Aquifex aeolicus
  1t72-assembly1_A  TM=6.716E-01  e=5.945E-01  Aquifex aeolicus
  4q25-assembly1_B  TM=5.529E-01  e=8.508E-01  Pseudomonas aeruginosa PAO1

Organism: NCBI:txid713585

Secondary structure (DSSP, 8-state):
-HHHHHHHHHHHHHHHHHHHHHHHHHHH-S-HHHHHHTTTTSHHHHHHHHHHHHHHS--HHHHHHHHHHHHHTT-S-HHHHHHHHHHHHHHTHHHHHHHTS--GGGHHHHHHHHHHHHHH--SHHHHHHHHHHHHHHHHHHHHHHHHHHHHHHHT-HHHHHHHHHHHH-HHHHHHHHHHHHHHHT-HHHHHHHHHHHGGGS---HHHHHHHHHHHHHHHHHHHHHHHTTSHHHHHHHHHHHHHHHHHHHHHHHHHHHS-GGGGGGS-SSHHHHHHHHHHHHHHHHHGGGGGHHHHHHHHHHHS---------------GGGGGSHHHHHHHHHHHHHHHHHHHHHHHHHHHHHHHHT---HHHHHHHHHHHHHHHHHHHHHHHHHHTS-GGGS-HHHHHHHHHHHHHHHHHHHHHHIIIIIHHHHHHHHHHH-GGGHHHHHHHHHHHHHHHHHHHHHHHHHHTT--HHHHHHHHHHHHHHHHHHHHHHHHTTT--HHHHHHHHHHHHHHHHHHHHHHHHTTT-GGGGGGG-/-HHHHHHHHHHHHHHHHHHHHHHHHHHH-S-HHHHHHTTTTSHHHHHHHHHHHHHHS--HHHHHHHHHHHHHTT-S-HHHHHHHHHHHHHHTHHHHHHHTS--GGGHHHHHHHHHHHHHH--SHHHHHHHHHHHHHHHHHHHHHHHHHHHHHHHT-HHHHHHHHHHHH-HHHHHHHHHHHHHHHT-HHHHHHHHHHHGGGT---HHHHHHHHHHHHHHHHHHHHHHHTTSHHHHHHHHHHHHHHHHHHHHHHHHHHHS-GGGGGGS-SSHHHHHHHHHHHHHHHHHGGGGGHHHHHHHHHHHS---------------GGGGGSHHHHHHHHHHHHHHHHHHHHHHHHHHHHHHHHT---HHHHHHHHHHHHHHHHHHHHHHHHHHTS-GGGS-HHHHHHHHHHHHHHHHHHHHHHIIIIIHHHHHHHHHHH-GGGHHHHHHHHHHHHHHHHHHHHHHHHHHTT--HHHHHHHHHHHHHHHHHHHHHHHHTTT--HHHHHHHHHHHHHHHHHHHHHHHHTTT-GGGGGGG-

pLDDT: mean 81.24, std 14.12, range [32.53, 97.5]